Protein 2HPM (pdb70)

B-factor: mean 131.23, std 15.28, range [62.29, 208.17]

Nearest PDB structures (foldseek):
  2hpi-assembly1_A  TM=1.000E+00  e=0.000E+00  Thermus aquaticus
  4iqj-assembly1_A  TM=9.700E-01  e=0.000E+00  Thermus aquaticus
  4iqj-assembly1_B  TM=9.190E-01  e=0.000E+00  Thermus aquaticus
  3e0d-assembly2_B  TM=8.036E-01  e=0.000E+00  Thermus aquaticus
  7pu7-assembly1_A  TM=7.715E-01  e=8.590E-86  Mycobacterium tuberculosis

Organism: Thermus aquaticus (NCBI:txid271)

CATH classification: 3.20.20.140 (+1 more: 1.10.10.1600)

InterPro domains:
  IPR003141 Polymerase/histidinol phosphatase, N-terminal [SM00481] (8-77)
  IPR004013 PHP domain [PF02811] (9-184)
  IPR004365 OB-fold nucleic acid binding domain, AA-tRNA synthetase-type [PF01336] (1048-1108)
  IPR004805 Error-prone DNA polymerase/DNA polymerase III subunit alpha DnaE/PolC [PTHR32294] (7-1165)
  IPR004805 Error-prone DNA polymerase/DNA polymerase III subunit alpha DnaE/PolC [TIGR00594] (356-1082)
  IPR011708 Bacterial DNA polymerase III, alpha subunit, NTPase domain [PF07733] (357-621)
  IPR016195 Polymerase/histidinol phosphatase-like [SSF89550] (6-261)
  IPR029460 DNA polymerase, helix-hairpin-helix motif [PF14579] (865-952)
  IPR040982 DNA polymerase III alpha subunit finger domain [PF17657] (624-792)
  IPR041931 Bacterial DNA polymerase III alpha subunit, thumb domain [G3DSA:1.10.10.1600] (496-571)

Solvent-accessible surface area: 54005 Å² total; per-residue (Å²): 143,76,7,13,8,0,0,0,0,0,22,17,3,19,65,14,0,11,0,37,2,82,60,0,0,82,77,10,81,114,42,19,100,113,128,13,5,0,0,0,0,0,29,1,5,0,9,0,0,0,43,0,14,81,78,0,72,93,71,53,3,81,12,0,1,0,0,0,0,8,0,1,13,112,41,20,115,40,110,140,245,73,45,76,33,34,2,0,0,0,0,70,62,60,47,0,1,41,5,0,0,56,0,0,1,52,0,40,65,55,0,96,59,127,58,8,6,0,1,23,118,2,0,115,108,18,7,120,4,0,8,0,0,1,3,10,40,32,0,1,1,0,48,22,0,61,103,99,109,90,94,62,0,47,56,35,0,68,61,1,38,77,21,8,26,140,66,3,35,0,2,0,10,32,1,73,32,98,69,6,146,82,5,9,89,17,1,48,97,15,8,172,139,77,60,23,22,22,0,0,1,0,10,0,7,4,2,91,107,129,7,23,108,9,3,28,0,8,0,1,18,54,46,181,46,46,24,113,68,103,176,14,99,136,38,84,38,75,42,18,14,4,4,42,14,106,62,3,34,63,57,4,62,122,118,91,25,29,84,121,0,0,89,35,0,44,71,9,3,150,93,0,97,11,69,1,28,28,55,159,98,60,112,93,40,36,6,214,21,82,105,112,90,82,56,10,35,67,1,12,6,33,0,0,35,2,0,22,148,49,6,93,131,103,1,56,79,71,41,1,134,77,10,46,188,111,107,130,54,142,55,14,0,56,35,0,5,140,19,126,78,199,36,20,104,103,48,174,146,244,222,92,69,17,105,30,0,12,94,30,0,28,77,0,0,24,0,0,53,162,30,47,4,12,1,0,0,1,0,0,18,21,0,0,53,52,0,83,70,89,55,3,30,23,0,8,2,65,23,25,2,0,0,0,0,0,0,20,0,4,4,2,1,22,5,22,0,11,128,12,24,4,10,0,16,54,12,4,10,19,92,98,100,47,34,7,46,1,26,0,0,0,1,46,111,49,23,63,101,0,8,65,34,0,48,121,104,26,19,102,66,61,1,1,4,0,1,48,33,36,85,16,34,7,71,40,1,6,84,38,0,1,182,2,5,55,38,91,112,171,138,13,57,130,10,0,136,78,10,50,91,127,173,74,162,32,68,50,10,144,123,45,188,136,176,66,49,49,119,154,65,135,130,24,117,71,0,20,89,8,0,57,78,3,42,34,3,17,85,121,24,76,32,64,76,4,0,0,0,0,6,39,110,50,4,41,49,23,0,0,13,16,118,28,189,129,34,50,11,0,0,0,0,49,51,37,5,0,57,26,1,6,8,1,21,0,20,0,32,36,19,123,18,5,3,15,6,35,24,0,83,87,0,0,123,86,31,91,64,45,123,8,71,17,101,207,26,79,43,111,18,85,130,0,8,94,9,0,13,124,14,60,4,101,15,0,32,62,1,100,51,75,38,9,27,58,25,1,127,30,0,87,1,138,96,2,19,0,1,0,2,4,8,3,9,50,97,109,38,7,86,123,54,11,62,35,4,34,111,54,6,89,57,152,54,112,37,78,23,86,113,12,78,86,0,59,128,43,2,100,96,13,4,67,52,1,35,18,6,6,1,1,25,1,7,0,0,50,0,0,18,64,3,9,38,15,54,43,1,36,0,4,58,1,31,103,12,6,50,147,135,152,136,134,41,22,130,142,39,61,106,103,0,23,154,14,0,127,159,118,28,4,68,78,112,12,0,54,101,0,0,57,32,0,68,62,44,12,65,135,12,51,14,7,0,44,2,0,0,19,0,14,1,0,1,11,2,0,29,0,10,25,70,43,60,6,2,0,8,0,0,21,0,0,7,37,63,157,58,72,83,77,8,37,63,26,14,62,66,0,97,94,76,76,15,54,5,50,26,1,26,0,38,106,0,10,48,20,4,52,10,40,58,99,54,0,1,6,1,0,39,28,3,137,58,13,38,112,152,7,0,119,29,0,13,113,30,21,123,210,22,39,97,7,173,25,4,0,22,0,0,62,50,4,31,97,170,54,0,70,88,153,0,0,46,3,0,0,28,0,2,0,0,50,61,42,44,50,33,16,80,0,41,58,0,0,80,67,12,23,173,18,2,63,94,13,81,119,69,39,185,79,53,87,149,37,159,153,6,56,104,120,41,80,125,47,77,136,48,98,101,42,78,94,46,49,36,4,124,70,0,46,110,0,11,22,11,31,2,69,39,13,0,0,101,112,43,69,14,1,47,24,0,3,16,9,20,13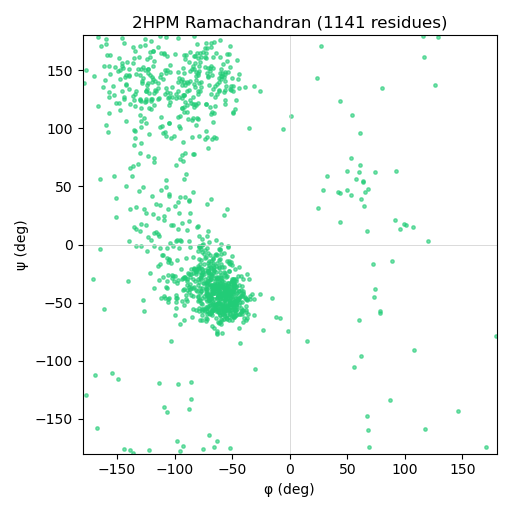,96,78,10,54,146,84,6,190,144,114,87,68,107,12,135,10,16,6,0,0,1,7,46,87,154,195,33,23,4,11,7,65,31,10,42,41,102,6,93,176,79,15,84,7,34,0,2,42,2,60,9,109,182,6,90,27,128,38,64,55,65,30,124,98,2,78,142,21,96,64,0,2,1,0,42,17,93,118,92,86,106,130,133,64,48,66,125,18,104,48,45,2,85,125,41,93,43,98,20,15,2,9,25,23,38,74,26,100,191,50,84,56,38,127,58,26,189,136,28,99,0,17,103,118,3,50,54,110,5,97,64,73,92,30,167,9,71,82,6,3,18,59,117,110,35

Radius of gyration: 37.26 Å; Cα contacts (8 Å, |Δi|>4): 2023; chains: 1; bounding box: 105×93×102 Å

Sequence (1143 aa):
LKFAHLHQHTQFSLLDGAAKLQDLLKWVKETTPEDPALAMTDHGNLFGAVEFYKKATAMGVKPIIGYEAYVAAESRFDRKRGGYFHLTLLAKDFTGYQNLVRLASRAYLEGFYEKPRIDREILREHAQGLIALSGCLGAEIPQFILQDRLDLAEARLNEDLSIFGDRFFIEIQNHGLPEQKKVNQVLKEFARKYGLGMVATNDGHYVRKEDARAHEVLLAIQSKTTLDDPERWRFPCDEFYVKTPEEMRAMLPEAEWGDEPFDNTVEIARMCDVDLPIGDKMVYRIPRFPLGRTEAQYLRELTFLGLLRRYPDRITEAFYREVLRLLDERALAEALARVEEKAWEELRKREWTAEAILHRALYELSVIERMGFPGYFLIVQDYINWARGHGVSVGPGRGSAAGSLVAYAVGITNIDPLRFGLLFERFLNPERVSMPDIDTDFSDRERDRVIQYVRERYGEDKVAQIGTFGSLASKAALKDVARVYGIPHKKAEELAKLIPVQFGKPKPLQEAELRAEMEKDERIRQVIEVAMRLEGLNRHASVHAAGVVIAAEPLTDLVPLMRDQEGRPVTQYDMGAVEALGLLKMDFLGLRTLTFLDEARRIVKESKGVELDYDRLPLDDPKTFELLSRGETKGVFQLESGGMTATVRGLKPRRLEDIIALVSLYRPGPMEHIPTYIRRHHGQEPVSYAEFPHAEKYLRPILDETYGIPVYQEQIMQIASQVAGYSLGEADLLRRAMGKKRVEEMQKHRERFVRGAKERGVPEEEANRLFDMLEAFANYGFNKSHAAAYSLLSYQTAYVKAHYPVEFMAALLSVERHDSDKVAEYIRDARALGIPVLPPDVNRSGFDFKVVGEEILFGLSAVKNVGEMAARAILEERERGGPFKSLGDFLKRLPEQVVNKRALESLVKAGALDAFGDRARLLASLEPLLRWAAETRERGRSGLVGLFAEVEEPPLVEASPLDEITMLRYEKEALGIYVSGHPVLRYPGLREVASCTIEELSEFVRELPGKPKVLLSGMVEEVRFTLSDETGALEVVKEDIPLLVLAEVERVLAQAVWTLEEVLEAPKALEVEVDHALLDEKGARLKSLLDEHPGSLPVYLRVLGPFGEALFALREVRVGEEALGLLEAEGYRAYLVPDREVF

Foldseek 3Di:
DFFAAAAAEALVLVQQFQAHLPVQLVLQCVQDVPQTEYEHAHELAQLPPLVNCVNNVVVVYQYWYWYQAWAAPAALQDAPCPDTFTKIKTFQEALSVLLVLLQSQCLFPPRDHPGRHHYVVSCLVRVVRMAIECDDCRHDLLVCQLVVNPVVSVVVVVVVCVRNPLRYAYEQEFDPDPSSVRSVVVSVVVCVVVVHFYAYHANASYADLVCQVLSQVSQCLSQVHALPDPVRDGDPDSPRHDDHPVVRCVRVPDVRHNDRNGVVNVVSSVSRDYDFQFDVGFDAQQAADDDVADLLLVLQLLLLLQVCVVPVPARHPVNLVVVVVVVVSSVSSNPVSPQDPVRPVPPVVVVCHSVNLVVLSVVLSVLCVVQPHSSVLCLQLVLQVVCVVVVKDKFQFFDLLLQRSSCCSSPLHQDRNVVDLRHSCLQPQSPDHDDGATAIEIAQVCLVVSLVVLCVVQHVQQKFFEKDWDFAALLNLLQSLCNRLPHDNPVSVVVSVQFDPPDPGTDQLPPPPVCVVLVPDVSVVVSSVSSNSNGGRTDDIDGDQFKMFGGNDGCSSRWHWHQDPVGGTYTSYHDVSVVRSNTRIYTHHHDNLRNLLSLLQVQVCFAPNDRCPLSDDDQQDALLLQCLLCLVCCPFPQCNDPPSSVLSVQQSDRGLLSLLLSSQQPDPPSVVCSVVQRCLNVPNDQLDDVLFVFLCVQLCVLCVSRSNAQAALSSQLSSQVQQLVDDSSVSSVLLVVLLVPPPPVNVVVLCSRCVSNVVRTGPSVSRNVVVVVSSVRSNRHHHSSRSSSVSSSSSSLSVCCRPPVASSLQSQCQSVVVDLFVNLVSQVVQVVVPEHEEFAALAPADQAFHADPHHTYGHLVLWDPQDSQLSVVSVVLCVVVPGQDEVLSSCLSQPCVRQPLVNVLLCLLRCNRVVHDARVLSNVQSVVSNVVNVVLVVLVVVPDDPPSSDPDDDDGGDDDGDDDLRSQVSNCVTRVYGHPDFPCVPDVLQVVLFQDAPQCCVPVPVPDDAFDKGKYKAFWDDVCTWGDDSHGIASECHHSFIKMFTWTDNSIYTDDIDGPVRQVPAAWAKEKEDEPPDDPVCVVVVVVLQVVAADAHWYWYWYDDPPDIHIDTDDPGHGRPVSVVVPVVDPIDMDRHGDNPVD

Secondary structure (DSSP, 8-state):
-----S-B--TTSTTT----HHHHHHHHHHH--SS-EEEEEEET--SSHHHHHHHHHTTTPEEEEEEE-EEESS-TT------EEB-EEEE-SHHHHHHHHHHHHHHHHT-BSSSBEE-HHHHHHT-TTEEEE--STTBHHHHHHHTT-HHHHHHHHHHHHHHHSTTEEEEEE-SS-HHHHHHHHHHHHHIIIII--EEEE--BSBSSGGGHHHHHHHHHHHTT--SS-SSS---S-S--B---HHHHHHHS-HHHH-STTTTTHHHHHHT-------TTS---BPPP------HHHHHHHHHHHHHHHH-TTTS-HHHHHHHHTT---HHHHHHHTT--HHHHTTSTT----HHHHHHHHHHHHHHHHHHT-HHHHHHHHHHHHHHHHTT--B-S--GGGGG-HHHHHTTSS-S-TTTTT--STTTS-TTS-------EEEETTTHHHHHHHHHHHH-TTTEEEEEEEEEPPHHHHHHHHHHHTT--HHHHHHHHTTS--SBSBPPPTTT---GGGTTT-HHHHHHHHHHHHSTT-EEEEEEPSSEEEE-SS-GGGTS-EEE-TT--EEEEEEHHHHHHH-BEEEEEEEEHHHHHHHHHHHHHHHHT-----GGG--S--HHHHHHHHHT--TTSSSTT-HHHHHHHHHH---SHHHHHHHHHH-STTGGGHHHHHHHHHTT-S----TTSTTTHHHHHHHHHTTTT---BHHHHHHHHHHHT---HHHHHHHHHHHHTT-TTTHHHHHHHHHHHHHHHS--SHHHHHHHHHHHHHTTT-B-HHHHHHHHHHHHHHHHHHHHSHHHHHHHHHHHTTT-HHHHHHHHHHHHTTT--EE---TTT-BSS-EEETTEEE-BSTTSSSS-HHHHHHHHHHHHHS-S--SHHHHHTTS-TTTS-HHHHHHHHHHTGGGGGS-HHHHHHHHHHHHHHHHHHHHHHBTB--SSTT--------------HHHHHHHHHHHHSS--S--GGGTSTHHHHH-S--HHHHHHHHSSSSSS-EEEEEEEE-----EEEETTEEEEB--TT-EEEEEEEE--EEEEEEEEHHHHTTSPEEEEEEE-S---TTT--HHHHHHHTSEEEE-EEEEEEETTEEEEEE--S--E-STHHHHHSSSS-EEEEEE-SS--

Structure (mmCIF, N/CA/C/O backbone):
data_2HPM
#
_entry.id   2HPM
#
_cell.length_a   174.442
_cell.length_b   185.724
_cell.length_c   125.836
_cell.angle_alpha   90.00
_cell.angle_beta   90.00
_cell.angle_gamma   90.00
#
_symmetry.space_group_name_H-M   'C 2 2 21'
#
loop_
_entity.id
_entity.type
_entity.pdbx_description
1 polymer 'DNA Polymerase III alpha subunit'
2 non-polymer 'ZINC ION'
3 non-polymer 'MAGNESIUM ION'
4 non-polymer 'CHLORIDE ION'
5 non-polymer TRIPHOSPHATE
#
loop_
_atom_site.group_PDB
_atom_site.id
_atom_site.type_symbol
_atom_site.label_atom_id
_atom_site.label_alt_id
_atom_site.label_comp_id
_atom_site.label_asym_id
_atom_site.label_entity_id
_atom_site.label_seq_id
_atom_site.pdbx_PDB_ins_code
_atom_site.Cartn_x
_atom_site.Cartn_y
_atom_site.Cartn_z
_atom_site.occupancy
_atom_site.B_iso_or_equiv
_atom_site.auth_seq_id
_atom_site.auth_comp_id
_atom_site.auth_asym_id
_atom_site.auth_atom_id
_atom_site.pdbx_PDB_model_num
ATOM 1 N N . LEU A 1 5 ? -52.076 26.507 42.231 1.00 164.92 5 LEU A N 1
ATOM 2 C CA . LEU A 1 5 ? -51.360 26.267 40.934 1.00 165.53 5 LEU A CA 1
ATOM 3 C C . LEU A 1 5 ? -50.910 24.810 40.768 1.00 163.85 5 LEU A C 1
ATOM 4 O O . LEU A 1 5 ? -50.528 24.158 41.742 1.00 165.30 5 LEU A O 1
ATOM 9 N N . LYS A 1 6 ? -50.964 24.314 39.531 1.00 160.22 6 LYS A N 1
ATOM 10 C CA . LYS A 1 6 ? -50.443 22.982 39.183 1.00 157.56 6 LYS A CA 1
ATOM 11 C C . LYS A 1 6 ? -50.148 22.826 37.685 1.00 152.12 6 LYS A C 1
ATOM 12 O O . LYS A 1 6 ? -50.396 23.741 36.895 1.00 151.14 6 LYS A O 1
ATOM 18 N N . PHE A 1 7 ? -49.615 21.663 37.311 1.00 146.09 7 PHE A N 1
ATOM 19 C CA . PHE A 1 7 ? -49.156 21.400 35.952 1.00 141.56 7 PHE A CA 1
ATOM 20 C C . PHE A 1 7 ? -49.125 19.891 35.660 1.00 141.91 7 PHE A C 1
ATOM 21 O O . PHE A 1 7 ? -48.981 19.073 36.579 1.00 142.98 7 PHE A O 1
ATOM 29 N N . ALA A 1 8 ? -49.259 19.528 34.383 1.00 139.23 8 ALA A N 1
ATOM 30 C CA . ALA A 1 8 ? -49.159 18.130 33.957 1.00 137.27 8 ALA A CA 1
ATOM 31 C C . ALA A 1 8 ? -48.646 17.971 32.518 1.00 135.72 8 ALA A C 1
ATOM 32 O O . ALA A 1 8 ? -49.264 18.474 31.576 1.00 135.76 8 ALA A O 1
ATOM 34 N N . HIS A 1 9 ? -47.532 17.245 32.367 1.00 133.39 9 HIS A N 1
ATOM 35 C CA . HIS A 1 9 ? -46.815 17.085 31.083 1.00 131.82 9 HIS A CA 1
ATOM 36 C C . HIS A 1 9 ? -47.580 16.382 29.980 1.00 129.84 9 HIS A C 1
ATOM 37 O O . HIS A 1 9 ? -48.083 15.271 30.190 1.00 131.40 9 HIS A O 1
ATOM 44 N N . LEU A 1 10 ? -47.626 16.996 28.798 1.00 124.02 10 LEU A N 1
ATOM 45 C CA . LEU A 1 10 ? -48.234 16.329 27.647 1.00 121.08 10 LEU A CA 1
ATOM 46 C C . LEU A 1 10 ? -47.238 15.960 26.548 1.00 118.60 10 LEU A C 1
ATOM 47 O O . LEU A 1 10 ? -47.596 15.360 25.542 1.00 115.80 10 LEU A O 1
ATOM 52 N N . HIS A 1 11 ? -45.986 16.343 26.743 1.00 121.01 11 HIS A N 1
ATOM 53 C CA . HIS A 1 11 ? -44.908 15.900 25.873 1.00 122.89 11 HIS A CA 1
ATOM 54 C C . HIS A 1 11 ? -43.759 15.330 26.725 1.00 123.49 11 HIS A C 1
ATOM 55 O O . HIS A 1 11 ? -42.962 16.067 27.334 1.00 123.99 11 HIS A O 1
ATOM 62 N N . GLN A 1 12 ? -43.717 14.002 26.768 1.00 123.44 12 GLN A N 1
ATOM 63 C CA . GLN A 1 12 ? -42.755 13.246 27.554 1.00 123.14 12 GLN A CA 1
ATOM 64 C C . GLN A 1 12 ? -42.455 11.949 26.830 1.00 123.99 12 GLN A C 1
ATOM 65 O O . GLN A 1 12 ? -43.371 11.149 26.560 1.00 123.46 12 GLN A O 1
ATOM 71 N N . HIS A 1 13 ? -41.174 11.757 26.518 1.00 121.27 13 HIS A N 1
ATOM 72 C CA . HIS A 1 13 ? -40.693 10.568 25.822 1.00 117.97 13 HIS A CA 1
ATOM 73 C C . HIS A 1 13 ? -40.330 9.532 26.861 1.00 116.06 13 HIS A C 1
ATOM 74 O O . HIS A 1 13 ? -40.197 9.863 28.035 1.00 115.98 13 HIS A O 1
ATOM 81 N N . THR A 1 14 ? -40.202 8.278 26.449 1.00 114.86 14 THR A N 1
ATOM 82 C CA . THR A 1 14 ? -39.959 7.211 27.407 1.00 117.02 14 THR A CA 1
ATOM 83 C C . THR A 1 14 ? -38.901 6.265 26.903 1.00 120.69 14 THR A C 1
ATOM 84 O O . THR A 1 14 ? -38.371 6.450 25.804 1.00 121.04 14 THR A O 1
ATOM 88 N N . GLN A 1 15 ? -38.618 5.234 27.704 1.00 123.92 15 GLN A N 1
ATOM 89 C CA . GLN A 1 15 ? -37.665 4.191 27.331 1.00 127.20 15 GLN A CA 1
ATOM 90 C C . GLN A 1 15 ? -37.945 3.712 25.931 1.00 126.78 15 GLN A C 1
ATOM 91 O O . GLN A 1 15 ? -37.060 3.165 25.275 1.00 127.71 15 GLN A O 1
ATOM 97 N N . PHE A 1 16 ? -39.176 3.962 25.479 1.00 128.19 16 PHE A N 1
ATOM 98 C CA . PHE A 1 16 ? -39.670 3.456 24.203 1.00 128.17 16 PHE A CA 1
ATOM 99 C C . PHE A 1 16 ? -39.372 4.312 23.001 1.00 128.06 16 PHE A C 1
ATOM 100 O O . PHE A 1 16 ? -39.685 3.933 21.879 1.00 131.39 16 PHE A O 1
ATOM 108 N N . SER A 1 17 ? -38.739 5.452 23.229 1.00 127.53 17 SER A N 1
ATOM 109 C CA . SER A 1 17 ? -38.249 6.254 22.127 1.00 127.81 17 SER A CA 1
ATOM 110 C C . SER A 1 17 ? -36.809 5.791 21.886 1.00 128.62 17 SER A C 1
ATOM 111 O O . SER A 1 17 ? -35.865 6.581 21.893 1.00 132.23 17 SER A O 1
ATOM 114 N N . LEU A 1 18 ? -36.691 4.483 21.647 1.00 126.94 18 LEU A N 1
ATOM 115 C CA . LEU A 1 18 ? -35.448 3.676 21.727 1.00 125.40 18 LEU A CA 1
ATOM 116 C C . LEU A 1 18 ? -34.079 4.337 21.521 1.00 126.44 18 LEU A C 1
ATOM 117 O O . LEU A 1 18 ? -33.121 4.018 22.233 1.00 125.34 18 LEU A O 1
ATOM 122 N N . LEU A 1 19 ? -33.973 5.225 20.538 1.00 127.86 19 LEU A N 1
ATOM 123 C CA . LEU A 1 19 ? -32.693 5.855 20.258 1.00 126.81 19 LEU A CA 1
ATOM 124 C C . LEU A 1 19 ? -32.297 6.867 21.322 1.00 125.01 19 LEU A C 1
ATOM 125 O O . LEU A 1 19 ? -31.213 6.748 21.889 1.00 127.51 19 LEU A O 1
ATOM 130 N N . ASP A 1 20 ? -33.166 7.839 21.608 1.00 121.22 20 ASP A N 1
ATOM 131 C CA . ASP A 1 20 ? -32.802 8.928 22.530 1.00 120.50 20 ASP A CA 1
ATOM 132 C C . ASP A 1 20 ? -33.499 8.953 23.908 1.00 120.71 20 ASP A C 1
ATOM 133 O O . ASP A 1 20 ? -33.102 9.719 24.791 1.00 121.37 20 ASP A O 1
ATOM 138 N N . GLY A 1 21 ? -34.507 8.102 24.096 1.00 120.60 21 GLY A N 1
ATOM 139 C CA . GLY A 1 21 ? -35.293 8.088 25.338 1.00 122.62 21 GLY A CA 1
ATOM 140 C C . GLY A 1 21 ? -34.649 7.301 26.464 1.00 123.79 21 GLY A C 1
ATOM 141 O O . GLY A 1 21 ? -34.155 6.195 26.250 1.00 124.50 21 GLY A O 1
ATOM 142 N N . ALA A 1 22 ? -34.664 7.868 27.668 1.00 123.91 22 ALA A N 1
ATOM 143 C CA . ALA A 1 22 ? -33.983 7.267 28.816 1.00 126.62 22 ALA A CA 1
ATOM 144 C C . ALA A 1 22 ? -34.852 7.282 30.064 1.00 129.31 22 ALA A C 1
ATOM 145 O O . ALA A 1 22 ? -34.359 7.076 31.188 1.00 134.76 22 ALA A O 1
ATOM 147 N N . ALA A 1 23 ? -36.144 7.525 29.869 1.00 127.17 23 ALA A N 1
ATOM 148 C CA . ALA A 1 23 ? -37.073 7.566 30.986 1.00 126.61 23 ALA A CA 1
ATOM 149 C C . ALA A 1 23 ? -37.766 6.222 31.178 1.00 125.52 23 ALA A C 1
ATOM 150 O O . ALA A 1 23 ? -38.711 5.882 30.452 1.00 123.85 23 ALA A O 1
ATOM 152 N N . LYS A 1 24 ? -37.273 5.457 32.152 1.00 123.98 24 LYS A N 1
ATOM 153 C CA . LYS A 1 24 ? -37.861 4.166 32.496 1.00 123.42 24 LYS A CA 1
ATOM 154 C C . LYS A 1 24 ? -39.314 4.346 32.968 1.00 124.14 24 LYS A C 1
ATOM 155 O O . LYS A 1 24 ? -39.601 5.213 33.796 1.00 126.52 24 LYS A O 1
ATOM 161 N N . LEU A 1 25 ? -40.216 3.522 32.435 1.00 122.34 25 LEU A N 1
ATOM 162 C CA . LEU A 1 25 ? -41.657 3.669 32.643 1.00 119.33 25 LEU A CA 1
ATOM 163 C C . LEU A 1 25 ? -42.062 3.776 34.104 1.00 119.63 25 LEU A C 1
ATOM 164 O O . LEU A 1 25 ? -42.870 4.627 34.456 1.00 119.06 25 LEU A O 1
ATOM 169 N N . GLN A 1 26 ? -41.476 2.931 34.948 1.00 122.54 26 GLN A N 1
ATOM 170 C CA . GLN A 1 26 ? -41.811 2.887 36.373 1.00 125.77 26 GLN A CA 1
ATOM 171 C C . GLN A 1 26 ? -41.432 4.152 37.161 1.00 128.17 26 GLN A C 1
ATOM 172 O O . GLN A 1 26 ? -42.314 4.929 37.536 1.00 128.10 26 GLN A O 1
ATOM 178 N N . ASP A 1 27 ? -40.140 4.380 37.402 1.00 132.66 27 ASP A N 1
ATOM 179 C CA . ASP A 1 27 ? -39.733 5.542 38.216 1.00 135.12 27 ASP A CA 1
ATOM 180 C C . ASP A 1 27 ? -40.139 6.889 37.611 1.00 131.42 27 ASP A C 1
ATOM 181 O O . ASP A 1 27 ? -40.093 7.908 38.300 1.00 133.32 27 ASP A O 1
ATOM 186 N N . LEU A 1 28 ? -40.553 6.883 36.341 1.00 126.20 28 LEU A N 1
ATOM 187 C CA . LEU A 1 28 ? -41.151 8.063 35.718 1.00 121.61 28 LEU A CA 1
ATOM 188 C C . LEU A 1 28 ? -42.579 8.227 36.216 1.00 122.93 28 LEU A C 1
ATOM 189 O O . LEU A 1 28 ? -42.955 9.303 36.683 1.00 124.67 28 LEU A O 1
ATOM 194 N N . LEU A 1 29 ? -43.365 7.156 36.140 1.00 122.68 29 LEU A N 1
ATOM 195 C CA . LEU A 1 29 ? -44.755 7.206 36.582 1.00 124.47 29 LEU A CA 1
ATOM 196 C C . LEU A 1 29 ? -44.958 7.512 38.069 1.00 128.68 29 LEU A C 1
ATOM 197 O O . LEU A 1 29 ? -45.983 8.084 38.443 1.00 129.21 29 LEU A O 1
ATOM 202 N N . LYS A 1 30 ? -44.004 7.144 38.920 1.00 133.08 30 LYS A N 1
ATOM 203 C CA . LYS A 1 30 ? -44.103 7.567 40.317 1.00 137.94 30 LYS A CA 1
ATOM 204 C C . LYS A 1 30 ? -43.650 9.012 40.496 1.00 138.85 30 LYS A C 1
ATOM 205 O O . LYS A 1 30 ? -44.224 9.738 41.308 1.00 139.47 30 LYS A O 1
ATOM 211 N N . TRP A 1 31 ? -42.646 9.435 39.724 1.00 139.27 31 TRP A N 1
ATOM 212 C CA . TRP A 1 31 ? -42.142 10.802 39.832 1.00 139.07 31 TRP A CA 1
ATOM 213 C C . TRP A 1 31 ? -43.225 11.791 39.487 1.00 138.84 31 TRP A C 1
ATOM 214 O O . TRP A 1 31 ? -43.292 12.866 40.072 1.00 140.05 31 TRP A O 1
ATOM 225 N N . VAL A 1 32 ? -44.071 11.418 38.537 1.00 139.37 32 VAL A N 1
ATOM 226 C CA . VAL A 1 32 ? -45.195 12.258 38.158 1.00 143.36 32 VAL A CA 1
ATOM 227 C C . VAL A 1 32 ? -46.270 12.247 39.240 1.00 143.63 32 VAL A C 1
ATOM 228 O O . VAL A 1 32 ? -46.908 13.278 39.487 1.00 144.75 32 VAL A O 1
ATOM 232 N N . LYS A 1 33 ? -46.457 11.087 39.876 1.00 143.00 33 LYS A N 1
ATOM 233 C CA . LYS A 1 33 ? -47.439 10.920 40.953 1.00 143.46 33 LYS A CA 1
ATOM 234 C C . LYS A 1 33 ? -47.011 11.642 42.236 1.00 144.95 33 LYS A C 1
ATOM 235 O O . LYS A 1 33 ? -47.823 12.314 42.883 1.00 144.75 33 LYS A O 1
ATOM 241 N N . GLU A 1 34 ? -45.734 11.513 42.585 1.00 146.55 34 GLU A N 1
ATOM 242 C CA . GLU A 1 34 ? -45.195 12.128 43.797 1.00 148.90 34 GLU A CA 1
ATOM 243 C C . GLU A 1 34 ? -45.117 13.644 43.682 1.00 146.33 34 GLU A C 1
ATOM 244 O O . GLU A 1 34 ? -45.107 14.350 44.690 1.00 147.07 34 GLU A O 1
ATOM 250 N N . THR A 1 35 ? -45.075 14.139 42.451 1.00 144.87 35 THR A N 1
ATOM 251 C CA . THR A 1 35 ? -45.087 15.567 42.213 1.00 145.90 35 THR A CA 1
ATOM 252 C C . THR A 1 35 ? -46.480 16.111 42.494 1.00 148.91 35 THR A C 1
ATOM 253 O O . THR A 1 35 ? -46.659 16.865 43.445 1.00 152.19 35 THR A O 1
ATOM 257 N N . THR A 1 36 ? -47.461 15.713 41.687 1.00 152.23 36 THR A N 1
ATOM 258 C CA . THR A 1 36 ? -48.830 16.214 41.839 1.00 155.76 36 THR A CA 1
ATOM 259 C C . THR A 1 36 ? -49.785 15.112 42.308 1.00 158.34 36 THR A C 1
ATOM 260 O O . THR A 1 36 ? -50.082 14.191 41.548 1.00 159.69 36 THR A O 1
ATOM 264 N N . PRO A 1 37 ? -50.268 15.195 43.564 1.00 160.97 37 PRO A N 1
ATOM 265 C CA . PRO A 1 37 ? -51.250 14.204 44.024 1.00 162.29 37 PRO A CA 1
ATOM 266 C C . PRO A 1 37 ? -52.604 14.325 43.309 1.00 162.19 37 PRO A C 1
ATOM 267 O O . PRO A 1 37 ? -53.214 13.306 42.968 1.00 162.38 37 PRO A O 1
ATOM 271 N N . GLU A 1 38 ? -53.048 15.561 43.074 1.00 161.47 38 GLU A N 1
ATOM 272 C CA . GLU A 1 38 ? -54.376 15.834 42.517 1.00 160.41 38 GLU A CA 1
ATOM 273 C C . GLU A 1 38 ? -54.466 15.475 41.040 1.00 159.59 38 GLU A C 1
ATOM 274 O O . GLU A 1 38 ? -53.711 16.006 40.222 1.00 161.17 38 GLU A O 1
ATOM 280 N N . ASP A 1 39 ? -55.393 14.569 40.720 1.00 157.88 39 ASP A N 1
ATOM 281 C CA . ASP A 1 39 ? -55.701 14.154 39.339 1.00 156.58 39 ASP A CA 1
ATOM 282 C C . ASP A 1 39 ? -54.480 14.177 38.388 1.00 152.21 39 ASP A C 1
ATOM 283 O O . ASP A 1 39 ? -54.504 14.867 37.357 1.00 152.45 39 ASP A O 1
ATOM 288 N N . PRO A 1 40 ? -53.420 13.409 38.722 1.00 146.55 40 PRO A N 1
ATOM 289 C CA . PRO A 1 40 ? -52.165 13.499 37.978 1.00 142.05 40 PRO A CA 1
ATOM 290 C C . PRO A 1 40 ? -52.330 12.935 36.584 1.00 138.37 40 PRO A C 1
ATOM 291 O O . PRO A 1 40 ? -53.172 12.058 36.379 1.00 139.41 40 PRO A O 1
ATOM 295 N N . ALA A 1 41 ? -51.546 13.432 35.634 1.00 132.84 41 ALA A N 1
ATOM 296 C CA . ALA A 1 41 ? -51.618 12.904 34.277 1.00 131.17 41 ALA A CA 1
ATOM 297 C C . ALA A 1 41 ? -50.280 12.883 33.563 1.00 130.61 41 ALA A C 1
ATOM 298 O O . ALA A 1 41 ? -49.396 13.690 33.865 1.00 129.37 41 ALA A O 1
ATOM 300 N N . LEU A 1 42 ? -50.142 11.945 32.623 1.00 130.08 42 LEU A N 1
ATOM 301 C CA . LEU A 1 42 ? -48.976 11.875 31.744 1.00 128.74 42 LEU A CA 1
ATOM 302 C C . LEU A 1 42 ? -49.334 11.391 30.352 1.00 130.61 42 LEU A C 1
ATOM 303 O O . LEU A 1 42 ? -50.036 10.382 30.177 1.00 129.52 42 LEU A O 1
ATOM 308 N N . ALA A 1 43 ? -48.834 12.123 29.366 1.00 130.74 43 ALA A N 1
ATOM 309 C CA . ALA A 1 43 ? -48.987 11.725 27.987 1.00 131.65 43 ALA A CA 1
ATOM 310 C C . ALA A 1 43 ? -47.731 10.996 27.556 1.00 132.28 43 ALA A C 1
ATOM 311 O O . ALA A 1 43 ? -46.610 11.440 27.813 1.00 132.62 43 ALA A O 1
ATOM 313 N N . MET A 1 44 ? -47.931 9.853 26.921 1.00 132.46 44 MET A N 1
ATOM 314 C CA . MET A 1 44 ? -46.834 9.061 26.416 1.00 131.88 44 MET A CA 1
ATOM 315 C C . MET A 1 44 ? -46.651 9.424 24.936 1.00 136.39 44 MET A C 1
ATOM 316 O O . MET A 1 44 ? -47.424 8.967 24.083 1.00 140.57 44 MET A O 1
ATOM 321 N N . THR A 1 45 ? -45.651 10.255 24.633 1.00 133.53 45 THR A N 1
ATOM 322 C CA . THR A 1 45 ? -45.423 10.696 23.252 1.00 131.48 45 THR A CA 1
ATOM 323 C C . THR A 1 45 ? -44.069 10.269 22.712 1.00 131.34 45 THR A C 1
ATOM 324 O O . THR A 1 45 ? -43.191 11.109 22.523 1.00 130.16 45 THR A O 1
ATOM 328 N N . ASP A 1 46 ? -43.909 8.970 22.462 1.00 132.96 46 ASP A N 1
ATOM 329 C CA . ASP A 1 46 ? -42.650 8.415 21.947 1.00 137.22 46 ASP A CA 1
ATOM 330 C C . ASP A 1 46 ? -42.345 8.855 20.514 1.00 141.32 46 ASP A C 1
ATOM 331 O O . ASP A 1 46 ? -43.269 9.147 19.742 1.00 147.20 46 ASP A O 1
ATOM 336 N N . HIS A 1 47 ? -41.057 8.886 20.157 1.00 141.90 47 HIS A N 1
ATOM 337 C CA . HIS A 1 47 ? -40.620 9.245 18.793 1.00 142.10 47 HIS A CA 1
ATOM 338 C C . HIS A 1 47 ? -41.069 8.210 17.760 1.00 140.18 47 HIS A C 1
ATOM 339 O O . HIS A 1 47 ? -40.369 7.211 17.527 1.00 145.06 47 HIS A O 1
ATOM 346 N N . GLY A 1 48 ? -42.225 8.431 17.145 1.00 133.80 48 GLY A N 1
ATOM 347 C CA . GLY A 1 48 ? -42.615 7.626 15.982 1.00 130.95 48 GLY A CA 1
ATOM 348 C C . GLY A 1 48 ? -42.790 6.131 16.181 1.00 126.78 48 GLY A C 1
ATOM 349 O O . GLY A 1 48 ? -42.411 5.319 15.321 1.00 121.02 48 GLY A O 1
ATOM 350 N N . ASN A 1 49 ? -43.359 5.788 17.334 1.00 125.16 49 ASN A N 1
ATOM 351 C CA . ASN A 1 49 ? -43.865 4.448 17.613 1.00 124.08 49 ASN A CA 1
ATOM 352 C C . ASN A 1 49 ? -44.892 4.418 18.745 1.00 120.98 49 ASN A C 1
ATOM 353 O O . ASN A 1 49 ? -45.119 5.407 19.438 1.00 117.79 49 ASN A O 1
ATOM 358 N N . LEU A 1 50 ? -45.491 3.253 18.928 1.00 120.06 50 LEU A N 1
ATOM 359 C CA . LEU A 1 50 ? -46.553 3.081 19.886 1.00 119.17 50 LEU A CA 1
ATOM 360 C C . LEU A 1 50 ? -46.163 1.993 20.860 1.00 121.15 50 LEU A C 1
ATOM 361 O O . LEU A 1 50 ? -46.958 1.577 21.713 1.00 123.13 50 LEU A O 1
ATOM 366 N N . PHE A 1 51 ? -44.919 1.546 20.724 1.00 119.54 51 PHE A N 1
ATOM 367 C CA . PHE A 1 51 ? -44.382 0.455 21.510 1.00 117.16 51 PHE A CA 1
ATOM 368 C C . PHE A 1 51 ? -44.848 0.504 22.953 1.00 115.37 51 PHE A C 1
ATOM 369 O O . PHE A 1 51 ? -45.268 -0.515 23.508 1.00 114.67 51 PHE A O 1
ATOM 377 N N . GLY A 1 52 ? -44.781 1.695 23.544 1.00 111.54 52 GLY A N 1
ATOM 378 C CA . GLY A 1 52 ? -45.184 1.887 24.921 1.00 109.62 52 GLY A CA 1
ATOM 379 C C . GLY A 1 52 ? -46.653 1.616 25.150 1.00 108.60 52 GLY A C 1
ATOM 380 O O . GLY A 1 52 ? -47.028 0.585 25.716 1.00 105.35 52 GLY A O 1
ATOM 381 N N . ALA A 1 53 ? -47.472 2.560 24.703 1.00 110.77 53 ALA A N 1
ATOM 382 C CA . ALA A 1 53 ? -48.932 2.515 24.844 1.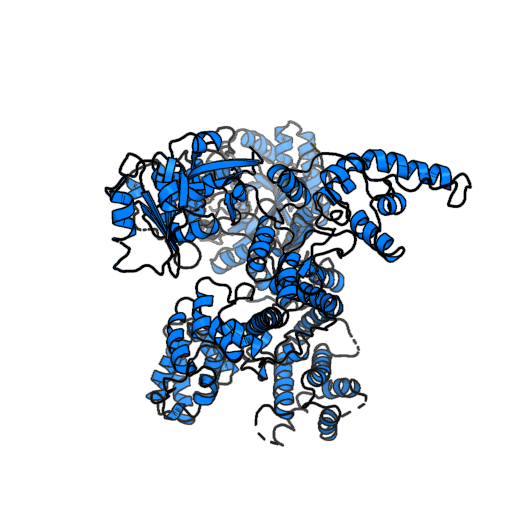00 117.45 53 ALA A CA 1
ATOM 383 C C . ALA A 1 53 ? -49.513 1.489 25.852 1.00 120.04 53 ALA A C 1
ATOM 384 O O . ALA A 1 53 ? -49.806 1.835 26.998 1.00 119.94 53 ALA A O 1
ATOM 386 N N . VAL A 1 54 ? -49.671 0.240 25.423 1.00 121.91 54 VAL A N 1
ATOM 387 C CA . VAL A 1 54 ? -50.354 -0.765 26.224 1.00 123.84 54 VAL A CA 1
ATOM 388 C C . VAL A 1 54 ? -49.680 -0.972 27.560 1.00 128.75 54 VAL A C 1
ATOM 389 O O . VAL A 1 54 ? -50.268 -0.674 28.595 1.00 132.44 54 VAL A O 1
ATOM 393 N N . GLU A 1 55 ? -48.445 -1.466 27.531 1.00 132.35 55 GLU A N 1
ATOM 394 C CA . GLU A 1 55 ? -47.699 -1.764 28.751 1.00 134.38 55 GLU A CA 1
ATOM 395 C C . GLU A 1 55 ? -47.527 -0.510 29.633 1.00 131.98 55 GLU A C 1
ATOM 396 O O . GLU A 1 55 ? -47.285 -0.623 30.833 1.00 131.96 55 GLU A O 1
ATOM 402 N N . PHE A 1 56 ? -47.686 0.672 29.033 1.00 128.96 56 PHE A N 1
ATOM 403 C CA . PHE A 1 56 ? -47.749 1.950 29.768 1.00 126.39 56 PHE A CA 1
ATOM 404 C C . PHE A 1 56 ? -49.127 2.170 30.410 1.00 122.50 56 PHE A C 1
ATOM 405 O O . PHE A 1 56 ? -49.256 2.197 31.634 1.00 120.84 56 PHE A O 1
ATOM 413 N N . TYR A 1 57 ? -50.150 2.307 29.576 1.00 118.32 57 TYR A N 1
ATOM 414 C CA . TYR A 1 57 ? -51.517 2.457 30.031 1.00 118.85 57 TYR A CA 1
ATOM 415 C C . TYR A 1 57 ? -51.840 1.595 31.230 1.00 122.10 57 TYR A C 1
ATOM 416 O O . TYR A 1 57 ? -52.464 2.065 32.169 1.00 121.95 57 TYR A O 1
ATOM 425 N N . LYS A 1 58 ? -51.435 0.330 31.194 1.00 128.30 58 LYS A N 1
ATOM 426 C CA . LYS A 1 58 ? -51.786 -0.589 32.278 1.00 138.01 58 LYS A CA 1
ATOM 427 C C . LYS A 1 58 ? -50.966 -0.373 33.556 1.00 136.67 58 LYS A C 1
ATOM 428 O O . LYS A 1 58 ? -51.417 -0.737 34.652 1.00 137.94 58 LYS A O 1
ATOM 434 N N . LYS A 1 59 ? -49.779 0.222 33.415 1.00 133.42 59 LYS A N 1
ATOM 435 C CA . LYS A 1 59 ? -48.935 0.505 34.576 1.00 130.86 59 LYS A CA 1
ATOM 436 C C . LYS A 1 59 ? -49.430 1.728 35.325 1.00 127.92 59 LYS A C 1
ATOM 437 O O . LYS A 1 59 ? -49.474 1.733 36.558 1.00 126.52 59 LYS A O 1
ATOM 443 N N . ALA A 1 60 ? -49.813 2.753 34.568 1.00 123.51 60 ALA A N 1
ATOM 444 C CA . ALA A 1 60 ? -50.298 3.991 35.144 1.00 122.13 60 ALA A CA 1
ATOM 445 C C . ALA A 1 60 ? -51.709 3.813 35.676 1.00 123.47 60 ALA A C 1
ATOM 446 O O . ALA A 1 60 ? -52.083 4.416 36.680 1.00 122.65 60 ALA A O 1
ATOM 448 N N . THR A 1 61 ? -52.484 2.965 35.014 1.00 127.55 61 THR A N 1
ATOM 449 C CA . THR A 1 61 ? -53.879 2.787 35.385 1.00 134.78 61 THR A CA 1
ATOM 450 C C . THR A 1 61 ? -54.011 2.143 36.771 1.00 138.75 61 THR A C 1
ATOM 451 O O . THR A 1 61 ? -54.917 2.493 37.530 1.00 141.60 61 THR A O 1
ATOM 455 N N . ALA A 1 62 ? -53.099 1.223 37.097 1.00 141.88 62 ALA A N 1
ATOM 456 C CA . ALA A 1 62 ? -53.103 0.541 38.399 1.00 142.24 62 ALA A CA 1
ATOM 457 C C . ALA A 1 62 ? -52.103 1.151 39.388 1.00 142.00 62 ALA A C 1
ATOM 458 O O . ALA A 1 62 ? -51.942 0.653 40.510 1.00 142.29 62 ALA A O 1
ATOM 460 N N . MET A 1 63 ? -51.437 2.226 38.963 1.00 140.43 63 MET A N 1
ATOM 461 C CA . MET A 1 63 ? -50.583 3.011 39.850 1.00 141.15 63 MET A CA 1
ATOM 462 C C . MET A 1 63 ? -51.340 4.186 40.460 1.00 139.19 63 MET A C 1
ATOM 463 O O . MET A 1 63 ? -51.024 4.628 41.569 1.00 139.37 63 MET A O 1
ATOM 468 N N . GLY A 1 64 ? -52.327 4.691 39.720 1.00 137.51 64 GLY A N 1
ATOM 469 C CA . GLY A 1 64 ? -53.151 5.817 40.165 1.00 134.81 64 GLY A CA 1
ATOM 470 C C . GLY A 1 64 ? -53.083 7.024 39.246 1.00 132.31 64 GLY A C 1
ATOM 471 O O . GLY A 1 64 ? -53.682 8.063 39.531 1.00 132.96 64 GLY A O 1
ATOM 472 N N . VAL A 1 65 ? -52.355 6.882 38.141 1.00 129.00 65 VAL A N 1
ATOM 473 C CA . VAL A 1 65 ? -52.170 7.961 37.172 1.00 124.69 65 VAL A CA 1
ATOM 474 C C . VAL A 1 65 ? -53.067 7.753 35.957 1.00 125.85 65 VAL A C 1
ATOM 475 O O . VAL A 1 65 ? -53.185 6.640 35.439 1.00 125.67 65 VAL A O 1
ATOM 479 N N . LYS A 1 66 ? -53.709 8.828 35.517 1.00 125.72 66 LYS A N 1
ATOM 480 C CA . LYS A 1 66 ? -54.380 8.818 34.231 1.00 127.08 66 LYS A CA 1
ATOM 481 C C . LYS A 1 66 ? -53.335 9.019 33.121 1.00 122.83 66 LYS A C 1
ATOM 482 O O . LYS A 1 66 ? -52.612 10.022 33.113 1.00 121.05 66 LYS A O 1
ATOM 488 N N . PRO A 1 67 ? -53.245 8.050 32.191 1.00 119.63 67 PRO A N 1
ATOM 489 C CA . PRO A 1 67 ? -52.352 8.116 31.038 1.00 118.45 67 PRO A CA 1
ATOM 490 C C . PRO A 1 67 ? -52.992 8.816 29.837 1.00 119.83 67 PRO A C 1
ATOM 491 O O . PRO A 1 67 ? -54.219 8.872 29.739 1.00 122.67 67 PRO A O 1
ATOM 495 N N . ILE A 1 68 ? -52.181 9.348 28.929 1.00 120.30 68 ILE A N 1
ATOM 496 C CA . ILE A 1 68 ? -52.711 9.808 27.638 1.00 125.66 68 ILE A CA 1
ATOM 497 C C . ILE A 1 68 ? -51.819 9.297 26.522 1.00 130.40 68 ILE A C 1
ATOM 498 O O . ILE A 1 68 ? -50.589 9.437 26.599 1.00 134.84 68 ILE A O 1
ATOM 503 N N . ILE A 1 69 ? -52.420 8.717 25.482 1.00 128.88 69 ILE A N 1
ATOM 504 C CA . ILE A 1 69 ? -51.613 8.052 24.460 1.00 126.29 69 ILE A CA 1
ATOM 505 C C . ILE A 1 69 ? -51.267 8.965 23.291 1.00 125.49 69 ILE A C 1
ATOM 506 O O . ILE A 1 69 ? -52.144 9.604 22.714 1.00 125.44 69 ILE A O 1
ATOM 511 N N . GLY A 1 70 ? -49.980 9.018 22.959 1.00 125.11 70 GLY A N 1
ATOM 512 C CA . GLY A 1 70 ? -49.479 10.003 22.005 1.00 128.81 70 GLY A CA 1
ATOM 513 C C . GLY A 1 70 ? -48.333 9.557 21.119 1.00 130.84 70 GLY A C 1
ATOM 514 O O . GLY A 1 70 ? -47.799 8.446 21.267 1.00 130.03 70 GLY A O 1
ATOM 515 N N . TYR A 1 71 ? -47.937 10.461 20.224 1.00 130.11 71 TYR A N 1
ATOM 516 C CA . TYR A 1 71 ? -47.082 10.125 19.097 1.00 131.97 71 TYR A CA 1
ATOM 517 C C . TYR A 1 71 ? -46.343 11.353 18.568 1.00 134.89 71 TYR A C 1
ATOM 518 O O . TYR A 1 71 ? -46.914 12.120 17.778 1.00 139.42 71 TYR A O 1
ATOM 527 N N . GLU A 1 72 ? -45.092 11.567 18.983 1.00 132.89 72 GLU A N 1
ATOM 528 C CA . GLU A 1 72 ? -44.280 12.600 18.313 1.00 129.88 72 GLU A CA 1
ATOM 529 C C . GLU A 1 72 ? -43.889 12.043 16.952 1.00 128.27 72 GLU A C 1
ATOM 530 O O . GLU A 1 72 ? -42.860 11.359 16.797 1.00 127.07 72 GLU A O 1
ATOM 536 N N . ALA A 1 73 ? -44.755 12.342 15.984 1.00 125.17 73 ALA A N 1
ATOM 537 C CA . ALA A 1 73 ? -44.707 11.770 14.643 1.00 123.42 73 ALA A CA 1
ATOM 538 C C . ALA A 1 73 ? -43.704 12.443 13.725 1.00 120.73 73 ALA A C 1
ATOM 539 O O . ALA A 1 73 ? -43.493 13.661 13.775 1.00 118.28 73 ALA A O 1
ATOM 541 N N . TYR A 1 74 ? -43.092 11.648 12.869 1.00 117.19 74 TYR A N 1
ATOM 542 C CA . TYR A 1 74 ? -42.265 12.239 11.865 1.00 120.21 74 TYR A CA 1
ATOM 543 C C . TYR A 1 74 ? -43.134 12.524 10.651 1.00 121.02 74 TYR A C 1
ATOM 544 O O . TYR A 1 74 ? -43.652 11.595 10.032 1.00 125.92 74 TYR A O 1
ATOM 553 N N . VAL A 1 75 ? -43.326 13.802 10.328 1.00 116.30 75 VAL A N 1
ATOM 554 C CA . VAL A 1 75 ? -44.093 14.165 9.138 1.00 110.41 75 VAL A CA 1
ATOM 555 C C . VAL A 1 75 ? -43.133 14.609 8.059 1.00 109.89 75 VAL A C 1
ATOM 556 O O . VAL A 1 75 ? -42.254 15.427 8.312 1.00 109.70 75 VAL A O 1
ATOM 560 N N . ALA A 1 76 ? -43.287 14.048 6.863 1.00 110.02 76 ALA A N 1
ATOM 561 C CA . ALA A 1 76 ? -42.400 14.371 5.748 1.00 109.29 76 ALA A CA 1
ATOM 562 C C . ALA A 1 76 ? -42.776 15.687 5.137 1.00 107.95 76 ALA A C 1
ATOM 563 O O . ALA A 1 76 ? -43.942 16.072 5.129 1.00 108.01 76 ALA A O 1
ATOM 565 N N . ALA A 1 77 ? -41.772 16.369 4.617 1.00 109.93 77 ALA A N 1
ATOM 566 C CA . ALA A 1 77 ? -41.991 17.596 3.904 1.00 115.11 77 ALA A CA 1
ATOM 567 C C . ALA A 1 77 ? -43.186 17.387 3.014 1.00 118.21 77 ALA A C 1
ATOM 568 O O . ALA A 1 77 ? -44.192 18.070 3.156 1.00 118.95 77 ALA A O 1
ATOM 570 N N . GLU A 1 78 ? -43.084 16.418 2.112 1.00 121.92 78 GLU A N 1
ATOM 571 C CA . GLU A 1 78 ? -44.178 16.159 1.188 1.00 128.30 78 GLU A CA 1
ATOM 572 C C . GLU A 1 78 ? -44.839 14.785 1.410 1.00 129.35 78 GLU A C 1
ATOM 573 O O . GLU A 1 78 ? -45.384 14.525 2.502 1.00 132.69 78 GLU A O 1
ATOM 579 N N . SER A 1 79 ? -44.797 13.924 0.389 1.00 124.65 79 SER A N 1
ATOM 580 C CA . SER A 1 79 ? -45.437 12.614 0.455 1.00 119.80 79 SER A CA 1
ATOM 581 C C . SER A 1 79 ? -44.567 11.577 1.152 1.00 117.40 79 SER A C 1
ATOM 582 O O . SER A 1 79 ? -43.361 11.510 0.927 1.00 116.85 79 SER A O 1
ATOM 585 N N . ARG A 1 80 ? -45.212 10.769 1.992 1.00 113.53 80 ARG A N 1
ATOM 586 C CA . ARG A 1 80 ? -44.581 9.688 2.730 1.00 112.80 80 ARG A CA 1
ATOM 587 C C . ARG A 1 80 ? -43.832 8.789 1.777 1.00 115.92 80 ARG A C 1
ATOM 588 O O . ARG A 1 80 ? -42.908 8.080 2.175 1.00 118.50 80 ARG A O 1
ATOM 596 N N . PHE A 1 81 ? -44.244 8.834 0.512 1.00 117.05 81 PHE A N 1
ATOM 597 C CA . PHE A 1 81 ? -43.633 8.045 -0.541 1.00 117.80 81 PHE A CA 1
ATOM 598 C C . PHE A 1 81 ? -42.305 8.610 -1.031 1.00 118.38 81 PHE A C 1
ATOM 599 O O . PHE A 1 81 ? -41.514 7.883 -1.630 1.00 120.09 81 PHE A O 1
ATOM 607 N N . ASP A 1 82 ? -42.063 9.896 -0.773 1.00 117.67 82 ASP A N 1
ATOM 608 C CA . ASP A 1 82 ? -40.833 10.555 -1.198 1.00 119.46 82 ASP A CA 1
ATOM 609 C C . ASP A 1 82 ? -39.612 9.802 -0.688 1.00 121.15 82 ASP A C 1
ATOM 610 O O . ASP A 1 82 ? -39.719 8.960 0.194 1.00 120.65 82 ASP A O 1
ATOM 615 N N . ARG A 1 83 ? -38.457 10.092 -1.272 1.00 126.74 83 ARG A N 1
ATOM 616 C CA . ARG A 1 83 ? -37.194 9.481 -0.877 1.00 134.02 83 ARG A CA 1
ATOM 617 C C . ARG A 1 83 ? -36.123 10.491 -1.229 1.00 137.29 83 ARG A C 1
ATOM 618 O O . ARG A 1 83 ? -35.225 10.206 -2.024 1.00 137.64 83 ARG A O 1
ATOM 626 N N . LYS A 1 84 ? -36.216 11.684 -0.663 1.00 143.42 84 LYS A N 1
ATOM 627 C CA . LYS A 1 84 ? -35.341 12.739 -1.139 1.00 151.81 84 LYS A CA 1
ATOM 628 C C . LYS A 1 84 ? -33.985 12.835 -0.417 1.00 156.14 84 LYS A C 1
ATOM 629 O O . LYS A 1 84 ? -33.894 13.049 0.808 1.00 154.09 84 LYS A O 1
ATOM 635 N N . ARG A 1 85 ? -32.947 12.665 -1.242 1.00 161.37 85 ARG A N 1
ATOM 636 C CA . ARG A 1 85 ? -31.538 12.616 -0.846 1.00 164.56 85 ARG A CA 1
ATOM 637 C C . ARG A 1 85 ? -30.839 13.959 -1.100 1.00 165.02 85 ARG A C 1
ATOM 638 O O . ARG A 1 85 ? -30.284 14.199 -2.180 1.00 164.76 85 ARG A O 1
ATOM 646 N N . GLY A 1 91 ? -37.366 17.562 0.477 1.00 173.37 91 GLY A N 1
ATOM 647 C CA . GLY A 1 91 ? -36.910 17.940 1.821 1.00 176.14 91 GLY A CA 1
ATOM 648 C C . GLY A 1 91 ? -36.784 16.808 2.845 1.00 175.14 91 GLY A C 1
ATOM 649 O O . GLY A 1 91 ? -36.766 15.611 2.488 1.00 177.42 91 GLY A O 1
ATOM 650 N N . GLY A 1 92 ? -36.704 17.190 4.124 1.00 169.10 92 GLY A N 1
ATOM 651 C CA . GLY A 1 92 ? -36.498 16.230 5.208 1.00 162.85 92 GLY A CA 1
ATOM 652 C C . GLY A 1 92 ? -37.743 15.562 5.777 1.00 157.97 92 GLY A C 1
ATOM 653 O O . GLY A 1 92 ? -38.586 15.026 5.042 1.00 156.65 92 GLY A O 1
ATOM 654 N N . TYR A 1 93 ? -37.804 15.558 7.107 1.00 153.31 93 TYR A N 1
ATOM 655 C CA . TYR A 1 93 ? -38.953 15.106 7.886 1.00 149.16 93 TYR A CA 1
ATOM 656 C C . TYR A 1 93 ? -38.980 15.964 9.148 1.00 146.07 93 TYR A C 1
ATOM 657 O O . TYR A 1 93 ? -37.928 16.299 9.698 1.00 151.29 93 TYR A O 1
ATOM 666 N N . PHE A 1 94 ? -40.172 16.330 9.599 1.00 137.56 94 PHE A N 1
ATOM 667 C CA . PHE A 1 94 ? -40.320 17.249 10.718 1.00 129.50 94 PHE A CA 1
ATOM 668 C C . PHE A 1 94 ? -40.968 16.503 11.882 1.00 132.16 94 PHE A C 1
ATOM 669 O O . PHE A 1 94 ? -41.446 15.378 11.716 1.00 134.72 94 PHE A O 1
ATOM 677 N N . HIS A 1 95 ? -40.996 17.134 13.054 1.00 130.35 95 HIS A N 1
ATOM 678 C CA . HIS A 1 95 ? -41.707 16.594 14.207 1.00 127.25 95 HIS A CA 1
ATOM 679 C C . HIS A 1 95 ? -43.136 17.109 14.288 1.00 124.56 95 HIS A C 1
ATOM 680 O O . HIS A 1 95 ? -43.499 18.119 13.671 1.00 123.73 95 HIS A O 1
ATOM 687 N N . LEU A 1 96 ? -43.938 16.412 15.085 1.00 124.97 96 LEU A N 1
ATOM 688 C CA . LEU A 1 96 ? -45.312 16.823 15.375 1.00 123.49 96 LEU A CA 1
ATOM 689 C C . LEU A 1 96 ? -45.955 16.083 16.562 1.00 126.11 96 LEU A C 1
ATOM 690 O O . LEU A 1 96 ? -46.139 14.855 16.542 1.00 126.60 96 LEU A O 1
ATOM 695 N N . THR A 1 97 ? -46.324 16.844 17.581 1.00 124.91 97 THR A N 1
ATOM 696 C CA . THR A 1 97 ? -46.873 16.256 18.787 1.00 124.85 97 THR A CA 1
ATOM 697 C C . THR A 1 97 ? -48.357 15.944 18.618 1.00 124.20 97 THR A C 1
ATOM 698 O O . THR A 1 97 ? -49.163 16.839 18.346 1.00 124.77 97 THR A O 1
ATOM 702 N N . LEU A 1 98 ? -48.700 14.664 18.770 1.00 122.99 98 LEU A N 1
ATOM 703 C CA . LEU A 1 98 ? -50.078 14.194 18.621 1.00 121.75 98 LEU A CA 1
ATOM 704 C C . LEU A 1 98 ? -50.583 13.429 19.840 1.00 121.31 98 LEU A C 1
ATOM 705 O O . LEU A 1 98 ? -49.899 12.526 20.357 1.00 116.90 98 LEU A O 1
ATOM 710 N N . LEU A 1 99 ? -51.791 13.803 20.273 1.00 119.61 99 LEU A N 1
ATOM 711 C CA . LEU A 1 99 ? -52.497 13.146 21.377 1.00 118.80 99 LEU A CA 1
ATOM 712 C C . LEU A 1 99 ? -53.874 12.643 20.942 1.00 121.79 99 LEU A C 1
ATOM 713 O O . LEU A 1 99 ? -54.591 13.339 20.220 1.00 123.72 99 LEU A O 1
ATOM 718 N N . ALA A 1 100 ? -54.245 11.444 21.393 1.00 123.36 100 ALA A N 1
ATOM 719 C CA . ALA A 1 100 ? -55.557 10.858 21.083 1.00 126.21 100 ALA A CA 1
ATOM 720 C C . ALA A 1 100 ? -56.576 11.178 22.176 1.00 127.94 100 ALA A C 1
ATOM 721 O O . ALA A 1 100 ? -56.400 10.752 23.317 1.00 130.68 100 ALA A O 1
ATOM 723 N N . LYS A 1 101 ? -57.640 11.910 21.839 1.00 128.61 101 LYS A N 1
ATOM 724 C CA . LYS A 1 101 ? -58.574 12.366 22.875 1.00 130.50 101 LYS A CA 1
ATOM 725 C C . LYS A 1 101 ? -59.665 11.358 23.227 1.00 130.06 101 LYS A C 1
ATOM 726 O O . LYS A 1 101 ? -59.957 11.165 24.403 1.00 131.10 101 LYS A O 1
ATOM 732 N N . ASP A 1 102 ? -60.271 10.723 22.229 1.00 129.25 102 ASP A N 1
ATOM 733 C CA . ASP A 1 102 ? -61.216 9.644 22.503 1.00 131.95 102 ASP A CA 1
ATOM 734 C C . ASP A 1 102 ? -60.696 8.378 21.836 1.00 133.59 102 ASP A C 1
ATOM 735 O O . ASP A 1 102 ? -59.690 8.437 21.124 1.00 135.51 102 ASP A O 1
ATOM 740 N N . PHE A 1 103 ? -61.369 7.247 22.054 1.00 133.37 103 PHE A N 1
ATOM 741 C CA . PHE A 1 103 ? -60.873 5.955 21.551 1.00 131.51 103 PHE A CA 1
ATOM 742 C C . PHE A 1 103 ? -60.653 5.884 20.028 1.00 129.20 103 PHE A C 1
ATOM 743 O O . PHE A 1 103 ? -59.658 5.301 19.580 1.00 125.99 103 PHE A O 1
ATOM 751 N N . THR A 1 104 ? -61.564 6.470 19.241 1.00 126.60 104 THR A N 1
ATOM 752 C CA . THR A 1 104 ? -61.389 6.507 17.785 1.00 124.08 104 THR A CA 1
ATOM 753 C C . THR A 1 104 ? -60.025 7.117 17.516 1.00 123.88 104 THR A C 1
ATOM 754 O O . THR A 1 104 ? -59.274 6.626 16.675 1.00 125.91 104 THR A O 1
ATOM 758 N N . GLY A 1 105 ? -59.699 8.169 18.262 1.00 121.83 105 GLY A N 1
ATOM 759 C CA . GLY A 1 105 ? -58.379 8.778 18.187 1.00 118.50 105 GLY A CA 1
ATOM 760 C C . GLY A 1 105 ? -57.275 7.762 18.394 1.00 114.36 105 GLY A C 1
ATOM 761 O O . GLY A 1 105 ? -56.305 7.733 17.637 1.00 111.19 105 GLY A O 1
ATOM 762 N N . TYR A 1 106 ? -57.423 6.923 19.413 1.00 111.97 106 TYR A N 1
ATOM 763 C CA . TYR A 1 106 ? -56.446 5.879 19.650 1.00 114.37 106 TYR A CA 1
ATOM 764 C C . TYR A 1 106 ? -56.281 4.992 18.417 1.00 115.93 106 TYR A C 1
ATOM 765 O O . TYR A 1 106 ? -55.150 4.699 18.016 1.00 119.95 106 TYR A O 1
ATOM 774 N N . GLN A 1 107 ? -57.393 4.559 17.824 1.00 113.51 107 GLN A N 1
ATOM 775 C CA . GLN A 1 107 ? -57.324 3.774 16.590 1.00 113.08 107 GLN A CA 1
ATOM 776 C C . GLN A 1 107 ? -56.492 4.522 15.523 1.00 113.98 107 GLN A C 1
ATOM 777 O O . GLN A 1 107 ? -55.494 4.003 15.005 1.00 106.92 107 GLN A O 1
ATOM 783 N N . ASN A 1 108 ? -56.889 5.760 15.231 1.00 116.37 108 ASN A N 1
ATOM 784 C CA . ASN A 1 108 ? -56.201 6.566 14.230 1.00 119.42 108 ASN A CA 1
ATOM 785 C C . ASN A 1 108 ? -54.722 6.802 14.559 1.00 120.19 108 ASN A C 1
ATOM 786 O O . ASN A 1 108 ? -53.906 6.993 13.659 1.00 122.40 108 ASN A O 1
ATOM 791 N N . LEU A 1 109 ? -54.367 6.763 15.841 1.00 119.08 109 LEU A N 1
ATOM 792 C CA . LEU A 1 109 ? -52.956 6.761 16.195 1.00 116.51 109 LEU A CA 1
ATOM 793 C C . LEU A 1 109 ? -52.332 5.441 15.810 1.00 114.45 109 LEU A C 1
ATOM 794 O O . LEU A 1 109 ? -51.292 5.435 15.167 1.00 115.87 109 LEU A O 1
ATOM 799 N N . VAL A 1 110 ? -52.973 4.332 16.175 1.00 111.51 110 VAL A N 1
ATOM 800 C CA . VAL A 1 110 ? -52.467 3.012 15.808 1.00 111.10 110 VAL A CA 1
ATOM 801 C C . VAL A 1 110 ? -52.276 2.945 14.309 1.00 115.51 110 VAL A C 1
ATOM 802 O O . VAL A 1 110 ? -51.254 2.441 13.831 1.00 118.38 110 VAL A O 1
ATOM 806 N N . ARG A 1 111 ? -53.251 3.479 13.574 1.00 115.24 111 ARG A N 1
ATOM 807 C CA . ARG A 1 111 ? -53.212 3.442 12.120 1.00 115.57 111 ARG A CA 1
ATOM 808 C C . ARG A 1 111 ? -52.020 4.207 11.580 1.00 116.18 111 ARG A C 1
ATOM 809 O O . ARG A 1 111 ? -51.246 3.666 10.803 1.00 116.47 111 ARG A O 1
ATOM 817 N N . LEU A 1 112 ? -51.854 5.449 12.030 1.00 116.91 112 LEU A N 1
ATOM 818 C CA . LEU A 1 112 ? -50.759 6.298 11.570 1.00 116.81 112 LEU A CA 1
ATOM 819 C C . LEU A 1 112 ? -49.377 5.676 11.771 1.00 118.26 112 LEU A C 1
ATOM 820 O O . LEU A 1 112 ? -48.629 5.538 10.800 1.00 119.56 112 LEU A O 1
ATOM 825 N N . ALA A 1 113 ? -49.054 5.286 13.010 1.00 117.27 113 ALA A N 1
ATOM 826 C CA . ALA A 1 113 ? -47.761 4.664 13.326 1.00 113.97 113 ALA A CA 1
ATOM 827 C C . ALA A 1 113 ? -47.608 3.382 12.553 1.00 115.85 113 ALA A C 1
ATOM 828 O O . ALA A 1 113 ? -46.490 3.013 12.197 1.00 120.76 113 ALA A O 1
ATOM 830 N N . SER A 1 114 ? -48.727 2.703 12.296 1.00 113.25 114 SER A N 1
ATOM 831 C CA . SER A 1 114 ? -48.705 1.539 11.426 1.00 113.29 114 SER A CA 1
ATOM 832 C C . SER A 1 114 ? -48.254 1.982 10.042 1.00 113.33 114 SER A C 1
ATOM 833 O O . SER A 1 114 ? -47.254 1.491 9.530 1.00 111.99 114 SER A O 1
ATOM 836 N N . ARG A 1 115 ? -48.965 2.956 9.477 1.00 116.61 115 ARG A N 1
ATOM 837 C CA . ARG A 1 115 ? -48.709 3.446 8.117 1.00 117.49 115 ARG A CA 1
ATOM 838 C C . ARG A 1 115 ? -47.346 4.081 7.954 1.00 117.89 115 ARG A C 1
ATOM 839 O O . ARG A 1 115 ? -46.717 3.944 6.899 1.00 118.51 115 ARG A O 1
ATOM 847 N N . ALA A 1 116 ? -46.897 4.765 9.004 1.00 117.79 116 ALA A N 1
ATOM 848 C CA . ALA A 1 116 ? -45.608 5.452 9.000 1.00 119.56 116 ALA A CA 1
ATOM 849 C C . ALA A 1 116 ? -44.481 4.471 8.748 1.00 117.91 116 ALA A C 1
ATOM 850 O O . ALA A 1 116 ? -43.437 4.823 8.198 1.00 114.79 116 ALA A O 1
ATOM 852 N N . TYR A 1 117 ? -44.727 3.231 9.148 1.00 119.00 117 TYR A N 1
ATOM 853 C CA . TYR A 1 117 ? -43.773 2.153 8.996 1.00 121.42 117 TYR A CA 1
ATOM 854 C C . TYR A 1 117 ? -43.922 1.411 7.654 1.00 118.29 117 TYR A C 1
ATOM 855 O O . TYR A 1 117 ? -42.937 1.118 6.980 1.00 117.31 117 TYR A O 1
ATOM 864 N N . LEU A 1 118 ? -45.151 1.126 7.258 1.00 116.60 118 LEU A N 1
ATOM 865 C CA . LEU A 1 118 ? -45.370 0.343 6.063 1.00 117.07 118 LEU A CA 1
ATOM 866 C C . LEU A 1 118 ? -45.200 1.216 4.844 1.00 119.91 118 LEU A C 1
ATOM 867 O O . LEU A 1 118 ? -44.389 0.915 3.975 1.00 121.55 118 LEU A O 1
ATOM 872 N N . GLU A 1 119 ? -45.946 2.316 4.802 1.00 124.04 119 GLU A N 1
ATOM 873 C CA . GLU A 1 119 ? -46.026 3.156 3.601 1.00 126.81 119 GLU A CA 1
ATOM 874 C C . GLU A 1 119 ? -44.927 4.208 3.495 1.00 125.35 119 GLU A C 1
ATOM 875 O O . GLU A 1 119 ? -44.473 4.514 2.395 1.00 124.92 119 GLU A O 1
ATOM 881 N N . GLY A 1 120 ? -44.494 4.752 4.629 1.00 123.75 120 GLY A N 1
ATOM 882 C CA . GLY A 1 120 ? -43.555 5.869 4.611 1.00 121.91 120 GLY A CA 1
ATOM 883 C C . GLY A 1 120 ? -42.290 5.736 5.435 1.00 120.24 120 GLY A C 1
ATOM 884 O O . GLY A 1 120 ? -41.937 6.643 6.202 1.00 119.01 120 GLY A O 1
ATOM 885 N N . PHE A 1 121 ? -41.589 4.621 5.278 1.00 116.52 121 PHE A N 1
ATOM 886 C CA . PHE A 1 121 ? -40.322 4.493 5.957 1.00 115.53 121 PHE A CA 1
ATOM 887 C C . PHE A 1 121 ? -39.149 4.873 5.079 1.00 120.13 121 PHE A C 1
ATOM 888 O O . PHE A 1 121 ? -38.825 4.154 4.125 1.00 120.69 121 PHE A O 1
ATOM 896 N N . TYR A 1 122 ? -38.518 6.005 5.407 1.00 124.08 122 TYR A N 1
ATOM 897 C CA . TYR A 1 122 ? -37.244 6.381 4.790 1.00 126.04 122 TYR A CA 1
ATOM 898 C C . TYR A 1 122 ? -36.052 6.125 5.725 1.00 129.75 122 TYR A C 1
ATOM 899 O O . TYR A 1 122 ? -35.385 5.090 5.603 1.00 133.96 122 TYR A O 1
ATOM 908 N N . GLU A 1 123 ? -35.778 7.055 6.637 1.00 129.55 123 GLU A N 1
ATOM 909 C CA . GLU A 1 123 ? -34.723 6.867 7.633 1.00 133.71 123 GLU A CA 1
ATOM 910 C C . GLU A 1 123 ? -35.391 6.581 8.946 1.00 125.54 123 GLU A C 1
ATOM 911 O O . GLU A 1 123 ? -34.991 5.682 9.678 1.00 122.24 123 GLU A O 1
ATOM 917 N N . LYS A 1 124 ? -36.388 7.417 9.227 1.00 123.65 124 LYS A N 1
ATOM 918 C CA . LYS A 1 124 ? -37.326 7.286 10.331 1.00 123.65 124 LYS A CA 1
ATOM 919 C C . LYS A 1 124 ? -38.659 6.910 9.689 1.00 117.91 124 LYS A C 1
ATOM 920 O O . LYS A 1 124 ? -38.810 7.047 8.481 1.00 119.77 124 LYS A O 1
ATOM 926 N N . PRO A 1 125 ? -39.630 6.433 10.475 1.00 114.55 125 PRO A N 1
ATOM 927 C CA . PRO A 1 125 ? -40.927 6.152 9.873 1.00 115.52 125 PRO A CA 1
ATOM 928 C C . PRO A 1 125 ? -41.819 7.398 9.840 1.00 115.68 125 PRO A C 1
ATOM 929 O O . PRO A 1 125 ? -42.120 7.992 10.892 1.00 117.33 125 PRO A O 1
ATOM 933 N N . ARG A 1 126 ? -42.241 7.783 8.635 1.00 113.42 126 ARG A N 1
ATOM 934 C CA . ARG A 1 126 ? -42.847 9.101 8.424 1.00 112.49 126 ARG A CA 1
ATOM 935 C C . ARG A 1 126 ? -44.269 9.052 7.918 1.00 110.00 126 ARG A C 1
ATOM 936 O O . ARG A 1 126 ? -44.604 8.211 7.108 1.00 111.29 126 ARG A O 1
ATOM 944 N N . ILE A 1 127 ? -45.098 9.972 8.390 1.00 110.78 127 ILE A N 1
ATOM 945 C CA . ILE A 1 127 ? -46.461 10.112 7.892 1.00 113.55 127 ILE A CA 1
ATOM 946 C C . ILE A 1 127 ? -46.608 11.348 7.009 1.00 118.52 127 ILE A C 1
ATOM 947 O O . ILE A 1 127 ? -45.901 12.342 7.178 1.00 120.65 127 ILE A O 1
ATOM 952 N N . ASP A 1 128 ? -47.529 11.267 6.058 1.00 121.74 128 ASP A N 1
ATOM 953 C CA . ASP A 1 128 ? -47.875 12.385 5.211 1.00 125.14 128 ASP A CA 1
ATOM 954 C C . ASP A 1 128 ? -48.650 13.364 6.008 1.00 127.96 128 ASP A C 1
ATOM 955 O O . ASP A 1 128 ? -49.168 13.022 7.068 1.00 132.97 128 ASP A O 1
ATOM 960 N N . ARG A 1 129 ? -48.777 14.579 5.496 1.00 127.69 129 ARG A N 1
ATOM 961 C CA . ARG A 1 129 ? -49.863 15.397 5.985 1.00 124.78 129 ARG A CA 1
ATOM 962 C C . ARG A 1 129 ? -51.145 14.948 5.305 1.00 124.70 129 ARG A C 1
ATOM 963 O O . ARG A 1 129 ? -52.217 15.185 5.832 1.00 123.77 129 ARG A O 1
ATOM 971 N N . GLU A 1 130 ? -51.018 14.255 4.167 1.00 126.57 130 GLU A N 1
ATOM 972 C CA . GLU A 1 130 ? -52.167 13.672 3.462 1.00 129.77 130 GLU A CA 1
ATOM 973 C C . GLU A 1 130 ? -52.861 12.642 4.330 1.00 126.10 130 GLU A C 1
ATOM 974 O O . GLU A 1 130 ? -54.077 12.678 4.500 1.00 127.95 130 GLU A O 1
ATOM 980 N N . ILE A 1 131 ? -52.093 11.719 4.882 1.00 122.59 131 ILE A N 1
ATOM 981 C CA . ILE A 1 131 ? -52.700 10.694 5.703 1.00 124.03 131 ILE A CA 1
ATOM 982 C C . ILE A 1 131 ? -53.080 11.207 7.086 1.00 124.24 131 ILE A C 1
ATOM 983 O O . ILE A 1 131 ? -53.999 10.680 7.705 1.00 128.62 131 ILE A O 1
ATOM 988 N N . LEU A 1 132 ? -52.391 12.241 7.566 1.00 123.32 132 LEU A N 1
ATOM 989 C CA . LEU A 1 132 ? -52.713 12.832 8.868 1.00 121.95 132 LEU A CA 1
ATOM 990 C C . LEU A 1 132 ? -54.115 13.388 8.791 1.00 122.32 132 LEU A C 1
ATOM 991 O O . LEU A 1 132 ? -54.923 13.217 9.700 1.00 120.52 132 LEU A O 1
ATOM 996 N N . ARG A 1 133 ? -54.373 14.052 7.669 1.00 125.06 133 ARG A N 1
ATOM 997 C CA . ARG A 1 133 ? -55.658 14.645 7.334 1.00 125.25 133 ARG A CA 1
ATOM 998 C C . ARG A 1 133 ? -56.713 13.560 7.182 1.00 123.86 133 ARG A C 1
ATOM 999 O O . ARG A 1 133 ? -57.868 13.751 7.558 1.00 124.36 133 ARG A O 1
ATOM 1007 N N . GLU A 1 134 ? -56.310 12.414 6.653 1.00 123.24 134 GLU A N 1
ATOM 1008 C CA . GLU A 1 134 ? -57.231 11.310 6.526 1.00 129.52 134 GLU A CA 1
ATOM 1009 C C . GLU A 1 134 ? -57.654 10.807 7.902 1.00 129.11 134 GLU A C 1
ATOM 1010 O O . GLU A 1 134 ? -58.807 10.436 8.092 1.00 133.02 134 GLU A O 1
ATOM 1016 N N . HIS A 1 135 ? -56.733 10.829 8.862 1.00 128.79 135 HIS A N 1
ATOM 1017 C CA . HIS A 1 135 ? -56.959 10.172 10.148 1.00 129.86 135 HIS A CA 1
ATOM 1018 C C . HIS A 1 135 ? -56.988 11.108 11.333 1.00 130.68 135 HIS A C 1
ATOM 1019 O O . HIS A 1 135 ? -56.554 10.737 12.418 1.00 134.17 135 HIS A O 1
ATOM 1026 N N . ALA A 1 136 ? -57.502 12.313 11.145 1.00 131.31 136 ALA A N 1
ATOM 1027 C CA . ALA A 1 136 ? -57.430 13.314 12.203 1.00 134.89 136 ALA A CA 1
ATOM 1028 C C . ALA A 1 136 ? -58.509 13.142 13.258 1.00 137.09 136 ALA A C 1
ATOM 1029 O O . ALA A 1 136 ? -58.335 13.562 14.405 1.00 137.02 136 ALA A O 1
ATOM 1031 N N . GLN A 1 137 ? -59.618 12.527 12.856 1.00 139.61 137 GLN A N 1
ATOM 1032 C CA . GLN A 1 137 ? -60.765 12.303 13.731 1.00 142.56 137 GLN A CA 1
ATOM 1033 C C . GLN A 1 137 ? -60.327 11.694 15.066 1.00 140.56 137 GLN A C 1
ATOM 1034 O O . GLN A 1 137 ? -59.815 10.575 15.116 1.00 139.33 137 GLN A O 1
ATOM 1040 N N . GLY A 1 138 ? -60.509 12.456 16.140 1.00 140.48 138 GLY A N 1
ATOM 1041 C CA . GLY A 1 138 ? -60.137 12.004 17.481 1.00 139.55 138 GLY A CA 1
ATOM 1042 C C . GLY A 1 138 ? -58.727 12.368 17.919 1.00 136.36 138 GLY A C 1
ATOM 1043 O O . GLY A 1 138 ? -58.181 11.761 18.843 1.00 135.25 138 GLY A O 1
ATOM 1044 N N . LEU A 1 139 ? -58.144 13.376 17.277 1.00 133.11 139 LEU A N 1
ATOM 1045 C CA . LEU A 1 139 ? -56.799 13.806 17.623 1.00 129.12 139 LEU A CA 1
ATOM 1046 C C . LEU A 1 139 ? -56.680 15.290 18.012 1.00 126.32 139 LEU A C 1
ATOM 1047 O O . LEU A 1 139 ? -57.423 16.148 17.526 1.00 123.84 139 LEU A O 1
ATOM 1052 N N . ILE A 1 140 ? -55.742 15.557 18.916 1.00 123.64 140 ILE A N 1
ATOM 1053 C CA . ILE A 1 140 ? -55.271 16.902 19.238 1.00 119.02 140 ILE A CA 1
ATOM 1054 C C . ILE A 1 140 ? -53.802 16.991 18.813 1.00 118.50 140 ILE A C 1
ATOM 1055 O O . ILE A 1 140 ? -53.001 16.076 19.089 1.00 117.32 140 ILE A O 1
ATOM 1060 N N . ALA A 1 141 ? -53.442 18.079 18.142 1.00 113.10 141 ALA A N 1
ATOM 1061 C CA . ALA A 1 141 ? -52.056 18.261 17.749 1.00 110.42 141 ALA A CA 1
ATOM 1062 C C . ALA A 1 141 ? -51.448 19.411 18.526 1.00 110.84 141 ALA A C 1
ATOM 1063 O O . ALA A 1 141 ? -52.168 20.191 19.152 1.00 109.60 141 ALA A O 1
ATOM 1065 N N . LEU A 1 142 ? -50.120 19.497 18.501 1.00 110.69 142 LEU A N 1
ATOM 1066 C CA . LEU A 1 142 ? -49.398 20.590 19.139 1.00 111.52 142 LEU A CA 1
ATOM 1067 C C . LEU A 1 142 ? -48.319 21.113 18.203 1.00 113.73 142 LEU A C 1
ATOM 1068 O O . LEU A 1 142 ? -47.531 20.328 17.694 1.00 118.00 142 LEU A O 1
ATOM 1073 N N . SER A 1 143 ? -48.281 22.430 17.987 1.00 116.63 143 SER A N 1
ATOM 1074 C CA . SER A 1 143 ? -47.374 23.078 17.015 1.00 118.15 143 SER A CA 1
ATOM 1075 C C . SER A 1 143 ? -46.034 22.369 16.878 1.00 118.95 143 SER A C 1
ATOM 1076 O O . SER A 1 143 ? -45.525 22.216 15.764 1.00 124.86 143 SER A O 1
ATOM 1079 N N . GLY A 1 144 ? -45.461 21.959 18.006 1.00 115.49 144 GLY A N 1
ATOM 1080 C CA . GLY A 1 144 ? -44.335 21.041 17.985 1.00 116.22 144 GLY A CA 1
ATOM 1081 C C . GLY A 1 144 ? -43.033 21.569 18.531 1.00 117.98 144 GLY A C 1
ATOM 1082 O O . GLY A 1 144 ? -42.832 22.786 18.635 1.00 115.98 144 GLY A O 1
ATOM 1083 N N . CYS A 1 145 ? -42.150 20.628 18.869 1.00 120.45 145 CYS A N 1
ATOM 1084 C CA . CYS A 1 145 ? -40.818 20.930 19.385 1.00 122.01 145 CYS A CA 1
ATOM 1085 C C . CYS A 1 145 ? -40.022 21.736 18.371 1.00 125.05 145 CYS A C 1
ATOM 1086 O O . CYS A 1 145 ? -40.372 21.777 17.193 1.00 124.82 145 CYS A O 1
ATOM 1089 N N . LEU A 1 146 ? -38.966 22.395 18.838 1.00 127.94 146 LEU A N 1
ATOM 1090 C CA . LEU A 1 146 ? -38.099 23.209 17.976 1.00 130.38 146 LEU A CA 1
ATOM 1091 C C . LEU A 1 146 ? -37.833 22.684 16.561 1.00 129.87 146 LEU A C 1
ATOM 1092 O O . LEU A 1 146 ? -37.518 23.458 15.659 1.00 129.02 146 LEU A O 1
ATOM 1097 N N . GLY A 1 147 ? -37.940 21.374 16.376 1.00 130.53 147 GLY A N 1
ATOM 1098 C CA . GLY A 1 147 ? -37.687 20.767 15.079 1.00 131.53 147 GLY A CA 1
ATOM 1099 C C . GLY A 1 147 ? -38.937 20.481 14.272 1.00 131.34 147 GLY A C 1
ATOM 1100 O O . GLY A 1 147 ? -38.847 19.893 13.191 1.00 133.17 147 GLY A O 1
ATOM 1101 N N . ALA A 1 148 ? -40.100 20.879 14.797 1.00 130.16 148 ALA A N 1
ATOM 1102 C CA . ALA A 1 148 ? -41.377 20.705 14.092 1.00 130.01 148 ALA A CA 1
ATOM 1103 C C . ALA A 1 148 ? -41.493 21.733 12.982 1.00 131.00 148 ALA A C 1
ATOM 1104 O O . ALA A 1 148 ? -40.556 22.503 12.745 1.00 132.31 148 ALA A O 1
ATOM 1106 N N . GLU A 1 149 ? -42.638 21.761 12.309 1.00 128.08 149 GLU A N 1
ATOM 1107 C CA . GLU A 1 149 ? -42.735 22.537 11.078 1.00 123.73 149 GLU A CA 1
ATOM 1108 C C . GLU A 1 149 ? -42.850 24.048 11.308 1.00 119.96 149 GLU A C 1
ATOM 1109 O O . GLU A 1 149 ? -41.992 24.822 10.868 1.00 112.23 149 GLU A O 1
ATOM 1115 N N . ILE A 1 150 ? -43.911 24.444 12.013 1.00 118.20 150 ILE A N 1
ATOM 1116 C CA . ILE A 1 150 ? -44.277 25.853 12.184 1.00 114.27 150 ILE A CA 1
ATOM 1117 C C . ILE A 1 150 ? -43.168 26.655 12.856 1.00 112.80 150 ILE A C 1
ATOM 1118 O O . ILE A 1 150 ? -42.843 27.747 12.384 1.00 104.96 150 ILE A O 1
ATOM 1123 N N . PRO A 1 151 ? -42.577 26.104 13.947 1.00 114.65 151 PRO A N 1
ATOM 1124 C CA . PRO A 1 151 ? -41.408 26.740 14.552 1.00 115.44 151 PRO A CA 1
ATOM 1125 C C . PRO A 1 151 ? -40.247 26.821 13.568 1.00 115.40 151 PRO A C 1
ATOM 1126 O O . PRO A 1 151 ? -39.689 27.899 13.359 1.00 114.81 151 PRO A O 1
ATOM 1130 N N . GLN A 1 152 ? -39.917 25.687 12.955 1.00 116.06 152 GLN A N 1
ATOM 1131 C CA . GLN A 1 152 ? -38.811 25.604 12.022 1.00 117.05 152 GLN A CA 1
ATOM 1132 C C . GLN A 1 152 ? -38.882 26.735 11.011 1.00 118.55 152 GLN A C 1
ATOM 1133 O O . GLN A 1 152 ? -37.939 27.512 10.879 1.00 121.22 152 GLN A O 1
ATOM 1139 N N . PHE A 1 153 ? -40.010 26.840 10.315 1.00 117.39 153 PHE A N 1
ATOM 1140 C CA . PHE A 1 153 ? -40.173 27.867 9.304 1.00 115.08 153 PHE A CA 1
ATOM 1141 C C . PHE A 1 153 ? -39.884 29.246 9.890 1.00 113.57 153 PHE A C 1
ATOM 1142 O O . PHE A 1 153 ? -39.212 30.071 9.265 1.00 110.90 153 PHE A O 1
ATOM 1150 N N . ILE A 1 154 ? -40.357 29.472 11.114 1.00 113.69 154 ILE A N 1
ATOM 1151 C CA . ILE A 1 154 ? -40.150 30.751 11.784 1.00 113.53 154 ILE A CA 1
ATOM 1152 C C . ILE A 1 154 ? -38.670 30.999 11.916 1.00 111.70 154 ILE A C 1
ATOM 1153 O O . ILE A 1 154 ? -38.206 32.090 11.625 1.00 114.91 154 ILE A O 1
ATOM 1158 N N . LEU A 1 155 ? -37.929 29.972 12.311 1.00 111.60 155 LEU A N 1
ATOM 1159 C CA . LEU A 1 155 ? -36.479 30.073 12.403 1.00 113.05 155 LEU A CA 1
ATOM 1160 C C . LEU A 1 155 ? -35.822 30.504 11.109 1.00 115.27 155 LEU A C 1
ATOM 1161 O O . LEU A 1 155 ? -34.744 31.105 11.133 1.00 119.75 155 LEU A O 1
ATOM 1166 N N . GLN A 1 156 ? -36.479 30.210 9.990 1.00 113.44 156 GLN A N 1
ATOM 1167 C CA . GLN A 1 156 ? -35.866 30.382 8.681 1.00 115.28 156 GLN A CA 1
ATOM 1168 C C . GLN A 1 156 ? -36.204 31.715 8.050 1.00 109.08 156 GLN A C 1
ATOM 1169 O O . GLN A 1 156 ? -35.797 31.999 6.930 1.00 109.91 156 GLN A O 1
ATOM 1175 N N . ASP A 1 157 ? -36.939 32.536 8.782 1.00 108.13 157 ASP A N 1
ATOM 1176 C CA . ASP A 1 157 ? -37.375 33.837 8.291 1.00 112.28 157 ASP A CA 1
ATOM 1177 C C . ASP A 1 157 ? -38.365 33.701 7.150 1.00 110.92 157 ASP A C 1
ATOM 1178 O O . ASP A 1 157 ? -38.675 34.674 6.459 1.00 109.16 157 ASP A O 1
ATOM 1183 N N . ARG A 1 158 ? -38.843 32.476 6.958 1.00 112.33 158 ARG A N 1
ATOM 1184 C CA . ARG A 1 158 ? -39.998 32.228 6.114 1.00 116.26 158 ARG A CA 1
ATOM 1185 C C . ARG A 1 158 ? -41.186 32.186 7.059 1.00 115.24 158 ARG A C 1
ATOM 1186 O O . ARG A 1 158 ? -41.719 31.120 7.376 1.00 112.55 158 ARG A O 1
ATOM 1194 N N . LEU A 1 159 ? -41.570 33.361 7.538 1.00 116.35 159 LEU A N 1
ATOM 1195 C CA . LEU A 1 159 ? -42.798 33.503 8.284 1.00 119.89 159 LEU A CA 1
ATOM 1196 C C . LEU A 1 159 ? -43.943 33.108 7.351 1.00 122.53 159 LEU A C 1
ATOM 1197 O O . LEU A 1 159 ? -44.808 32.310 7.720 1.00 122.30 159 LEU A O 1
ATOM 1202 N N . ASP A 1 160 ? -43.881 33.616 6.116 1.00 126.57 160 ASP A N 1
ATOM 1203 C CA . ASP A 1 160 ? -44.929 33.445 5.091 1.00 128.32 160 ASP A CA 1
ATOM 1204 C C . ASP A 1 160 ? -45.325 32.000 4.779 1.00 127.08 160 ASP A C 1
ATOM 1205 O O . ASP A 1 160 ? -46.456 31.747 4.351 1.00 125.13 160 ASP A O 1
ATOM 1210 N N . LEU A 1 161 ? -44.388 31.075 4.983 1.00 127.61 161 LEU A N 1
ATOM 1211 C CA . LEU A 1 161 ? -44.643 29.650 4.793 1.00 130.43 161 LEU A CA 1
ATOM 1212 C C . LEU A 1 161 ? -45.197 29.037 6.063 1.00 128.93 161 LEU A C 1
ATOM 1213 O O . LEU A 1 161 ? -46.049 28.151 5.997 1.00 128.37 161 LEU A O 1
ATOM 1218 N N . ALA A 1 162 ? -44.700 29.505 7.210 1.00 127.41 162 ALA A N 1
ATOM 1219 C CA . ALA A 1 162 ? -45.082 28.955 8.507 1.00 126.90 162 ALA A CA 1
ATOM 1220 C C . ALA A 1 162 ? -46.544 29.220 8.777 1.00 128.77 162 ALA A C 1
ATOM 1221 O O . ALA A 1 162 ? -47.269 28.311 9.188 1.00 133.79 162 ALA A O 1
ATOM 1223 N N . GLU A 1 163 ? -46.970 30.462 8.536 1.00 126.69 163 GLU A N 1
ATOM 1224 C CA . GLU A 1 163 ? -48.369 30.851 8.689 1.00 125.51 163 GLU A CA 1
ATOM 1225 C C . GLU A 1 163 ? -49.229 30.079 7.689 1.00 126.79 163 GLU A C 1
ATOM 1226 O O . GLU A 1 163 ? -50.322 29.616 8.017 1.00 126.73 163 GLU A O 1
ATOM 1232 N N . ALA A 1 164 ? -48.710 29.925 6.476 1.00 127.86 164 ALA A N 1
ATOM 1233 C CA . ALA A 1 164 ? -49.347 29.103 5.458 1.00 128.13 164 ALA A CA 1
ATOM 1234 C C . ALA A 1 164 ? -49.481 27.654 5.911 1.00 127.55 164 ALA A C 1
ATOM 1235 O O . ALA A 1 164 ? -50.477 26.998 5.618 1.00 129.67 164 ALA A O 1
ATOM 1237 N N . ARG A 1 165 ? -48.476 27.152 6.618 1.00 127.48 165 ARG A N 1
ATOM 1238 C CA . ARG A 1 165 ? -48.518 25.781 7.113 1.00 128.57 165 ARG A CA 1
ATOM 1239 C C . ARG A 1 165 ? -49.336 25.697 8.399 1.00 129.42 165 ARG A C 1
ATOM 1240 O O . ARG A 1 165 ? -49.842 24.629 8.753 1.00 132.74 165 ARG A O 1
ATOM 1248 N N . LEU A 1 166 ? -49.469 26.819 9.098 1.00 126.36 166 LEU A N 1
ATOM 1249 C CA . LEU A 1 166 ? -50.346 26.862 10.248 1.00 125.34 166 LEU A CA 1
ATOM 1250 C C . LEU A 1 166 ? -51.786 26.787 9.769 1.00 124.13 166 LEU A C 1
ATOM 1251 O O . LEU A 1 166 ? -52.570 26.000 10.293 1.00 123.90 166 LEU A O 1
ATOM 1256 N N . ASN A 1 167 ? -52.116 27.595 8.763 1.00 125.44 167 ASN A N 1
ATOM 1257 C CA . ASN A 1 167 ? -53.417 27.517 8.081 1.00 128.07 167 ASN A CA 1
ATOM 1258 C C . ASN A 1 167 ? -53.741 26.103 7.603 1.00 126.27 167 ASN A C 1
ATOM 1259 O O . ASN A 1 167 ? -54.838 25.597 7.842 1.00 125.67 167 ASN A O 1
ATOM 1264 N N . GLU A 1 168 ? -52.781 25.480 6.922 1.00 123.54 168 GLU A N 1
ATOM 1265 C CA . GLU A 1 168 ? -52.953 24.134 6.431 1.00 125.15 168 GLU A CA 1
ATOM 1266 C C . GLU A 1 168 ? -53.334 23.262 7.626 1.00 120.43 168 GLU A C 1
ATOM 1267 O O . GLU A 1 168 ? -54.433 22.707 7.660 1.00 119.79 168 GLU A O 1
ATOM 1273 N N . ASP A 1 169 ? -52.458 23.190 8.630 1.00 117.56 169 ASP A N 1
ATOM 1274 C CA . ASP A 1 169 ? -52.696 22.323 9.789 1.00 113.48 169 ASP A CA 1
ATOM 1275 C C . ASP A 1 169 ? -54.046 22.606 10.433 1.00 111.82 169 ASP A C 1
ATOM 1276 O O . ASP A 1 169 ? -54.711 21.688 10.888 1.00 110.26 169 ASP A O 1
ATOM 1281 N N . LEU A 1 170 ? -54.458 23.873 10.418 1.00 112.73 170 LEU A N 1
ATOM 1282 C CA . LEU A 1 170 ? -55.768 24.295 10.936 1.00 114.31 170 LEU A CA 1
ATOM 1283 C C . LEU A 1 170 ? -56.933 23.729 10.145 1.00 116.79 170 LEU A C 1
ATOM 1284 O O . LEU A 1 170 ? -57.998 23.479 10.692 1.00 116.45 170 LEU A O 1
ATOM 1289 N N . SER A 1 171 ? -56.721 23.535 8.853 1.00 121.11 171 SER A N 1
ATOM 1290 C CA . SER A 1 171 ? -57.721 22.946 7.984 1.00 126.29 171 SER A CA 1
ATOM 1291 C C . SER A 1 171 ? -57.908 21.446 8.280 1.00 129.93 171 SER A C 1
ATOM 1292 O O . SER A 1 171 ? -58.830 20.810 7.759 1.00 133.25 171 SER A O 1
ATOM 1295 N N . ILE A 1 172 ? -57.054 20.889 9.135 1.00 130.18 172 ILE A N 1
ATOM 1296 C CA . ILE A 1 172 ? -57.034 19.441 9.352 1.00 131.40 172 ILE A CA 1
ATOM 1297 C C . ILE A 1 172 ? -57.665 19.010 10.668 1.00 129.72 172 ILE A C 1
ATOM 1298 O O . ILE A 1 172 ? -58.449 18.062 10.705 1.00 126.08 172 ILE A O 1
ATOM 1303 N N . PHE A 1 173 ? -57.295 19.706 11.739 1.00 131.92 173 PHE A N 1
ATOM 1304 C CA . PHE A 1 173 ? -57.738 19.390 13.098 1.00 134.45 173 PHE A CA 1
ATOM 1305 C C . PHE A 1 173 ? -58.783 20.380 13.615 1.00 137.85 173 PHE A C 1
ATOM 1306 O O . PHE A 1 173 ? -59.580 20.045 14.498 1.00 140.25 173 PHE A O 1
ATOM 1314 N N . GLY A 1 174 ? -58.762 21.600 13.083 1.00 138.64 174 GLY A N 1
ATOM 1315 C CA . GLY A 1 174 ? -59.613 22.671 13.587 1.00 140.79 174 GLY A CA 1
ATOM 1316 C C . GLY A 1 174 ? -59.213 23.085 14.996 1.00 140.73 174 GLY A C 1
ATOM 1317 O O . GLY A 1 174 ? -58.037 23.025 15.373 1.00 137.34 174 GLY A O 1
ATOM 1318 N N . ASP A 1 175 ? -60.216 23.499 15.766 1.00 141.47 175 ASP A N 1
ATOM 1319 C CA . ASP A 1 175 ? -60.088 23.875 17.176 1.00 138.43 175 ASP A CA 1
ATOM 1320 C C . ASP A 1 175 ? -59.509 22.757 18.065 1.00 134.18 175 ASP A C 1
ATOM 1321 O O . ASP A 1 175 ? -59.764 22.715 19.268 1.00 133.15 175 ASP A O 1
ATOM 1326 N N . ARG A 1 176 ? -58.742 21.855 17.461 1.00 130.32 176 ARG A N 1
ATOM 1327 C CA . ARG A 1 176 ? -58.090 20.761 18.171 1.00 130.18 176 ARG A CA 1
ATOM 1328 C C . ARG A 1 176 ? -56.584 20.789 17.899 1.00 127.70 176 ARG A C 1
ATOM 1329 O O . ARG A 1 176 ? -55.873 19.795 18.095 1.00 125.92 176 ARG A O 1
ATOM 1337 N N . PHE A 1 177 ? -56.114 21.930 17.413 1.00 124.78 177 PHE A N 1
ATOM 1338 C CA . PHE A 1 177 ? -54.696 22.168 17.203 1.00 123.29 177 PHE A CA 1
ATOM 1339 C C . PHE A 1 177 ? -54.299 23.300 18.136 1.00 123.53 177 PHE A C 1
ATOM 1340 O O . PHE A 1 177 ? -54.978 24.322 18.196 1.00 127.36 177 PHE A O 1
ATOM 1348 N N . PHE A 1 178 ? -53.206 23.128 18.864 1.00 122.54 178 PHE A N 1
ATOM 1349 C CA . PHE A 1 178 ? -52.752 24.166 19.781 1.00 123.78 178 PHE A CA 1
ATOM 1350 C C . PHE A 1 178 ? -51.337 24.632 19.442 1.00 123.49 178 PHE A C 1
ATOM 1351 O O . PHE A 1 178 ? -50.619 23.944 18.719 1.00 124.01 178 PHE A O 1
ATOM 1359 N N . ILE A 1 179 ? -50.947 25.807 19.934 1.00 122.28 179 ILE A N 1
ATOM 1360 C CA . ILE A 1 179 ? -49.562 26.254 19.791 1.00 119.71 179 ILE A CA 1
ATOM 1361 C C . ILE A 1 179 ? -48.754 25.698 20.961 1.00 121.61 179 ILE A C 1
ATOM 1362 O O . ILE A 1 179 ? -49.103 25.894 22.132 1.00 118.30 179 ILE A O 1
ATOM 1367 N N . GLU A 1 180 ? -47.688 24.979 20.623 1.00 125.17 180 GLU A N 1
ATOM 1368 C CA . GLU A 1 180 ? -46.814 24.369 21.617 1.00 127.54 180 GLU A CA 1
ATOM 1369 C C . GLU A 1 180 ? -45.678 25.334 21.977 1.00 129.54 180 GLU A C 1
ATOM 1370 O O . GLU A 1 180 ? -44.915 25.818 21.119 1.00 128.50 180 GLU A O 1
ATOM 1376 N N . ILE A 1 181 ? -45.610 25.632 23.266 1.00 129.44 181 ILE A N 1
ATOM 1377 C CA . ILE A 1 181 ? -44.597 26.500 23.801 1.00 128.61 181 ILE A CA 1
ATOM 1378 C C . ILE A 1 181 ? -43.828 25.714 24.827 1.00 128.54 181 ILE A C 1
ATOM 1379 O O . ILE A 1 181 ? -44.396 25.282 25.837 1.00 128.35 181 ILE A O 1
ATOM 1384 N N . GLN A 1 182 ? -42.544 25.513 24.542 1.00 127.33 182 GLN A N 1
ATOM 1385 C CA . GLN A 1 182 ? -41.622 24.890 25.491 1.00 126.25 182 GLN A CA 1
ATOM 1386 C C . GLN A 1 182 ? -40.405 25.782 25.672 1.00 119.22 182 GLN A C 1
ATOM 1387 O O . GLN A 1 182 ? -40.079 26.569 24.794 1.00 115.86 182 GLN A O 1
ATOM 1393 N N . ASN A 1 183 ? -39.760 25.701 26.823 1.00 116.94 183 ASN A N 1
ATOM 1394 C CA . ASN A 1 183 ? -38.605 26.541 27.022 1.00 122.35 183 ASN A CA 1
ATOM 1395 C C . ASN A 1 183 ? -37.475 25.934 27.819 1.00 125.60 183 ASN A C 1
ATOM 1396 O O . ASN A 1 183 ? -37.646 25.456 28.946 1.00 127.92 183 ASN A O 1
ATOM 1401 N N . HIS A 1 184 ? -36.313 25.974 27.180 1.00 127.23 184 HIS A N 1
ATOM 1402 C CA . HIS A 1 184 ? -35.033 25.653 27.769 1.00 125.38 184 HIS A CA 1
ATOM 1403 C C . HIS A 1 184 ? -34.221 26.900 27.464 1.00 128.11 184 HIS A C 1
ATOM 1404 O O . HIS A 1 184 ? -34.699 27.778 26.742 1.00 128.96 184 HIS A O 1
ATOM 1411 N N . GLY A 1 185 ? -33.022 27.009 28.024 1.00 131.70 185 GLY A N 1
ATOM 1412 C CA . GLY A 1 185 ? -32.215 28.224 27.857 1.00 132.90 185 GLY A CA 1
ATOM 1413 C C . GLY A 1 185 ? -31.702 28.447 26.438 1.00 132.34 185 GLY A C 1
ATOM 1414 O O . GLY A 1 185 ? -30.565 28.901 26.254 1.00 135.65 185 GLY A O 1
ATOM 1415 N N . LEU A 1 186 ? -32.543 28.146 25.443 1.00 125.91 186 LEU A N 1
ATOM 1416 C CA . LEU A 1 186 ? -32.160 28.211 24.036 1.00 118.73 186 LEU A CA 1
ATOM 1417 C C . LEU A 1 186 ? -32.662 29.451 23.288 1.00 118.13 186 LEU A C 1
ATOM 1418 O O . LEU A 1 186 ? -33.860 29.734 23.287 1.00 117.93 186 LEU A O 1
ATOM 1423 N N . PRO A 1 187 ? -31.737 30.183 22.627 1.00 117.74 187 PRO A N 1
ATOM 1424 C CA . PRO A 1 187 ? -32.057 31.461 21.988 1.00 114.94 187 PRO A CA 1
ATOM 1425 C C . PRO A 1 187 ? -32.993 31.260 20.828 1.00 110.36 187 PRO A C 1
ATOM 1426 O O . PRO A 1 187 ? -33.728 32.175 20.444 1.00 107.42 187 PRO A O 1
ATOM 1430 N N . GLU A 1 188 ? -32.953 30.052 20.283 1.00 107.91 188 GLU A N 1
ATOM 1431 C CA . GLU A 1 188 ? -33.833 29.684 19.204 1.00 111.03 188 GLU A CA 1
ATOM 1432 C C . GLU A 1 188 ? -35.270 29.642 19.721 1.00 112.81 188 GLU A C 1
ATOM 1433 O O . GLU A 1 188 ? -36.201 30.074 19.035 1.00 112.88 188 GLU A O 1
ATOM 1439 N N . GLN A 1 189 ? -35.436 29.155 20.948 1.00 113.58 189 GLN A N 1
ATOM 1440 C CA . GLN A 1 189 ? -36.747 29.088 21.573 1.00 115.36 189 GLN A CA 1
ATOM 1441 C C . GLN A 1 189 ? -37.324 30.463 21.840 1.00 121.11 189 GLN A C 1
ATOM 1442 O O . GLN A 1 189 ? -38.544 30.638 21.846 1.00 125.91 189 GLN A O 1
ATOM 1448 N N . LYS A 1 190 ? -36.449 31.440 22.053 1.00 124.24 190 LYS A N 1
ATOM 1449 C CA . LYS A 1 190 ? -36.896 32.798 22.299 1.00 125.76 190 LYS A CA 1
ATOM 1450 C C . LYS A 1 190 ? -37.588 33.321 21.048 1.00 124.42 190 LYS A C 1
ATOM 1451 O O . LYS A 1 190 ? -38.730 33.777 21.119 1.00 124.52 190 LYS A O 1
ATOM 1457 N N . LYS A 1 191 ? -36.916 33.214 19.905 1.00 123.23 191 LYS A N 1
ATOM 1458 C CA . LYS A 1 191 ? -37.458 33.744 18.651 1.00 125.29 191 LYS A CA 1
ATOM 1459 C C . LYS A 1 191 ? -38.682 32.975 18.124 1.00 124.17 191 LYS A C 1
ATOM 1460 O O . LYS A 1 191 ? -39.599 33.559 17.530 1.00 123.84 191 LYS A O 1
ATOM 1466 N N . VAL A 1 192 ? -38.687 31.665 18.328 1.00 121.34 192 VAL A N 1
ATOM 1467 C CA . VAL A 1 192 ? -39.774 30.840 17.832 1.00 116.59 192 VAL A CA 1
ATOM 1468 C C . VAL A 1 192 ? -41.058 31.178 18.567 1.00 114.32 192 VAL A C 1
ATOM 1469 O O . VAL A 1 192 ? -42.081 31.441 17.942 1.00 114.06 192 VAL A O 1
ATOM 1473 N N . ASN A 1 193 ? -40.991 31.194 19.891 1.00 110.85 193 ASN A N 1
ATOM 1474 C CA . ASN A 1 193 ? -42.174 31.426 20.679 1.00 113.75 193 ASN A CA 1
ATOM 1475 C C . ASN A 1 193 ? -42.693 32.840 20.504 1.00 114.94 193 ASN A C 1
ATOM 1476 O O . ASN A 1 193 ? -43.887 33.038 20.283 1.00 115.35 193 ASN A O 1
ATOM 1481 N N . GLN A 1 194 ? -41.792 33.817 20.568 1.00 115.73 194 GLN A N 1
ATOM 1482 C CA . GLN A 1 194 ? -42.154 35.225 20.396 1.00 117.09 194 GLN A CA 1
ATOM 1483 C C . GLN A 1 194 ? -43.097 35.437 19.199 1.00 116.01 194 GLN A C 1
ATOM 1484 O O . GLN A 1 194 ? -43.885 36.379 19.189 1.00 117.38 194 GLN A O 1
ATOM 1490 N N . VAL A 1 195 ? -43.007 34.546 18.209 1.00 116.86 195 VAL A N 1
ATOM 1491 C CA . VAL A 1 195 ? -43.871 34.547 17.017 1.00 112.78 195 VAL A CA 1
ATOM 1492 C C . VAL A 1 195 ? -45.018 33.547 17.163 1.00 111.27 195 VAL A C 1
ATOM 1493 O O . VAL A 1 195 ? -46.166 33.874 16.873 1.00 109.28 195 VAL A O 1
ATOM 1497 N N . LEU A 1 196 ? -44.704 32.334 17.612 1.00 110.82 196 LEU A N 1
ATOM 1498 C CA . LEU A 1 196 ? -45.732 31.360 17.950 1.00 111.99 196 LEU A CA 1
ATOM 1499 C C . LEU A 1 196 ? -46.780 32.015 18.829 1.00 115.84 196 LEU A C 1
ATOM 1500 O O . LEU A 1 196 ? -47.970 31.707 18.716 1.00 119.33 196 LEU A O 1
ATOM 1505 N N . LYS A 1 197 ? -46.315 32.921 19.695 1.00 115.16 197 LYS A N 1
ATOM 1506 C CA . LYS A 1 197 ? -47.156 33.681 20.605 1.00 115.49 197 LYS A CA 1
ATOM 1507 C C . LYS A 1 197 ? -48.099 34.562 19.805 1.00 116.71 197 LYS A C 1
ATOM 1508 O O . LYS A 1 197 ? -49.287 34.605 20.095 1.00 116.43 197 LYS A O 1
ATOM 1514 N N . GLU A 1 198 ? -47.572 35.246 18.790 1.00 120.45 198 GLU A N 1
ATOM 1515 C CA . GLU A 1 198 ? -48.393 36.095 17.916 1.00 123.65 198 GLU A CA 1
ATOM 1516 C C . GLU A 1 198 ? -49.424 35.242 17.203 1.00 119.22 198 GLU A C 1
ATOM 1517 O O . GLU A 1 198 ? -50.564 35.654 17.015 1.00 119.26 198 GLU A O 1
ATOM 1523 N N . PHE A 1 199 ? -49.026 34.048 16.799 1.00 115.73 199 PHE A N 1
ATOM 1524 C CA . PHE A 1 199 ? -49.945 33.237 16.058 1.00 118.86 199 PHE A CA 1
ATOM 1525 C C . PHE A 1 199 ? -51.147 32.935 16.910 1.00 121.07 199 PHE A C 1
ATOM 1526 O O . PHE A 1 199 ? -52.268 33.252 16.527 1.00 122.81 199 PHE A O 1
ATOM 1534 N N . ALA A 1 200 ? -50.900 32.379 18.091 1.00 125.48 200 ALA A N 1
ATOM 1535 C CA . ALA A 1 200 ? -51.973 31.898 18.968 1.00 129.81 200 ALA A CA 1
ATOM 1536 C C . ALA A 1 200 ? -52.983 32.972 19.318 1.00 130.31 200 ALA A C 1
ATOM 1537 O O . ALA A 1 200 ? -54.120 32.665 19.666 1.00 131.06 200 ALA A O 1
ATOM 1539 N N . ARG A 1 201 ? -52.553 34.226 19.234 1.00 131.34 201 ARG A N 1
ATOM 1540 C CA . ARG A 1 201 ? -53.436 35.350 19.478 1.00 134.38 201 ARG A CA 1
ATOM 1541 C C . ARG A 1 201 ? -54.164 35.720 18.192 1.00 135.38 201 ARG A C 1
ATOM 1542 O O . ARG A 1 201 ? -55.347 36.065 18.234 1.00 136.50 201 ARG A O 1
ATOM 1550 N N . LYS A 1 202 ? -53.460 35.645 17.058 1.00 135.57 202 LYS A N 1
ATOM 1551 C CA . LYS A 1 202 ? -54.020 36.077 15.772 1.00 134.73 202 LYS A CA 1
ATOM 1552 C C . LYS A 1 202 ? -55.156 35.173 15.328 1.00 135.06 202 LYS A C 1
ATOM 1553 O O . LYS A 1 202 ? -56.285 35.626 15.160 1.00 137.82 202 LYS A O 1
ATOM 1559 N N . TYR A 1 203 ? -54.858 33.895 15.145 1.00 135.34 203 TYR A N 1
ATOM 1560 C CA . TYR A 1 203 ? -55.871 32.956 14.682 1.00 137.67 203 TYR A CA 1
ATOM 1561 C C . TYR A 1 203 ? -56.863 32.611 15.802 1.00 139.41 203 TYR A C 1
ATOM 1562 O O . TYR A 1 203 ? -58.027 32.289 15.536 1.00 139.52 203 TYR A O 1
ATOM 1571 N N . GLY A 1 204 ? -56.400 32.746 17.046 1.00 142.27 204 GLY A N 1
ATOM 1572 C CA . GLY A 1 204 ? -57.211 32.494 18.242 1.00 146.67 204 GLY A CA 1
ATOM 1573 C C . GLY A 1 204 ? -57.074 31.060 18.719 1.00 148.05 204 GLY A C 1
ATOM 1574 O O . GLY A 1 204 ? -58.055 30.314 18.762 1.00 149.71 204 GLY A O 1
ATOM 1575 N N . LEU A 1 205 ? -55.861 30.682 19.109 1.00 147.41 205 LEU A N 1
ATOM 1576 C CA . LEU A 1 205 ? -55.526 29.271 19.227 1.00 149.53 205 LEU A CA 1
ATOM 1577 C C . LEU A 1 205 ? -55.365 28.659 20.619 1.00 149.77 205 LEU A C 1
ATOM 1578 O O . LEU A 1 205 ? -55.731 27.499 20.816 1.00 152.84 205 LEU A O 1
ATOM 1583 N N . GLY A 1 206 ? -54.810 29.403 21.572 1.00 147.44 206 GLY A N 1
ATOM 1584 C CA . GLY A 1 206 ? -54.506 28.823 22.884 1.00 141.20 206 GLY A CA 1
ATOM 1585 C C . GLY A 1 206 ? -53.217 28.006 22.890 1.00 135.75 206 GLY A C 1
ATOM 1586 O O . GLY A 1 206 ? -52.965 27.186 21.996 1.00 127.86 206 GLY A O 1
ATOM 1587 N N . MET A 1 207 ? -52.410 28.234 23.922 1.00 134.43 207 MET A N 1
ATOM 1588 C CA . MET A 1 207 ? -51.075 27.661 24.038 1.00 133.99 207 MET A CA 1
ATOM 1589 C C . MET A 1 207 ? -50.999 26.612 25.138 1.00 134.10 207 MET A C 1
ATOM 1590 O O . MET A 1 207 ? -51.621 26.762 26.196 1.00 134.28 207 MET A O 1
ATOM 1595 N N . VAL A 1 208 ? -50.231 25.554 24.878 1.00 132.57 208 VAL A N 1
ATOM 1596 C CA . VAL A 1 208 ? -49.983 24.506 25.865 1.00 128.67 208 VAL A CA 1
ATOM 1597 C C . VAL A 1 208 ? -48.500 24.481 26.151 1.00 128.11 208 VAL A C 1
ATOM 1598 O O . VAL A 1 208 ? -47.674 24.454 25.232 1.00 128.60 208 VAL A O 1
ATOM 1602 N N . ALA A 1 209 ? -48.172 24.504 27.435 1.00 126.63 209 ALA A N 1
ATOM 1603 C CA . ALA A 1 209 ? -46.795 24.418 27.872 1.00 125.78 209 ALA A CA 1
ATOM 1604 C C . ALA A 1 209 ? -46.389 22.964 28.076 1.00 124.49 209 ALA A C 1
ATOM 1605 O O . ALA A 1 209 ? -47.115 22.180 28.694 1.00 124.33 209 ALA A O 1
ATOM 1607 N N . THR A 1 210 ? -45.232 22.612 27.530 1.00 122.30 210 THR A N 1
ATOM 1608 C CA . THR A 1 210 ? -44.646 21.293 27.715 1.00 124.59 210 THR A CA 1
ATOM 1609 C C . THR A 1 210 ? -43.156 21.473 27.928 1.00 125.87 210 THR A C 1
ATOM 1610 O O . THR A 1 210 ? -42.676 22.605 27.998 1.00 127.90 210 THR A O 1
ATOM 1614 N N . ASN A 1 211 ? -42.420 20.370 28.049 1.00 123.32 211 ASN A N 1
ATOM 1615 C CA . ASN A 1 211 ? -40.995 20.447 27.778 1.00 121.37 211 ASN A CA 1
ATOM 1616 C C . ASN A 1 211 ? -40.298 19.104 27.591 1.00 121.72 211 ASN A C 1
ATOM 1617 O O . ASN A 1 211 ? -39.353 18.763 28.291 1.00 124.07 211 ASN A O 1
ATOM 1622 N N . ASP A 1 212 ? -40.823 18.347 26.636 1.00 123.11 212 ASP A N 1
ATOM 1623 C CA . ASP A 1 212 ? -40.088 17.297 25.914 1.00 124.83 212 ASP A CA 1
ATOM 1624 C C . ASP A 1 212 ? -39.161 16.405 26.746 1.00 123.18 212 ASP A C 1
ATOM 1625 O O . ASP A 1 212 ? -38.029 16.137 26.338 1.00 120.73 212 ASP A O 1
ATOM 1630 N N . GLY A 1 213 ? -39.639 15.935 27.895 1.00 123.16 213 GLY A N 1
ATOM 1631 C CA . GLY A 1 213 ? -38.825 15.081 28.750 1.00 124.10 213 GLY A CA 1
ATOM 1632 C C . GLY A 1 213 ? -38.320 13.843 28.022 1.00 126.53 213 GLY A C 1
ATOM 1633 O O . GLY A 1 213 ? -39.110 13.091 27.443 1.00 126.38 213 GLY A O 1
ATOM 1634 N N . HIS A 1 214 ? -36.996 13.662 28.025 1.00 126.57 214 HIS A N 1
ATOM 1635 C CA . HIS A 1 214 ? -36.341 12.451 27.515 1.00 123.12 214 HIS A CA 1
ATOM 1636 C C . HIS A 1 214 ? -35.692 11.686 28.647 1.00 123.13 214 HIS A C 1
ATOM 1637 O O . HIS A 1 214 ? -35.349 10.520 28.470 1.00 125.10 214 HIS A O 1
ATOM 1644 N N . TYR A 1 215 ? -35.501 12.357 29.787 1.00 122.77 215 TYR A N 1
ATOM 1645 C CA . TYR A 1 215 ? -35.109 11.702 31.043 1.00 124.30 215 TYR A CA 1
ATOM 1646 C C . TYR A 1 215 ? -36.070 12.036 32.176 1.00 123.65 215 TYR A C 1
ATOM 1647 O O . TYR A 1 215 ? -36.996 12.814 31.975 1.00 124.77 215 TYR A O 1
ATOM 1656 N N . VAL A 1 216 ? -35.869 11.451 33.354 1.00 123.38 216 VAL A N 1
ATOM 1657 C CA . VAL A 1 216 ? -36.865 11.595 34.418 1.00 124.24 216 VAL A CA 1
ATOM 1658 C C . VAL A 1 216 ? -36.624 12.772 35.355 1.00 125.57 216 VAL A C 1
ATOM 1659 O O . VAL A 1 216 ? -37.438 13.686 35.399 1.00 124.57 216 VAL A O 1
ATOM 1663 N N . ARG A 1 217 ? -35.524 12.743 36.105 1.00 129.62 217 ARG A N 1
ATOM 1664 C CA . ARG A 1 217 ? -35.188 13.819 37.050 1.00 135.35 217 ARG A CA 1
ATOM 1665 C C . ARG A 1 217 ? -33.868 14.478 36.637 1.00 134.66 217 ARG A C 1
ATOM 1666 O O . ARG A 1 217 ? -33.063 13.860 35.942 1.00 135.45 217 ARG A O 1
ATOM 1674 N N . LYS A 1 218 ? -33.633 15.714 37.074 1.00 135.34 218 LYS A N 1
ATOM 1675 C CA . LYS A 1 218 ? -32.464 16.485 36.606 1.00 137.20 218 LYS A CA 1
ATOM 1676 C C . LYS A 1 218 ? -31.106 15.756 36.642 1.00 135.63 218 LYS A C 1
ATOM 1677 O O . LYS A 1 218 ? -30.259 15.979 35.776 1.00 134.59 218 LYS A O 1
ATOM 1683 N N . GLU A 1 219 ? -30.903 14.891 37.632 1.00 135.28 219 GLU A N 1
ATOM 1684 C CA . GLU A 1 219 ? -29.623 14.195 37.796 1.00 135.60 219 GLU A CA 1
ATOM 1685 C C . GLU A 1 219 ? -29.351 13.162 36.695 1.00 135.55 219 GLU A C 1
ATOM 1686 O O . GLU A 1 219 ? -28.240 12.628 36.603 1.00 138.55 219 GLU A O 1
ATOM 1692 N N . ASP A 1 220 ? -30.355 12.887 35.864 1.00 131.76 220 ASP A N 1
ATOM 1693 C CA . ASP A 1 220 ? -30.206 11.931 34.770 1.00 128.54 220 ASP A CA 1
ATOM 1694 C C . ASP A 1 220 ? -29.463 12.535 33.577 1.00 127.31 220 ASP A C 1
ATOM 1695 O O . ASP A 1 220 ? -29.378 11.911 32.527 1.00 127.93 220 ASP A O 1
ATOM 1700 N N . ALA A 1 221 ? -28.937 13.747 33.743 1.00 127.37 221 ALA A N 1
ATOM 1701 C CA . ALA A 1 221 ? -28.173 14.450 32.701 1.00 127.35 221 ALA A CA 1
ATOM 1702 C C . ALA A 1 221 ? -27.177 13.555 31.959 1.00 127.13 221 ALA A C 1
ATOM 1703 O O . ALA A 1 221 ? -27.500 13.031 30.886 1.00 128.00 221 ALA A O 1
ATOM 1705 N N . ARG A 1 222 ? -25.980 13.386 32.531 1.00 125.53 222 ARG A N 1
ATOM 1706 C CA . ARG A 1 222 ? -24.929 12.547 31.935 1.00 122.30 222 ARG A CA 1
ATOM 1707 C C . ARG A 1 222 ? -25.398 11.117 31.691 1.00 116.66 222 ARG A C 1
ATOM 1708 O O . ARG A 1 222 ? -25.172 10.561 30.621 1.00 113.91 222 ARG A O 1
ATOM 1716 N N . ALA A 1 223 ? -26.079 10.540 32.674 1.00 113.83 223 ALA A N 1
ATOM 1717 C CA . ALA A 1 223 ? -26.671 9.215 32.527 1.00 113.03 223 ALA A CA 1
ATOM 1718 C C . ALA A 1 223 ? -27.329 9.068 31.154 1.00 111.67 223 ALA A C 1
ATOM 1719 O O . ALA A 1 223 ? -27.177 8.055 30.471 1.00 109.10 223 ALA A O 1
ATOM 1721 N N . HIS A 1 224 ? -28.050 10.107 30.755 1.00 112.65 224 HIS A N 1
ATOM 1722 C CA . HIS A 1 224 ? -28.701 10.138 29.465 1.00 113.07 224 HIS A CA 1
ATOM 1723 C C . HIS A 1 224 ? -27.662 10.440 28.398 1.00 114.17 224 HIS A C 1
ATOM 1724 O O . HIS A 1 224 ? -27.562 9.721 27.402 1.00 114.84 224 HIS A O 1
ATOM 1731 N N . GLU A 1 225 ? -26.877 11.491 28.629 1.00 114.69 225 GLU A N 1
ATOM 1732 C CA . GLU A 1 225 ? -25.877 11.964 27.668 1.00 116.07 225 GLU A CA 1
ATOM 1733 C C . GLU A 1 225 ? -24.789 10.916 27.360 1.00 114.34 225 GLU A C 1
ATOM 1734 O O . GLU A 1 225 ? -23.914 11.150 26.515 1.00 112.09 225 GLU A O 1
ATOM 1740 N N . VAL A 1 226 ? -24.840 9.771 28.047 1.00 114.10 226 VAL A N 1
ATOM 1741 C CA . VAL A 1 226 ? -24.029 8.613 27.646 1.00 114.72 226 VAL A CA 1
ATOM 1742 C C . VAL A 1 226 ? -24.882 7.603 26.879 1.00 116.48 226 VAL A C 1
ATOM 1743 O O . VAL A 1 226 ? -24.374 6.917 25.983 1.00 118.55 226 VAL A O 1
ATOM 1747 N N . LEU A 1 227 ? -26.172 7.517 27.216 1.00 114.58 227 LEU A N 1
ATOM 1748 C CA . LEU A 1 227 ? -27.073 6.645 26.473 1.00 112.20 227 LEU A CA 1
ATOM 1749 C C . LEU A 1 227 ? -26.950 6.997 25.007 1.00 111.63 227 LEU A C 1
ATOM 1750 O O . LEU A 1 227 ? -26.964 6.126 24.144 1.00 112.08 227 LEU A O 1
ATOM 1755 N N . LEU A 1 228 ? -26.810 8.288 24.741 1.00 112.07 228 LEU A N 1
ATOM 1756 C CA . LEU A 1 228 ? -26.496 8.765 23.410 1.00 116.13 228 LEU A CA 1
ATOM 1757 C C . LEU A 1 228 ? -25.161 8.228 22.914 1.00 118.21 228 LEU A C 1
ATOM 1758 O O . LEU A 1 228 ? -25.086 7.675 21.820 1.00 122.90 228 LEU A O 1
ATOM 1763 N N . ALA A 1 229 ? -24.117 8.386 23.721 1.00 116.86 229 ALA A N 1
ATOM 1764 C CA . ALA A 1 229 ? -22.784 7.909 23.369 1.00 116.55 229 ALA A CA 1
ATOM 1765 C C . ALA A 1 229 ? -22.746 6.405 23.066 1.00 116.65 229 ALA A C 1
ATOM 1766 O O . ALA A 1 229 ? -21.810 5.910 22.430 1.00 117.12 229 ALA A O 1
ATOM 1768 N N . ILE A 1 230 ? -23.765 5.689 23.523 1.00 114.94 230 ILE A N 1
ATOM 1769 C CA . ILE A 1 230 ? -23.900 4.269 23.232 1.00 116.45 230 ILE A CA 1
ATOM 1770 C C . ILE A 1 230 ? -24.678 4.046 21.932 1.00 117.36 230 ILE A C 1
ATOM 1771 O O . ILE A 1 230 ? -24.388 3.124 21.173 1.00 117.59 230 ILE A O 1
ATOM 1776 N N . GLN A 1 231 ? -25.653 4.907 21.674 1.00 119.66 231 GLN A N 1
ATOM 1777 C CA . GLN A 1 231 ? -26.379 4.884 20.412 1.00 124.59 231 GLN A CA 1
ATOM 1778 C C . GLN A 1 231 ? -25.563 5.491 19.267 1.00 127.28 231 GLN A C 1
ATOM 1779 O O . GLN A 1 231 ? -25.828 5.224 18.093 1.00 129.57 231 GLN A O 1
ATOM 1785 N N . SER A 1 232 ? -24.570 6.303 19.624 1.00 131.02 232 SER A N 1
ATOM 1786 C CA . SER A 1 232 ? -23.636 6.903 18.667 1.00 132.67 232 SER A CA 1
ATOM 1787 C C . SER A 1 232 ? -22.338 6.106 18.609 1.00 131.71 232 SER A C 1
ATOM 1788 O O . SER A 1 232 ? -21.525 6.290 17.706 1.00 128.63 232 SER A O 1
ATOM 1791 N N . LYS A 1 233 ? -22.158 5.227 19.591 1.00 134.86 233 LYS A N 1
ATOM 1792 C CA . LYS A 1 233 ? -20.997 4.342 19.677 1.00 141.10 233 LYS A CA 1
ATOM 1793 C C . LYS A 1 233 ? -19.669 5.111 19.709 1.00 138.79 233 LYS A C 1
ATOM 1794 O O . LYS A 1 233 ? -18.786 4.883 18.874 1.00 140.62 233 LYS A O 1
ATOM 1800 N N . THR A 1 234 ? -19.533 6.017 20.676 1.00 134.83 234 THR A N 1
ATOM 1801 C CA . THR A 1 234 ? -18.307 6.810 20.821 1.00 130.95 234 THR A CA 1
ATOM 1802 C C . THR A 1 234 ? -17.931 7.102 22.280 1.00 129.72 234 THR A C 1
ATOM 1803 O O . THR A 1 234 ? -18.678 6.781 23.204 1.00 127.91 234 THR A O 1
ATOM 1807 N N . THR A 1 235 ? -16.755 7.693 22.466 1.00 129.32 235 THR A N 1
ATOM 1808 C CA . THR A 1 235 ? -16.223 8.024 23.782 1.00 129.55 235 THR A CA 1
ATOM 1809 C C . THR A 1 235 ? -16.971 9.222 24.347 1.00 130.85 235 THR A C 1
ATOM 1810 O O . THR A 1 235 ? -17.611 9.960 23.602 1.00 129.87 235 THR A O 1
ATOM 1814 N N . LEU A 1 236 ? -16.885 9.407 25.663 1.00 134.97 236 LEU A N 1
ATOM 1815 C CA . LEU A 1 236 ? -17.384 10.614 26.321 1.00 138.90 236 LEU A CA 1
ATOM 1816 C C . LEU A 1 236 ? -16.739 11.872 25.723 1.00 142.29 236 LEU A C 1
ATOM 1817 O O . LEU A 1 236 ? -17.405 12.897 25.560 1.00 143.94 236 LEU A O 1
ATOM 1822 N N . ASP A 1 237 ? -15.443 11.794 25.413 1.00 143.71 237 ASP A N 1
ATOM 1823 C CA . ASP A 1 237 ? -14.746 12.895 24.750 1.00 143.75 237 ASP A CA 1
ATOM 1824 C C . ASP A 1 237 ? -14.389 12.504 23.318 1.00 142.97 237 ASP A C 1
ATOM 1825 O O . ASP A 1 237 ? -13.379 11.843 23.065 1.00 142.09 237 ASP A O 1
ATOM 1830 N N . ASP A 1 238 ? -15.243 12.899 22.383 1.00 143.79 238 ASP A N 1
ATOM 1831 C CA . ASP A 1 238 ? -15.016 12.583 20.982 1.00 145.06 238 ASP A CA 1
ATOM 1832 C C . ASP A 1 238 ? -14.296 13.749 20.264 1.00 146.93 238 ASP A C 1
ATOM 1833 O O . ASP A 1 238 ? -13.133 13.586 19.886 1.00 147.78 238 ASP A O 1
ATOM 1838 N N . PRO A 1 239 ? -14.955 14.924 20.073 1.00 147.92 239 PRO A N 1
ATOM 1839 C CA . PRO A 1 239 ? -16.352 15.288 20.292 1.00 147.56 239 PRO A CA 1
ATOM 1840 C C . PRO A 1 239 ? -17.116 14.950 19.027 1.00 147.47 239 PRO A C 1
ATOM 1841 O O . PRO A 1 239 ? -16.817 13.944 18.388 1.00 144.69 239 PRO A O 1
ATOM 1845 N N . GLU A 1 240 ? -18.071 15.788 18.645 1.00 149.94 240 GLU A N 1
ATOM 1846 C CA . GLU A 1 240 ? -18.928 15.477 17.505 1.00 153.49 240 GLU A CA 1
ATOM 1847 C C . GLU A 1 240 ? -19.882 14.364 17.936 1.00 150.96 240 GLU A C 1
ATOM 1848 O O . GLU A 1 240 ? -20.910 14.131 17.295 1.00 152.41 240 GLU A O 1
ATOM 1854 N N . ARG A 1 241 ? -19.536 13.695 19.038 1.00 147.79 241 ARG A N 1
ATOM 1855 C CA . ARG A 1 241 ? -20.417 12.725 19.677 1.00 144.08 241 ARG A CA 1
ATOM 1856 C C . ARG A 1 241 ? -21.777 13.353 19.870 1.00 141.87 241 ARG A C 1
ATOM 1857 O O . ARG A 1 241 ? -21.884 14.543 20.139 1.00 142.24 241 ARG A O 1
ATOM 1865 N N . TRP A 1 242 ? -22.820 12.558 19.711 1.00 141.62 242 TRP A N 1
ATOM 1866 C CA . TRP A 1 242 ? -24.159 13.066 19.893 1.00 142.48 242 TRP A CA 1
ATOM 1867 C C . TRP A 1 242 ? -24.266 13.652 21.293 1.00 137.70 242 TRP A C 1
ATOM 1868 O O . TRP A 1 242 ? -23.810 13.036 22.256 1.00 137.85 242 TRP A O 1
ATOM 1879 N N . ARG A 1 243 ? -24.798 14.872 21.377 1.00 133.49 243 ARG A N 1
ATOM 1880 C CA . ARG A 1 243 ? -25.103 15.553 22.649 1.00 129.71 243 ARG A CA 1
ATOM 1881 C C . ARG A 1 243 ? -26.412 16.322 22.509 1.00 128.38 243 ARG A C 1
ATOM 1882 O O . ARG A 1 243 ? -26.826 16.680 21.401 1.00 128.59 243 ARG A O 1
ATOM 1890 N N . PHE A 1 244 ? -27.062 16.588 23.632 1.00 126.20 244 PHE A N 1
ATOM 1891 C CA . PHE A 1 244 ? -28.169 17.524 23.630 1.00 126.85 244 PHE A CA 1
ATOM 1892 C C . PHE A 1 244 ? -27.619 18.938 23.828 1.00 131.53 244 PHE A C 1
ATOM 1893 O O . PHE A 1 244 ? -26.443 19.097 24.183 1.00 135.64 244 PHE A O 1
ATOM 1901 N N . PRO A 1 245 ? -28.443 19.970 23.557 1.00 132.17 245 PRO A N 1
ATOM 1902 C CA . PRO A 1 245 ? -28.014 21.365 23.747 1.00 129.27 245 PRO A CA 1
ATOM 1903 C C . PRO A 1 245 ? -27.867 21.836 25.205 1.00 126.22 245 PRO A C 1
ATOM 1904 O O . PRO A 1 245 ? -27.176 22.826 25.451 1.00 124.94 245 PRO A O 1
ATOM 1908 N N . CYS A 1 246 ? -28.510 21.148 26.148 1.00 124.20 246 CYS A N 1
ATOM 1909 C CA . CYS A 1 246 ? -28.355 21.443 27.577 1.00 125.66 246 CYS A CA 1
ATOM 1910 C C . CYS A 1 246 ? -28.918 20.329 28.458 1.00 125.76 246 CYS A C 1
ATOM 1911 O O . CYS A 1 246 ? -29.462 19.351 27.947 1.00 127.11 246 CYS A O 1
ATOM 1914 N N . ASP A 1 247 ? -28.791 20.492 29.776 1.00 126.45 247 ASP A N 1
ATOM 1915 C CA . ASP A 1 247 ? -29.227 19.487 30.758 1.00 128.68 247 ASP A CA 1
ATOM 1916 C C . ASP A 1 247 ? -30.638 19.761 31.309 1.00 127.37 247 ASP A C 1
ATOM 1917 O O . ASP A 1 247 ? -30.889 19.576 32.500 1.00 128.05 247 ASP A O 1
ATOM 1922 N N . GLU A 1 248 ? -31.563 20.171 30.445 1.00 127.30 248 GLU A N 1
ATOM 1923 C CA . GLU A 1 248 ? -32.874 20.668 30.892 1.00 128.06 248 GLU A CA 1
ATOM 1924 C C . GLU A 1 248 ? -34.113 19.823 30.506 1.00 129.26 248 GLU A C 1
ATOM 1925 O O . GLU A 1 248 ? -35.260 20.252 30.711 1.00 129.97 248 GLU A O 1
ATOM 1931 N N . PHE A 1 249 ? -33.887 18.628 29.967 1.00 128.23 249 PHE A N 1
ATOM 1932 C CA . PHE A 1 249 ? -34.976 17.796 29.466 1.00 125.20 249 PHE A CA 1
ATOM 1933 C C . PHE A 1 249 ? -35.394 16.717 30.457 1.00 125.30 249 PHE A C 1
ATOM 1934 O O . PHE A 1 249 ? -35.185 15.526 30.228 1.00 120.88 249 PHE A O 1
ATOM 1942 N N . TYR A 1 250 ? -35.993 17.159 31.559 1.00 128.12 250 TYR A N 1
ATOM 1943 C CA . TYR A 1 250 ? -36.475 16.269 32.615 1.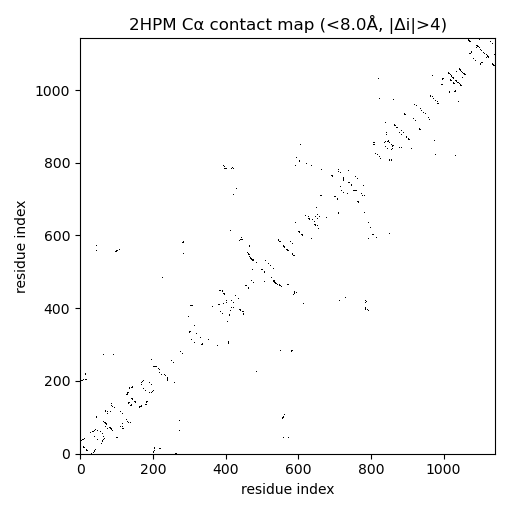00 131.67 250 TYR A CA 1
ATOM 1944 C C . TYR A 1 250 ? -37.879 16.666 33.075 1.00 131.07 250 TYR A C 1
ATOM 1945 O O . TYR A 1 250 ? -38.310 17.799 32.853 1.00 132.15 250 TYR A O 1
ATOM 1954 N N . VAL A 1 251 ? -38.582 15.731 33.715 1.00 129.19 251 VAL A N 1
ATOM 1955 C CA . VAL A 1 251 ? -39.952 15.960 34.194 1.00 127.85 251 VAL A CA 1
ATOM 1956 C C . VAL A 1 251 ? -40.003 16.983 35.338 1.00 126.96 251 VAL A C 1
ATOM 1957 O O . VAL A 1 251 ? -39.900 16.649 36.526 1.00 126.44 251 VAL A O 1
ATOM 1961 N N . LYS A 1 252 ? -40.172 18.238 34.955 1.00 125.40 252 LYS A N 1
ATOM 1962 C CA . LYS A 1 252 ? -40.064 19.326 35.896 1.00 128.75 252 LYS A CA 1
ATOM 1963 C C . LYS A 1 252 ? -41.298 19.467 36.792 1.00 128.76 252 LYS A C 1
ATOM 1964 O O . LYS A 1 252 ? -42.369 18.921 36.500 1.00 127.22 252 LYS A O 1
ATOM 1970 N N . THR A 1 253 ? -41.101 20.182 37.900 1.00 128.02 253 THR A N 1
ATOM 1971 C CA . THR A 1 253 ? -42.149 20.574 38.830 1.00 127.91 253 THR A CA 1
ATOM 1972 C C . THR A 1 253 ? -42.966 21.678 38.192 1.00 127.82 253 THR A C 1
ATOM 1973 O O . THR A 1 253 ? -42.438 22.424 37.371 1.00 128.16 253 THR A O 1
ATOM 1977 N N . PRO A 1 254 ? -44.250 21.808 38.569 1.00 129.05 254 PRO A N 1
ATOM 1978 C CA . PRO A 1 254 ? -44.974 23.037 38.265 1.00 131.13 254 PRO A CA 1
ATOM 1979 C C . PRO A 1 254 ? -44.116 24.285 38.501 1.00 133.21 254 PRO A C 1
ATOM 1980 O O . PRO A 1 254 ? -44.220 25.254 37.747 1.00 130.83 254 PRO A O 1
ATOM 1984 N N . GLU A 1 255 ? -43.266 24.230 39.530 1.00 137.74 255 GLU A N 1
ATOM 1985 C CA . GLU A 1 255 ? -42.387 25.339 39.938 1.00 143.31 255 GLU A CA 1
ATOM 1986 C C . GLU A 1 255 ? -41.201 25.591 39.005 1.00 144.47 255 GLU A C 1
ATOM 1987 O O . GLU A 1 255 ? -40.877 26.746 38.716 1.00 146.18 255 GLU A O 1
ATOM 1993 N N . GLU A 1 256 ? -40.548 24.519 38.554 1.00 144.85 256 GLU A N 1
ATOM 1994 C CA . GLU A 1 256 ? -39.422 24.632 37.619 1.00 143.34 256 GLU A CA 1
ATOM 1995 C C . GLU A 1 256 ? -39.892 25.113 36.245 1.00 142.31 256 GLU A C 1
ATOM 1996 O O . GLU A 1 256 ? -39.097 25.625 35.455 1.00 143.39 256 GLU A O 1
ATOM 2002 N N . MET A 1 257 ? -41.189 24.953 35.984 1.00 140.24 257 MET A N 1
ATOM 2003 C CA . MET A 1 257 ? -41.809 25.377 34.736 1.00 137.44 257 MET A CA 1
ATOM 2004 C C . MET A 1 257 ? -41.939 26.875 34.674 1.00 138.17 257 MET A C 1
ATOM 2005 O O . MET A 1 257 ? -41.455 27.506 33.737 1.00 138.34 257 MET A O 1
ATOM 2010 N N . ARG A 1 258 ? -42.591 27.439 35.683 1.00 139.91 258 ARG A N 1
ATOM 2011 C CA . ARG A 1 258 ? -42.727 28.882 35.796 1.00 144.96 258 ARG A CA 1
ATOM 2012 C C . ARG A 1 258 ? -41.374 29.577 35.979 1.00 145.70 258 ARG A C 1
ATOM 2013 O O . ARG A 1 258 ? -41.316 30.798 36.167 1.00 149.19 258 ARG A O 1
ATOM 2021 N N . ALA A 1 259 ? -40.291 28.806 35.937 1.00 144.02 259 ALA A N 1
ATOM 2022 C CA . ALA A 1 259 ? -38.961 29.397 35.960 1.00 144.62 259 ALA A CA 1
ATOM 2023 C C . ALA A 1 259 ? -38.490 29.619 34.529 1.00 144.00 259 ALA A C 1
ATOM 2024 O O . ALA A 1 259 ? -37.701 30.531 34.261 1.00 144.88 259 ALA A O 1
ATOM 2026 N N . MET A 1 260 ? -38.990 28.783 33.618 1.00 142.38 260 MET A N 1
ATOM 2027 C CA . MET A 1 260 ? -38.704 28.913 32.187 1.00 142.13 260 MET A CA 1
ATOM 2028 C C . MET A 1 260 ? -39.807 29.717 31.490 1.00 140.81 260 MET A C 1
ATOM 2029 O O . MET A 1 260 ? -39.605 30.279 30.409 1.00 140.86 260 MET A O 1
ATOM 2034 N N . LEU A 1 261 ? -40.974 29.761 32.124 1.00 138.74 261 LEU A N 1
ATOM 2035 C CA . LEU A 1 261 ? -42.094 30.561 31.652 1.00 135.99 261 LEU A CA 1
ATOM 2036 C C . LEU A 1 261 ? -42.641 31.438 32.778 1.00 138.60 261 LEU A C 1
ATOM 2037 O O . LEU A 1 261 ? -43.568 31.024 33.482 1.00 139.76 261 LEU A O 1
ATOM 2042 N N . PRO A 1 262 ? -42.069 32.648 32.958 1.00 139.90 262 PRO A N 1
ATOM 2043 C CA . PRO A 1 262 ? -42.489 33.620 34.001 1.00 140.29 262 PRO A CA 1
ATOM 2044 C C . PRO A 1 262 ? -44.003 33.959 34.030 1.00 138.64 262 PRO A C 1
ATOM 2045 O O . PRO A 1 262 ? -44.787 33.359 33.293 1.00 137.73 262 PRO A O 1
ATOM 2049 N N . GLU A 1 263 ? -44.412 34.905 34.876 1.00 136.59 263 GLU A N 1
ATOM 2050 C CA . GLU A 1 263 ? -45.842 35.203 35.036 1.00 135.58 263 GLU A CA 1
ATOM 2051 C C . GLU A 1 263 ? -46.345 36.419 34.244 1.00 134.18 263 GLU A C 1
ATOM 2052 O O . GLU A 1 263 ? -47.396 36.355 33.600 1.00 133.24 263 GLU A O 1
ATOM 2058 N N . ALA A 1 264 ? -45.600 37.520 34.297 1.00 133.78 264 ALA A N 1
ATOM 2059 C CA . ALA A 1 264 ? -45.975 38.734 33.575 1.00 133.64 264 ALA A CA 1
ATOM 2060 C C . ALA A 1 264 ? -45.627 38.609 32.092 1.00 132.94 264 ALA A C 1
ATOM 2061 O O . ALA A 1 264 ? -45.908 39.497 31.291 1.00 133.51 264 ALA A O 1
ATOM 2063 N N . GLU A 1 265 ? -45.020 37.492 31.726 1.00 132.57 265 GLU A N 1
ATOM 2064 C CA . GLU A 1 265 ? -44.696 37.263 30.338 1.00 135.44 265 GLU A CA 1
ATOM 2065 C C . GLU A 1 265 ? -45.555 36.151 29.729 1.00 135.74 265 GLU A C 1
ATOM 2066 O O . GLU A 1 265 ? -45.804 36.177 28.528 1.00 139.67 265 GLU A O 1
ATOM 2072 N N . TRP A 1 266 ? -46.025 35.194 30.536 1.00 134.84 266 TRP A N 1
ATOM 2073 C CA . TRP A 1 266 ? -46.764 34.026 29.994 1.00 133.01 266 TRP A CA 1
ATOM 2074 C C . TRP A 1 266 ? -48.187 33.791 30.495 1.00 133.27 266 TRP A C 1
ATOM 2075 O O . TRP A 1 266 ? -48.978 33.134 29.814 1.00 131.12 266 TRP A O 1
ATOM 2086 N N . GLY A 1 267 ? -48.504 34.293 31.684 1.00 135.16 267 GLY A N 1
ATOM 2087 C CA . GLY A 1 267 ? -49.848 34.150 32.245 1.00 137.54 267 GLY A CA 1
ATOM 2088 C C . GLY A 1 267 ? -50.223 32.728 32.635 1.00 138.20 267 GLY A C 1
ATOM 2089 O O . GLY A 1 267 ? -49.394 31.816 32.571 1.00 135.04 267 GLY A O 1
ATOM 2090 N N . ASP A 1 268 ? -51.481 32.553 33.039 1.00 140.33 268 ASP A N 1
ATOM 2091 C CA . ASP A 1 268 ? -51.998 31.266 33.518 1.00 141.75 268 ASP A CA 1
ATOM 2092 C C . ASP A 1 268 ? -52.490 30.348 32.399 1.00 142.72 268 ASP A C 1
ATOM 2093 O O . ASP A 1 268 ? -52.581 29.131 32.587 1.00 142.11 268 ASP A O 1
ATOM 2098 N N . GLU A 1 269 ? -52.800 30.932 31.242 1.00 144.17 269 GLU A N 1
ATOM 2099 C CA . GLU A 1 269 ? -53.374 30.182 30.119 1.00 146.75 269 GLU A CA 1
ATOM 2100 C C . GLU A 1 269 ? -52.604 28.913 29.703 1.00 142.71 269 GLU A C 1
ATOM 2101 O O . GLU A 1 269 ? -53.228 27.876 29.498 1.00 143.91 269 GLU A O 1
ATOM 2107 N N . PRO A 1 270 ? -51.259 28.987 29.580 1.00 138.83 270 PRO A N 1
ATOM 2108 C CA . PRO A 1 270 ? -50.519 27.807 29.119 1.00 134.37 270 PRO A CA 1
ATOM 2109 C C . PRO A 1 270 ? -50.319 26.737 30.177 1.00 131.01 270 PRO A C 1
ATOM 2110 O O . PRO A 1 270 ? -49.756 25.690 29.872 1.00 135.45 270 PRO A O 1
ATOM 2114 N N . PHE A 1 271 ? -50.754 26.988 31.405 1.00 125.24 271 PHE A N 1
ATOM 2115 C CA . PHE A 1 271 ? -50.703 25.957 32.426 1.00 122.03 271 PHE A CA 1
ATOM 2116 C C . PHE A 1 271 ? -52.073 25.341 32.560 1.00 122.96 271 PHE A C 1
ATOM 2117 O O . PHE A 1 271 ? -52.248 24.150 32.303 1.00 121.15 271 PHE A O 1
ATOM 2125 N N . ASP A 1 272 ? -53.048 26.171 32.924 1.00 125.09 272 ASP A N 1
ATOM 2126 C CA . ASP A 1 272 ? -54.452 25.764 33.003 1.00 127.60 272 ASP A CA 1
ATOM 2127 C C . ASP A 1 272 ? -55.008 25.130 31.724 1.00 129.89 272 ASP A C 1
ATOM 2128 O O . ASP A 1 272 ? -56.184 24.750 31.686 1.00 132.55 272 ASP A O 1
ATOM 2133 N N . ASN A 1 273 ? -54.170 25.037 30.686 1.00 128.22 273 ASN A N 1
ATOM 2134 C CA . ASN A 1 273 ? -54.515 24.328 29.458 1.00 124.70 273 ASN A CA 1
ATOM 2135 C C . ASN A 1 273 ? -53.907 22.952 29.436 1.00 123.02 273 ASN A C 1
ATOM 2136 O O . ASN A 1 273 ? -54.431 22.044 28.793 1.00 124.95 273 ASN A O 1
ATOM 2141 N N . THR A 1 274 ? -52.798 22.791 30.143 1.00 120.31 274 THR A N 1
ATOM 2142 C CA . THR A 1 274 ? -52.182 21.490 30.222 1.00 120.33 274 THR A CA 1
ATOM 2143 C C . THR A 1 274 ? -53.168 20.577 30.956 1.00 122.35 274 THR A C 1
ATOM 2144 O O . THR A 1 274 ? -53.609 19.560 30.411 1.00 118.99 274 THR A O 1
ATOM 2148 N N . VAL A 1 275 ? -53.562 21.003 32.155 1.00 126.11 275 VAL A N 1
ATOM 2149 C CA . VAL A 1 275 ? -54.489 20.269 33.019 1.00 132.40 275 VAL A CA 1
ATOM 2150 C C . VAL A 1 275 ? -55.747 19.886 32.263 1.00 133.37 275 VAL A C 1
ATOM 2151 O O . VAL A 1 275 ? -56.162 18.722 32.247 1.00 133.25 275 VAL A O 1
ATOM 2155 N N . GLU A 1 276 ? -56.329 20.901 31.634 1.00 136.27 276 GLU A N 1
ATOM 2156 C CA . GLU A 1 276 ? -57.645 20.831 31.025 1.00 136.93 276 GLU A CA 1
ATOM 2157 C C . GLU A 1 276 ? -57.663 19.936 29.789 1.00 136.81 276 GLU A C 1
ATOM 2158 O O . GLU A 1 276 ? -58.685 19.319 29.497 1.00 141.45 276 GLU A O 1
ATOM 2164 N N . ILE A 1 277 ? -56.550 19.847 29.065 1.00 132.69 277 ILE A N 1
ATOM 2165 C CA . ILE A 1 277 ? -56.521 18.960 27.916 1.00 130.34 277 ILE A CA 1
ATOM 2166 C C . ILE A 1 277 ? -56.538 17.535 28.409 1.00 129.73 277 ILE A C 1
ATOM 2167 O O . ILE A 1 277 ? -57.464 16.785 28.111 1.00 129.17 277 ILE A O 1
ATOM 2172 N N . ALA A 1 278 ? -55.532 17.191 29.206 1.00 131.21 278 ALA A N 1
ATOM 2173 C CA . ALA A 1 278 ? -55.363 15.838 29.743 1.00 131.89 278 ALA A CA 1
ATOM 2174 C C . ALA A 1 278 ? -56.652 15.260 30.320 1.00 130.17 278 ALA A C 1
ATOM 2175 O O . ALA A 1 278 ? -56.854 14.046 30.308 1.00 130.81 278 ALA A O 1
ATOM 2177 N N . ARG A 1 279 ? -57.508 16.142 30.829 1.00 127.05 279 ARG A N 1
ATOM 2178 C CA . ARG A 1 279 ? -58.809 15.762 31.336 1.00 124.66 279 ARG A CA 1
ATOM 2179 C C . ARG A 1 279 ? -59.715 15.321 30.183 1.00 123.24 279 ARG A C 1
ATOM 2180 O O . ARG A 1 279 ? -60.277 14.227 30.218 1.00 124.48 279 ARG A O 1
ATOM 2188 N N . MET A 1 280 ? -59.837 16.153 29.153 1.00 121.00 280 MET A N 1
ATOM 2189 C CA . MET A 1 280 ? -60.749 15.860 28.050 1.00 123.76 280 MET A CA 1
ATOM 2190 C C . MET A 1 280 ? -60.258 14.708 27.186 1.00 125.70 280 MET A C 1
ATOM 2191 O O . MET A 1 280 ? -60.801 14.477 26.108 1.00 128.74 280 MET A O 1
ATOM 2196 N N . CYS A 1 281 ? -59.245 13.986 27.667 1.00 128.11 281 CYS A N 1
ATOM 2197 C CA . CYS A 1 281 ? -58.597 12.902 26.910 1.00 129.82 281 CYS A CA 1
ATOM 2198 C C . CYS A 1 281 ? -58.935 11.507 27.427 1.00 131.97 281 CYS A C 1
ATOM 2199 O O . CYS A 1 281 ? -58.044 10.707 27.739 1.00 132.87 281 CYS A O 1
ATOM 2202 N N . ASP A 1 282 ? -60.229 11.223 27.490 1.00 133.89 282 ASP A N 1
ATOM 2203 C CA . ASP A 1 282 ? -60.741 9.961 27.999 1.00 136.03 282 ASP A CA 1
ATOM 2204 C C . ASP A 1 282 ? -60.512 8.777 27.025 1.00 135.02 282 ASP A C 1
ATOM 2205 O O . ASP A 1 282 ? -61.290 8.585 26.079 1.00 137.82 282 ASP A O 1
ATOM 2210 N N . VAL A 1 283 ? -59.446 7.999 27.271 1.00 131.76 283 VAL A N 1
ATOM 2211 C CA . VAL A 1 283 ? -59.036 6.850 26.420 1.00 124.42 283 VAL A CA 1
ATOM 2212 C C . VAL A 1 283 ? -58.909 5.532 27.195 1.00 122.46 283 VAL A C 1
ATOM 2213 O O . VAL A 1 283 ? -58.148 5.433 28.163 1.00 119.78 283 VAL A O 1
ATOM 2217 N N . ASP A 1 284 ? -59.644 4.519 26.745 1.00 122.23 284 ASP A N 1
ATOM 2218 C CA . ASP A 1 284 ? -59.669 3.222 27.419 1.00 123.77 284 ASP A CA 1
ATOM 2219 C C . ASP A 1 284 ? -59.315 2.037 26.520 1.00 123.65 284 ASP A C 1
ATOM 2220 O O . ASP A 1 284 ? -59.937 1.826 25.478 1.00 125.21 284 ASP A O 1
ATOM 2225 N N . LEU A 1 285 ? -58.322 1.259 26.938 1.00 120.07 285 LEU A N 1
ATOM 2226 C CA . LEU A 1 285 ? -57.925 0.078 26.193 1.00 119.16 285 LEU A CA 1
ATOM 2227 C C . LEU A 1 285 ? -58.633 -1.168 26.720 1.00 124.15 285 LEU A C 1
ATOM 2228 O O . LEU A 1 285 ? -58.462 -1.502 27.893 1.00 129.51 285 LEU A O 1
ATOM 2233 N N . PRO A 1 286 ? -59.462 -1.838 25.883 1.00 126.02 286 PRO A N 1
ATOM 2234 C CA . PRO A 1 286 ? -59.886 -3.213 26.187 1.00 126.25 286 PRO A CA 1
ATOM 2235 C C . PRO A 1 286 ? -58.789 -4.051 26.870 1.00 126.63 286 PRO A C 1
ATOM 2236 O O . PRO A 1 286 ? -57.876 -4.528 26.199 1.00 126.49 286 PRO A O 1
ATOM 2240 N N . ILE A 1 287 ? -58.895 -4.192 28.197 1.00 127.61 287 ILE A N 1
ATOM 2241 C CA . ILE A 1 287 ? -57.934 -4.908 29.059 1.00 127.08 287 ILE A CA 1
ATOM 2242 C C . ILE A 1 287 ? -58.556 -5.307 30.400 1.00 128.16 287 ILE A C 1
ATOM 2243 O O . ILE A 1 287 ? -59.337 -4.549 30.985 1.00 128.73 287 ILE A O 1
ATOM 2248 N N . GLY A 1 288 ? -58.198 -6.494 30.885 1.00 127.89 288 GLY A N 1
ATOM 2249 C CA . GLY A 1 288 ? -58.637 -6.950 32.199 1.00 129.25 288 GLY A CA 1
ATOM 2250 C C . GLY A 1 288 ? -60.146 -6.940 32.333 1.00 129.99 288 GLY A C 1
ATOM 2251 O O . GLY A 1 288 ? -60.822 -7.795 31.767 1.00 130.68 288 GLY A O 1
ATOM 2252 N N . ASP A 1 289 ? -60.673 -5.962 33.070 1.00 130.63 289 ASP A N 1
ATOM 2253 C CA . ASP A 1 289 ? -62.120 -5.806 33.252 1.00 132.36 289 ASP A CA 1
ATOM 2254 C C . ASP A 1 289 ? -62.875 -6.070 31.952 1.00 131.05 289 ASP A C 1
ATOM 2255 O O . ASP A 1 289 ? -63.937 -6.695 31.956 1.00 131.79 289 ASP A O 1
ATOM 2260 N N . LYS A 1 290 ? -62.309 -5.587 30.848 1.00 129.05 290 LYS A N 1
ATOM 2261 C CA . LYS A 1 290 ? -62.868 -5.793 29.518 1.00 127.34 290 LYS A CA 1
ATOM 2262 C C . LYS A 1 290 ? -62.169 -6.964 28.843 1.00 124.80 290 LYS A C 1
ATOM 2263 O O . LYS A 1 290 ? -62.212 -8.071 29.369 1.00 123.96 290 LYS A O 1
ATOM 2269 N N . MET A 1 291 ? -61.522 -6.724 27.703 1.00 123.56 291 MET A N 1
ATOM 2270 C CA . MET A 1 291 ? -60.890 -7.788 26.909 1.00 123.26 291 MET A CA 1
ATOM 2271 C C . MET A 1 291 ? -61.909 -8.822 26.435 1.00 125.51 291 MET A C 1
ATOM 2272 O O . MET A 1 291 ? -62.273 -9.738 27.167 1.00 124.93 291 MET A O 1
ATOM 2277 N N . VAL A 1 292 ? -62.384 -8.660 25.212 1.00 129.02 292 VAL A N 1
ATOM 2278 C CA . VAL A 1 292 ? -63.227 -9.677 24.608 1.00 135.53 292 VAL A CA 1
ATOM 2279 C C . VAL A 1 292 ? -62.307 -10.540 23.746 1.00 137.81 292 VAL A C 1
ATOM 2280 O O . VAL A 1 292 ? -61.351 -10.029 23.155 1.00 137.06 292 VAL A O 1
ATOM 2284 N N . TYR A 1 293 ? -62.573 -11.847 23.719 1.00 141.65 293 TYR A N 1
ATOM 2285 C CA . TYR A 1 293 ? -61.828 -12.780 22.872 1.00 143.65 293 TYR A CA 1
ATOM 2286 C C . TYR A 1 293 ? -62.116 -12.523 21.393 1.00 140.95 293 TYR A C 1
ATOM 2287 O O . TYR A 1 293 ? -63.249 -12.688 20.921 1.00 141.55 293 TYR A O 1
ATOM 2296 N N . ARG A 1 294 ? -61.086 -12.095 20.675 1.00 136.79 294 ARG A N 1
ATOM 2297 C CA . ARG A 1 294 ? -61.173 -11.950 19.234 1.00 133.49 294 ARG A CA 1
ATOM 2298 C C . ARG A 1 294 ? -60.689 -13.243 18.603 1.00 130.40 294 ARG A C 1
ATOM 2299 O O . ARG A 1 294 ? -59.584 -13.310 18.052 1.00 131.35 294 ARG A O 1
ATOM 2307 N N . ILE A 1 295 ? -61.513 -14.278 18.732 1.00 125.20 295 ILE A N 1
ATOM 2308 C CA . ILE A 1 295 ? -61.289 -15.540 18.051 1.00 123.80 295 ILE A CA 1
ATOM 2309 C C . ILE A 1 295 ? -61.872 -15.374 16.651 1.00 120.65 295 ILE A C 1
ATOM 2310 O O . ILE A 1 295 ? -63.057 -15.069 16.521 1.00 122.35 295 ILE A O 1
ATOM 2315 N N . PRO A 1 296 ? -61.037 -15.544 15.602 1.00 116.92 296 PRO A N 1
ATOM 2316 C CA . PRO A 1 296 ? -61.475 -15.302 14.230 1.00 117.05 296 PRO A CA 1
ATOM 2317 C C . PRO A 1 296 ? -62.453 -16.367 13.748 1.00 119.49 296 PRO A C 1
ATOM 2318 O O . PRO A 1 296 ? -62.417 -17.502 14.226 1.00 118.95 296 PRO A O 1
ATOM 2322 N N . ARG A 1 297 ? -63.330 -15.992 12.819 1.00 121.89 297 ARG A N 1
ATOM 2323 C CA . ARG A 1 297 ? -64.345 -16.910 12.319 1.00 122.00 297 ARG A CA 1
ATOM 2324 C C . ARG A 1 297 ? -63.774 -17.898 11.311 1.00 119.96 297 ARG A C 1
ATOM 2325 O O . ARG A 1 297 ? -62.744 -17.650 10.681 1.00 117.25 297 ARG A O 1
ATOM 2333 N N . PHE A 1 298 ? -64.457 -19.025 11.177 1.00 120.58 298 PHE A N 1
ATOM 2334 C CA . PHE A 1 298 ? -64.072 -20.045 10.229 1.00 122.37 298 PHE A CA 1
ATOM 2335 C C . PHE A 1 298 ? -65.135 -20.191 9.137 1.00 126.93 298 PHE A C 1
ATOM 2336 O O . PHE A 1 298 ? -66.336 -20.115 9.424 1.00 129.38 298 PHE A O 1
ATOM 2344 N N . PRO A 1 299 ? -64.702 -20.361 7.874 1.00 129.55 299 PRO A N 1
ATOM 2345 C CA . PRO A 1 299 ? -65.644 -20.628 6.775 1.00 131.12 299 PRO A CA 1
ATOM 2346 C C . PRO A 1 299 ? -66.085 -22.102 6.660 1.00 130.47 299 PRO A C 1
ATOM 2347 O O . PRO A 1 299 ? -65.275 -23.010 6.866 1.00 129.77 299 PRO A O 1
ATOM 2351 N N . LEU A 1 300 ? -67.361 -22.326 6.331 1.00 128.42 300 LEU A N 1
ATOM 2352 C CA . LEU A 1 300 ? -67.904 -23.679 6.168 1.00 126.53 300 LEU A CA 1
ATOM 2353 C C . LEU A 1 300 ? -69.030 -23.687 5.120 1.00 126.40 300 LEU A C 1
ATOM 2354 O O . LEU A 1 300 ? -69.883 -24.585 5.079 1.00 125.38 300 LEU A O 1
ATOM 2359 N N . GLY A 1 303 ? -73.866 -24.866 6.366 1.00 132.66 303 GLY A N 1
ATOM 2360 C CA . GLY A 1 303 ? -74.889 -25.725 7.011 1.00 132.86 303 GLY A CA 1
ATOM 2361 C C . GLY A 1 303 ? -74.340 -26.563 8.158 1.00 132.62 303 GLY A C 1
ATOM 2362 O O . GLY A 1 303 ? -74.809 -27.684 8.417 1.00 129.98 303 GLY A O 1
ATOM 2363 N N . ARG A 1 304 ? -73.336 -26.006 8.840 1.00 134.14 304 ARG A N 1
ATOM 2364 C CA . ARG A 1 304 ? -72.616 -26.695 9.918 1.00 134.11 304 ARG A CA 1
ATOM 2365 C C . ARG A 1 304 ? -72.272 -25.712 11.043 1.00 131.72 304 ARG A C 1
ATOM 2366 O O . ARG A 1 304 ? -71.845 -24.579 10.776 1.00 128.66 304 ARG A O 1
ATOM 2374 N N . THR A 1 305 ? -72.455 -26.150 12.291 1.00 129.74 305 THR A N 1
ATOM 2375 C CA . THR A 1 305 ? -72.061 -25.353 13.450 1.00 130.02 305 THR A CA 1
ATOM 2376 C C . THR A 1 305 ? -70.553 -25.347 13.502 1.00 131.22 305 THR A C 1
ATOM 2377 O O . THR A 1 305 ? -69.913 -26.344 13.160 1.00 132.28 305 THR A O 1
ATOM 2381 N N . GLU A 1 306 ? -69.988 -24.223 13.929 1.00 131.77 306 GLU A N 1
ATOM 2382 C CA . GLU A 1 306 ? -68.560 -24.131 14.161 1.00 130.41 306 GLU A CA 1
ATOM 2383 C C . GLU A 1 306 ? -68.106 -25.358 14.966 1.00 130.08 306 GLU A C 1
ATOM 2384 O O . GLU A 1 306 ? -67.158 -26.041 14.593 1.00 125.93 306 GLU A O 1
ATOM 2390 N N . ALA A 1 307 ? -68.831 -25.656 16.040 1.00 133.49 307 ALA A N 1
ATOM 2391 C CA . ALA A 1 307 ? -68.516 -26.779 16.924 1.00 138.11 307 ALA A CA 1
ATOM 2392 C C . ALA A 1 307 ? -68.816 -28.147 16.312 1.00 140.61 307 ALA A C 1
ATOM 2393 O O . ALA A 1 307 ? -68.128 -29.137 16.598 1.00 139.78 307 ALA A O 1
ATOM 2395 N N . GLN A 1 308 ? -69.860 -28.194 15.488 1.00 143.52 308 GLN A N 1
ATOM 2396 C CA . GLN A 1 308 ? -70.303 -29.427 14.843 1.00 145.71 308 GLN A CA 1
ATOM 2397 C C . GLN A 1 308 ? -69.178 -30.033 14.006 1.00 140.91 308 GLN A C 1
ATOM 2398 O O . GLN A 1 308 ? -68.859 -31.213 14.136 1.00 139.06 308 GLN A O 1
ATOM 2404 N N . TYR A 1 309 ? -68.574 -29.210 13.157 1.00 136.68 309 TYR A N 1
ATOM 2405 C CA . TYR A 1 309 ? -67.512 -29.674 12.292 1.00 132.15 309 TYR A CA 1
ATOM 2406 C C . TYR A 1 309 ? -66.399 -30.289 13.112 1.00 129.64 309 TYR A C 1
ATOM 2407 O O . TYR A 1 309 ? -66.050 -31.441 12.893 1.00 129.07 309 TYR A O 1
ATOM 2416 N N . LEU A 1 310 ? -65.861 -29.530 14.068 1.00 127.62 310 LEU A N 1
ATOM 2417 C CA . LEU A 1 310 ? -64.761 -30.021 14.910 1.00 124.27 310 LEU A CA 1
ATOM 2418 C C . LEU A 1 310 ? -65.111 -31.380 15.485 1.00 125.84 310 LEU A C 1
ATOM 2419 O O . LEU A 1 310 ? -64.263 -32.274 15.541 1.00 125.89 310 LEU A O 1
ATOM 2424 N N . ARG A 1 311 ? -66.368 -31.519 15.904 1.00 125.77 311 ARG A N 1
ATOM 2425 C CA . ARG A 1 311 ? -66.901 -32.800 16.334 1.00 123.88 311 ARG A CA 1
ATOM 2426 C C . ARG A 1 311 ? -66.759 -33.819 15.196 1.00 121.20 311 ARG A C 1
ATOM 2427 O O . ARG A 1 311 ? -66.198 -34.901 15.384 1.00 116.89 311 ARG A O 1
ATOM 2435 N N . GLU A 1 312 ? -67.246 -33.439 14.016 1.00 119.30 312 GLU A N 1
ATOM 2436 C CA . GLU A 1 312 ? -67.236 -34.294 12.834 1.00 121.18 312 GLU A CA 1
ATOM 2437 C C . GLU A 1 312 ? -65.816 -34.758 12.542 1.00 119.06 312 GLU A C 1
ATOM 2438 O O . GLU A 1 312 ? -65.539 -35.960 12.470 1.00 119.50 312 GLU A O 1
ATOM 2444 N N . LEU A 1 313 ? -64.917 -33.791 12.409 1.00 118.01 313 LEU A N 1
ATOM 2445 C CA . LEU A 1 313 ? -63.524 -34.064 12.107 1.00 117.72 313 LEU A CA 1
ATOM 2446 C C . LEU A 1 313 ? -62.893 -35.002 13.110 1.00 120.25 313 LEU A C 1
ATOM 2447 O O . LEU A 1 313 ? -62.051 -35.811 12.740 1.00 123.46 313 LEU A O 1
ATOM 2452 N N . THR A 1 314 ? -63.294 -34.890 14.374 1.00 122.98 314 THR A N 1
ATOM 2453 C CA . THR A 1 314 ? -62.756 -35.761 15.416 1.00 125.02 314 THR A CA 1
ATOM 2454 C C . THR A 1 314 ? -63.135 -37.213 15.109 1.00 125.03 314 THR A C 1
ATOM 2455 O O . THR A 1 314 ? -62.260 -38.067 14.978 1.00 126.04 314 THR A O 1
ATOM 2459 N N . PHE A 1 315 ? -64.428 -37.482 14.960 1.00 122.79 315 PHE A N 1
ATOM 2460 C CA . PHE A 1 315 ? -64.881 -38.840 14.718 1.00 121.79 315 PHE A CA 1
ATOM 2461 C C . PHE A 1 315 ? -64.181 -39.406 13.505 1.00 120.94 315 PHE A C 1
ATOM 2462 O O . PHE A 1 315 ? -63.510 -40.432 13.582 1.00 122.06 315 PHE A O 1
ATOM 2470 N N . LEU A 1 316 ? -64.322 -38.704 12.392 1.00 120.57 316 LEU A N 1
ATOM 2471 C CA . LEU A 1 316 ? -63.746 -39.125 11.129 1.00 123.13 316 LEU A CA 1
ATOM 2472 C C . LEU A 1 316 ? -62.228 -39.291 11.287 1.00 121.23 316 LEU A C 1
ATOM 2473 O O . LEU A 1 316 ? -61.531 -39.771 10.380 1.00 121.01 316 LEU A O 1
ATOM 2478 N N . GLY A 1 317 ? -61.736 -38.892 12.456 1.00 117.24 317 GLY A N 1
ATOM 2479 C CA . GLY A 1 317 ? -60.323 -38.933 12.763 1.00 115.52 317 GLY A CA 1
ATOM 2480 C C . GLY A 1 317 ? -59.964 -40.150 13.576 1.00 114.73 317 GLY A C 1
ATOM 2481 O O . GLY A 1 317 ? -59.090 -40.910 13.182 1.00 118.09 317 GLY A O 1
ATOM 2482 N N . LEU A 1 318 ? -60.633 -40.350 14.709 1.00 113.56 318 LEU A N 1
ATOM 2483 C CA . LEU A 1 318 ? -60.315 -41.485 15.589 1.00 112.69 318 LEU A CA 1
ATOM 2484 C C . LEU A 1 318 ? -60.207 -42.758 14.768 1.00 112.40 318 LEU A C 1
ATOM 2485 O O . LEU A 1 318 ? -59.261 -43.525 14.911 1.00 112.60 318 LEU A O 1
ATOM 2490 N N . LEU A 1 319 ? -61.174 -42.942 13.882 1.00 113.51 319 LEU A N 1
ATOM 2491 C CA . LEU A 1 319 ? -61.238 -44.092 13.012 1.00 117.57 319 LEU A CA 1
ATOM 2492 C C . LEU A 1 319 ? -59.914 -44.351 12.286 1.00 119.73 319 LEU A C 1
ATOM 2493 O O . LEU A 1 319 ? -59.511 -45.500 12.144 1.00 123.10 319 LEU A O 1
ATOM 2498 N N . ARG A 1 320 ? -59.254 -43.290 11.820 1.00 122.06 320 ARG A N 1
ATOM 2499 C CA . ARG A 1 320 ? -57.912 -43.393 11.250 1.00 126.28 320 ARG A CA 1
ATOM 2500 C C . ARG A 1 320 ? -56.927 -43.701 12.374 1.00 122.43 320 ARG A C 1
ATOM 2501 O O . ARG A 1 320 ? -56.073 -44.571 12.243 1.00 125.01 320 ARG A O 1
ATOM 2509 N N . ARG A 1 321 ? -57.066 -42.980 13.483 1.00 119.72 321 ARG A N 1
ATOM 2510 C CA . ARG A 1 321 ? -56.071 -42.955 14.551 1.00 117.96 321 ARG A CA 1
ATOM 2511 C C . ARG A 1 321 ? -55.974 -44.286 15.292 1.00 116.48 321 ARG A C 1
ATOM 2512 O O . ARG A 1 321 ? -54.893 -44.701 15.699 1.00 114.42 321 ARG A O 1
ATOM 2520 N N . TYR A 1 322 ? -57.110 -44.955 15.444 1.00 119.80 322 TYR A N 1
ATOM 2521 C CA . TYR A 1 322 ? -57.182 -46.234 16.157 1.00 124.84 322 TYR A CA 1
ATOM 2522 C C . TYR A 1 322 ? -57.767 -47.374 15.310 1.00 127.41 322 TYR A C 1
ATOM 2523 O O . TYR A 1 322 ? -58.923 -47.776 15.507 1.00 125.09 322 TYR A O 1
ATOM 2532 N N . PRO A 1 323 ? -56.957 -47.917 14.381 1.00 130.16 323 PRO A N 1
ATOM 2533 C CA . PRO A 1 323 ? -57.526 -48.842 13.405 1.00 132.51 323 PRO A CA 1
ATOM 2534 C C . PRO A 1 323 ? -58.248 -50.032 14.039 1.00 135.29 323 PRO A C 1
ATOM 2535 O O . PRO A 1 323 ? -59.385 -50.311 13.667 1.00 137.07 323 PRO A O 1
ATOM 2539 N N . ASP A 1 324 ? -57.616 -50.690 15.011 1.00 137.49 324 ASP A N 1
ATOM 2540 C CA . ASP A 1 324 ? -58.103 -51.982 15.509 1.00 138.53 324 ASP A CA 1
ATOM 2541 C C . ASP A 1 324 ? -59.258 -51.865 16.482 1.00 138.00 324 ASP A C 1
ATOM 2542 O O . ASP A 1 324 ? -59.951 -52.853 16.718 1.00 139.92 324 ASP A O 1
ATOM 2547 N N . ARG A 1 325 ? -59.457 -50.678 17.057 1.00 136.84 325 ARG A N 1
ATOM 2548 C CA . ARG A 1 325 ? -60.427 -50.522 18.155 1.00 135.02 325 ARG A CA 1
ATOM 2549 C C . ARG A 1 325 ? -61.532 -49.477 17.959 1.00 132.83 325 ARG A C 1
ATOM 2550 O O . ARG A 1 325 ? -62.433 -49.364 18.785 1.00 129.64 325 ARG A O 1
ATOM 2558 N N . ILE A 1 326 ? -61.462 -48.714 16.873 1.00 133.81 326 ILE A N 1
ATOM 2559 C CA . ILE A 1 326 ? -62.589 -47.871 16.463 1.00 133.78 326 ILE A CA 1
ATOM 2560 C C . ILE A 1 326 ? -62.888 -48.102 14.978 1.00 135.50 326 ILE A C 1
ATOM 2561 O O . ILE A 1 326 ? -62.093 -47.739 14.105 1.00 136.81 326 ILE A O 1
ATOM 2566 N N . THR A 1 327 ? -64.040 -48.714 14.713 1.00 136.06 327 THR A N 1
ATOM 2567 C CA . THR A 1 327 ? -64.363 -49.229 13.384 1.00 139.32 327 THR A CA 1
ATOM 2568 C C . THR A 1 327 ? -65.594 -48.607 12.739 1.00 141.61 327 THR A C 1
ATOM 2569 O O . THR A 1 327 ? -66.387 -47.935 13.406 1.00 142.57 327 THR A O 1
ATOM 2573 N N . GLU A 1 328 ? -65.739 -48.846 11.432 1.00 143.12 328 GLU A N 1
ATOM 2574 C CA . GLU A 1 328 ? -66.984 -48.591 10.716 1.00 146.25 328 GLU A CA 1
ATOM 2575 C C . GLU A 1 328 ? -68.123 -49.172 11.535 1.00 145.38 328 GLU A C 1
ATOM 2576 O O . GLU A 1 328 ? -69.004 -48.445 11.999 1.00 144.19 328 GLU A O 1
ATOM 2582 N N . ALA A 1 329 ? -68.067 -50.486 11.739 1.00 145.80 329 ALA A N 1
ATOM 2583 C CA . ALA A 1 329 ? -69.086 -51.210 12.489 1.00 145.88 329 ALA A CA 1
ATOM 2584 C C . ALA A 1 329 ? -69.382 -50.594 13.857 1.00 144.15 329 ALA A C 1
ATOM 2585 O O . ALA A 1 329 ? -70.527 -50.646 14.319 1.00 146.68 329 ALA A O 1
ATOM 2587 N N . PHE A 1 330 ? -68.369 -49.999 14.492 1.00 140.07 330 PHE A N 1
ATOM 2588 C CA . PHE A 1 330 ? -68.531 -49.489 15.858 1.00 136.27 330 PHE A CA 1
ATOM 2589 C C . PHE A 1 330 ? -69.471 -48.303 15.955 1.00 135.10 330 PHE A C 1
ATOM 2590 O O . PHE A 1 330 ? -70.447 -48.325 16.711 1.00 133.32 330 PHE A O 1
ATOM 2598 N N . TYR A 1 331 ? -69.152 -47.256 15.209 1.00 134.62 331 TYR A N 1
ATOM 2599 C CA . TYR A 1 331 ? -70.014 -46.103 15.151 1.00 135.79 331 TYR A CA 1
ATOM 2600 C C . TYR A 1 331 ? -71.463 -46.538 14.879 1.00 136.17 331 TYR A C 1
ATOM 2601 O O . TYR A 1 331 ? -72.388 -46.106 15.575 1.00 137.04 331 TYR A O 1
ATOM 2610 N N . ARG A 1 332 ? -71.650 -47.421 13.896 1.00 134.35 332 ARG A N 1
ATOM 2611 C CA . ARG A 1 332 ? -72.982 -47.927 13.565 1.00 134.35 332 ARG A CA 1
ATOM 2612 C C . ARG A 1 332 ? -73.718 -48.461 14.789 1.00 133.77 332 ARG A C 1
ATOM 2613 O O . ARG A 1 332 ? -74.915 -48.219 14.947 1.00 135.81 332 ARG A O 1
ATOM 2621 N N . GLU A 1 333 ? -73.008 -49.179 15.656 1.00 130.11 333 GLU A N 1
ATOM 2622 C CA . GLU A 1 333 ? -73.633 -49.708 16.858 1.00 125.37 333 GLU A CA 1
ATOM 2623 C C . GLU A 1 333 ? -74.148 -48.604 17.767 1.00 123.62 333 GLU A C 1
ATOM 2624 O O . GLU A 1 333 ? -75.244 -48.723 18.338 1.00 125.14 333 GLU A O 1
ATOM 2630 N N . VAL A 1 334 ? -73.375 -47.518 17.854 1.00 118.30 334 VAL A N 1
ATOM 2631 C CA . VAL A 1 334 ? -73.703 -46.381 18.714 1.00 115.28 334 VAL A CA 1
ATOM 2632 C C . VAL A 1 334 ? -75.023 -45.713 18.294 1.00 115.15 334 VAL A C 1
ATOM 2633 O O . VAL A 1 334 ? -75.929 -45.498 19.110 1.00 113.31 334 VAL A O 1
ATOM 2637 N N . LEU A 1 335 ? -75.122 -45.420 17.006 1.00 115.13 335 LEU A N 1
ATOM 2638 C CA . LEU A 1 335 ? -76.269 -44.722 16.434 1.00 117.80 335 LEU A CA 1
ATOM 2639 C C . LEU A 1 335 ? -77.551 -45.571 16.381 1.00 120.46 335 LEU A C 1
ATOM 2640 O O . LEU A 1 335 ? -78.681 -45.043 16.304 1.00 119.34 335 LEU A O 1
ATOM 2645 N N . ARG A 1 336 ? -77.353 -46.887 16.373 1.00 122.81 336 ARG A N 1
ATOM 2646 C CA . ARG A 1 336 ? -78.449 -47.845 16.419 1.00 124.98 336 ARG A CA 1
ATOM 2647 C C . ARG A 1 336 ? -78.781 -48.095 17.903 1.00 124.18 336 ARG A C 1
ATOM 2648 O O . ARG A 1 336 ? -79.653 -48.910 18.243 1.00 125.13 336 ARG A O 1
ATOM 2656 N N . LEU A 1 337 ? -78.078 -47.364 18.775 1.00 120.08 337 LEU A N 1
ATOM 2657 C CA . LEU A 1 337 ? -78.495 -47.182 20.171 1.00 116.92 337 LEU A CA 1
ATOM 2658 C C . LEU A 1 337 ? -79.107 -45.789 20.359 1.00 116.17 337 LEU A C 1
ATOM 2659 O O . LEU A 1 337 ? -79.250 -45.315 21.497 1.00 116.32 337 LEU A O 1
ATOM 2664 N N . LEU A 1 338 ? -79.473 -45.156 19.231 1.00 114.33 338 LEU A N 1
ATOM 2665 C CA . LEU A 1 338 ? -80.096 -43.824 19.184 1.00 110.25 338 LEU A CA 1
ATOM 2666 C C . LEU A 1 338 ? -80.793 -43.584 17.832 1.00 105.85 338 LEU A C 1
ATOM 2667 O O . LEU A 1 338 ? -81.947 -43.962 17.624 1.00 100.41 338 LEU A O 1
ATOM 2672 N N . ASP A 1 346 ? -71.256 -45.545 3.731 1.00 126.62 346 ASP A N 1
ATOM 2673 C CA . ASP A 1 346 ? -69.968 -44.849 3.711 1.00 129.88 346 ASP A CA 1
ATOM 2674 C C . ASP A 1 346 ? -69.397 -44.630 5.131 1.00 132.69 346 ASP A C 1
ATOM 2675 O O . ASP A 1 346 ? -70.084 -44.890 6.121 1.00 134.21 346 ASP A O 1
ATOM 2680 N N . GLU A 1 347 ? -68.142 -44.166 5.212 1.00 134.45 347 GLU A N 1
ATOM 2681 C CA . GLU A 1 347 ? -67.416 -43.917 6.478 1.00 135.12 347 GLU A CA 1
ATOM 2682 C C . GLU A 1 347 ? -67.624 -42.485 7.022 1.00 130.99 347 GLU A C 1
ATOM 2683 O O . GLU A 1 347 ? -67.912 -42.298 8.209 1.00 128.68 347 GLU A O 1
ATOM 2689 N N . ARG A 1 348 ? -67.462 -41.493 6.143 1.00 127.04 348 ARG A N 1
ATOM 2690 C CA . ARG A 1 348 ? -67.681 -40.074 6.453 1.00 123.29 348 ARG A CA 1
ATOM 2691 C C . ARG A 1 348 ? -69.114 -39.801 6.907 1.00 119.24 348 ARG A C 1
ATOM 2692 O O . ARG A 1 348 ? -69.358 -38.973 7.785 1.00 115.69 348 ARG A O 1
ATOM 2700 N N . ALA A 1 349 ? -70.048 -40.525 6.298 1.00 117.70 349 ALA A N 1
ATOM 2701 C CA . ALA A 1 349 ? -71.478 -40.364 6.532 1.00 115.93 349 ALA A CA 1
ATOM 2702 C C . ALA A 1 349 ? -71.912 -40.631 7.974 1.00 115.48 349 ALA A C 1
ATOM 2703 O O . ALA A 1 349 ? -72.986 -40.192 8.389 1.00 114.94 349 ALA A O 1
ATOM 2705 N N . LEU A 1 350 ? -71.080 -41.346 8.728 1.00 115.64 350 LEU A N 1
ATOM 2706 C CA . LEU A 1 350 ? -71.362 -41.644 10.135 1.00 114.85 350 LEU A CA 1
ATOM 2707 C C . LEU A 1 350 ? -70.927 -40.503 11.040 1.00 116.55 350 LEU A C 1
ATOM 2708 O O . LEU A 1 350 ? -71.664 -40.111 11.951 1.00 115.89 350 LEU A O 1
ATOM 2713 N N . ALA A 1 351 ? -69.732 -39.976 10.774 1.00 117.23 351 ALA A N 1
ATOM 2714 C CA . ALA A 1 351 ? -69.217 -38.798 11.465 1.00 118.00 351 ALA A CA 1
ATOM 2715 C C . ALA A 1 351 ? -70.207 -37.650 11.338 1.00 117.49 351 ALA A C 1
ATOM 2716 O O . ALA A 1 351 ? -70.636 -37.063 12.334 1.00 115.08 351 ALA A O 1
ATOM 2718 N N . GLU A 1 352 ? -70.576 -37.361 10.096 1.00 119.60 352 GLU A N 1
ATOM 2719 C CA . GLU A 1 352 ? -71.543 -36.323 9.772 1.00 124.58 352 GLU A CA 1
ATOM 2720 C C . GLU A 1 352 ? -72.774 -36.418 10.677 1.00 124.48 352 GLU A C 1
ATOM 2721 O O . GLU A 1 352 ? -73.391 -35.401 11.003 1.00 124.34 352 GLU A O 1
ATOM 2727 N N . ALA A 1 353 ? -73.100 -37.643 11.095 1.00 125.82 353 ALA A N 1
ATOM 2728 C CA . ALA A 1 353 ? -74.292 -37.918 11.899 1.00 127.27 353 ALA A CA 1
ATOM 2729 C C . ALA A 1 353 ? -74.012 -37.920 13.408 1.00 125.89 353 ALA A C 1
ATOM 2730 O O . ALA A 1 353 ? -74.731 -37.278 14.187 1.00 126.93 353 ALA A O 1
ATOM 2732 N N . LEU A 1 354 ? -72.969 -38.633 13.821 1.00 121.52 354 LEU A N 1
ATOM 2733 C CA . LEU A 1 354 ? -72.585 -38.640 15.223 1.00 119.37 354 LEU A CA 1
ATOM 2734 C C . LEU A 1 354 ? -72.351 -37.215 15.708 1.00 122.56 354 LEU A C 1
ATOM 2735 O O . LEU A 1 354 ? -72.537 -36.920 16.890 1.00 125.93 354 LEU A O 1
ATOM 2740 N N . ALA A 1 355 ? -71.956 -36.338 14.783 1.00 121.98 355 ALA A N 1
ATOM 2741 C CA . ALA A 1 355 ? -71.746 -34.926 15.070 1.00 121.32 355 ALA A CA 1
ATOM 2742 C C . ALA A 1 355 ? -72.983 -34.286 15.690 1.00 125.09 355 ALA A C 1
ATOM 2743 O O . ALA A 1 355 ? -72.866 -33.470 16.610 1.00 126.13 355 ALA A O 1
ATOM 2745 N N . ARG A 1 356 ? -74.160 -34.688 15.202 1.00 129.19 356 ARG A N 1
ATOM 2746 C CA . ARG A 1 356 ? -75.432 -34.047 15.563 1.00 134.10 356 ARG A CA 1
ATOM 2747 C C . ARG A 1 356 ? -76.142 -34.608 16.793 1.00 137.51 356 ARG A C 1
ATOM 2748 O O . ARG A 1 356 ? -77.312 -34.292 17.030 1.00 139.65 356 ARG A O 1
ATOM 2756 N N . VAL A 1 357 ? -75.454 -35.434 17.575 1.00 141.06 357 VAL A N 1
ATOM 2757 C CA . VAL A 1 357 ? -76.003 -35.849 18.863 1.00 144.11 357 VAL A CA 1
ATOM 2758 C C . VAL A 1 357 ? -75.762 -34.708 19.854 1.00 144.86 357 VAL A C 1
ATOM 2759 O O . VAL A 1 357 ? -74.641 -34.191 19.962 1.00 143.94 357 VAL A O 1
ATOM 2763 N N . GLU A 1 358 ? -76.818 -34.309 20.559 1.00 145.67 358 GLU A N 1
ATOM 2764 C CA . GLU A 1 358 ? -76.749 -33.155 21.461 1.00 147.15 358 GLU A CA 1
ATOM 2765 C C . GLU A 1 358 ? -76.168 -33.541 22.819 1.00 147.67 358 GLU A C 1
ATOM 2766 O O . GLU A 1 358 ? -75.833 -34.706 23.036 1.00 149.02 358 GLU A O 1
ATOM 2772 N N . GLU A 1 359 ? -76.041 -32.576 23.730 1.00 147.49 359 GLU A N 1
ATOM 2773 C CA . GLU A 1 359 ? -75.535 -32.887 25.074 1.00 148.95 359 GLU A CA 1
ATOM 2774 C C . GLU A 1 359 ? -76.582 -33.429 26.063 1.00 148.13 359 GLU A C 1
ATOM 2775 O O . GLU A 1 359 ? -76.220 -34.092 27.040 1.00 149.38 359 GLU A O 1
ATOM 2781 N N . LYS A 1 360 ? -77.864 -33.169 25.792 1.00 145.67 360 LYS A N 1
ATOM 2782 C CA . LYS A 1 360 ? -78.979 -33.757 26.556 1.00 140.79 360 LYS A CA 1
ATOM 2783 C C . LYS A 1 360 ? -79.206 -35.206 26.130 1.00 137.98 360 LYS A C 1
ATOM 2784 O O . LYS A 1 360 ? -79.651 -36.040 26.922 1.00 134.89 360 LYS A O 1
ATOM 2790 N N . ALA A 1 361 ? -78.886 -35.478 24.867 1.00 136.75 361 ALA A N 1
ATOM 2791 C CA . ALA A 1 361 ? -79.050 -36.788 24.248 1.00 136.90 361 ALA A CA 1
ATOM 2792 C C . ALA A 1 361 ? -77.882 -37.740 24.509 1.00 136.67 361 ALA A C 1
ATOM 2793 O O . ALA A 1 361 ? -78.076 -38.956 24.549 1.00 137.93 361 ALA A O 1
ATOM 2795 N N . TRP A 1 362 ? -76.678 -37.194 24.675 1.00 135.77 362 TRP A N 1
ATOM 2796 C CA . TRP A 1 362 ? -75.487 -38.023 24.865 1.00 137.09 362 TRP A CA 1
ATOM 2797 C C . TRP A 1 362 ? -75.460 -38.756 26.204 1.00 138.67 362 TRP A C 1
ATOM 2798 O O . TRP A 1 362 ? -75.162 -39.948 26.247 1.00 139.55 362 TRP A O 1
ATOM 2809 N N . GLU A 1 363 ? -75.781 -38.054 27.288 1.00 140.90 363 GLU A N 1
ATOM 2810 C CA . GLU A 1 363 ? -75.635 -38.610 28.643 1.00 146.13 363 GLU A CA 1
ATOM 2811 C C . GLU A 1 363 ? -76.653 -39.699 29.036 1.00 146.85 363 GLU A C 1
ATOM 2812 O O . GLU A 1 363 ? -77.061 -39.793 30.201 1.00 147.74 363 GLU A O 1
ATOM 2818 N N . GLU A 1 364 ? -77.042 -40.522 28.064 1.00 147.41 364 GLU A N 1
ATOM 2819 C CA . GLU A 1 364 ? -77.956 -41.641 28.285 1.00 146.07 364 GLU A CA 1
ATOM 2820 C C . GLU A 1 364 ? -77.334 -42.943 27.807 1.00 147.62 364 GLU A C 1
ATOM 2821 O O . GLU A 1 364 ? -78.041 -43.880 27.426 1.00 146.76 364 GLU A O 1
ATOM 2827 N N . LEU A 1 365 ? -76.004 -42.989 27.830 1.00 150.45 365 LEU A N 1
ATOM 2828 C CA . LEU A 1 365 ? -75.255 -44.167 27.404 1.00 155.48 365 LEU A CA 1
ATOM 2829 C C . LEU A 1 365 ? -74.247 -44.649 28.448 1.00 161.65 365 LEU A C 1
ATOM 2830 O O . LEU A 1 365 ? -74.177 -45.848 28.737 1.00 162.20 365 LEU A O 1
ATOM 2835 N N . ARG A 1 366 ? -73.461 -43.719 28.997 1.00 168.89 366 ARG A N 1
ATOM 2836 C CA . ARG A 1 366 ? -72.432 -44.043 29.996 1.00 174.42 366 ARG A CA 1
ATOM 2837 C C . ARG A 1 366 ? -72.993 -44.887 31.156 1.00 175.61 366 ARG A C 1
ATOM 2838 O O . ARG A 1 366 ? -72.358 -45.846 31.596 1.00 176.56 366 ARG A O 1
ATOM 2846 N N . LYS A 1 367 ? -74.197 -44.539 31.612 1.00 177.69 367 LYS A N 1
ATOM 2847 C CA . LYS A 1 367 ? -74.879 -45.239 32.709 1.00 179.40 367 LYS A CA 1
ATOM 2848 C C . LYS A 1 367 ? -75.475 -46.604 32.308 1.00 180.38 367 LYS A C 1
ATOM 2849 O O . LYS A 1 367 ? -76.095 -47.287 33.137 1.00 180.90 367 LYS A O 1
ATOM 2855 N N . ARG A 1 368 ? -75.289 -46.987 31.042 1.00 179.81 368 ARG A N 1
ATOM 2856 C CA . ARG A 1 368 ? -75.689 -48.307 30.534 1.00 178.94 368 ARG A CA 1
ATOM 2857 C C . ARG A 1 368 ? -74.663 -48.848 29.535 1.00 176.86 368 ARG A C 1
ATOM 2858 O O . ARG A 1 368 ? -73.466 -48.555 29.627 1.00 173.25 368 ARG A O 1
ATOM 2866 N N . GLU A 1 377 ? -56.976 -50.355 30.903 1.00 124.20 377 GLU A N 1
ATOM 2867 C CA . GLU A 1 377 ? -56.929 -50.857 29.533 1.00 129.75 377 GLU A CA 1
ATOM 2868 C C . GLU A 1 377 ? -57.854 -50.003 28.656 1.00 129.50 377 GLU A C 1
ATOM 2869 O O . GLU A 1 377 ? -59.041 -49.893 28.972 1.00 131.96 377 GLU A O 1
ATOM 2875 N N . TRP A 1 378 ? -57.320 -49.408 27.573 1.00 127.45 378 TRP A N 1
ATOM 2876 C CA . TRP A 1 378 ? -58.043 -48.375 26.766 1.00 124.05 378 TRP A CA 1
ATOM 2877 C C . TRP A 1 378 ? -59.033 -48.835 25.670 1.00 121.40 378 TRP A C 1
ATOM 2878 O O . TRP A 1 378 ? -58.751 -48.753 24.468 1.00 116.36 378 TRP A O 1
ATOM 2889 N N . THR A 1 379 ? -60.219 -49.246 26.109 1.00 120.55 379 THR A N 1
ATOM 2890 C CA . THR A 1 379 ? -61.220 -49.862 25.243 1.00 119.41 379 THR A CA 1
ATOM 2891 C C . THR A 1 379 ? -61.815 -48.899 24.243 1.00 114.32 379 THR A C 1
ATOM 2892 O O . THR A 1 379 ? -61.551 -47.709 24.291 1.00 112.82 379 THR A O 1
ATOM 2896 N N . ALA A 1 380 ? -62.631 -49.440 23.347 1.00 113.64 380 ALA A N 1
ATOM 2897 C CA . ALA A 1 380 ? -63.300 -48.672 22.309 1.00 115.24 380 ALA A CA 1
ATOM 2898 C C . ALA A 1 380 ? -64.229 -47.597 22.855 1.00 116.40 380 ALA A C 1
ATOM 2899 O O . ALA A 1 380 ? -64.335 -46.529 22.260 1.00 116.56 380 ALA A O 1
ATOM 2901 N N . GLU A 1 381 ? -64.907 -47.898 23.967 1.00 119.84 381 GLU A N 1
ATOM 2902 C CA . GLU A 1 381 ? -65.792 -46.945 24.652 1.00 124.26 381 GLU A CA 1
ATOM 2903 C C . GLU A 1 381 ? -64.939 -45.878 25.298 1.00 124.49 381 GLU A C 1
ATOM 2904 O O . GLU A 1 381 ? -65.146 -44.677 25.089 1.00 124.74 381 GLU A O 1
ATOM 2910 N N . ALA A 1 382 ? -63.971 -46.342 26.087 1.00 123.22 382 ALA A N 1
ATOM 2911 C CA . ALA A 1 382 ? -63.090 -45.476 26.847 1.00 117.93 382 ALA A CA 1
ATOM 2912 C C . ALA A 1 382 ? -62.649 -44.337 25.971 1.00 115.47 382 ALA A C 1
ATOM 2913 O O . ALA A 1 382 ? -62.593 -43.196 26.424 1.00 117.20 382 ALA A O 1
ATOM 2915 N N . ILE A 1 383 ? -62.370 -44.657 24.707 1.00 111.09 383 ILE A N 1
ATOM 2916 C CA . ILE A 1 383 ? -61.908 -43.668 23.750 1.00 109.82 383 ILE A CA 1
ATOM 2917 C C . ILE A 1 383 ? -63.031 -42.686 23.405 1.00 111.59 383 ILE A C 1
ATOM 2918 O O . ILE A 1 383 ? -62.844 -41.465 23.523 1.00 110.86 383 ILE A O 1
ATOM 2923 N N . LEU A 1 384 ? -64.192 -43.213 23.010 1.00 110.74 384 LEU A N 1
ATOM 2924 C CA . LEU A 1 384 ? -65.358 -42.372 22.789 1.00 112.31 384 LEU A CA 1
ATOM 2925 C C . LEU A 1 384 ? -65.549 -41.399 23.926 1.00 117.53 384 LEU A C 1
ATOM 2926 O O . LEU A 1 384 ? -65.497 -40.197 23.705 1.00 118.52 384 LEU A O 1
ATOM 2931 N N . HIS A 1 385 ? -65.743 -41.915 25.142 1.00 122.91 385 HIS A N 1
ATOM 2932 C CA . HIS A 1 385 ? -65.940 -41.056 26.325 1.00 126.76 385 HIS A CA 1
ATOM 2933 C C . HIS A 1 385 ? -64.934 -39.899 26.338 1.00 126.19 385 HIS A C 1
ATOM 2934 O O . HIS A 1 385 ? -65.299 -38.748 26.066 1.00 126.26 385 HIS A O 1
ATOM 2941 N N . ARG A 1 386 ? -63.669 -40.208 26.610 1.00 124.48 386 ARG A N 1
ATOM 2942 C CA . ARG A 1 386 ? -62.635 -39.189 26.623 1.00 122.91 386 ARG A CA 1
ATOM 2943 C C . ARG A 1 386 ? -62.810 -38.224 25.443 1.00 123.82 386 ARG A C 1
ATOM 2944 O O . ARG A 1 386 ? -62.753 -37.006 25.626 1.00 124.01 386 ARG A O 1
ATOM 2952 N N . ALA A 1 387 ? -63.071 -38.763 24.252 1.00 123.16 387 ALA A N 1
ATOM 2953 C CA . ALA A 1 387 ? -63.265 -37.922 23.067 1.00 126.07 387 ALA A CA 1
ATOM 2954 C C . ALA A 1 387 ? -64.426 -36.943 23.238 1.00 127.00 387 ALA A C 1
ATOM 2955 O O . ALA A 1 387 ? -64.258 -35.729 23.057 1.00 126.87 387 ALA A O 1
ATOM 2957 N N . LEU A 1 388 ? -65.586 -37.491 23.608 1.00 127.90 388 LEU A N 1
ATOM 2958 C CA . LEU A 1 388 ? -66.845 -36.744 23.754 1.00 126.34 388 LEU A CA 1
ATOM 2959 C C . LEU A 1 388 ? -66.737 -35.727 24.869 1.00 124.64 388 LEU A C 1
ATOM 2960 O O . LEU A 1 388 ? -67.234 -34.608 24.749 1.00 123.44 388 LEU A O 1
ATOM 2965 N N . TYR A 1 389 ? -66.080 -36.138 25.950 1.00 123.75 389 TYR A N 1
ATOM 2966 C CA . TYR A 1 389 ? -65.824 -35.271 27.082 1.00 126.51 389 TYR A CA 1
ATOM 2967 C C . TYR A 1 389 ? -65.008 -34.082 26.628 1.00 127.55 389 TYR A C 1
ATOM 2968 O O . TYR A 1 389 ? -65.442 -32.940 26.772 1.00 128.81 389 TYR A O 1
ATOM 2977 N N . GLU A 1 390 ? -63.833 -34.355 26.064 1.00 126.46 390 GLU A N 1
ATOM 2978 C CA . GLU A 1 390 ? -62.968 -33.293 25.580 1.00 125.08 390 GLU A CA 1
ATOM 2979 C C . GLU A 1 390 ? -63.796 -32.274 24.793 1.00 124.13 390 GLU A C 1
ATOM 2980 O O . GLU A 1 390 ? -63.711 -31.068 25.039 1.00 122.79 390 GLU A O 1
ATOM 2986 N N . LEU A 1 391 ? -64.635 -32.780 23.889 1.00 122.68 391 LEU A N 1
ATOM 2987 C CA . LEU A 1 391 ? -65.472 -31.947 23.031 1.00 121.09 391 LEU A CA 1
ATOM 2988 C C . LEU A 1 391 ? -66.496 -31.146 23.816 1.00 121.07 391 LEU A C 1
ATOM 2989 O O . LEU A 1 391 ? -66.771 -29.993 23.483 1.00 119.85 391 LEU A O 1
ATOM 2994 N N . SER A 1 392 ? -67.041 -31.767 24.861 1.00 122.43 392 SER A N 1
ATOM 2995 C CA . SER A 1 392 ? -67.998 -31.128 25.770 1.00 124.84 392 SER A CA 1
ATOM 2996 C C . SER A 1 392 ? -67.388 -29.913 26.451 1.00 123.68 392 SER A C 1
ATOM 2997 O O . SER A 1 392 ? -68.023 -28.858 26.566 1.00 124.41 392 SER A O 1
ATOM 3000 N N . VAL A 1 393 ? -66.150 -30.088 26.902 1.00 121.09 393 VAL A N 1
ATOM 3001 C CA . VAL A 1 393 ? -65.401 -29.041 27.575 1.00 118.62 393 VAL A CA 1
ATOM 3002 C C . VAL A 1 393 ? -64.958 -27.992 26.567 1.00 119.31 393 VAL A C 1
ATOM 3003 O O . VAL A 1 393 ? -64.863 -26.803 26.888 1.00 117.31 393 VAL A O 1
ATOM 3007 N N . ILE A 1 394 ? -64.683 -28.438 25.344 1.00 120.53 394 ILE A N 1
ATOM 3008 C CA . ILE A 1 394 ? -64.309 -27.508 24.295 1.00 121.77 394 ILE A CA 1
ATOM 3009 C C . ILE A 1 394 ? -65.510 -26.638 23.962 1.00 120.06 394 ILE A C 1
ATOM 3010 O O . ILE A 1 394 ? -65.432 -25.421 24.076 1.00 120.28 394 ILE A O 1
ATOM 3015 N N . GLU A 1 395 ? -66.625 -27.267 23.606 1.00 119.50 395 GLU A N 1
ATOM 3016 C CA . GLU A 1 395 ? -67.826 -26.524 23.244 1.00 121.54 395 GLU A CA 1
ATOM 3017 C C . GLU A 1 395 ? -68.243 -25.539 24.320 1.00 119.23 395 GLU A C 1
ATOM 3018 O O . GLU A 1 395 ? -68.405 -24.354 24.041 1.00 119.31 395 GLU A O 1
ATOM 3024 N N . ARG A 1 396 ? -68.388 -26.021 25.548 1.00 117.22 396 ARG A N 1
ATOM 3025 C CA . ARG A 1 396 ? -68.837 -25.169 26.635 1.00 118.87 396 ARG A CA 1
ATOM 3026 C C . ARG A 1 396 ? -67.979 -23.915 26.793 1.00 118.69 396 ARG A C 1
ATOM 3027 O O . ARG A 1 396 ? -68.502 -22.848 27.099 1.00 120.06 396 ARG A O 1
ATOM 3035 N N . MET A 1 397 ? -66.672 -24.040 26.570 1.00 120.09 397 MET A N 1
ATOM 3036 C CA . MET A 1 397 ? -65.733 -22.939 26.834 1.00 121.23 397 MET A CA 1
ATOM 3037 C C . MET A 1 397 ? -65.740 -21.824 25.787 1.00 122.20 397 MET A C 1
ATOM 3038 O O . MET A 1 397 ? -65.365 -20.685 26.089 1.00 122.08 397 MET A O 1
ATOM 3043 N N . GLY A 1 398 ? -66.166 -22.159 24.568 1.00 123.93 398 GLY A N 1
ATOM 3044 C CA . GLY A 1 398 ? -66.178 -21.219 23.438 1.00 125.40 398 GLY A CA 1
ATOM 3045 C C . GLY A 1 398 ? -64.991 -21.365 22.494 1.00 124.74 398 GLY A C 1
ATOM 3046 O O . GLY A 1 398 ? -64.704 -20.473 21.691 1.00 125.99 398 GLY A O 1
ATOM 3047 N N . PHE A 1 399 ? -64.315 -22.507 22.572 1.00 123.75 399 PHE A N 1
ATOM 3048 C CA . PHE A 1 399 ? -63.108 -22.746 21.795 1.00 124.04 399 PHE A CA 1
ATOM 3049 C C . PHE A 1 399 ? -63.216 -23.831 20.702 1.00 122.88 399 PHE A C 1
ATOM 3050 O O . PHE A 1 399 ? -62.241 -24.539 20.459 1.00 122.27 399 PHE A O 1
ATOM 3058 N N . PRO A 1 400 ? -64.381 -23.991 20.041 1.00 121.12 400 PRO A N 1
ATOM 3059 C CA . PRO A 1 400 ? -64.263 -24.960 18.950 1.00 118.35 400 PRO A CA 1
ATOM 3060 C C . PRO A 1 400 ? -63.610 -24.337 17.718 1.00 116.82 400 PRO A C 1
ATOM 3061 O O . PRO A 1 400 ? -62.712 -24.947 17.126 1.00 115.79 400 PRO A O 1
ATOM 3065 N N . GLY A 1 401 ? -64.038 -23.120 17.371 1.00 116.06 401 GLY A N 1
ATOM 3066 C CA . GLY A 1 401 ? -63.444 -22.345 16.287 1.00 114.92 401 GLY A CA 1
ATOM 3067 C C . GLY A 1 401 ? -61.934 -22.399 16.351 1.00 114.63 401 GLY A C 1
ATOM 3068 O O . GLY A 1 401 ? -61.286 -22.875 15.417 1.00 112.64 401 GLY A O 1
ATOM 3069 N N . TYR A 1 402 ? -61.383 -21.934 17.471 1.00 114.16 402 TYR A N 1
ATOM 3070 C CA . TYR A 1 402 ? -59.944 -21.983 17.718 1.00 113.36 402 TYR A CA 1
ATOM 3071 C C . TYR A 1 402 ? -59.323 -23.272 17.194 1.00 111.96 402 TYR A C 1
ATOM 3072 O O . TYR A 1 402 ? -58.437 -23.231 16.343 1.00 111.35 402 TYR A O 1
ATOM 3081 N N . PHE A 1 403 ? -59.810 -24.410 17.675 1.00 111.02 403 PHE A N 1
ATOM 3082 C CA . PHE A 1 403 ? -59.224 -25.692 17.306 1.00 112.40 403 PHE A CA 1
ATOM 3083 C C . PHE A 1 403 ? -59.224 -25.898 15.811 1.00 111.86 403 PHE A C 1
ATOM 3084 O O . PHE A 1 403 ? -58.261 -26.425 15.259 1.00 113.54 403 PHE A O 1
ATOM 3092 N N . LEU A 1 404 ? -60.292 -25.459 15.157 1.00 111.14 404 LEU A N 1
ATOM 3093 C CA . LEU A 1 404 ? -60.388 -25.569 13.707 1.00 110.07 404 LEU A CA 1
ATOM 3094 C C . LEU A 1 404 ? -59.272 -24.787 13.049 1.00 110.01 404 LEU A C 1
ATOM 3095 O O . LEU A 1 404 ? -58.359 -25.383 12.477 1.00 106.99 404 LEU A O 1
ATOM 3100 N N . ILE A 1 405 ? -59.333 -23.462 13.174 1.00 111.88 405 ILE A N 1
ATOM 3101 C CA . ILE A 1 405 ? -58.296 -22.563 12.657 1.00 116.16 405 ILE A CA 1
ATOM 3102 C C . ILE A 1 405 ? -56.910 -23.198 12.763 1.00 119.49 405 ILE A C 1
ATOM 3103 O O . ILE A 1 405 ? -56.118 -23.148 11.810 1.00 122.56 405 ILE A O 1
ATOM 3108 N N . VAL A 1 406 ? -56.643 -23.804 13.920 1.00 117.53 406 VAL A N 1
ATOM 3109 C CA . VAL A 1 406 ? -55.350 -24.396 14.209 1.00 115.95 406 VAL A CA 1
ATOM 3110 C C . VAL A 1 406 ? -55.149 -25.672 13.409 1.00 112.88 406 VAL A C 1
ATOM 3111 O O . VAL A 1 406 ? -54.193 -25.788 12.650 1.00 108.69 406 VAL A O 1
ATOM 3115 N N . GLN A 1 407 ? -56.062 -26.618 13.567 1.00 113.99 407 GLN A N 1
ATOM 3116 C CA . GLN A 1 407 ? -55.970 -27.881 12.853 1.00 119.24 407 GLN A CA 1
ATOM 3117 C C . GLN A 1 407 ? -55.762 -27.652 11.359 1.00 121.99 407 GLN A C 1
ATOM 3118 O O . GLN A 1 407 ? -54.830 -28.203 10.770 1.00 122.94 407 GLN A O 1
ATOM 3124 N N . ASP A 1 408 ? -56.617 -26.811 10.778 1.00 125.18 408 ASP A N 1
ATOM 3125 C CA . ASP A 1 408 ? -56.638 -26.524 9.338 1.00 126.84 408 ASP A CA 1
ATOM 3126 C C . ASP A 1 408 ? -55.267 -26.179 8.757 1.00 124.20 408 ASP A C 1
ATOM 3127 O O . ASP A 1 408 ? -54.774 -26.894 7.891 1.00 123.01 408 ASP A O 1
ATOM 3132 N N . TYR A 1 409 ? -54.654 -25.099 9.236 1.00 121.86 409 TYR A N 1
ATOM 3133 C CA . TYR A 1 409 ? -53.340 -24.717 8.743 1.00 121.62 409 TYR A CA 1
ATOM 3134 C C . TYR A 1 409 ? -52.265 -25.815 8.918 1.00 124.23 409 TYR A C 1
ATOM 3135 O O . TYR A 1 409 ? -51.423 -26.000 8.040 1.00 125.13 409 TYR A O 1
ATOM 3144 N N . ILE A 1 410 ? -52.317 -26.558 10.025 1.00 125.45 410 ILE A N 1
ATOM 3145 C CA . ILE A 1 410 ? -51.391 -27.676 10.252 1.00 124.69 410 ILE A CA 1
ATOM 3146 C C . ILE A 1 410 ? -51.585 -28.812 9.240 1.00 127.32 410 ILE A C 1
ATOM 3147 O O . ILE A 1 410 ? -50.626 -29.264 8.618 1.00 129.04 410 ILE A O 1
ATOM 3152 N N . ASN A 1 411 ? -52.822 -29.277 9.085 1.00 129.52 411 ASN A N 1
ATOM 3153 C CA . ASN A 1 411 ? -53.110 -30.378 8.164 1.00 133.66 411 ASN A CA 1
ATOM 3154 C C . ASN A 1 411 ? -52.890 -30.001 6.713 1.00 131.32 411 ASN A C 1
ATOM 3155 O O . ASN A 1 411 ? -52.877 -30.861 5.829 1.00 131.42 411 ASN A O 1
ATOM 3160 N N . TRP A 1 412 ? -52.725 -28.702 6.487 1.00 130.22 412 TRP A N 1
ATOM 3161 C CA . TRP A 1 412 ? -52.366 -28.180 5.189 1.00 130.43 412 TRP A CA 1
ATOM 3162 C C . TRP A 1 412 ? -50.896 -28.451 5.009 1.00 127.47 412 TRP A C 1
ATOM 3163 O O . TRP A 1 412 ? -50.490 -29.126 4.057 1.00 127.91 412 TRP A O 1
ATOM 3174 N N . ALA A 1 413 ? -50.109 -27.938 5.951 1.00 123.21 413 ALA A N 1
ATOM 3175 C CA . ALA A 1 413 ? -48.661 -28.057 5.906 1.00 122.47 413 ALA A CA 1
ATOM 3176 C C . ALA A 1 413 ? -48.214 -29.496 5.676 1.00 123.31 413 ALA A C 1
ATOM 3177 O O . ALA A 1 413 ? -47.192 -29.728 5.040 1.00 123.71 413 ALA A O 1
ATOM 3179 N N . ARG A 1 414 ? -48.998 -30.452 6.170 1.00 125.81 414 ARG A N 1
ATOM 3180 C CA . ARG A 1 414 ? -48.727 -31.870 5.945 1.00 129.90 414 ARG A CA 1
ATOM 3181 C C . ARG A 1 414 ? -48.754 -32.194 4.463 1.00 131.92 414 ARG A C 1
ATOM 3182 O O . ARG A 1 414 ? -47.750 -32.629 3.899 1.00 133.60 414 ARG A O 1
ATOM 3190 N N . GLY A 1 415 ? -49.903 -31.960 3.838 1.00 133.62 415 GLY A N 1
ATOM 3191 C CA . GLY A 1 415 ? -50.076 -32.218 2.416 1.00 135.54 415 GLY A CA 1
ATOM 3192 C C . GLY A 1 415 ? -49.229 -31.352 1.497 1.00 134.93 415 GLY A C 1
ATOM 3193 O O . GLY A 1 415 ? -49.167 -31.606 0.292 1.00 136.36 415 GLY A O 1
ATOM 3194 N N . HIS A 1 416 ? -48.564 -30.340 2.051 1.00 132.89 416 HIS A N 1
ATOM 3195 C CA . HIS A 1 416 ? -47.794 -29.403 1.222 1.00 133.58 416 HIS A CA 1
ATOM 3196 C C . HIS A 1 416 ? -46.267 -29.417 1.425 1.00 133.89 416 HIS A C 1
ATOM 3197 O O . HIS A 1 416 ? -45.577 -28.438 1.103 1.00 129.10 416 HIS A O 1
ATOM 3204 N N . GLY A 1 417 ? -45.756 -30.542 1.933 1.00 135.18 417 GLY A N 1
ATOM 3205 C CA . GLY A 1 417 ? -44.315 -30.748 2.129 1.00 133.55 417 GLY A CA 1
ATOM 3206 C C . GLY A 1 417 ? -43.698 -29.869 3.203 1.00 128.35 417 GLY A C 1
ATOM 3207 O O . GLY A 1 417 ? -42.653 -29.243 2.996 1.00 128.79 417 GLY A O 1
ATOM 3208 N N . VAL A 1 418 ? -44.356 -29.828 4.351 1.00 122.29 418 VAL A N 1
ATOM 3209 C CA . VAL A 1 418 ? -43.910 -29.032 5.472 1.00 119.75 418 VAL A CA 1
ATOM 3210 C C . VAL A 1 418 ? -44.005 -29.884 6.723 1.00 122.87 418 VAL A C 1
ATOM 3211 O O . VAL A 1 418 ? -45.084 -29.984 7.303 1.00 130.46 418 VAL A O 1
ATOM 3215 N N . SER A 1 419 ? -42.900 -30.488 7.153 1.00 119.61 419 SER A N 1
ATOM 3216 C CA . SER A 1 419 ? -42.931 -31.338 8.338 1.00 117.62 419 SER A CA 1
ATOM 3217 C C . SER A 1 419 ? -43.584 -30.682 9.561 1.00 119.80 419 SER A C 1
ATOM 3218 O O . SER A 1 419 ? -43.354 -29.498 9.839 1.00 122.16 419 SER A O 1
ATOM 3221 N N . VAL A 1 420 ? -44.422 -31.442 10.268 1.00 119.70 420 VAL A N 1
ATOM 3222 C CA . VAL A 1 420 ? -45.029 -30.961 11.513 1.00 118.47 420 VAL A CA 1
ATOM 3223 C C . VAL A 1 420 ? -44.668 -31.862 12.680 1.00 120.01 420 VAL A C 1
ATOM 3224 O O . VAL A 1 420 ? -44.923 -33.072 12.640 1.00 122.47 420 VAL A O 1
ATOM 3228 N N . GLY A 1 421 ? -44.076 -31.260 13.711 1.00 119.48 421 GLY A N 1
ATOM 3229 C CA . GLY A 1 421 ? -43.695 -31.973 14.924 1.00 119.82 421 GLY A CA 1
ATOM 3230 C C . GLY A 1 421 ? -44.918 -32.455 15.684 1.00 120.18 421 GLY A C 1
ATOM 3231 O O . GLY A 1 421 ? -45.980 -31.832 15.586 1.00 121.19 421 GLY A O 1
ATOM 3232 N N . PRO A 1 422 ? -44.773 -33.564 16.447 1.00 117.60 422 PRO A N 1
ATOM 3233 C CA . PRO A 1 422 ? -45.805 -34.210 17.267 1.00 113.81 422 PRO A CA 1
ATOM 3234 C C . PRO A 1 422 ? -46.532 -33.248 18.182 1.00 113.14 422 PRO A C 1
ATOM 3235 O O . PRO A 1 422 ? -47.600 -33.572 18.668 1.00 108.97 422 PRO A O 1
ATOM 3239 N N . GLY A 1 423 ? -45.948 -32.076 18.408 1.00 117.71 423 GLY A N 1
ATOM 3240 C CA . GLY A 1 423 ? -46.603 -30.992 19.146 1.00 123.11 423 GLY A CA 1
ATOM 3241 C C . GLY A 1 423 ? -45.698 -30.499 20.248 1.00 122.94 423 GLY A C 1
ATOM 3242 O O . GLY A 1 423 ? -44.600 -31.025 20.409 1.00 123.82 423 GLY A O 1
ATOM 3243 N N . ARG A 1 424 ? -46.135 -29.487 20.995 1.00 122.32 424 ARG A N 1
ATOM 3244 C CA . ARG A 1 424 ? -45.384 -29.062 22.181 1.00 123.16 424 ARG A CA 1
ATOM 3245 C C . ARG A 1 424 ? -46.232 -28.534 23.326 1.00 123.47 424 ARG A C 1
ATOM 3246 O O . ARG A 1 424 ? -47.319 -27.974 23.121 1.00 123.99 424 ARG A O 1
ATOM 3254 N N . GLY A 1 425 ? -45.707 -28.730 24.533 1.00 122.28 425 GLY A N 1
ATOM 3255 C CA . GLY A 1 425 ? -46.349 -28.264 25.746 1.00 126.47 425 GLY A CA 1
ATOM 3256 C C . GLY A 1 425 ? -47.629 -29.011 26.031 1.00 129.70 425 GLY A C 1
ATOM 3257 O O . GLY A 1 425 ? -47.849 -30.106 25.506 1.00 129.66 425 GLY A O 1
ATOM 3258 N N . SER A 1 426 ? -48.481 -28.396 26.849 1.00 134.07 426 SER A N 1
ATOM 3259 C CA . SER A 1 426 ? -49.734 -29.004 27.317 1.00 137.40 426 SER A CA 1
ATOM 3260 C C . SER A 1 426 ? -50.607 -29.572 26.198 1.00 135.48 426 SER A C 1
ATOM 3261 O O . SER A 1 426 ? -51.242 -30.612 26.383 1.00 137.57 426 SER A O 1
ATOM 3264 N N . ALA A 1 427 ? -50.609 -28.891 25.050 1.00 132.29 427 ALA A N 1
ATOM 3265 C CA . ALA A 1 427 ? -51.390 -29.265 23.860 1.00 129.71 427 ALA A CA 1
ATOM 3266 C C . ALA A 1 427 ? -51.512 -30.769 23.591 1.00 126.47 427 ALA A C 1
ATOM 3267 O O . ALA A 1 427 ? -52.615 -31.284 23.342 1.00 122.71 427 ALA A O 1
ATOM 3269 N N . ALA A 1 428 ? -50.363 -31.445 23.660 1.00 123.13 428 ALA A N 1
ATOM 3270 C CA . ALA A 1 428 ? -50.194 -32.875 23.354 1.00 118.26 428 ALA A CA 1
ATOM 3271 C C . ALA A 1 428 ? -51.231 -33.800 23.967 1.00 113.28 428 ALA A C 1
ATOM 3272 O O . ALA A 1 428 ? -51.641 -34.780 23.339 1.00 106.95 428 ALA A O 1
ATOM 3274 N N . GLY A 1 429 ? -51.633 -33.452 25.189 1.00 111.36 429 GLY A N 1
ATOM 3275 C CA . GLY A 1 429 ? -52.473 -34.270 26.050 1.00 109.19 429 GLY A CA 1
ATOM 3276 C C . GLY A 1 429 ? -53.957 -34.276 25.759 1.00 108.60 429 GLY A C 1
ATOM 3277 O O . GLY A 1 429 ? -54.685 -35.111 26.310 1.00 110.13 429 GLY A O 1
ATOM 3278 N N . SER A 1 430 ? -54.424 -33.359 24.913 1.00 105.06 430 SER A N 1
ATOM 3279 C CA . SER A 1 430 ? -55.816 -33.410 24.484 1.00 104.44 430 SER A CA 1
ATOM 3280 C C . SER A 1 430 ? -55.981 -34.440 23.396 1.00 104.06 430 SER A C 1
ATOM 3281 O O . SER A 1 430 ? -55.212 -34.450 22.438 1.00 104.98 430 SER A O 1
ATOM 3284 N N . LEU A 1 431 ? -56.987 -35.295 23.544 1.00 104.26 431 LEU A N 1
ATOM 3285 C CA . LEU A 1 431 ? -57.286 -36.320 22.549 1.00 106.84 431 LEU A CA 1
ATOM 3286 C C . LEU A 1 431 ? -57.840 -35.701 21.270 1.00 108.04 431 LEU A C 1
ATOM 3287 O O . LEU A 1 431 ? -57.446 -36.094 20.174 1.00 110.60 431 LEU A O 1
ATOM 3292 N N . VAL A 1 432 ? -58.746 -34.737 21.403 1.00 105.53 432 VAL A N 1
ATOM 3293 C CA . VAL A 1 432 ? -59.284 -34.063 20.230 1.00 106.56 432 VAL A CA 1
ATOM 3294 C C . VAL A 1 432 ? -58.114 -33.490 19.436 1.00 107.72 432 VAL A C 1
ATOM 3295 O O . VAL A 1 432 ? -57.971 -33.738 18.238 1.00 104.78 432 VAL A O 1
ATOM 3299 N N . ALA A 1 433 ? -57.248 -32.770 20.136 1.00 111.64 433 ALA A N 1
ATOM 3300 C CA . ALA A 1 433 ? -56.039 -32.222 19.542 1.00 116.88 433 ALA A CA 1
ATOM 3301 C C . ALA A 1 433 ? -55.293 -33.264 18.712 1.00 118.92 433 ALA A C 1
ATOM 3302 O O . ALA A 1 433 ? -54.815 -32.966 17.617 1.00 121.39 433 ALA A O 1
ATOM 3304 N N . TYR A 1 434 ? -55.202 -34.480 19.242 1.00 119.02 434 TYR A N 1
ATOM 3305 C CA . TYR A 1 434 ? -54.496 -35.558 18.573 1.00 118.43 434 TYR A CA 1
ATOM 3306 C C . TYR A 1 434 ? -55.381 -36.247 17.547 1.00 117.52 434 TYR A C 1
ATOM 3307 O O . TYR A 1 434 ? -54.881 -36.825 16.587 1.00 118.48 434 TYR A O 1
ATOM 3316 N N . ALA A 1 435 ? -56.693 -36.175 17.735 1.00 117.84 435 ALA A N 1
ATOM 3317 C CA . ALA A 1 435 ? -57.615 -36.806 16.794 1.00 119.58 435 ALA A CA 1
ATOM 3318 C C . ALA A 1 435 ? -57.610 -36.048 15.476 1.00 118.47 435 ALA A C 1
ATOM 3319 O O . ALA A 1 435 ? -57.723 -36.641 14.400 1.00 118.74 435 ALA A O 1
ATOM 3321 N N . VAL A 1 436 ? -57.440 -34.737 15.569 1.00 117.14 436 VAL A N 1
ATOM 3322 C CA . VAL A 1 436 ? -57.549 -33.897 14.399 1.00 119.02 436 VAL A CA 1
ATOM 3323 C C . VAL A 1 436 ? -56.195 -33.472 13.828 1.00 120.95 436 VAL A C 1
ATOM 3324 O O . VAL A 1 436 ? -56.114 -32.522 13.036 1.00 122.64 436 VAL A O 1
ATOM 3328 N N . GLY A 1 437 ? -55.139 -34.174 14.232 1.00 120.04 437 GLY A N 1
ATOM 3329 C CA . GLY A 1 437 ? -53.800 -33.949 13.695 1.00 117.91 437 GLY A CA 1
ATOM 3330 C C . GLY A 1 437 ? -53.198 -32.590 13.997 1.00 119.59 437 GLY A C 1
ATOM 3331 O O . GLY A 1 437 ? -52.465 -32.046 13.176 1.00 119.68 437 GLY A O 1
ATOM 3332 N N . ILE A 1 438 ? -53.528 -32.031 15.163 1.00 121.19 438 ILE A N 1
ATOM 3333 C CA . ILE A 1 438 ? -52.829 -30.855 15.698 1.00 120.52 438 ILE A CA 1
ATOM 3334 C C . ILE A 1 438 ? -51.622 -31.414 16.422 1.00 120.70 438 ILE A C 1
ATOM 3335 O O . ILE A 1 438 ? -50.476 -31.142 16.062 1.00 121.66 438 ILE A O 1
ATOM 3340 N N . THR A 1 439 ? -51.926 -32.208 17.442 1.00 119.48 439 THR A N 1
ATOM 3341 C CA . THR A 1 439 ? -50.981 -33.022 18.171 1.00 124.43 439 THR A CA 1
ATOM 3342 C C . THR A 1 439 ? -50.704 -34.256 17.332 1.00 125.12 439 THR A C 1
ATOM 3343 O O . THR A 1 439 ? -51.547 -34.657 16.534 1.00 129.92 439 THR A O 1
ATOM 3347 N N . ASN A 1 440 ? -49.531 -34.860 17.490 1.00 125.88 440 ASN A N 1
ATOM 3348 C CA . ASN A 1 440 ? -49.292 -36.162 16.867 1.00 126.81 440 ASN A CA 1
ATOM 3349 C C . ASN A 1 440 ? -48.570 -37.220 17.730 1.00 125.10 440 ASN A C 1
ATOM 3350 O O . ASN A 1 440 ? -47.510 -37.723 17.363 1.00 130.16 440 ASN A O 1
ATOM 3355 N N . ILE A 1 441 ? -49.165 -37.561 18.868 1.00 119.54 441 ILE A N 1
ATOM 3356 C CA . ILE A 1 441 ? -48.654 -38.594 19.760 1.00 114.93 441 ILE A CA 1
ATOM 3357 C C . ILE A 1 441 ? -49.879 -39.101 20.497 1.00 119.19 441 ILE A C 1
ATOM 3358 O O . ILE A 1 441 ? -50.727 -38.297 20.899 1.00 120.89 441 ILE A O 1
ATOM 3363 N N . ASP A 1 442 ? -49.998 -40.419 20.650 1.00 121.39 442 ASP A N 1
ATOM 3364 C CA . ASP A 1 442 ? -51.192 -41.002 21.279 1.00 122.86 442 ASP A CA 1
ATOM 3365 C C . ASP A 1 442 ? -51.276 -40.620 22.767 1.00 120.47 442 ASP A C 1
ATOM 3366 O O . ASP A 1 442 ? -50.553 -41.180 23.601 1.00 120.23 442 ASP A O 1
ATOM 3371 N N . PRO A 1 443 ? -52.186 -39.686 23.105 1.00 116.81 443 PRO A N 1
ATOM 3372 C CA . PRO A 1 443 ? -52.133 -39.051 24.404 1.00 117.23 443 PRO A CA 1
ATOM 3373 C C . PRO A 1 443 ? -52.523 -40.012 25.495 1.00 120.22 443 PRO A C 1
ATOM 3374 O O . PRO A 1 443 ? -52.279 -39.744 26.671 1.00 124.96 443 PRO A O 1
ATOM 3378 N N . LEU A 1 444 ? -53.117 -41.130 25.109 1.00 121.37 444 LEU A N 1
ATOM 3379 C CA . LEU A 1 444 ? -53.610 -42.063 26.093 1.00 125.39 444 LEU A CA 1
ATOM 3380 C C . LEU A 1 444 ? -52.820 -43.359 26.115 1.00 130.94 444 LEU A C 1
ATOM 3381 O O . LEU A 1 444 ? -52.990 -44.172 27.025 1.00 131.76 444 LEU A O 1
ATOM 3386 N N . ARG A 1 445 ? -51.939 -43.545 25.132 1.00 138.31 445 ARG A N 1
ATOM 3387 C CA . ARG A 1 445 ? -50.952 -44.632 25.213 1.00 145.32 445 ARG A CA 1
ATOM 3388 C C . ARG A 1 445 ? -49.847 -44.181 26.172 1.00 142.31 445 ARG A C 1
ATOM 3389 O O . ARG A 1 445 ? -49.174 -44.994 26.814 1.00 144.99 445 ARG A O 1
ATOM 3397 N N . PHE A 1 446 ? -49.672 -42.872 26.270 1.00 136.57 446 PHE A N 1
ATOM 3398 C CA . PHE A 1 446 ? -48.834 -42.325 27.308 1.00 133.72 446 PHE A CA 1
ATOM 3399 C C . PHE A 1 446 ? -49.734 -41.665 28.337 1.00 133.97 446 PHE A C 1
ATOM 3400 O O . PHE A 1 446 ? -50.959 -41.666 28.190 1.00 134.28 446 PHE A O 1
ATOM 3408 N N . GLY A 1 447 ? -49.136 -41.125 29.389 1.00 133.35 447 GLY A N 1
ATOM 3409 C CA . GLY A 1 447 ? -49.912 -40.630 30.516 1.00 132.69 447 GLY A CA 1
ATOM 3410 C C . GLY A 1 447 ? -50.382 -39.206 30.356 1.00 130.67 447 GLY A C 1
ATOM 3411 O O . GLY A 1 447 ? -50.602 -38.515 31.351 1.00 134.27 447 GLY A O 1
ATOM 3412 N N . LEU A 1 448 ? -50.552 -38.767 29.112 1.00 125.73 448 LEU A N 1
ATOM 3413 C CA . LEU A 1 448 ? -50.884 -37.375 28.846 1.00 122.15 448 LEU A CA 1
ATOM 3414 C C . LEU A 1 448 ? -52.288 -37.038 29.295 1.00 123.45 448 LEU A C 1
ATOM 3415 O O . LEU A 1 448 ? -53.184 -37.889 29.300 1.00 121.36 448 LEU A O 1
ATOM 3420 N N . LEU A 1 449 ? -52.460 -35.780 29.681 1.00 125.67 449 LEU A N 1
ATOM 3421 C CA . LEU A 1 449 ? -53.699 -35.338 30.294 1.00 127.90 449 LEU A CA 1
ATOM 3422 C C . LEU A 1 449 ? -54.345 -34.179 29.563 1.00 128.79 449 LEU A C 1
ATOM 3423 O O . LEU A 1 449 ? -53.663 -33.207 29.206 1.00 134.07 449 LEU A O 1
ATOM 3428 N N . PHE A 1 450 ? -55.659 -34.294 29.348 1.00 124.97 450 PHE A N 1
ATOM 3429 C CA . PHE A 1 450 ? -56.459 -33.243 28.703 1.00 120.58 450 PHE A CA 1
ATOM 3430 C C . PHE A 1 450 ? -56.640 -32.081 29.660 1.00 117.79 450 PHE A C 1
ATOM 3431 O O . PHE A 1 450 ? -56.569 -30.911 29.273 1.00 116.79 450 PHE A O 1
ATOM 3439 N N . GLU A 1 451 ? -56.851 -32.425 30.918 1.00 114.05 451 GLU A N 1
ATOM 3440 C CA . GLU A 1 451 ? -57.151 -31.451 31.931 1.00 115.47 451 GLU A CA 1
ATOM 3441 C C . GLU A 1 451 ? -55.971 -30.506 32.205 1.00 115.69 451 GLU A C 1
ATOM 3442 O O . GLU A 1 451 ? -56.168 -29.440 32.778 1.00 116.98 451 GLU A O 1
ATOM 3448 N N . ARG A 1 452 ? -54.763 -30.867 31.769 1.00 116.58 452 ARG A N 1
ATOM 3449 C CA . ARG A 1 452 ? -53.615 -29.958 31.898 1.00 117.49 452 ARG A CA 1
ATOM 3450 C C . ARG A 1 452 ? -53.544 -28.947 30.768 1.00 118.89 452 ARG A C 1
ATOM 3451 O O . ARG A 1 452 ? -52.902 -27.901 30.886 1.00 119.58 452 ARG A O 1
ATOM 3459 N N . PHE A 1 453 ? -54.200 -29.274 29.667 1.00 120.55 453 PHE A N 1
ATOM 3460 C CA . PHE A 1 453 ? -54.210 -28.421 28.490 1.00 124.05 453 PHE A CA 1
ATOM 3461 C C . PHE A 1 453 ? -55.353 -27.394 28.504 1.00 126.04 453 PHE A C 1
ATOM 3462 O O . PHE A 1 453 ? -55.190 -26.235 28.073 1.00 123.16 453 PHE A O 1
ATOM 3470 N N . LEU A 1 454 ? -56.506 -27.863 28.982 1.00 127.26 454 LEU A N 1
ATOM 3471 C CA . LEU A 1 454 ? -57.718 -27.076 29.174 1.00 125.89 454 LEU A CA 1
ATOM 3472 C C . LEU A 1 454 ? -58.290 -27.432 30.525 1.00 127.05 454 LEU A C 1
ATOM 3473 O O . LEU A 1 454 ? -58.956 -28.460 30.644 1.00 130.96 454 LEU A O 1
ATOM 3478 N N . ASN A 1 455 ? -58.038 -26.630 31.554 1.00 126.75 455 ASN A N 1
ATOM 3479 C CA . ASN A 1 455 ? -58.695 -26.921 32.819 1.00 126.85 455 ASN A CA 1
ATOM 3480 C C . ASN A 1 455 ? -60.155 -26.541 32.674 1.00 127.42 455 ASN A C 1
ATOM 3481 O O . ASN A 1 455 ? -60.463 -25.392 32.343 1.00 129.98 455 ASN A O 1
ATOM 348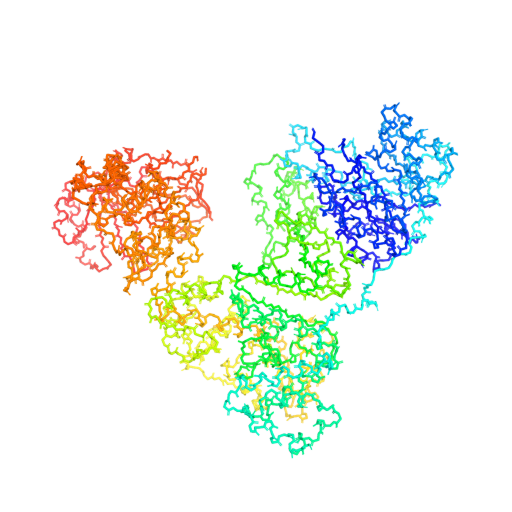6 N N . PRO A 1 456 ? -61.053 -27.521 32.866 1.00 126.86 456 PRO A N 1
ATOM 3487 C CA . PRO A 1 456 ? -62.485 -27.289 32.720 1.00 128.26 456 PRO A CA 1
ATOM 3488 C C . PRO A 1 456 ? -63.051 -26.257 33.690 1.00 129.69 456 PRO A C 1
ATOM 3489 O O . PRO A 1 456 ? -64.107 -25.685 33.421 1.00 130.70 456 PRO A O 1
ATOM 3493 N N . GLU A 1 457 ? -62.342 -26.003 34.786 1.00 131.37 457 GLU A N 1
ATOM 3494 C CA . GLU A 1 457 ? -62.895 -25.215 35.881 1.00 133.93 457 GLU A CA 1
ATOM 3495 C C . GLU A 1 457 ? -62.286 -23.820 36.040 1.00 136.24 457 GLU A C 1
ATOM 3496 O O . GLU A 1 457 ? -62.313 -23.242 37.119 1.00 137.26 457 GLU A O 1
ATOM 3502 N N . ARG A 1 458 ? -61.743 -23.291 34.951 1.00 140.95 458 ARG A N 1
ATOM 3503 C CA . ARG A 1 458 ? -61.348 -21.886 34.856 1.00 150.69 458 ARG A CA 1
ATOM 3504 C C . ARG A 1 458 ? -61.178 -21.523 33.379 1.00 153.12 458 ARG A C 1
ATOM 3505 O O . ARG A 1 458 ? -60.599 -22.296 32.606 1.00 154.84 458 ARG A O 1
ATOM 3513 N N . VAL A 1 459 ? -61.699 -20.359 32.991 1.00 157.37 459 VAL A N 1
ATOM 3514 C CA . VAL A 1 459 ? -61.632 -19.898 31.597 1.00 159.28 459 VAL A CA 1
ATOM 3515 C C . VAL A 1 459 ? -60.294 -19.220 31.313 1.00 159.11 459 VAL A C 1
ATOM 3516 O O . VAL A 1 459 ? -59.960 -18.205 31.924 1.00 156.59 459 VAL A O 1
ATOM 3520 N N . SER A 1 460 ? -59.535 -19.803 30.386 1.00 162.79 460 SER A N 1
ATOM 3521 C CA . SER A 1 460 ? -58.226 -19.284 29.983 1.00 165.44 460 SER A CA 1
ATOM 3522 C C . SER A 1 460 ? -57.822 -19.755 28.591 1.00 165.26 460 SER A C 1
ATOM 3523 O O . SER A 1 460 ? -57.803 -20.959 28.308 1.00 161.48 460 SER A O 1
ATOM 3526 N N . MET A 1 461 ? -57.483 -18.787 27.743 1.00 167.62 461 MET A N 1
ATOM 3527 C CA . MET A 1 461 ? -57.027 -19.047 26.385 1.00 170.67 461 MET A CA 1
ATOM 3528 C C . MET A 1 461 ? -55.933 -20.111 26.394 1.00 170.55 461 MET A C 1
ATOM 3529 O O . MET A 1 461 ? -54.844 -19.877 26.927 1.00 172.14 461 MET A O 1
ATOM 3534 N N . PRO A 1 462 ? -56.229 -21.291 25.816 1.00 169.93 462 PRO A N 1
ATOM 3535 C CA . PRO A 1 462 ? -55.234 -22.353 25.736 1.00 166.95 462 PRO A CA 1
ATOM 3536 C C . PRO A 1 462 ? -54.270 -22.041 24.608 1.00 162.10 462 PRO A C 1
ATOM 3537 O O . PRO A 1 462 ? -54.696 -21.683 23.505 1.00 161.24 462 PRO A O 1
ATOM 3541 N N . ASP A 1 463 ? -52.981 -22.144 24.873 1.00 155.63 463 ASP A N 1
ATOM 3542 C CA . ASP A 1 463 ? -52.050 -21.874 23.809 1.00 152.66 463 ASP A CA 1
ATOM 3543 C C . ASP A 1 463 ? -51.662 -23.160 23.102 1.00 148.27 463 ASP A C 1
ATOM 3544 O O . ASP A 1 463 ? -51.269 -24.132 23.747 1.00 151.29 463 ASP A O 1
ATOM 3549 N N . ILE A 1 464 ? -51.827 -23.174 21.780 1.00 140.70 464 ILE A N 1
ATOM 3550 C CA . ILE A 1 464 ? -51.371 -24.297 20.966 1.00 132.21 464 ILE A CA 1
ATOM 3551 C C . ILE A 1 464 ? -50.194 -23.855 20.112 1.00 130.74 464 ILE A C 1
ATOM 3552 O O . ILE A 1 464 ? -50.349 -23.166 19.091 1.00 129.59 464 ILE A O 1
ATOM 3557 N N . ASP A 1 465 ? -49.010 -24.240 20.566 1.00 128.27 465 ASP A N 1
ATOM 3558 C CA . ASP A 1 465 ? -47.794 -23.980 19.830 1.00 129.12 465 ASP A CA 1
ATOM 3559 C C . ASP A 1 465 ? -47.549 -25.201 18.976 1.00 126.91 465 ASP A C 1
ATOM 3560 O O . ASP A 1 465 ? -47.984 -26.304 19.327 1.00 130.66 465 ASP A O 1
ATOM 3565 N N . THR A 1 466 ? -46.878 -25.011 17.847 1.00 122.68 466 THR A N 1
ATOM 3566 C CA . THR A 1 466 ? -46.584 -26.129 16.959 1.00 120.99 466 THR A CA 1
ATOM 3567 C C . THR A 1 466 ? -45.210 -25.978 16.359 1.00 120.95 466 THR A C 1
ATOM 3568 O O . THR A 1 466 ? -44.760 -24.874 16.104 1.00 125.75 466 THR A O 1
ATOM 3572 N N . ASP A 1 467 ? -44.542 -27.098 16.141 1.00 120.32 467 ASP A N 1
ATOM 3573 C CA . ASP A 1 467 ? -43.238 -27.088 15.519 1.00 119.46 467 ASP A CA 1
ATOM 3574 C C . ASP A 1 467 ? -43.374 -27.215 14.014 1.00 121.53 467 ASP A C 1
ATOM 3575 O O . ASP A 1 467 ? -44.408 -27.668 13.510 1.00 127.87 467 ASP A O 1
ATOM 3580 N N . PHE A 1 468 ? -42.335 -26.806 13.295 1.00 117.06 468 PHE A N 1
ATOM 3581 C CA . PHE A 1 468 ? -42.310 -26.953 11.854 1.00 114.12 468 PHE A CA 1
ATOM 3582 C C . PHE A 1 468 ? -40.906 -27.146 11.343 1.00 114.48 468 PHE A C 1
ATOM 3583 O O . PHE A 1 468 ? -39.941 -26.629 11.914 1.00 114.03 468 PHE A O 1
ATOM 3591 N N . SER A 1 469 ? -40.810 -27.891 10.248 1.00 115.69 469 SER A N 1
ATOM 3592 C CA . SER A 1 469 ? -39.596 -27.966 9.465 1.00 117.82 469 SER A CA 1
ATOM 3593 C C . SER A 1 469 ? -39.163 -26.524 9.287 1.00 118.36 469 SER A C 1
ATOM 3594 O O . SER A 1 469 ? -39.900 -25.728 8.702 1.00 119.94 469 SER A O 1
ATOM 3597 N N . ASP A 1 470 ? -38.000 -26.171 9.826 1.00 120.27 470 ASP A N 1
ATOM 3598 C CA . ASP A 1 470 ? -37.574 -24.771 9.839 1.00 126.57 470 ASP A CA 1
ATOM 3599 C C . ASP A 1 470 ? -37.355 -24.148 8.443 1.00 130.63 470 ASP A C 1
ATOM 3600 O O . ASP A 1 470 ? -37.650 -22.960 8.232 1.00 134.72 470 ASP A O 1
ATOM 3605 N N . ARG A 1 471 ? -36.865 -24.950 7.498 1.00 130.72 471 ARG A N 1
ATOM 3606 C CA . ARG A 1 471 ? -36.742 -24.531 6.105 1.00 134.03 471 ARG A CA 1
ATOM 3607 C C . ARG A 1 471 ? -38.084 -23.960 5.619 1.00 132.54 471 ARG A C 1
ATOM 3608 O O . ARG A 1 471 ? -38.142 -22.884 5.015 1.00 134.68 471 ARG A O 1
ATOM 3616 N N . GLU A 1 472 ? -39.162 -24.660 5.962 1.00 130.95 472 GLU A N 1
ATOM 3617 C CA . GLU A 1 472 ? -40.486 -24.432 5.392 1.00 126.90 472 GLU A CA 1
ATOM 3618 C C . GLU A 1 472 ? -41.471 -23.645 6.263 1.00 123.45 472 GLU A C 1
ATOM 3619 O O . GLU A 1 472 ? -42.597 -23.387 5.843 1.00 122.46 472 GLU A O 1
ATOM 3625 N N . ARG A 1 473 ? -41.056 -23.268 7.463 1.00 120.39 473 ARG A N 1
ATOM 3626 C CA . ARG A 1 473 ? -41.945 -22.607 8.414 1.00 122.00 473 ARG A CA 1
ATOM 3627 C C . ARG A 1 473 ? -42.712 -21.407 7.854 1.00 124.61 473 ARG A C 1
ATOM 3628 O O . ARG A 1 473 ? -43.939 -21.340 7.962 1.00 123.84 473 ARG A O 1
ATOM 3636 N N . ASP A 1 474 ? -41.978 -20.461 7.273 1.00 126.63 474 ASP A N 1
ATOM 3637 C CA . ASP A 1 474 ? -42.559 -19.222 6.769 1.00 128.66 474 ASP A CA 1
ATOM 3638 C C . ASP A 1 474 ? -43.724 -19.457 5.818 1.00 130.49 474 ASP A C 1
ATOM 3639 O O . ASP A 1 474 ? -44.681 -18.685 5.831 1.00 134.03 474 ASP A O 1
ATOM 3644 N N . ARG A 1 475 ? -43.645 -20.518 5.009 1.00 129.14 475 ARG A N 1
ATOM 3645 C CA . ARG A 1 475 ? -44.699 -20.847 4.040 1.00 126.20 475 ARG A CA 1
ATOM 3646 C C . ARG A 1 475 ? -46.029 -21.088 4.696 1.00 122.76 475 ARG A C 1
ATOM 3647 O O . ARG A 1 475 ? -47.064 -20.752 4.120 1.00 123.10 475 ARG A O 1
ATOM 3655 N N . VAL A 1 476 ? -45.991 -21.679 5.891 1.00 119.28 476 VAL A N 1
ATOM 3656 C CA . VAL A 1 476 ? -47.186 -21.877 6.694 1.00 118.11 476 VAL A CA 1
ATOM 3657 C C . VAL A 1 476 ? -47.722 -20.516 7.095 1.00 120.38 476 VAL A C 1
ATOM 3658 O O . VAL A 1 476 ? -48.885 -20.232 6.830 1.00 123.19 476 VAL A O 1
ATOM 3662 N N . ILE A 1 477 ? -46.882 -19.672 7.708 1.00 120.73 477 ILE A N 1
ATOM 3663 C CA . ILE A 1 477 ? -47.261 -18.274 8.010 1.00 119.26 477 ILE A CA 1
ATOM 3664 C C . ILE A 1 477 ? -47.960 -17.651 6.802 1.00 122.42 477 ILE A C 1
ATOM 3665 O O . ILE A 1 477 ? -49.021 -17.040 6.948 1.00 124.42 477 ILE A O 1
ATOM 3670 N N . GLN A 1 478 ? -47.379 -17.858 5.616 1.00 122.99 478 GLN A N 1
ATOM 3671 C CA . GLN A 1 478 ? -47.921 -17.354 4.350 1.00 120.92 478 GLN A CA 1
ATOM 3672 C C . GLN A 1 478 ? -49.268 -17.943 4.019 1.00 117.93 478 GLN A C 1
ATOM 3673 O O . GLN A 1 478 ? -50.131 -17.256 3.469 1.00 115.69 478 GLN A O 1
ATOM 3679 N N . TYR A 1 479 ? -49.433 -19.224 4.323 1.00 116.29 479 TYR A N 1
ATOM 3680 C CA . TYR A 1 479 ? -50.727 -19.848 4.177 1.00 116.78 479 TYR A CA 1
ATOM 3681 C C . TYR A 1 479 ? -51.720 -19.070 5.033 1.00 117.03 479 TYR A C 1
ATOM 3682 O O . TYR A 1 479 ? -52.724 -18.592 4.529 1.00 119.36 479 TYR A O 1
ATOM 3691 N N . VAL A 1 480 ? -51.417 -18.910 6.315 1.00 117.24 480 VAL A N 1
ATOM 3692 C CA . VAL A 1 480 ? -52.289 -18.161 7.209 1.00 117.39 480 VAL A CA 1
ATOM 3693 C C . VAL A 1 480 ? -52.507 -16.775 6.629 1.00 117.23 480 VAL A C 1
ATOM 3694 O O . VAL A 1 480 ? -53.644 -16.385 6.393 1.00 118.30 480 VAL A O 1
ATOM 3698 N N . ARG A 1 481 ? -51.417 -16.056 6.372 1.00 119.78 481 ARG A N 1
ATOM 3699 C CA . ARG A 1 481 ? -51.476 -14.693 5.838 1.00 125.67 481 ARG A CA 1
ATOM 3700 C C . ARG A 1 481 ? -52.527 -14.538 4.742 1.00 131.06 481 ARG A C 1
ATOM 3701 O O . ARG A 1 481 ? -53.442 -13.725 4.875 1.00 132.40 481 ARG A O 1
ATOM 3709 N N . GLU A 1 482 ? -52.396 -15.331 3.676 1.00 135.62 482 GLU A N 1
ATOM 3710 C CA . GLU A 1 482 ? -53.322 -15.294 2.536 1.00 139.66 482 GLU A CA 1
ATOM 3711 C C . GLU A 1 482 ? -54.718 -15.798 2.909 1.00 141.56 482 GLU A C 1
ATOM 3712 O O . GLU A 1 482 ? -55.726 -15.273 2.435 1.00 143.33 482 GLU A O 1
ATOM 3718 N N . ARG A 1 483 ? -54.761 -16.813 3.766 1.00 144.15 483 ARG A N 1
ATOM 3719 C CA . ARG A 1 483 ? -56.001 -17.499 4.124 1.00 146.10 483 ARG A CA 1
ATOM 3720 C C . ARG A 1 483 ? -56.925 -16.686 5.030 1.00 144.33 483 ARG A C 1
ATOM 3721 O O . ARG A 1 483 ? -58.143 -16.752 4.872 1.00 147.88 483 ARG A O 1
ATOM 3729 N N . TYR A 1 484 ? -56.366 -15.937 5.977 1.00 139.74 484 TYR A N 1
ATOM 3730 C CA . TYR A 1 484 ? -57.206 -15.195 6.918 1.00 137.00 484 TYR A CA 1
ATOM 3731 C C . TYR A 1 484 ? -57.274 -13.702 6.638 1.00 136.86 484 TYR A C 1
ATOM 3732 O O . TYR A 1 484 ? -58.139 -12.997 7.173 1.00 137.03 484 TYR A O 1
ATOM 3741 N N . GLY A 1 485 ? -56.383 -13.238 5.770 1.00 136.66 485 GLY A N 1
ATOM 3742 C CA . GLY A 1 485 ? -56.324 -11.829 5.400 1.00 138.66 485 GLY A CA 1
ATOM 3743 C C . GLY A 1 485 ? -54.940 -11.253 5.605 1.00 136.61 485 GLY A C 1
ATOM 3744 O O . GLY A 1 485 ? -54.289 -11.516 6.613 1.00 139.00 485 GLY A O 1
ATOM 3745 N N . GLU A 1 486 ? -54.489 -10.465 4.642 1.00 134.39 486 GLU A N 1
ATOM 3746 C CA . GLU A 1 486 ? -53.167 -9.869 4.699 1.00 135.50 486 GLU A CA 1
ATOM 3747 C C . GLU A 1 486 ? -53.105 -8.797 5.796 1.00 130.87 486 GLU A C 1
ATOM 3748 O O . GLU A 1 486 ? -52.027 -8.415 6.248 1.00 126.89 486 GLU A O 1
ATOM 3754 N N . ASP A 1 487 ? -54.281 -8.344 6.224 1.00 129.43 487 ASP A N 1
ATOM 3755 C CA . ASP A 1 487 ? -54.426 -7.259 7.190 1.00 130.40 487 ASP A CA 1
ATOM 3756 C C . ASP A 1 487 ? -54.801 -7.763 8.578 1.00 131.44 487 ASP A C 1
ATOM 3757 O O . ASP A 1 487 ? -55.002 -6.967 9.503 1.00 139.07 487 ASP A O 1
ATOM 3762 N N . LYS A 1 488 ? -54.915 -9.076 8.726 1.00 125.33 488 LYS A N 1
ATOM 3763 C CA . LYS A 1 488 ? -55.348 -9.648 9.988 1.00 117.51 488 LYS A CA 1
ATOM 3764 C C . LYS A 1 488 ? -54.253 -10.530 10.561 1.00 113.15 488 LYS A C 1
ATOM 3765 O O . LYS A 1 488 ? -54.382 -11.079 11.653 1.00 114.96 488 LYS A O 1
ATOM 3771 N N . VAL A 1 489 ? -53.156 -10.644 9.833 1.00 106.09 489 VAL A N 1
ATOM 3772 C CA . VAL A 1 489 ? -52.148 -11.611 10.189 1.00 106.46 489 VAL A CA 1
ATOM 3773 C C . VAL A 1 489 ? -50.765 -10.989 10.257 1.00 109.85 489 VAL A C 1
ATOM 3774 O O . VAL A 1 489 ? -50.289 -10.398 9.287 1.00 109.48 489 VAL A O 1
ATOM 3778 N N . ALA A 1 490 ? -50.126 -11.129 11.416 1.00 113.93 490 ALA A N 1
ATOM 3779 C CA . ALA A 1 490 ? -48.809 -10.545 11.650 1.00 116.63 490 ALA A CA 1
ATOM 3780 C C . ALA A 1 490 ? -47.998 -11.387 12.593 1.00 118.95 490 ALA A C 1
ATOM 3781 O O . ALA A 1 490 ? -48.545 -12.207 13.344 1.00 118.81 490 ALA A O 1
ATOM 3783 N N . GLN A 1 491 ? -46.688 -11.172 12.550 1.00 120.66 491 GLN A N 1
ATOM 3784 C CA . GLN A 1 491 ? -45.798 -11.713 13.560 1.00 124.88 491 GLN A CA 1
ATOM 3785 C C . GLN A 1 491 ? -45.639 -10.679 14.676 1.00 128.02 491 GLN A C 1
ATOM 3786 O O . GLN A 1 491 ? -45.704 -9.462 14.428 1.00 129.09 491 GLN A O 1
ATOM 3792 N N . ILE A 1 492 ? -45.462 -11.181 15.900 1.00 126.57 492 ILE A N 1
ATOM 3793 C CA . ILE A 1 492 ? -45.396 -10.366 17.121 1.00 123.02 492 ILE A CA 1
ATOM 3794 C C . ILE A 1 492 ? -44.009 -9.717 17.318 1.00 122.93 492 ILE A C 1
ATOM 3795 O O . ILE A 1 492 ? -42.981 -10.278 16.913 1.00 125.83 492 ILE A O 1
ATOM 3800 N N . GLY A 1 493 ? -43.990 -8.528 17.913 1.00 117.31 493 GLY A N 1
ATOM 3801 C CA . GLY A 1 493 ? -42.743 -7.825 18.168 1.00 111.99 493 GLY A CA 1
ATOM 3802 C C . GLY A 1 493 ? -42.043 -8.359 19.393 1.00 110.72 493 GLY A C 1
ATOM 3803 O O . GLY A 1 493 ? -42.657 -9.027 20.218 1.00 108.58 493 GLY A O 1
ATOM 3804 N N . THR A 1 494 ? -40.748 -8.079 19.493 1.00 113.44 494 THR A N 1
ATOM 3805 C CA . THR A 1 494 ? -39.951 -8.424 20.664 1.00 119.82 494 THR A CA 1
ATOM 3806 C C . THR A 1 494 ? -38.973 -7.306 20.913 1.00 123.39 494 THR A C 1
ATOM 3807 O O . THR A 1 494 ? -38.369 -6.786 19.973 1.00 126.22 494 THR A O 1
ATOM 3811 N N . PHE A 1 495 ? -38.807 -6.955 22.184 1.00 128.44 495 PHE A N 1
ATOM 3812 C CA . PHE A 1 495 ? -37.880 -5.901 22.581 1.00 130.18 495 PHE A CA 1
ATOM 3813 C C . PHE A 1 495 ? -36.958 -6.376 23.693 1.00 132.02 495 PHE A C 1
ATOM 3814 O O . PHE A 1 495 ? -37.379 -6.533 24.840 1.00 132.72 495 PHE A O 1
ATOM 3822 N N . GLY A 1 496 ? -35.703 -6.625 23.328 1.00 133.92 496 GLY A N 1
ATOM 3823 C CA . GLY A 1 496 ? -34.688 -7.053 24.273 1.00 136.51 496 GLY A CA 1
ATOM 3824 C C . GLY A 1 496 ? -34.481 -6.033 25.376 1.00 138.44 496 GLY A C 1
ATOM 3825 O O . GLY A 1 496 ? -34.704 -4.834 25.188 1.00 136.83 496 GLY A O 1
ATOM 3826 N N . SER A 1 497 ? -34.075 -6.529 26.540 1.00 141.64 497 SER A N 1
ATOM 3827 C CA . SER A 1 497 ? -33.737 -5.687 27.677 1.00 142.43 497 SER A CA 1
ATOM 3828 C C . SER A 1 497 ? -32.228 -5.476 27.715 1.00 141.35 497 SER A C 1
ATOM 3829 O O . SER A 1 497 ? -31.454 -6.403 27.438 1.00 142.62 497 SER A O 1
ATOM 3832 N N . LEU A 1 498 ? -31.811 -4.256 28.036 1.00 137.30 498 LEU A N 1
ATOM 3833 C CA . LEU A 1 498 ? -30.420 -4.013 28.355 1.00 134.35 498 LEU A CA 1
ATOM 3834 C C . LEU A 1 498 ? -30.138 -4.873 29.590 1.00 135.67 498 LEU A C 1
ATOM 3835 O O . LEU A 1 498 ? -30.930 -4.875 30.544 1.00 136.24 498 LEU A O 1
ATOM 3840 N N . ALA A 1 499 ? -29.038 -5.628 29.556 1.00 135.31 499 ALA A N 1
ATOM 3841 C CA . ALA A 1 499 ? -28.651 -6.507 30.670 1.00 132.07 499 ALA A CA 1
ATOM 3842 C C . ALA A 1 499 ? -27.691 -5.816 31.634 1.00 128.20 499 ALA A C 1
ATOM 3843 O O . ALA A 1 499 ? -26.752 -5.136 31.208 1.00 124.84 499 ALA A O 1
ATOM 3845 N N . SER A 1 500 ? -27.926 -6.000 32.930 1.00 123.71 500 SER A N 1
ATOM 3846 C CA . SER A 1 500 ? -27.062 -5.413 33.940 1.00 121.30 500 SER A CA 1
ATOM 3847 C C . SER A 1 500 ? -25.597 -5.670 33.640 1.00 123.06 500 SER A C 1
ATOM 3848 O O . SER A 1 500 ? -24.811 -4.732 33.627 1.00 125.28 500 SER A O 1
ATOM 3851 N N . LYS A 1 501 ? -25.239 -6.925 33.369 1.00 124.37 501 LYS A N 1
ATOM 3852 C CA . LYS A 1 501 ? -23.900 -7.258 32.859 1.00 126.67 501 LYS A CA 1
ATOM 3853 C C . LYS A 1 501 ? -23.464 -6.371 31.677 1.00 124.35 501 LYS A C 1
ATOM 3854 O O . LYS A 1 501 ? -22.483 -5.631 31.774 1.00 124.53 501 LYS A O 1
ATOM 3860 N N . ALA A 1 502 ? -24.197 -6.442 30.569 1.00 121.57 502 ALA A N 1
ATOM 3861 C CA . ALA A 1 502 ? -23.846 -5.682 29.373 1.00 116.69 502 ALA A CA 1
ATOM 3862 C C . ALA A 1 502 ? -23.872 -4.174 29.615 1.00 112.22 502 ALA A C 1
ATOM 3863 O O . ALA A 1 502 ? -22.998 -3.455 29.142 1.00 110.69 502 ALA A O 1
ATOM 3865 N N . ALA A 1 503 ? -24.863 -3.703 30.366 1.00 107.99 503 ALA A N 1
ATOM 3866 C CA . ALA A 1 503 ? -25.008 -2.273 30.629 1.00 107.05 503 ALA A CA 1
ATOM 3867 C C . ALA A 1 503 ? -23.683 -1.669 31.065 1.00 105.45 503 ALA A C 1
ATOM 3868 O O . ALA A 1 503 ? -23.221 -0.689 30.484 1.00 104.39 503 ALA A O 1
ATOM 3870 N N . LEU A 1 504 ? -23.073 -2.302 32.066 1.00 103.07 504 LEU A N 1
ATOM 3871 C CA . LEU A 1 504 ? -21.824 -1.873 32.671 1.00 102.05 504 LEU A CA 1
ATOM 3872 C C . LEU A 1 504 ? -20.689 -1.847 31.670 1.00 102.44 504 LEU A C 1
ATOM 3873 O O . LEU A 1 504 ? -19.797 -1.009 31.755 1.00 99.72 504 LEU A O 1
ATOM 3878 N N . LYS A 1 505 ? -20.705 -2.782 30.732 1.00 106.87 505 LYS A N 1
ATOM 3879 C CA . LYS A 1 505 ? -19.701 -2.777 29.681 1.00 116.51 505 LYS A CA 1
ATOM 3880 C C . LYS A 1 505 ? -19.816 -1.470 28.899 1.00 115.81 505 LYS A C 1
ATOM 3881 O O . LYS A 1 505 ? -18.934 -0.612 28.974 1.00 115.18 505 LYS A O 1
ATOM 3887 N N . ASP A 1 506 ? -20.936 -1.316 28.192 1.00 115.61 506 ASP A N 1
ATOM 3888 C CA . ASP A 1 506 ? -21.144 -0.214 27.259 1.00 114.29 506 ASP A CA 1
ATOM 3889 C C . ASP A 1 506 ? -20.863 1.146 27.852 1.00 110.68 506 ASP A C 1
ATOM 3890 O O . ASP A 1 506 ? -20.397 2.032 27.149 1.00 113.30 506 ASP A O 1
ATOM 3895 N N . VAL A 1 507 ? -21.147 1.306 29.140 1.00 105.02 507 VAL A N 1
ATOM 3896 C CA . VAL A 1 507 ? -20.913 2.565 29.823 1.00 99.20 507 VAL A CA 1
ATOM 3897 C C . VAL A 1 507 ? -19.421 2.783 29.939 1.00 99.86 507 VAL A C 1
ATOM 3898 O O . VAL A 1 507 ? -18.928 3.879 29.667 1.00 98.21 507 VAL A O 1
ATOM 3902 N N . ALA A 1 508 ? -18.709 1.722 30.316 1.00 102.58 508 ALA A N 1
ATOM 3903 C CA . ALA A 1 508 ? -17.260 1.777 30.513 1.00 107.59 508 ALA A CA 1
ATOM 3904 C C . ALA A 1 508 ? -16.485 2.069 29.224 1.00 111.03 508 ALA A C 1
ATOM 3905 O O . ALA A 1 508 ? -15.461 2.756 29.263 1.00 111.06 508 ALA A O 1
ATOM 3907 N N . ARG A 1 509 ? -16.972 1.551 28.091 1.00 115.75 509 ARG A N 1
ATOM 3908 C CA . ARG A 1 509 ? -16.423 1.907 26.773 1.00 118.85 509 ARG A CA 1
ATOM 3909 C C . ARG A 1 509 ? -16.413 3.424 26.669 1.00 117.22 509 ARG A C 1
ATOM 3910 O O . ARG A 1 509 ? -15.388 4.024 26.351 1.00 114.60 509 ARG A O 1
ATOM 3918 N N . VAL A 1 510 ? -17.563 4.022 26.984 1.00 119.26 510 VAL A N 1
ATOM 3919 C CA . VAL A 1 510 ? -17.774 5.460 26.897 1.00 122.13 510 VAL A CA 1
ATOM 3920 C C . VAL A 1 510 ? -16.782 6.207 27.779 1.00 126.53 510 VAL A C 1
ATOM 3921 O O . VAL A 1 510 ? -16.218 7.218 27.353 1.00 131.01 510 VAL A O 1
ATOM 3925 N N . TYR A 1 511 ? -16.543 5.701 28.986 1.00 127.93 511 TYR A N 1
ATOM 3926 C CA . TYR A 1 511 ? -15.754 6.449 29.968 1.00 130.99 511 TYR A CA 1
ATOM 3927 C C . TYR A 1 511 ? -14.227 6.415 29.801 1.00 132.08 511 TYR A C 1
ATOM 3928 O O . TYR A 1 511 ? -13.491 6.791 30.719 1.00 132.95 511 TYR A O 1
ATOM 3937 N N . GLY A 1 512 ? -13.765 6.002 28.620 1.00 133.28 512 GLY A N 1
ATOM 3938 C CA . GLY A 1 512 ? -12.334 5.939 28.311 1.00 135.00 512 GLY A CA 1
ATOM 3939 C C . GLY A 1 512 ? -11.612 5.000 29.257 1.00 136.50 512 GLY A C 1
ATOM 3940 O O . GLY A 1 512 ? -10.734 5.420 30.015 1.00 137.27 512 GLY A O 1
ATOM 3941 N N . ILE A 1 513 ? -11.997 3.728 29.207 1.00 137.36 513 ILE A N 1
ATOM 3942 C CA . ILE A 1 513 ? -11.511 2.715 30.139 1.00 136.56 513 ILE A CA 1
ATOM 3943 C C . ILE A 1 513 ? -10.879 1.529 29.396 1.00 139.51 513 ILE A C 1
ATOM 3944 O O . ILE A 1 513 ? -11.403 1.090 28.367 1.00 137.35 513 ILE A O 1
ATOM 3949 N N . PRO A 1 514 ? -9.721 1.041 29.894 1.00 143.28 514 PRO A N 1
ATOM 3950 C CA . PRO A 1 514 ? -9.135 -0.212 29.405 1.00 146.93 514 PRO A CA 1
ATOM 3951 C C . PRO A 1 514 ? -10.099 -1.412 29.507 1.00 150.55 514 PRO A C 1
ATOM 3952 O O . PRO A 1 514 ? -10.565 -1.755 30.601 1.00 151.57 514 PRO A O 1
ATOM 3956 N N . HIS A 1 515 ? -10.378 -2.027 28.355 1.00 153.37 515 HIS A N 1
ATOM 3957 C CA . HIS A 1 515 ? -11.308 -3.164 28.193 1.00 155.14 515 HIS A CA 1
ATOM 3958 C C . HIS A 1 515 ? -11.206 -4.249 29.275 1.00 151.67 515 HIS A C 1
ATOM 3959 O O . HIS A 1 515 ? -12.220 -4.795 29.719 1.00 150.42 515 HIS A O 1
ATOM 3966 N N . LYS A 1 516 ? -9.980 -4.548 29.693 1.00 148.36 516 LYS A N 1
ATOM 3967 C CA . LYS A 1 516 ? -9.727 -5.619 30.648 1.00 145.59 516 LYS A CA 1
ATOM 3968 C C . LYS A 1 516 ? -10.424 -5.405 31.998 1.00 144.05 516 LYS A C 1
ATOM 3969 O O . LYS A 1 516 ? -11.278 -6.211 32.381 1.00 143.85 516 LYS A O 1
ATOM 3975 N N . LYS A 1 517 ? -10.093 -4.311 32.692 1.00 141.44 517 LYS A N 1
ATOM 3976 C CA . LYS A 1 517 ? -10.683 -4.011 34.011 1.00 137.77 517 LYS A CA 1
ATOM 3977 C C . LYS A 1 517 ? -12.190 -3.866 33.901 1.00 135.36 517 LYS A C 1
ATOM 3978 O O . LYS A 1 517 ? -12.912 -4.075 34.873 1.00 133.51 517 LYS A O 1
ATOM 3984 N N . ALA A 1 518 ? -12.647 -3.534 32.697 1.00 134.14 518 ALA A N 1
ATOM 3985 C CA . ALA A 1 518 ? -14.058 -3.552 32.369 1.00 134.39 518 ALA A CA 1
ATOM 3986 C C . ALA A 1 518 ? -14.600 -4.946 32.623 1.00 135.51 518 ALA A C 1
ATOM 3987 O O . ALA A 1 518 ? -15.514 -5.118 33.424 1.00 134.22 518 ALA A O 1
ATOM 3989 N N . GLU A 1 519 ? -14.017 -5.942 31.958 1.00 139.17 519 GLU A N 1
ATOM 3990 C CA . GLU A 1 519 ? -14.438 -7.335 32.142 1.00 143.97 519 GLU A CA 1
ATOM 3991 C C . GLU A 1 519 ? -14.158 -7.856 33.550 1.00 144.17 519 GLU A C 1
ATOM 3992 O O . GLU A 1 519 ? -14.796 -8.816 33.991 1.00 145.04 519 GLU A O 1
ATOM 3998 N N . GLU A 1 520 ? -13.215 -7.228 34.252 1.00 144.02 520 GLU A N 1
ATOM 3999 C CA . GLU A 1 520 ? -12.983 -7.554 35.660 1.00 143.80 520 GLU A CA 1
ATOM 4000 C C . GLU A 1 520 ? -14.086 -6.986 36.552 1.00 142.84 520 GLU A C 1
ATOM 4001 O O . GLU A 1 520 ? -14.240 -7.400 37.704 1.00 143.16 520 GLU A O 1
ATOM 4007 N N . LEU A 1 521 ? -14.849 -6.044 36.006 1.00 140.77 521 LEU A N 1
ATOM 4008 C CA . LEU A 1 521 ? -16.012 -5.497 36.689 1.00 140.10 521 LEU A CA 1
ATOM 4009 C C . LEU A 1 521 ? -17.261 -6.309 36.364 1.00 140.04 521 LEU A C 1
ATOM 4010 O O . LEU A 1 521 ? -18.165 -6.434 37.191 1.00 139.40 521 LEU A O 1
ATOM 4015 N N . ALA A 1 522 ? -17.305 -6.861 35.155 1.00 140.30 522 ALA A N 1
ATOM 4016 C CA . ALA A 1 522 ? -18.440 -7.668 34.719 1.00 141.27 522 ALA A CA 1
ATOM 4017 C C . ALA A 1 522 ? -18.577 -8.969 35.517 1.00 142.48 522 ALA A C 1
ATOM 4018 O O . ALA A 1 522 ? -19.693 -9.393 35.829 1.00 142.44 522 ALA A O 1
ATOM 4020 N N . LYS A 1 523 ? -17.443 -9.584 35.857 1.00 143.20 523 LYS A N 1
ATOM 4021 C CA . LYS A 1 523 ? -17.424 -10.885 36.543 1.00 143.29 523 LYS A CA 1
ATOM 4022 C C . LYS A 1 523 ? -17.708 -10.814 38.046 1.00 142.53 523 LYS A C 1
ATOM 4023 O O . LYS A 1 523 ? -17.753 -11.843 38.722 1.00 141.79 523 LYS A O 1
ATOM 4029 N N . LEU A 1 524 ? -17.894 -9.598 38.558 1.00 143.02 524 LEU A N 1
ATOM 4030 C CA . LEU A 1 524 ? -18.352 -9.386 39.927 1.00 144.09 524 LEU A CA 1
ATOM 4031 C C . LEU A 1 524 ? -19.796 -9.842 40.008 1.00 141.82 524 LEU A C 1
ATOM 4032 O O . LEU A 1 524 ? -20.149 -10.735 40.777 1.00 140.27 524 LEU A O 1
ATOM 4037 N N . ILE A 1 525 ? -20.608 -9.188 39.184 1.00 140.34 525 ILE A N 1
ATOM 4038 C CA . ILE A 1 525 ? -22.049 -9.356 39.110 1.00 140.19 525 ILE A CA 1
ATOM 4039 C C . ILE A 1 525 ? -22.437 -10.828 39.007 1.00 138.11 525 ILE A C 1
ATOM 4040 O O . ILE A 1 525 ? -21.875 -11.561 38.197 1.00 137.86 525 ILE A O 1
ATOM 4045 N N . PRO A 1 526 ? -23.406 -11.261 39.829 1.00 137.34 526 PRO A N 1
ATOM 4046 C CA . PRO A 1 526 ? -23.781 -12.671 39.921 1.00 138.41 526 PRO A CA 1
ATOM 4047 C C . PRO A 1 526 ? -24.545 -13.186 38.707 1.00 139.23 526 PRO A C 1
ATOM 4048 O O . PRO A 1 526 ? -24.887 -12.415 37.818 1.00 138.40 526 PRO A O 1
ATOM 4052 N N . VAL A 1 527 ? -24.786 -14.495 38.682 1.00 142.34 527 VAL A N 1
ATOM 4053 C CA . VAL A 1 527 ? -25.564 -15.150 37.635 1.00 145.73 527 VAL A CA 1
ATOM 4054 C C . VAL A 1 527 ? -26.516 -16.123 38.325 1.00 147.04 527 VAL A C 1
ATOM 4055 O O . VAL A 1 527 ? -26.198 -17.306 38.477 1.00 147.02 527 VAL A O 1
ATOM 4059 N N . GLN A 1 528 ? -27.674 -15.623 38.755 1.00 149.71 528 GLN A N 1
ATOM 4060 C CA . GLN A 1 528 ? -28.581 -16.423 39.587 1.00 153.81 528 GLN A CA 1
ATOM 4061 C C . GLN A 1 528 ? -29.384 -17.456 38.804 1.00 155.13 528 GLN A C 1
ATOM 4062 O O . GLN A 1 528 ? -29.579 -18.585 39.273 1.00 156.13 528 GLN A O 1
ATOM 4068 N N . PHE A 1 529 ? -29.853 -17.069 37.623 1.00 155.33 529 PHE A N 1
ATOM 4069 C CA . PHE A 1 529 ? -30.499 -18.014 36.731 1.00 156.65 529 PHE A CA 1
ATOM 4070 C C . PHE A 1 529 ? -30.428 -17.508 35.302 1.00 156.71 529 PHE A C 1
ATOM 4071 O O . PHE A 1 529 ? -31.019 -16.479 34.968 1.00 155.54 529 PHE A O 1
ATOM 4079 N N . GLY A 1 530 ? -29.672 -18.235 34.479 1.00 157.65 530 GLY A N 1
ATOM 4080 C CA . GLY A 1 530 ? -29.476 -17.913 33.067 1.00 157.90 530 GLY A CA 1
ATOM 4081 C C . GLY A 1 530 ? -28.842 -16.553 32.853 1.00 157.51 530 GLY A C 1
ATOM 4082 O O . GLY A 1 530 ? -27.715 -16.452 32.361 1.00 158.34 530 GLY A O 1
ATOM 4083 N N . LYS A 1 531 ? -29.576 -15.514 33.240 1.00 155.98 531 LYS A N 1
ATOM 4084 C CA . LYS A 1 531 ? -29.166 -14.127 33.048 1.00 155.28 531 LYS A CA 1
ATOM 4085 C C . LYS A 1 531 ? -28.662 -13.476 34.349 1.00 150.71 531 LYS A C 1
ATOM 4086 O O . LYS A 1 531 ? -29.038 -13.915 35.441 1.00 150.16 531 LYS A O 1
ATOM 4092 N N . PRO A 1 532 ? -27.789 -12.446 34.227 1.00 146.73 532 PRO A N 1
ATOM 4093 C CA . PRO A 1 532 ? -27.217 -11.658 35.331 1.00 143.29 532 PRO A CA 1
ATOM 4094 C C . PRO A 1 532 ? -28.219 -10.986 36.274 1.00 138.77 532 PRO A C 1
ATOM 4095 O O . PRO A 1 532 ? -29.295 -10.561 35.847 1.00 138.22 532 PRO A O 1
ATOM 4099 N N . LYS A 1 533 ? -27.834 -10.896 37.549 1.00 133.60 533 LYS A N 1
ATOM 4100 C CA . LYS A 1 533 ? -28.603 -10.197 38.577 1.00 126.53 533 LYS A CA 1
ATOM 4101 C C . LYS A 1 533 ? -28.592 -8.700 38.285 1.00 121.05 533 LYS A C 1
ATOM 4102 O O . LYS A 1 533 ? -27.602 -8.187 37.747 1.00 117.70 533 LYS A O 1
ATOM 4108 N N . PRO A 1 534 ? -29.701 -8.004 38.613 1.00 116.80 534 PRO A N 1
ATOM 4109 C CA . PRO A 1 534 ? -29.760 -6.539 38.574 1.00 115.20 534 PRO A CA 1
ATOM 4110 C C . PRO A 1 534 ? -28.647 -5.843 39.383 1.00 113.29 534 PRO A C 1
ATOM 4111 O O . PRO A 1 534 ? -28.183 -6.373 40.392 1.00 113.26 534 PRO A O 1
ATOM 4115 N N . LEU A 1 535 ? -28.225 -4.664 38.928 1.00 112.83 535 LEU A N 1
ATOM 4116 C CA . LEU A 1 535 ? -27.209 -3.870 39.628 1.00 112.36 535 LEU A CA 1
ATOM 4117 C C . LEU A 1 535 ? -27.764 -3.157 40.863 1.00 119.86 535 LEU A C 1
ATOM 4118 O O . LEU A 1 535 ? -27.058 -2.379 41.514 1.00 121.20 535 LEU A O 1
ATOM 4123 N N . GLN A 1 536 ? -29.030 -3.427 41.177 1.00 126.61 536 GLN A N 1
ATOM 4124 C CA . GLN A 1 536 ? -29.688 -2.854 42.350 1.00 131.49 536 GLN A CA 1
ATOM 4125 C C . GLN A 1 536 ? -29.142 -3.440 43.649 1.00 133.66 536 GLN A C 1
ATOM 4126 O O . GLN A 1 536 ? -28.820 -2.694 44.576 1.00 134.77 536 GLN A O 1
ATOM 4132 N N . GLU A 1 537 ? -29.039 -4.772 43.700 1.00 135.91 537 GLU A N 1
ATOM 4133 C CA . GLU A 1 537 ? -28.555 -5.489 44.885 1.00 137.61 537 GLU A CA 1
ATOM 4134 C C . GLU A 1 537 ? -27.025 -5.535 44.962 1.00 137.00 537 GLU A C 1
ATOM 4135 O O . GLU A 1 537 ? -26.453 -5.560 46.070 1.00 138.88 537 GLU A O 1
ATOM 4141 N N . ALA A 1 538 ? -26.374 -5.550 43.791 1.00 133.92 538 ALA A N 1
ATOM 4142 C CA . ALA A 1 538 ? -24.912 -5.614 43.691 1.00 133.73 538 ALA A CA 1
ATOM 4143 C C . ALA A 1 538 ? -24.214 -4.371 44.273 1.00 135.42 538 ALA A C 1
ATOM 4144 O O . ALA A 1 538 ? -23.899 -4.312 45.477 1.00 136.40 538 ALA A O 1
ATOM 4146 N N . GLU A 1 544 ? -21.605 -7.363 45.932 1.00 133.49 544 GLU A N 1
ATOM 4147 C CA . GLU A 1 544 ? -21.136 -7.211 47.306 1.00 136.35 544 GLU A CA 1
ATOM 4148 C C . GLU A 1 544 ? -19.607 -7.013 47.515 1.00 135.28 544 GLU A C 1
ATOM 4149 O O . GLU A 1 544 ? -19.111 -7.078 48.645 1.00 131.29 544 GLU A O 1
ATOM 4155 N N . LEU A 1 545 ? -18.873 -6.778 46.428 1.00 136.92 545 LEU A N 1
ATOM 4156 C CA . LEU A 1 545 ? -17.508 -6.238 46.496 1.00 138.19 545 LEU A CA 1
ATOM 4157 C C . LEU A 1 545 ? -17.565 -4.786 46.015 1.00 139.88 545 LEU A C 1
ATOM 4158 O O . LEU A 1 545 ? -16.786 -4.364 45.151 1.00 140.28 545 LEU A O 1
ATOM 4163 N N . ARG A 1 546 ? -18.509 -4.037 46.589 1.00 141.17 546 ARG A N 1
ATOM 4164 C CA . ARG A 1 546 ? -18.798 -2.651 46.203 1.00 141.32 546 ARG A CA 1
ATOM 4165 C C . ARG A 1 546 ? -17.652 -1.684 46.491 1.00 142.11 546 ARG A C 1
ATOM 4166 O O . ARG A 1 546 ? -17.604 -0.595 45.919 1.00 142.53 546 ARG A O 1
ATOM 4174 N N . ALA A 1 547 ? -16.739 -2.084 47.378 1.00 142.39 547 ALA A N 1
ATOM 4175 C CA . ALA A 1 547 ? -15.580 -1.266 47.738 1.00 141.45 547 ALA A CA 1
ATOM 4176 C C . ALA A 1 547 ? -14.757 -0.848 46.512 1.00 141.29 547 ALA A C 1
ATOM 4177 O O . ALA A 1 547 ? -13.926 0.059 46.600 1.00 141.85 547 ALA A O 1
ATOM 4179 N N . GLU A 1 548 ? -15.013 -1.504 45.377 1.00 140.59 548 GLU A N 1
ATOM 4180 C CA . GLU A 1 548 ? -14.392 -1.179 44.087 1.00 139.53 548 GLU A CA 1
ATOM 4181 C C . GLU A 1 548 ? -14.831 0.201 43.561 1.00 141.40 548 GLU A C 1
ATOM 4182 O O . GLU A 1 548 ? -14.149 0.801 42.721 1.00 139.43 548 GLU A O 1
ATOM 4188 N N . MET A 1 549 ? -15.968 0.686 44.066 1.00 144.73 549 MET A N 1
ATOM 4189 C CA . MET A 1 549 ? -16.458 2.048 43.809 1.00 147.99 549 MET A CA 1
ATOM 4190 C C . MET A 1 549 ? -15.553 3.109 44.441 1.00 151.23 549 MET A C 1
ATOM 4191 O O . MET A 1 549 ? -15.040 3.998 43.754 1.00 152.32 549 MET A O 1
ATOM 4196 N N . GLU A 1 550 ? -15.362 2.992 45.755 1.00 153.62 550 GLU A N 1
ATOM 4197 C CA . GLU A 1 550 ? -14.653 3.988 46.564 1.00 155.82 550 GLU A CA 1
ATOM 4198 C C . GLU A 1 550 ? -13.195 4.227 46.162 1.00 155.19 550 GLU A C 1
ATOM 4199 O O . GLU A 1 550 ? -12.577 5.191 46.616 1.00 155.81 550 GLU A O 1
ATOM 4205 N N . LYS A 1 551 ? -12.654 3.354 45.314 1.00 155.28 551 LYS A N 1
ATOM 4206 C CA . LYS A 1 551 ? -11.290 3.504 44.816 1.00 155.57 551 LYS A CA 1
ATOM 4207 C C . LYS A 1 551 ? -11.188 4.637 43.797 1.00 154.53 551 LYS A C 1
ATOM 4208 O O . LYS A 1 551 ? -10.410 5.573 43.976 1.00 154.61 551 LYS A O 1
ATOM 4214 N N . ASP A 1 552 ? -11.976 4.546 42.730 1.00 153.34 552 ASP A N 1
ATOM 4215 C CA . ASP A 1 552 ? -11.892 5.500 41.633 1.00 153.15 552 ASP A CA 1
ATOM 4216 C C . ASP A 1 552 ? -13.201 6.268 41.501 1.00 153.06 552 ASP A C 1
ATOM 4217 O O . ASP A 1 552 ? -14.281 5.675 41.533 1.00 153.21 552 ASP A O 1
ATOM 4222 N N . GLU A 1 553 ? -13.099 7.588 41.367 1.00 152.65 553 GLU A N 1
ATOM 4223 C CA . GLU A 1 553 ? -14.266 8.434 41.113 1.00 152.68 553 GLU A CA 1
ATOM 4224 C C . GLU A 1 553 ? -14.824 8.248 39.693 1.00 152.12 553 GLU A C 1
ATOM 4225 O O . GLU A 1 553 ? -16.001 8.538 39.443 1.00 152.74 553 GLU A O 1
ATOM 4231 N N . ARG A 1 554 ? -13.974 7.782 38.774 1.00 149.92 554 ARG A N 1
ATOM 4232 C CA . ARG A 1 554 ? -14.397 7.409 37.420 1.00 146.25 554 ARG A CA 1
ATOM 4233 C C . ARG A 1 554 ? -15.450 6.315 37.521 1.00 143.11 554 ARG A C 1
ATOM 4234 O O . ARG A 1 554 ? -16.572 6.464 37.036 1.00 141.94 554 ARG A O 1
ATOM 4242 N N . ILE A 1 555 ? -15.072 5.232 38.190 1.00 139.34 555 ILE A N 1
ATOM 4243 C CA . ILE A 1 555 ? -15.909 4.056 38.334 1.00 138.04 555 ILE A CA 1
ATOM 4244 C C . ILE A 1 555 ? -17.210 4.374 39.072 1.00 134.21 555 ILE A C 1
ATOM 4245 O O . ILE A 1 555 ? -18.261 3.844 38.723 1.00 131.44 555 ILE A O 1
ATOM 4250 N N . ARG A 1 556 ? -17.141 5.250 40.071 1.00 133.93 556 ARG A N 1
ATOM 4251 C CA . ARG A 1 556 ? -18.340 5.681 40.791 1.00 136.45 556 ARG A CA 1
ATOM 4252 C C . ARG A 1 556 ? -19.521 5.872 39.850 1.00 135.52 556 ARG A C 1
ATOM 4253 O O . ARG A 1 556 ? -20.519 5.162 39.955 1.00 136.75 556 ARG A O 1
ATOM 4261 N N . GLN A 1 557 ? -19.397 6.826 38.928 1.00 133.80 557 GLN A N 1
ATOM 4262 C CA . GLN A 1 557 ? -20.462 7.111 37.972 1.00 131.34 557 GLN A CA 1
ATOM 4263 C C . GLN A 1 557 ? -20.804 5.851 37.179 1.00 127.30 557 GLN A C 1
ATOM 4264 O O . GLN A 1 557 ? -21.946 5.395 37.214 1.00 127.17 557 GLN A O 1
ATOM 4270 N N . VAL A 1 558 ? -19.799 5.278 36.509 1.00 122.85 558 VAL A N 1
ATOM 4271 C CA . VAL A 1 558 ? -19.966 4.107 35.625 1.00 116.00 558 VAL A CA 1
ATOM 4272 C C . VAL A 1 558 ? -20.971 3.114 36.187 1.00 113.44 558 VAL A C 1
ATOM 4273 O O . VAL A 1 558 ? -21.866 2.665 35.479 1.00 109.59 558 VAL A O 1
ATOM 4277 N N . ILE A 1 559 ? -20.827 2.815 37.473 1.00 113.64 559 ILE A N 1
ATOM 4278 C CA . ILE A 1 559 ? -21.692 1.872 38.172 1.00 116.75 559 ILE A CA 1
ATOM 4279 C C . ILE A 1 559 ? -23.114 2.392 38.347 1.00 117.46 559 ILE A C 1
ATOM 4280 O O . ILE A 1 559 ? -24.079 1.661 38.114 1.00 120.05 559 ILE A O 1
ATOM 4285 N N . GLU A 1 560 ? -23.244 3.647 38.763 1.00 117.47 560 GLU A N 1
ATOM 4286 C CA . GLU A 1 560 ? -24.558 4.261 38.887 1.00 116.55 560 GLU A CA 1
ATOM 4287 C C . GLU A 1 560 ? -25.209 4.305 37.510 1.00 113.15 560 GLU A C 1
ATOM 4288 O O . GLU A 1 560 ? -26.269 3.718 37.296 1.00 113.27 560 GLU A O 1
ATOM 4294 N N . VAL A 1 561 ? -24.535 4.957 36.569 1.00 108.51 561 VAL A N 1
ATOM 4295 C CA . VAL A 1 561 ? -25.046 5.122 35.217 1.00 102.64 561 VAL A CA 1
ATOM 4296 C C . VAL A 1 561 ? -25.585 3.793 34.665 1.00 102.76 561 VAL A C 1
ATOM 4297 O O . VAL A 1 561 ? -26.700 3.735 34.143 1.00 99.86 561 VAL A O 1
ATOM 4301 N N . ALA A 1 562 ? -24.826 2.719 34.843 1.00 105.74 562 ALA A N 1
ATOM 4302 C CA . ALA A 1 562 ? -25.256 1.396 34.379 1.00 111.95 562 ALA A CA 1
ATOM 4303 C C . ALA A 1 562 ? -26.579 0.916 34.983 1.00 114.74 562 ALA A C 1
ATOM 4304 O O . ALA A 1 562 ? -27.353 0.245 34.298 1.00 116.22 562 ALA A O 1
ATOM 4306 N N . MET A 1 563 ? -26.832 1.243 36.252 1.00 117.42 563 MET A N 1
ATOM 4307 C CA . MET A 1 563 ? -28.111 0.895 36.900 1.00 121.82 563 MET A CA 1
ATOM 4308 C C . MET A 1 563 ? -29.213 1.920 36.582 1.00 119.06 563 MET A C 1
ATOM 4309 O O . MET A 1 563 ? -30.414 1.631 36.697 1.00 117.97 563 MET A O 1
ATOM 4314 N N . ARG A 1 564 ? -28.783 3.112 36.175 1.00 115.81 564 ARG A N 1
ATOM 4315 C CA . ARG A 1 564 ? -29.687 4.173 35.777 1.00 112.78 564 ARG A CA 1
ATOM 4316 C C . ARG A 1 564 ? -30.180 3.862 34.371 1.00 110.06 564 ARG A C 1
ATOM 4317 O O . ARG A 1 564 ? -31.190 4.405 33.919 1.00 110.38 564 ARG A O 1
ATOM 4325 N N . LEU A 1 565 ? -29.463 2.967 33.695 1.00 108.63 565 LEU A N 1
ATOM 4326 C CA . LEU A 1 565 ? -29.829 2.522 32.347 1.00 109.36 565 LEU A CA 1
ATOM 4327 C C . LEU A 1 565 ? -30.401 1.097 32.291 1.00 110.90 565 LEU A C 1
ATOM 4328 O O . LEU A 1 565 ? -30.955 0.682 31.271 1.00 108.91 565 LEU A O 1
ATOM 4333 N N . GLU A 1 566 ? -30.276 0.365 33.389 1.00 112.46 566 GLU A N 1
ATOM 4334 C CA . GLU A 1 566 ? -30.572 -1.058 33.403 1.00 120.47 566 GLU A CA 1
ATOM 4335 C C . GLU A 1 566 ? -31.744 -1.488 32.533 1.00 123.53 566 GLU A C 1
ATOM 4336 O O . GLU A 1 566 ? -31.574 -2.301 31.632 1.00 125.10 566 GLU A O 1
ATOM 4342 N N . GLY A 1 567 ? -32.927 -0.948 32.807 1.00 128.31 567 GLY A N 1
ATOM 4343 C CA . GLY A 1 567 ? -34.170 -1.456 32.211 1.00 135.14 567 GLY A CA 1
ATOM 4344 C C . GLY A 1 567 ? -34.488 -1.104 30.761 1.00 137.01 567 GLY A C 1
ATOM 4345 O O . GLY A 1 567 ? -35.524 -1.533 30.223 1.00 138.73 567 GLY A O 1
ATOM 4346 N N . LEU A 1 568 ? -33.597 -0.342 30.126 1.00 135.68 568 LEU A N 1
ATOM 4347 C CA . LEU A 1 568 ? -33.822 0.186 28.779 1.00 132.92 568 LEU A CA 1
ATOM 4348 C C . LEU A 1 568 ? -33.905 -0.861 27.668 1.00 134.74 568 LEU A C 1
ATOM 4349 O O . LEU A 1 568 ? -33.896 -2.071 27.924 1.00 131.70 568 LEU A O 1
ATOM 4354 N N . ASN A 1 569 ? -33.995 -0.384 26.431 1.00 139.09 569 ASN A N 1
ATOM 4355 C CA . ASN A 1 569 ? -34.239 -1.270 25.307 1.00 144.18 569 ASN A CA 1
ATOM 4356 C C . ASN A 1 569 ? -33.230 -1.184 24.163 1.00 145.66 569 ASN A C 1
ATOM 4357 O O . ASN A 1 569 ? -32.626 -0.136 23.924 1.00 143.74 569 ASN A O 1
ATOM 4362 N N . ARG A 1 570 ? -33.052 -2.316 23.484 1.00 150.39 570 ARG A N 1
ATOM 4363 C CA . ARG A 1 570 ? -32.231 -2.412 22.278 1.00 153.95 570 ARG A CA 1
ATOM 4364 C C . ARG A 1 570 ? -33.069 -2.037 21.052 1.00 154.50 570 ARG A C 1
ATOM 4365 O O . ARG A 1 570 ? -33.546 -0.901 20.966 1.00 153.89 570 ARG A O 1
ATOM 4373 N N . HIS A 1 571 ? -33.245 -2.975 20.118 1.00 155.85 571 HIS A N 1
ATOM 4374 C CA . HIS A 1 571 ? -34.102 -2.757 18.937 1.00 156.98 571 HIS A CA 1
ATOM 4375 C C . HIS A 1 571 ? -35.232 -3.802 18.833 1.00 153.50 571 HIS A C 1
ATOM 4376 O O . HIS A 1 571 ? -35.373 -4.659 19.709 1.00 152.69 571 HIS A O 1
ATOM 4383 N N . ALA A 1 572 ? -36.022 -3.719 17.761 1.00 150.21 572 ALA A N 1
ATOM 4384 C CA . ALA A 1 572 ? -37.232 -4.534 17.589 1.00 147.41 572 ALA A CA 1
ATOM 4385 C C . ALA A 1 572 ? -37.094 -5.721 16.625 1.00 145.00 572 ALA A C 1
ATOM 4386 O O . ALA A 1 572 ? -37.329 -5.601 15.414 1.00 143.99 572 ALA A O 1
ATOM 4388 N N . SER A 1 573 ? -36.728 -6.870 17.182 1.00 142.11 573 SER A N 1
ATOM 4389 C CA . SER A 1 573 ? -36.650 -8.105 16.420 1.00 140.05 573 SER A CA 1
ATOM 4390 C C . SER A 1 573 ? -38.025 -8.734 16.333 1.00 136.27 573 SER A C 1
ATOM 4391 O O . SER A 1 573 ? -38.854 -8.553 17.223 1.00 134.59 573 SER A O 1
ATOM 4394 N N . VAL A 1 574 ? -38.266 -9.464 15.250 1.00 133.93 574 VAL A N 1
ATOM 4395 C CA . VAL A 1 574 ? -39.454 -10.289 15.148 1.00 132.39 574 VAL A CA 1
ATOM 4396 C C . VAL A 1 574 ? -39.207 -11.428 16.094 1.00 133.91 574 VAL A C 1
ATOM 4397 O O . VAL A 1 574 ? -38.061 -11.838 16.283 1.00 132.59 574 VAL A O 1
ATOM 4401 N N . HIS A 1 575 ? -40.267 -11.941 16.703 1.00 138.56 575 HIS A N 1
ATOM 4402 C CA . HIS A 1 575 ? -40.114 -13.163 17.472 1.00 144.53 575 HIS A CA 1
ATOM 4403 C C . HIS A 1 575 ? -40.049 -14.288 16.462 1.00 147.57 575 HIS A C 1
ATOM 4404 O O . HIS A 1 575 ? -40.761 -14.256 15.444 1.00 150.80 575 HIS A O 1
ATOM 4411 N N . ALA A 1 576 ? -39.171 -15.255 16.723 1.00 148.48 576 ALA A N 1
ATOM 4412 C CA . ALA A 1 576 ? -39.082 -16.445 15.890 1.00 148.15 576 ALA A CA 1
ATOM 4413 C C . ALA A 1 576 ? -40.482 -17.065 15.732 1.00 146.74 576 ALA A C 1
ATOM 4414 O O . ALA A 1 576 ? -40.960 -17.263 14.611 1.00 146.62 576 ALA A O 1
ATOM 4416 N N . ALA A 1 577 ? -41.157 -17.285 16.861 1.00 142.35 577 ALA A N 1
ATOM 4417 C CA . ALA A 1 577 ? -42.415 -18.025 16.896 1.00 136.77 577 ALA A CA 1
ATOM 4418 C C . ALA A 1 577 ? -43.688 -17.179 16.771 1.00 131.54 577 ALA A C 1
ATOM 4419 O O . ALA A 1 577 ? -44.654 -17.590 16.132 1.00 129.56 577 ALA A O 1
ATOM 4421 N N . GLY A 1 578 ? -43.686 -16.007 17.388 1.00 127.45 578 GLY A N 1
ATOM 4422 C CA . GLY A 1 578 ? -44.871 -15.168 17.442 1.00 124.06 578 GLY A CA 1
ATOM 4423 C C . GLY A 1 578 ? -45.606 -14.978 16.129 1.00 120.98 578 GLY A C 1
ATOM 4424 O O . GLY A 1 578 ? -45.017 -14.561 15.129 1.00 118.58 578 GLY A O 1
ATOM 4425 N N . VAL A 1 579 ? -46.895 -15.314 16.154 1.00 118.27 579 VAL A N 1
ATOM 4426 C CA . VAL A 1 579 ? -47.849 -15.017 15.087 1.00 116.41 579 VAL A CA 1
ATOM 4427 C C . VAL A 1 579 ? -49.182 -14.595 15.691 1.00 118.77 579 VAL A C 1
ATOM 4428 O O . VAL A 1 579 ? -49.535 -15.015 16.793 1.00 120.71 579 VAL A O 1
ATOM 4432 N N . VAL A 1 580 ? -49.919 -13.757 14.972 1.00 119.59 580 VAL A N 1
ATOM 4433 C CA . VAL A 1 580 ? -51.233 -13.317 15.422 1.00 120.74 580 VAL A CA 1
ATOM 4434 C C . VAL A 1 580 ? -52.234 -13.546 14.318 1.00 119.51 580 VAL A C 1
ATOM 4435 O O . VAL A 1 580 ? -51.921 -13.340 13.147 1.00 123.34 580 VAL A O 1
ATOM 4439 N N . ILE A 1 581 ? -53.429 -13.985 14.680 1.00 113.58 581 ILE A N 1
ATOM 4440 C CA . ILE A 1 581 ? -54.518 -13.959 13.731 1.00 113.20 581 ILE A CA 1
ATOM 4441 C C . ILE A 1 581 ? -55.637 -13.179 14.372 1.00 114.74 581 ILE A C 1
ATOM 4442 O O . ILE A 1 581 ? -56.299 -13.671 15.272 1.00 118.17 581 ILE A O 1
ATOM 4447 N N . ALA A 1 582 ? -55.833 -11.948 13.927 1.00 118.09 582 ALA A N 1
ATOM 4448 C CA . ALA A 1 582 ? -56.921 -11.132 14.453 1.00 123.56 582 ALA A CA 1
ATOM 4449 C C . ALA A 1 582 ? -58.250 -11.492 13.795 1.00 125.52 582 ALA A C 1
ATOM 4450 O O . ALA A 1 582 ? -58.285 -12.170 12.772 1.00 125.00 582 ALA A O 1
ATOM 4452 N N . ALA A 1 583 ? -59.346 -11.053 14.394 1.00 130.43 583 ALA A N 1
ATOM 4453 C CA . ALA A 1 583 ? -60.653 -11.291 13.806 1.00 136.46 583 ALA A CA 1
ATOM 4454 C C . ALA A 1 583 ? -61.101 -10.056 13.032 1.00 139.87 583 ALA A C 1
ATOM 4455 O O . ALA A 1 583 ? -61.804 -10.164 12.020 1.00 142.50 583 ALA A O 1
ATOM 4457 N N . GLU A 1 584 ? -60.698 -8.887 13.524 1.00 140.69 584 GLU A N 1
ATOM 4458 C CA . GLU A 1 584 ? -60.938 -7.626 12.838 1.00 142.29 584 GLU A CA 1
ATOM 4459 C C . GLU A 1 584 ? -59.622 -7.139 12.251 1.00 139.02 584 GLU A C 1
ATOM 4460 O O . GLU A 1 584 ? -58.569 -7.625 12.656 1.00 142.75 584 GLU A O 1
ATOM 4466 N N . PRO A 1 585 ? -59.666 -6.197 11.285 1.00 134.19 585 PRO A N 1
ATOM 4467 C CA . PRO A 1 585 ? -58.409 -5.696 10.729 1.00 130.75 585 PRO A CA 1
ATOM 4468 C C . PRO A 1 585 ? -57.466 -5.245 11.837 1.00 128.38 585 PRO A C 1
ATOM 4469 O O . PRO A 1 585 ? -57.899 -4.574 12.776 1.00 127.76 585 PRO A O 1
ATOM 4473 N N . LEU A 1 586 ? -56.199 -5.643 11.742 1.00 126.29 586 LEU A N 1
ATOM 4474 C CA . LEU A 1 586 ? -55.214 -5.366 12.788 1.00 124.68 586 LEU A CA 1
ATOM 4475 C C . LEU A 1 586 ? -55.065 -3.887 13.057 1.00 127.95 586 LEU A C 1
ATOM 4476 O O . LEU A 1 586 ? -55.214 -3.441 14.201 1.00 131.23 586 LEU A O 1
ATOM 4481 N N . THR A 1 587 ? -54.759 -3.149 11.988 1.00 125.91 587 THR A N 1
ATOM 4482 C CA . THR A 1 587 ? -54.639 -1.696 11.981 1.00 124.58 587 THR A CA 1
ATOM 4483 C C . THR A 1 587 ? -55.641 -1.051 12.925 1.00 118.83 587 THR A C 1
ATOM 4484 O O . THR A 1 587 ? -55.369 -0.002 13.478 1.00 115.63 587 THR A O 1
ATOM 4488 N N . ASP A 1 588 ? -56.785 -1.713 13.108 1.00 118.79 588 ASP A N 1
ATOM 4489 C CA . ASP A 1 588 ? -57.887 -1.263 13.971 1.00 120.27 588 ASP A CA 1
ATOM 4490 C C . ASP A 1 588 ? -57.726 -1.531 15.475 1.00 120.05 588 ASP A C 1
ATOM 4491 O O . ASP A 1 588 ? -58.713 -1.435 16.219 1.00 122.67 588 ASP A O 1
ATOM 4496 N N . LEU A 1 589 ? -56.516 -1.863 15.930 1.00 116.32 589 LEU A N 1
ATOM 4497 C CA . LEU A 1 589 ? -56.292 -2.098 17.358 1.00 111.35 589 LEU A CA 1
ATOM 4498 C C . LEU A 1 589 ? -54.843 -2.248 17.756 1.00 112.14 589 LEU A C 1
ATOM 4499 O O . LEU A 1 589 ? -54.468 -1.946 18.883 1.00 112.05 589 LEU A O 1
ATOM 4504 N N . VAL A 1 590 ? -54.039 -2.747 16.830 1.00 113.68 590 VAL A N 1
ATOM 4505 C CA . VAL A 1 590 ? -52.678 -3.143 17.118 1.00 114.58 590 VAL A CA 1
ATOM 4506 C C . VAL A 1 590 ? -51.765 -2.706 15.979 1.00 116.63 590 VAL A C 1
ATOM 4507 O O . VAL A 1 590 ? -51.961 -3.137 14.845 1.00 123.56 590 VAL A O 1
ATOM 4511 N N . PRO A 1 591 ? -50.746 -1.875 16.273 1.00 115.49 591 PRO A N 1
ATOM 4512 C CA . PRO A 1 591 ? -49.962 -1.249 15.198 1.00 114.98 591 PRO A CA 1
ATOM 4513 C C . PRO A 1 591 ? -48.942 -2.192 14.558 1.00 114.26 591 PRO A C 1
ATOM 4514 O O . PRO A 1 591 ? -48.648 -3.258 15.110 1.00 116.57 591 PRO A O 1
ATOM 4518 N N . LEU A 1 592 ? -48.414 -1.812 13.399 1.00 110.56 592 LEU A N 1
ATOM 4519 C CA . LEU A 1 592 ? -47.555 -2.722 12.643 1.00 110.05 592 LEU A CA 1
ATOM 4520 C C . LEU A 1 592 ? -46.205 -2.155 12.163 1.00 113.27 592 LEU A C 1
ATOM 4521 O O . LEU A 1 592 ? -45.925 -0.961 12.266 1.00 116.72 592 LEU A O 1
ATOM 4526 N N . MET A 1 593 ? -45.367 -3.047 11.654 1.00 114.64 593 MET A N 1
ATOM 4527 C CA . MET A 1 593 ? -44.004 -2.739 11.234 1.00 115.76 593 MET A CA 1
ATOM 4528 C C . MET A 1 593 ? -43.656 -3.727 10.140 1.00 117.74 593 MET A C 1
ATOM 4529 O O . MET A 1 593 ? -44.164 -4.847 10.123 1.00 122.55 593 MET A O 1
ATOM 4534 N N . ARG A 1 594 ? -42.762 -3.362 9.242 1.00 116.43 594 ARG A N 1
ATOM 4535 C CA . ARG A 1 594 ? -42.212 -4.398 8.407 1.00 116.02 594 ARG A CA 1
ATOM 4536 C C . ARG A 1 594 ? -40.706 -4.449 8.634 1.00 119.94 594 ARG A C 1
ATOM 4537 O O . ARG A 1 594 ? -40.021 -3.415 8.534 1.00 128.12 594 ARG A O 1
ATOM 4545 N N . ASP A 1 595 ? -40.211 -5.641 8.987 1.00 115.96 595 ASP A N 1
ATOM 4546 C CA . ASP A 1 595 ? -38.800 -5.847 9.298 1.00 113.13 595 ASP A CA 1
ATOM 4547 C C . ASP A 1 595 ? -37.983 -5.989 8.031 1.00 114.11 595 ASP A C 1
ATOM 4548 O O . ASP A 1 595 ? -38.531 -6.105 6.946 1.00 112.86 595 ASP A O 1
ATOM 4553 N N . GLN A 1 596 ? -36.666 -6.024 8.179 1.00 121.87 596 GLN A N 1
ATOM 4554 C CA . GLN A 1 596 ? -35.758 -5.928 7.036 1.00 131.36 596 GLN A CA 1
ATOM 4555 C C . GLN A 1 596 ? -36.079 -6.864 5.869 1.00 130.65 596 GLN A C 1
ATOM 4556 O O . GLN A 1 596 ? -35.793 -6.557 4.713 1.00 134.06 596 GLN A O 1
ATOM 4562 N N . GLU A 1 597 ? -36.674 -8.002 6.175 1.00 127.22 597 GLU A N 1
ATOM 4563 C CA . GLU A 1 597 ? -37.034 -8.929 5.144 1.00 127.68 597 GLU A CA 1
ATOM 4564 C C . GLU A 1 597 ? -38.560 -8.988 5.053 1.00 127.75 597 GLU A C 1
ATOM 4565 O O . GLU A 1 597 ? -39.157 -10.065 5.028 1.00 132.57 597 GLU A O 1
ATOM 4571 N N . GLY A 1 598 ? -39.195 -7.823 5.033 1.00 126.55 598 GLY A N 1
ATOM 4572 C CA . GLY A 1 598 ? -40.643 -7.718 4.785 1.00 125.13 598 GLY A CA 1
ATOM 4573 C C . GLY A 1 598 ? -41.639 -8.582 5.555 1.00 122.24 598 GLY A C 1
ATOM 4574 O O . GLY A 1 598 ? -42.548 -9.160 4.965 1.00 121.45 598 GLY A O 1
ATOM 4575 N N . ARG A 1 599 ? -41.486 -8.654 6.872 1.00 121.47 599 ARG A N 1
ATOM 4576 C CA . ARG A 1 599 ? -42.445 -9.354 7.716 1.00 121.64 599 ARG A CA 1
ATOM 4577 C C . ARG A 1 599 ? -43.424 -8.366 8.352 1.00 119.99 599 ARG A C 1
ATOM 4578 O O . ARG A 1 599 ? -43.012 -7.393 8.985 1.00 116.56 599 ARG A O 1
ATOM 4586 N N . PRO A 1 600 ? -44.732 -8.608 8.183 1.00 120.35 600 PRO A N 1
ATOM 4587 C CA . PRO A 1 600 ? -45.689 -7.824 8.946 1.00 119.88 600 PRO A CA 1
ATOM 4588 C C . PRO A 1 600 ? -45.552 -8.146 10.443 1.00 119.95 600 PRO A C 1
ATOM 4589 O O . PRO A 1 600 ? -45.822 -9.266 10.900 1.00 120.22 600 PRO A O 1
ATOM 4593 N N . VAL A 1 601 ? -45.106 -7.141 11.183 1.00 119.50 601 VAL A N 1
ATOM 4594 C CA . VAL A 1 601 ? -44.743 -7.275 12.585 1.00 117.27 601 VAL A CA 1
ATOM 4595 C C . VAL A 1 601 ? -45.580 -6.381 13.487 1.00 117.80 601 VAL A C 1
ATOM 4596 O O . VAL A 1 601 ? -45.927 -5.258 13.137 1.00 122.16 601 VAL A O 1
ATOM 4600 N N . THR A 1 602 ? -45.883 -6.883 14.664 1.00 114.33 602 THR A N 1
ATOM 4601 C CA . THR A 1 602 ? -46.684 -6.143 15.603 1.00 116.34 602 THR A CA 1
ATOM 4602 C C . THR A 1 602 ? -45.799 -5.233 16.444 1.00 114.32 602 THR A C 1
ATOM 4603 O O . THR A 1 602 ? -44.703 -5.623 16.809 1.00 120.25 602 THR A O 1
ATOM 4607 N N . GLN A 1 603 ? -46.263 -4.021 16.736 1.00 108.44 603 GLN A N 1
ATOM 4608 C CA . GLN A 1 603 ? -45.513 -3.101 17.585 1.00 103.33 603 GLN A CA 1
ATOM 4609 C C . GLN A 1 603 ? -45.680 -3.377 19.078 1.00 106.01 603 GLN A C 1
ATOM 4610 O O . GLN A 1 603 ? -44.856 -2.957 19.873 1.00 108.93 603 GLN A O 1
ATOM 4616 N N . TYR A 1 604 ? -46.756 -4.059 19.457 1.00 109.35 604 TYR A N 1
ATOM 4617 C CA . TYR A 1 604 ? -46.987 -4.478 20.844 1.00 111.89 604 TYR A CA 1
ATOM 4618 C C . TYR A 1 604 ? -46.345 -5.837 21.119 1.00 115.41 604 TYR A C 1
ATOM 4619 O O . TYR A 1 604 ? -46.444 -6.734 20.282 1.00 118.06 604 TYR A O 1
ATOM 4628 N N . ASP A 1 605 ? -45.724 -6.007 22.289 1.00 119.21 605 ASP A N 1
ATOM 4629 C CA . ASP A 1 605 ? -45.028 -7.277 22.614 1.00 126.41 605 ASP A CA 1
ATOM 4630 C C . ASP A 1 605 ? -45.931 -8.472 22.980 1.00 125.40 605 ASP A C 1
ATOM 4631 O O . ASP A 1 605 ? -47.120 -8.302 23.218 1.00 124.71 605 ASP A O 1
ATOM 4636 N N . MET A 1 606 ? -45.353 -9.673 22.985 1.00 128.50 606 MET A N 1
ATOM 4637 C CA . MET A 1 606 ? -46.042 -10.910 23.388 1.00 136.41 606 MET A CA 1
ATOM 4638 C C . MET A 1 606 ? -47.252 -10.713 24.301 1.00 138.05 606 MET A C 1
ATOM 4639 O O . MET A 1 606 ? -48.402 -10.869 23.877 1.00 138.20 606 MET A O 1
ATOM 4644 N N . GLY A 1 607 ? -46.958 -10.383 25.560 1.00 140.11 607 GLY A N 1
ATOM 4645 C CA . GLY A 1 607 ? -47.954 -10.166 26.601 1.00 140.46 607 GLY A CA 1
ATOM 4646 C C . GLY A 1 607 ? -48.950 -9.094 26.228 1.00 140.50 607 GLY A C 1
ATOM 4647 O O . GLY A 1 607 ? -50.150 -9.351 26.204 1.00 142.01 607 GLY A O 1
ATOM 4648 N N . ALA A 1 608 ? -48.447 -7.899 25.919 1.00 139.66 608 ALA A N 1
ATOM 4649 C CA . ALA A 1 608 ? -49.286 -6.781 25.469 1.00 138.52 608 ALA A CA 1
ATOM 4650 C C . ALA A 1 608 ? -50.328 -7.194 24.421 1.00 136.97 608 ALA A C 1
ATOM 4651 O O . ALA A 1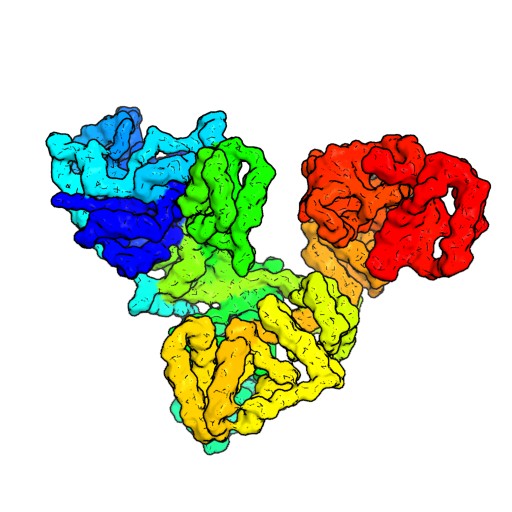 608 ? -51.501 -6.823 24.537 1.00 136.18 608 ALA A O 1
ATOM 4653 N N . VAL A 1 609 ? -49.907 -7.963 23.413 1.00 135.76 609 VAL A N 1
ATOM 4654 C CA . VAL A 1 609 ? -50.857 -8.516 22.449 1.00 132.99 609 VAL A CA 1
ATOM 4655 C C . VAL A 1 609 ? -51.839 -9.375 23.218 1.00 134.59 609 VAL A C 1
ATOM 4656 O O . VAL A 1 609 ? -53.013 -9.036 23.302 1.00 135.29 609 VAL A O 1
ATOM 4660 N N . GLU A 1 610 ? -51.349 -10.448 23.828 1.00 136.87 610 GLU A N 1
ATOM 4661 C CA . GLU A 1 610 ? -52.231 -11.360 24.553 1.00 141.81 610 GLU A CA 1
ATOM 4662 C C . GLU A 1 610 ? -53.129 -10.680 25.582 1.00 138.22 610 GLU A C 1
ATOM 4663 O O . GLU A 1 610 ? -54.184 -11.205 25.928 1.00 138.82 610 GLU A O 1
ATOM 4669 N N . ALA A 1 611 ? -52.718 -9.506 26.048 1.00 136.52 611 ALA A N 1
ATOM 4670 C CA . ALA A 1 611 ? -53.500 -8.759 27.028 1.00 136.48 611 ALA A CA 1
ATOM 4671 C C . ALA A 1 611 ? -54.676 -8.055 26.363 1.00 133.89 611 ALA A C 1
ATOM 4672 O O . ALA A 1 611 ? -55.715 -7.842 26.992 1.00 135.00 611 ALA A O 1
ATOM 4674 N N . LEU A 1 612 ? -54.509 -7.701 25.093 1.00 128.81 612 LEU A N 1
ATOM 4675 C CA . LEU A 1 612 ? -55.604 -7.150 24.312 1.00 127.36 612 LEU A CA 1
ATOM 4676 C C . LEU A 1 612 ? -56.576 -8.244 23.884 1.00 129.95 612 LEU A C 1
ATOM 4677 O O . LEU A 1 612 ? -57.622 -7.960 23.297 1.00 130.85 612 LEU A O 1
ATOM 4682 N N . GLY A 1 613 ? -56.209 -9.494 24.174 1.00 132.36 613 GLY A N 1
ATOM 4683 C CA . GLY A 1 613 ? -57.054 -10.666 23.922 1.00 131.89 613 GLY A CA 1
ATOM 4684 C C . GLY A 1 613 ? -57.153 -11.062 22.467 1.00 129.61 613 GLY A C 1
ATOM 4685 O O . GLY A 1 613 ? -58.234 -11.044 21.883 1.00 132.48 613 GLY A O 1
ATOM 4686 N N . LEU A 1 614 ? -56.023 -11.419 21.879 1.00 126.29 614 LEU A N 1
ATOM 4687 C CA . LEU A 1 614 ? -55.998 -11.791 20.483 1.00 125.93 614 LEU A CA 1
ATOM 4688 C C . LEU A 1 614 ? -55.529 -13.205 20.357 1.00 127.59 614 LEU A C 1
ATOM 4689 O O . LEU A 1 614 ? -54.818 -13.702 21.230 1.00 129.86 614 LEU A O 1
ATOM 4694 N N . LEU A 1 615 ? -55.940 -13.868 19.286 1.00 127.05 615 LEU A N 1
ATOM 4695 C CA . LEU A 1 615 ? -55.487 -15.226 19.073 1.00 128.93 615 LEU A CA 1
ATOM 4696 C C . LEU A 1 615 ? -53.995 -15.191 18.730 1.00 130.04 615 LEU A C 1
ATOM 4697 O O . LEU A 1 615 ? -53.580 -14.575 17.740 1.00 133.15 615 LEU A O 1
ATOM 4702 N N . LYS A 1 616 ? -53.196 -15.822 19.581 1.00 128.70 616 LYS A N 1
ATOM 4703 C CA . LYS A 1 616 ? -51.749 -15.846 19.412 1.00 131.52 616 LYS A CA 1
ATOM 4704 C C . LYS A 1 616 ? -51.280 -17.288 19.353 1.00 134.31 616 LYS A C 1
ATOM 4705 O O . LYS A 1 616 ? -51.905 -18.164 19.946 1.00 139.65 616 LYS A O 1
ATOM 4711 N N . MET A 1 617 ? -50.178 -17.526 18.640 1.00 135.99 617 MET A N 1
ATOM 4712 C CA . MET A 1 617 ? -49.633 -18.875 18.444 1.00 135.43 617 MET A CA 1
ATOM 4713 C C . MET A 1 617 ? -48.139 -18.845 18.133 1.00 134.72 617 MET A C 1
ATOM 4714 O O . MET A 1 617 ? -47.639 -17.924 17.472 1.00 136.33 617 MET A O 1
ATOM 4719 N N . ASP A 1 618 ? -47.430 -19.866 18.595 1.00 132.66 618 ASP A N 1
ATOM 4720 C CA . ASP A 1 618 ? -46.032 -20.047 18.225 1.00 133.15 618 ASP A CA 1
ATOM 4721 C C . ASP A 1 618 ? -45.906 -20.946 16.991 1.00 129.53 618 ASP A C 1
ATOM 4722 O O . ASP A 1 618 ? -46.497 -22.026 16.935 1.00 134.99 618 ASP A O 1
ATOM 4727 N N . PHE A 1 619 ? -45.165 -20.491 15.993 1.00 120.72 619 PHE A N 1
ATOM 4728 C CA . PHE A 1 619 ? -44.833 -21.328 14.868 1.00 116.14 619 PHE A CA 1
ATOM 4729 C C . PHE A 1 619 ? -43.328 -21.419 14.926 1.00 117.85 619 PHE A C 1
ATOM 4730 O O . PHE A 1 619 ? -42.653 -20.768 14.144 1.00 122.71 619 PHE A O 1
ATOM 4738 N N . LEU A 1 620 ? -42.797 -22.187 15.873 1.00 117.91 620 LEU A N 1
ATOM 4739 C CA . LEU A 1 620 ? -41.349 -22.408 16.000 1.00 119.07 620 LEU A CA 1
ATOM 4740 C C . LEU A 1 620 ? -40.729 -23.053 14.763 1.00 120.19 620 LEU A C 1
ATOM 4741 O O . LEU A 1 620 ? -41.370 -23.879 14.099 1.00 119.65 620 LEU A O 1
ATOM 4746 N N . GLY A 1 621 ? -39.474 -22.700 14.475 1.00 120.46 621 GLY A N 1
ATOM 4747 C CA . GLY A 1 621 ? -38.671 -23.432 13.482 1.00 118.84 621 GLY A CA 1
ATOM 4748 C C . GLY A 1 621 ? -37.861 -24.493 14.208 1.00 117.22 621 GLY A C 1
ATOM 4749 O O . GLY A 1 621 ? -37.387 -24.248 15.315 1.00 121.16 621 GLY A O 1
ATOM 4750 N N . LEU A 1 622 ? -37.693 -25.670 13.617 1.00 112.89 622 LEU A N 1
ATOM 4751 C CA . LEU A 1 622 ? -37.017 -26.735 14.351 1.00 115.47 622 LEU A CA 1
ATOM 4752 C C . LEU A 1 622 ? -36.087 -27.609 13.497 1.00 118.39 622 LEU A C 1
ATOM 4753 O O . LEU A 1 622 ? -36.554 -28.454 12.734 1.00 121.40 622 LEU A O 1
ATOM 4758 N N . ARG A 1 623 ? -34.774 -27.431 13.662 1.00 119.61 623 ARG A N 1
ATOM 4759 C CA . ARG A 1 623 ? -33.776 -28.140 12.843 1.00 119.35 623 ARG A CA 1
ATOM 4760 C C . ARG A 1 623 ? -34.071 -29.602 12.719 1.00 115.68 623 ARG A C 1
ATOM 4761 O O . ARG A 1 623 ? -34.142 -30.129 11.622 1.00 115.56 623 ARG A O 1
ATOM 4769 N N . THR A 1 624 ? -34.240 -30.257 13.853 1.00 115.33 624 THR A N 1
ATOM 4770 C CA . THR A 1 624 ? -34.502 -31.690 13.867 1.00 121.53 624 THR A CA 1
ATOM 4771 C C . THR A 1 624 ? -35.531 -32.148 12.822 1.00 118.54 624 THR A C 1
ATOM 4772 O O . THR A 1 624 ? -35.357 -33.187 12.180 1.00 117.21 624 THR A O 1
ATOM 4776 N N . LEU A 1 625 ? -36.586 -31.366 12.637 1.00 115.42 625 LEU A N 1
ATOM 4777 C CA . LEU A 1 625 ? -37.580 -31.702 11.635 1.00 112.49 625 LEU A CA 1
ATOM 4778 C C . LEU A 1 625 ? -36.974 -31.704 10.222 1.00 115.49 625 LEU A C 1
ATOM 4779 O O . LEU A 1 625 ? -37.049 -32.710 9.518 1.00 118.27 625 LEU A O 1
ATOM 4784 N N . THR A 1 626 ? -36.340 -30.599 9.831 1.00 114.16 626 THR A N 1
ATOM 4785 C CA . THR A 1 626 ? -35.704 -30.479 8.515 1.00 111.64 626 THR A CA 1
ATOM 4786 C C . THR A 1 626 ? -34.712 -31.586 8.266 1.00 112.56 626 THR A C 1
ATOM 4787 O O . THR A 1 626 ? -34.592 -32.071 7.148 1.00 114.33 626 THR A O 1
ATOM 4791 N N . PHE A 1 627 ? -33.994 -31.969 9.314 1.00 116.39 627 PHE A N 1
ATOM 4792 C CA . PHE A 1 627 ? -33.068 -33.090 9.247 1.00 120.39 627 PHE A CA 1
ATOM 4793 C C . PHE A 1 627 ? -33.775 -34.437 9.009 1.00 120.44 627 PHE A C 1
ATOM 4794 O O . PHE A 1 627 ? -33.242 -35.322 8.330 1.00 118.04 627 PHE A O 1
ATOM 4802 N N . LEU A 1 628 ? -34.968 -34.596 9.566 1.00 121.61 628 LEU A N 1
ATOM 4803 C CA . LEU A 1 628 ? -35.733 -35.810 9.321 1.00 124.96 628 LEU A CA 1
ATOM 4804 C C . LEU A 1 628 ? -36.201 -35.854 7.873 1.00 126.17 628 LEU A C 1
ATOM 4805 O O . LEU A 1 628 ? -36.374 -36.936 7.295 1.00 128.76 628 LEU A O 1
ATOM 4810 N N . ASP A 1 629 ? -36.413 -34.671 7.302 1.00 124.17 629 ASP A N 1
ATOM 4811 C CA . ASP A 1 629 ? -36.883 -34.559 5.935 1.00 124.63 629 ASP A CA 1
ATOM 4812 C C . ASP A 1 629 ? -35.807 -34.978 4.959 1.00 121.27 629 ASP A C 1
ATOM 4813 O O . ASP A 1 629 ? -36.039 -35.878 4.158 1.00 121.43 629 ASP A O 1
ATOM 4818 N N . GLU A 1 630 ? -34.634 -34.347 5.039 1.00 116.57 630 GLU A N 1
ATOM 4819 C CA . GLU A 1 630 ? -33.534 -34.683 4.139 1.00 115.55 630 GLU A CA 1
ATOM 4820 C C . GLU A 1 630 ? -33.044 -36.130 4.311 1.00 115.43 630 GLU A C 1
ATOM 4821 O O . GLU A 1 630 ? -32.671 -36.784 3.332 1.00 116.61 630 GLU A O 1
ATOM 4827 N N . ALA A 1 631 ? -33.087 -36.649 5.535 1.00 112.80 631 ALA A N 1
ATOM 4828 C CA . ALA A 1 631 ? -32.774 -38.060 5.745 1.00 111.91 631 ALA A CA 1
ATOM 4829 C C . ALA A 1 631 ? -33.678 -38.922 4.869 1.00 113.25 631 ALA A C 1
ATOM 4830 O O . ALA A 1 631 ? -33.192 -39.595 3.959 1.00 109.34 631 ALA A O 1
ATOM 4832 N N . ARG A 1 632 ? -34.990 -38.853 5.136 1.00 116.23 632 ARG A N 1
ATOM 4833 C CA . ARG A 1 632 ? -36.031 -39.594 4.400 1.00 117.48 632 ARG A CA 1
ATOM 4834 C C . ARG A 1 632 ? -35.906 -39.473 2.883 1.00 116.52 632 ARG A C 1
ATOM 4835 O O . ARG A 1 632 ? -36.239 -40.409 2.159 1.00 117.80 632 ARG A O 1
ATOM 4843 N N . ARG A 1 633 ? -35.465 -38.312 2.407 1.00 114.27 633 ARG A N 1
ATOM 4844 C CA . ARG A 1 633 ? -35.243 -38.122 0.987 1.00 112.59 633 ARG A CA 1
ATOM 4845 C C . ARG A 1 633 ? -34.023 -38.907 0.604 1.00 110.63 633 ARG A C 1
ATOM 4846 O O . ARG A 1 633 ? -34.035 -39.590 -0.413 1.00 112.41 633 ARG A O 1
ATOM 4854 N N . ILE A 1 634 ? -32.976 -38.817 1.418 1.00 107.97 634 ILE A N 1
ATOM 4855 C CA . ILE A 1 634 ? -31.728 -39.508 1.101 1.00 112.49 634 ILE A CA 1
ATOM 4856 C C . ILE A 1 634 ? -31.885 -41.031 1.194 1.00 113.11 634 ILE A C 1
ATOM 4857 O O . ILE A 1 634 ? -31.343 -41.782 0.367 1.00 114.06 634 ILE A O 1
ATOM 4862 N N . VAL A 1 635 ? -32.652 -41.459 2.194 1.00 111.32 635 VAL A N 1
ATOM 4863 C CA . VAL A 1 635 ? -33.028 -42.852 2.395 1.00 104.72 635 VAL A CA 1
ATOM 4864 C C . VAL A 1 635 ? -33.870 -43.422 1.240 1.00 104.66 635 VAL A C 1
ATOM 4865 O O . VAL A 1 635 ? -33.607 -44.526 0.767 1.00 101.81 635 VAL A O 1
ATOM 4869 N N . LYS A 1 636 ? -34.857 -42.648 0.781 1.00 108.10 636 LYS A N 1
ATOM 4870 C CA . LYS A 1 636 ? -35.738 -43.046 -0.317 1.00 111.48 636 LYS A CA 1
ATOM 4871 C C . LYS A 1 636 ? -34.915 -43.231 -1.564 1.00 114.28 636 LYS A C 1
ATOM 4872 O O . LYS A 1 636 ? -35.275 -44.006 -2.439 1.00 119.31 636 LYS A O 1
ATOM 4878 N N . GLU A 1 637 ? -33.807 -42.509 -1.648 1.00 117.52 637 GLU A N 1
ATOM 4879 C CA . GLU A 1 637 ? -32.971 -42.551 -2.836 1.00 121.26 637 GLU A CA 1
ATOM 4880 C C . GLU A 1 637 ? -31.965 -43.679 -2.731 1.00 120.85 637 GLU A C 1
ATOM 4881 O O . GLU A 1 637 ? -31.701 -44.380 -3.706 1.00 120.19 637 GLU A O 1
ATOM 4887 N N . SER A 1 638 ? -31.412 -43.846 -1.537 1.00 121.09 638 SER A N 1
ATOM 4888 C CA . SER A 1 638 ? -30.419 -44.866 -1.302 1.00 124.02 638 SER A CA 1
ATOM 4889 C C . SER A 1 638 ? -31.016 -46.248 -1.553 1.00 126.67 638 SER A C 1
ATOM 4890 O O . SER A 1 638 ? -30.634 -46.917 -2.520 1.00 126.61 638 SER A O 1
ATOM 4893 N N . LYS A 1 639 ? -31.974 -46.648 -0.710 1.00 130.69 639 LYS A N 1
ATOM 4894 C CA . LYS A 1 639 ? -32.517 -48.028 -0.729 1.00 133.50 639 LYS A CA 1
ATOM 4895 C C . LYS A 1 639 ? -34.019 -48.207 -1.047 1.00 134.43 639 LYS A C 1
ATOM 4896 O O . LYS A 1 639 ? -34.564 -49.311 -0.927 1.00 135.46 639 LYS A O 1
ATOM 4902 N N . GLY A 1 640 ? -34.666 -47.130 -1.484 1.00 134.84 640 GLY A N 1
ATOM 4903 C CA . GLY A 1 640 ? -36.061 -47.182 -1.919 1.00 132.29 640 GLY A CA 1
ATOM 4904 C C . GLY A 1 640 ? -36.970 -47.565 -0.781 1.00 129.08 640 GLY A C 1
ATOM 4905 O O . GLY A 1 640 ? -37.737 -48.515 -0.894 1.00 130.25 640 GLY A O 1
ATOM 4906 N N . VAL A 1 641 ? -36.862 -46.828 0.320 1.00 127.15 641 VAL A N 1
ATOM 4907 C CA . VAL A 1 641 ? -37.612 -47.128 1.531 1.00 128.26 641 VAL A CA 1
ATOM 4908 C C . VAL A 1 641 ? -38.407 -45.917 2.000 1.00 129.86 641 VAL A C 1
ATOM 4909 O O . VAL A 1 641 ? -37.847 -44.851 2.262 1.00 129.94 641 VAL A O 1
ATOM 4913 N N . GLU A 1 642 ? -39.716 -46.084 2.117 1.00 132.06 642 GLU A N 1
ATOM 4914 C CA . GLU A 1 642 ? -40.547 -45.006 2.621 1.00 136.59 642 GLU A CA 1
ATOM 4915 C C . GLU A 1 642 ? -40.469 -44.920 4.144 1.00 137.90 642 GLU A C 1
ATOM 4916 O O . GLU A 1 642 ? -41.002 -45.793 4.842 1.00 143.60 642 GLU A O 1
ATOM 4922 N N . LEU A 1 643 ? -39.799 -43.889 4.664 1.00 133.33 643 LEU A N 1
ATOM 4923 C CA . LEU A 1 643 ? -39.718 -43.713 6.122 1.00 129.94 643 LEU A CA 1
ATOM 4924 C C . LEU A 1 643 ? -40.925 -42.976 6.702 1.00 131.76 643 LEU A C 1
ATOM 4925 O O . LEU A 1 643 ? -40.946 -41.745 6.773 1.00 134.72 643 LEU A O 1
ATOM 4930 N N . ASP A 1 644 ? -41.926 -43.735 7.130 1.00 131.94 644 ASP A N 1
ATOM 4931 C CA . ASP A 1 644 ? -43.196 -43.150 7.546 1.00 132.37 644 ASP A CA 1
ATOM 4932 C C . ASP A 1 644 ? -43.193 -42.846 9.042 1.00 131.65 644 ASP A C 1
ATOM 4933 O O . ASP A 1 644 ? -43.767 -43.597 9.832 1.00 131.23 644 ASP A O 1
ATOM 4938 N N . TYR A 1 645 ? -42.559 -41.739 9.428 1.00 132.12 645 TYR A N 1
ATOM 4939 C CA . TYR A 1 645 ? -42.256 -41.482 10.845 1.00 137.46 645 TYR A CA 1
ATOM 4940 C C . TYR A 1 645 ? -43.417 -41.669 11.817 1.00 142.81 645 TYR A C 1
ATOM 4941 O O . TYR A 1 645 ? -43.206 -42.008 12.980 1.00 147.20 645 TYR A O 1
ATOM 4950 N N . ASP A 1 646 ? -44.637 -41.447 11.343 1.00 147.50 646 ASP A N 1
ATOM 4951 C CA . ASP A 1 646 ? -45.822 -41.524 12.196 1.00 151.15 646 ASP A CA 1
ATOM 4952 C C . ASP A 1 646 ? -46.377 -42.953 12.259 1.00 150.25 646 ASP A C 1
ATOM 4953 O O . ASP A 1 646 ? -47.546 -43.157 12.603 1.00 153.16 646 ASP A O 1
ATOM 4958 N N . ARG A 1 647 ? -45.536 -43.932 11.926 1.00 146.21 647 ARG A N 1
ATOM 4959 C CA . ARG A 1 647 ? -45.952 -45.332 11.839 1.00 142.89 647 ARG A CA 1
ATOM 4960 C C . ARG A 1 647 ? -44.814 -46.295 12.146 1.00 137.67 647 ARG A C 1
ATOM 4961 O O . ARG A 1 647 ? -44.840 -47.446 11.712 1.00 138.68 647 ARG A O 1
ATOM 4969 N N . LEU A 1 648 ? -43.816 -45.829 12.887 1.00 131.63 648 LEU A N 1
ATOM 4970 C CA . LEU A 1 648 ? -42.696 -46.683 13.272 1.00 127.78 648 LEU A CA 1
ATOM 4971 C C . LEU A 1 648 ? -42.939 -47.288 14.635 1.00 128.25 648 LEU A C 1
ATOM 4972 O O . LEU A 1 648 ? -43.461 -46.594 15.507 1.00 127.03 648 LEU A O 1
ATOM 4977 N N . PRO A 1 649 ? -42.571 -48.579 14.823 1.00 130.41 649 PRO A N 1
ATOM 4978 C CA . PRO A 1 649 ? -42.595 -49.149 16.177 1.00 132.64 649 PRO A CA 1
ATOM 4979 C C . PRO A 1 649 ? -41.642 -48.414 17.156 1.00 133.65 649 PRO A C 1
ATOM 4980 O O . PRO A 1 649 ? -40.558 -47.957 16.765 1.00 128.87 649 PRO A O 1
ATOM 4984 N N . LEU A 1 650 ? -42.089 -48.295 18.409 1.00 134.33 650 LEU A N 1
ATOM 4985 C CA . LEU A 1 650 ? -41.417 -47.515 19.449 1.00 131.86 650 LEU A CA 1
ATOM 4986 C C . LEU A 1 650 ? -40.814 -48.485 20.466 1.00 132.22 650 LEU A C 1
ATOM 4987 O O . LEU A 1 650 ? -40.545 -48.139 21.622 1.00 133.47 650 LEU A O 1
ATOM 4992 N N . ASP A 1 651 ? -40.616 -49.715 20.008 1.00 132.94 651 ASP A N 1
ATOM 4993 C CA . ASP A 1 651 ? -40.033 -50.778 20.810 1.00 132.68 651 ASP A CA 1
ATOM 4994 C C . ASP A 1 651 ? -38.893 -51.406 20.034 1.00 131.20 651 ASP A C 1
ATOM 4995 O O . ASP A 1 651 ? -38.452 -52.510 20.362 1.00 128.21 651 ASP A O 1
ATOM 5000 N N . ASP A 1 652 ? -38.416 -50.687 19.012 1.00 131.03 652 ASP A N 1
ATOM 5001 C CA . ASP A 1 652 ? -37.348 -51.182 18.146 1.00 130.51 652 ASP A CA 1
ATOM 5002 C C . ASP A 1 652 ? -36.003 -51.277 18.854 1.00 131.70 652 ASP A C 1
ATOM 5003 O O . ASP A 1 652 ? -35.397 -50.247 19.174 1.00 129.79 652 ASP A O 1
ATOM 5008 N N . PRO A 1 653 ? -35.518 -52.518 19.055 1.00 132.81 653 PRO A N 1
ATOM 5009 C CA . PRO A 1 653 ? -34.320 -52.764 19.844 1.00 132.78 653 PRO A CA 1
ATOM 5010 C C . PRO A 1 653 ? -33.138 -51.937 19.371 1.00 132.53 653 PRO A C 1
ATOM 5011 O O . PRO A 1 653 ? -32.666 -51.082 20.117 1.00 133.03 653 PRO A O 1
ATOM 5015 N N . LYS A 1 654 ? -32.696 -52.149 18.133 1.00 133.18 654 LYS A N 1
ATOM 5016 C CA . LYS A 1 654 ? -31.450 -51.542 17.652 1.00 135.25 654 LYS A CA 1
ATOM 5017 C C . LYS A 1 654 ? -31.366 -50.027 17.844 1.00 133.18 654 LYS A C 1
ATOM 5018 O O . LYS A 1 654 ? -30.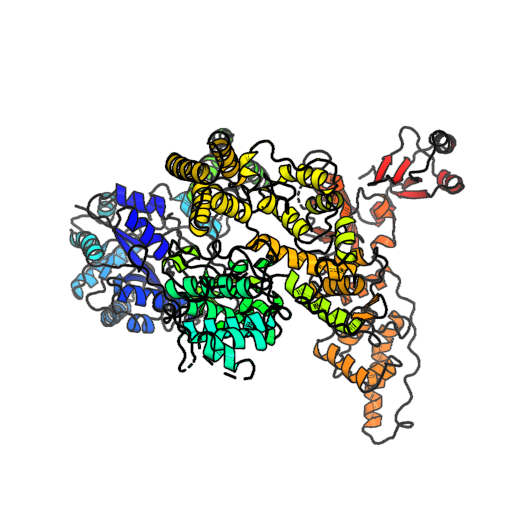269 -49.463 17.763 1.00 133.44 654 LYS A O 1
ATOM 5024 N N . THR A 1 655 ? -32.514 -49.391 18.113 1.00 131.05 655 THR A N 1
ATOM 5025 C CA . THR A 1 655 ? -32.569 -47.956 18.419 1.00 128.43 655 THR A CA 1
ATOM 5026 C C . THR A 1 655 ? -32.093 -47.695 19.825 1.00 126.90 655 THR A C 1
ATOM 5027 O O . THR A 1 655 ? -31.184 -46.899 20.034 1.00 129.49 655 THR A O 1
ATOM 5031 N N . PHE A 1 656 ? -32.712 -48.362 20.788 1.00 125.18 656 PHE A N 1
ATOM 5032 C CA . PHE A 1 656 ? -32.326 -48.171 22.172 1.00 125.76 656 PHE A CA 1
ATOM 5033 C C . PHE A 1 656 ? -30.885 -48.621 22.408 1.00 125.83 656 PHE A C 1
ATOM 5034 O O . PHE A 1 656 ? -30.115 -47.878 23.009 1.00 126.87 656 PHE A O 1
ATOM 5042 N N . GLU A 1 657 ? -30.512 -49.798 21.895 1.00 127.34 657 GLU A N 1
ATOM 5043 C CA . GLU A 1 657 ? -29.140 -50.330 22.039 1.00 129.40 657 GLU A CA 1
ATOM 5044 C C . GLU A 1 657 ? -28.053 -49.322 21.644 1.00 130.29 657 GLU A C 1
ATOM 5045 O O . GLU A 1 657 ? -26.936 -49.372 22.179 1.00 132.55 657 GLU A O 1
ATOM 5051 N N . LEU A 1 658 ? -28.380 -48.420 20.712 1.00 126.85 658 LEU A N 1
ATOM 5052 C CA . LEU A 1 658 ? -27.474 -47.341 20.343 1.00 121.39 658 LEU A CA 1
ATOM 5053 C C . LEU A 1 658 ? -27.425 -46.335 21.473 1.00 118.18 658 LEU A C 1
ATOM 5054 O O . LEU A 1 658 ? -26.387 -46.155 22.089 1.00 119.15 658 LEU A O 1
ATOM 5059 N N . LEU A 1 659 ? -28.554 -45.699 21.758 1.00 115.87 659 LEU A N 1
ATOM 5060 C CA . LEU A 1 659 ? -28.629 -44.752 22.862 1.00 118.12 659 LEU A CA 1
ATOM 5061 C C . LEU A 1 659 ? -27.975 -45.349 24.106 1.00 120.57 659 LEU A C 1
ATOM 5062 O O . LEU A 1 659 ? -27.341 -44.646 24.883 1.00 124.53 659 LEU A O 1
ATOM 5067 N N . SER A 1 660 ? -28.119 -46.653 24.288 1.00 123.01 660 SER A N 1
ATOM 5068 C CA . SER A 1 660 ? -27.504 -47.320 25.421 1.00 127.13 660 SER A CA 1
ATOM 5069 C C . SER A 1 660 ? -25.989 -47.405 25.254 1.00 128.37 660 SER A C 1
ATOM 5070 O O . SER A 1 660 ? -25.261 -47.236 26.223 1.00 130.19 660 SER A O 1
ATOM 5073 N N . ARG A 1 661 ? -25.510 -47.642 24.034 1.00 129.39 661 ARG A N 1
ATOM 5074 C CA . ARG A 1 661 ? -24.066 -47.590 23.774 1.00 135.64 661 ARG A CA 1
ATOM 5075 C C . ARG A 1 661 ? -23.543 -46.145 23.798 1.00 134.56 661 ARG A C 1
ATOM 5076 O O . ARG A 1 661 ? -22.332 -45.908 23.667 1.00 135.50 661 ARG A O 1
ATOM 5084 N N . GLY A 1 662 ? -24.470 -45.199 23.976 1.00 133.61 662 GLY A N 1
ATOM 5085 C CA . GLY A 1 662 ? -24.172 -43.766 24.071 1.00 133.60 662 GLY A CA 1
ATOM 5086 C C . GLY A 1 662 ? -23.611 -43.116 22.818 1.00 135.19 662 GLY A C 1
ATOM 5087 O O . GLY A 1 662 ? -22.652 -42.346 22.889 1.00 136.86 662 GLY A O 1
ATOM 5088 N N . GLU A 1 663 ? -24.217 -43.412 21.672 1.00 135.97 663 GLU A N 1
ATOM 5089 C CA . GLU A 1 663 ? -23.740 -42.904 20.387 1.00 135.93 663 GLU A CA 1
ATOM 5090 C C . GLU A 1 663 ? -24.644 -41.788 19.898 1.00 135.67 663 GLU A C 1
ATOM 5091 O O . GLU A 1 663 ? -24.987 -41.702 18.718 1.00 134.42 663 GLU A O 1
ATOM 5097 N N . THR A 1 664 ? -24.995 -40.921 20.841 1.00 136.76 664 THR A N 1
ATOM 5098 C CA . THR A 1 664 ? -25.984 -39.867 20.663 1.00 137.75 664 THR A CA 1
ATOM 5099 C C . THR A 1 664 ? -25.614 -38.806 19.639 1.00 139.73 664 THR A C 1
ATOM 5100 O O . THR A 1 664 ? -26.503 -38.141 19.105 1.00 140.80 664 THR A O 1
ATOM 5104 N N . LYS A 1 665 ? -24.312 -38.646 19.384 1.00 139.53 665 LYS A N 1
ATOM 5105 C CA . LYS A 1 665 ? -23.769 -37.532 18.584 1.00 137.88 665 LYS A CA 1
ATOM 5106 C C . LYS A 1 665 ? -24.827 -36.709 17.805 1.00 135.13 665 LYS A C 1
ATOM 5107 O O . LYS A 1 665 ? -25.003 -35.521 18.079 1.00 138.57 665 LYS A O 1
ATOM 5113 N N . GLY A 1 666 ? -25.542 -37.338 16.869 1.00 128.36 666 GLY A N 1
ATOM 5114 C CA . GLY A 1 666 ? -26.488 -36.618 16.022 1.00 121.10 666 GLY A CA 1
ATOM 5115 C C . GLY A 1 666 ? -27.926 -36.625 16.479 1.00 120.40 666 GLY A C 1
ATOM 5116 O O . GLY A 1 666 ? -28.794 -36.084 15.796 1.00 119.92 666 GLY A O 1
ATOM 5117 N N . VAL A 1 667 ? -28.178 -37.216 17.641 1.00 123.98 667 VAL A N 1
ATOM 5118 C CA . VAL A 1 667 ? -29.550 -37.440 18.110 1.00 131.50 667 VAL A CA 1
ATOM 5119 C C . VAL A 1 667 ? -30.110 -36.325 18.974 1.00 133.06 667 VAL A C 1
ATOM 5120 O O . VAL A 1 667 ? -29.601 -36.039 20.063 1.00 133.22 667 VAL A O 1
ATOM 5124 N N . PHE A 1 668 ? -31.187 -35.734 18.466 1.00 135.29 668 PHE A N 1
ATOM 5125 C CA . PHE A 1 668 ? -31.937 -34.658 19.100 1.00 135.66 668 PHE A CA 1
ATOM 5126 C C . PHE A 1 668 ? -31.934 -34.690 20.612 1.00 137.12 668 PHE A C 1
ATOM 5127 O O . PHE A 1 668 ? -32.100 -35.755 21.209 1.00 140.25 668 PHE A O 1
ATOM 5135 N N . GLN A 1 669 ? -31.745 -33.520 21.222 1.00 135.89 669 GLN A N 1
ATOM 5136 C CA . GLN A 1 669 ? -32.053 -33.319 22.653 1.00 135.33 669 GLN A CA 1
ATOM 5137 C C . GLN A 1 669 ? -31.004 -33.875 23.622 1.00 134.49 669 GLN A C 1
ATOM 5138 O O . GLN A 1 669 ? -30.437 -33.140 24.448 1.00 136.14 669 GLN A O 1
ATOM 5144 N N . LEU A 1 670 ? -30.761 -35.174 23.529 1.00 130.09 670 LEU A N 1
ATOM 5145 C CA . LEU A 1 670 ? -29.714 -35.788 24.309 1.00 130.14 670 LEU A CA 1
ATOM 5146 C C . LEU A 1 670 ? -28.369 -35.769 23.554 1.00 134.26 670 LEU A C 1
ATOM 5147 O O . LEU A 1 670 ? -27.783 -36.816 23.269 1.00 136.34 670 LEU A O 1
ATOM 5152 N N . GLU A 1 671 ? -27.895 -34.559 23.241 1.00 134.42 671 GLU A N 1
ATOM 5153 C CA . GLU A 1 671 ? -26.596 -34.345 22.601 1.00 131.16 671 GLU A CA 1
ATOM 5154 C C . GLU A 1 671 ? -25.563 -33.808 23.577 1.00 130.89 671 GLU A C 1
ATOM 5155 O O . GLU A 1 671 ? -24.362 -33.821 23.284 1.00 126.79 671 GLU A O 1
ATOM 5161 N N . SER A 1 672 ? -26.051 -33.327 24.724 1.00 134.35 672 SER A N 1
ATOM 5162 C CA . SER A 1 672 ? -25.240 -32.668 25.763 1.00 138.82 672 SER A CA 1
ATOM 5163 C C . SER A 1 672 ? -23.941 -33.387 26.095 1.00 139.06 672 SER A C 1
ATOM 5164 O O . SER A 1 672 ? -23.902 -34.618 26.134 1.00 137.71 672 SER A O 1
ATOM 5167 N N . GLY A 1 673 ? -22.890 -32.606 26.346 1.00 141.08 673 GLY A N 1
ATOM 5168 C CA . GLY A 1 673 ? -21.667 -33.138 26.928 1.00 141.77 673 GLY A CA 1
ATOM 5169 C C . GLY A 1 673 ? -22.054 -34.136 28.008 1.00 142.18 673 GLY A C 1
ATOM 5170 O O . GLY A 1 673 ? -21.845 -35.339 27.847 1.00 143.67 673 GLY A O 1
ATOM 5171 N N . GLY A 1 674 ? -22.666 -33.639 29.083 1.00 140.49 674 GLY A N 1
ATOM 5172 C CA . GLY A 1 674 ? -23.093 -34.477 30.208 1.00 138.04 674 GLY A CA 1
ATOM 5173 C C . GLY A 1 674 ? -24.204 -35.488 29.943 1.00 135.52 674 GLY A C 1
ATOM 5174 O O . GLY A 1 674 ? -24.048 -36.681 30.220 1.00 133.74 674 GLY A O 1
ATOM 5175 N N . MET A 1 675 ? -25.333 -35.019 29.419 1.00 133.43 675 MET A N 1
ATOM 5176 C CA . MET A 1 675 ? -26.492 -35.884 29.190 1.00 132.57 675 MET A CA 1
ATOM 5177 C C . MET A 1 675 ? -26.141 -37.206 28.507 1.00 131.92 675 MET A C 1
ATOM 5178 O O . MET A 1 675 ? -26.704 -38.244 28.847 1.00 131.89 675 MET A O 1
ATOM 5183 N N . THR A 1 676 ? -25.224 -37.158 27.543 1.00 130.82 676 THR A N 1
ATOM 5184 C CA . THR A 1 676 ? -24.732 -38.367 26.885 1.00 131.46 676 THR A CA 1
ATOM 5185 C C . THR A 1 676 ? -24.260 -39.388 27.919 1.00 129.60 676 THR A C 1
ATOM 5186 O O . THR A 1 676 ? -24.758 -40.518 27.951 1.00 129.12 676 THR A O 1
ATOM 5190 N N . ALA A 1 677 ? -23.330 -38.970 28.776 1.00 126.61 677 ALA A N 1
ATOM 5191 C CA . ALA A 1 677 ? -22.798 -39.828 29.815 1.00 126.44 677 ALA A CA 1
ATOM 5192 C C . ALA A 1 677 ? -23.925 -40.502 30.579 1.00 128.00 677 ALA A C 1
ATOM 5193 O O . ALA A 1 677 ? -23.908 -41.719 30.746 1.00 132.61 677 ALA A O 1
ATOM 5195 N N . THR A 1 678 ? -24.908 -39.721 31.027 1.00 125.53 678 THR A N 1
ATOM 5196 C CA . THR A 1 678 ? -26.062 -40.272 31.750 1.00 121.53 678 THR A CA 1
ATOM 5197 C C . THR A 1 678 ? -26.680 -41.472 31.017 1.00 119.39 678 THR A C 1
ATOM 5198 O O . THR A 1 678 ? -26.727 -42.569 31.566 1.00 118.30 678 THR A O 1
ATOM 5202 N N . VAL A 1 679 ? -27.110 -41.273 29.775 1.00 117.39 679 VAL A N 1
ATOM 5203 C CA . VAL A 1 679 ? -27.735 -42.339 28.992 1.00 115.98 679 VAL A CA 1
ATOM 5204 C C . VAL A 1 679 ? -26.927 -43.639 28.986 1.00 120.28 679 VAL A C 1
ATOM 5205 O O . VAL A 1 679 ? -27.481 -44.703 29.269 1.00 121.18 679 VAL A O 1
ATOM 5209 N N . ARG A 1 680 ? -25.629 -43.548 28.677 1.00 124.04 680 ARG A N 1
ATOM 5210 C CA . ARG A 1 680 ? -24.713 -44.714 28.707 1.00 129.48 680 ARG A CA 1
ATOM 5211 C C . ARG A 1 680 ? -24.753 -45.517 30.017 1.00 130.05 680 ARG A C 1
ATOM 5212 O O . ARG A 1 680 ? -24.231 -46.638 30.094 1.00 130.20 680 ARG A O 1
ATOM 5220 N N . GLY A 1 681 ? -25.345 -44.921 31.047 1.00 130.09 681 GLY A N 1
ATOM 5221 C CA . GLY A 1 681 ? -25.467 -45.561 32.345 1.00 129.23 681 GLY A CA 1
ATOM 5222 C C . GLY A 1 681 ? -26.891 -46.005 32.571 1.00 127.07 681 GLY A C 1
ATOM 5223 O O . GLY A 1 681 ? -27.132 -47.001 33.243 1.00 129.83 681 GLY A O 1
ATOM 5224 N N . LEU A 1 682 ? -27.835 -45.264 32.005 1.00 123.67 682 LEU A N 1
ATOM 5225 C CA . LEU A 1 682 ? -29.230 -45.611 32.138 1.00 123.32 682 LEU A CA 1
ATOM 5226 C C . LEU A 1 682 ? -29.600 -46.774 31.227 1.00 124.94 682 LEU A C 1
ATOM 5227 O O . LEU A 1 682 ? -30.385 -47.639 31.619 1.00 127.09 682 LEU A O 1
ATOM 5232 N N . LYS A 1 683 ? -29.023 -46.794 30.024 1.00 125.43 683 LYS A N 1
ATOM 5233 C CA . LYS A 1 683 ? -29.286 -47.841 29.024 1.00 125.19 683 LYS A CA 1
ATOM 5234 C C . LYS A 1 683 ? -30.794 -48.056 28.840 1.00 123.10 683 LYS A C 1
ATOM 5235 O O . LYS A 1 683 ? -31.304 -49.145 29.103 1.00 125.42 683 LYS A O 1
ATOM 5241 N N . PRO A 1 684 ? -31.507 -47.028 28.362 1.00 119.85 684 PRO A N 1
ATOM 5242 C CA . PRO A 1 684 ? -32.959 -47.026 28.366 1.00 120.67 684 PRO A CA 1
ATOM 5243 C C . PRO A 1 684 ? -33.521 -48.020 27.362 1.00 124.73 684 PRO A C 1
ATOM 5244 O O . PRO A 1 684 ? -33.020 -48.102 26.239 1.00 126.36 684 PRO A O 1
ATOM 5248 N N . ARG A 1 685 ? -34.555 -48.756 27.762 1.00 126.82 685 ARG A N 1
ATOM 5249 C CA . ARG A 1 685 ? -35.116 -49.810 26.918 1.00 130.50 685 ARG A CA 1
ATOM 5250 C C . ARG A 1 685 ? -36.406 -49.444 26.176 1.00 130.85 685 ARG A C 1
ATOM 5251 O O . ARG A 1 685 ? -36.690 -50.013 25.128 1.00 132.83 685 ARG A O 1
ATOM 5259 N N . ARG A 1 686 ? -37.190 -48.519 26.722 1.00 131.02 686 ARG A N 1
ATOM 5260 C CA . ARG A 1 686 ? -38.448 -48.087 26.090 1.00 131.68 686 ARG A CA 1
ATOM 5261 C C . ARG A 1 686 ? -38.590 -46.566 26.143 1.00 130.04 686 ARG A C 1
ATOM 5262 O O . ARG A 1 686 ? -37.995 -45.907 27.003 1.00 130.40 686 ARG A O 1
ATOM 5270 N N . LEU A 1 687 ? -39.375 -46.010 25.223 1.00 125.37 687 LEU A N 1
ATOM 5271 C CA . LEU A 1 687 ? -39.488 -44.558 25.085 1.00 118.74 687 LEU A CA 1
ATOM 5272 C C . LEU A 1 687 ? -39.612 -43.862 26.440 1.00 117.87 687 LEU A C 1
ATOM 5273 O O . LEU A 1 687 ? -38.856 -42.940 26.728 1.00 114.21 687 LEU A O 1
ATOM 5278 N N . GLU A 1 688 ? -40.534 -44.355 27.273 1.00 120.00 688 GLU A N 1
ATOM 5279 C CA . GLU A 1 688 ? -40.837 -43.803 28.614 1.00 119.75 688 GLU A CA 1
ATOM 5280 C C . GLU A 1 688 ? -39.606 -43.603 29.475 1.00 119.78 688 GLU A C 1
ATOM 5281 O O . GLU A 1 688 ? -39.699 -43.027 30.560 1.00 120.29 688 GLU A O 1
ATOM 5287 N N . ASP A 1 689 ? -38.472 -44.122 29.003 1.00 118.50 689 ASP A N 1
ATOM 5288 C CA . ASP A 1 689 ? -37.196 -43.909 29.650 1.00 117.80 689 ASP A CA 1
ATOM 5289 C C . ASP A 1 689 ? -36.568 -42.675 29.058 1.00 118.90 689 ASP A C 1
ATOM 5290 O O . ASP A 1 689 ? -36.111 -41.811 29.799 1.00 121.89 689 ASP A O 1
ATOM 5295 N N . ILE A 1 690 ? -36.560 -42.567 27.731 1.00 117.77 690 ILE A N 1
ATOM 5296 C CA . ILE A 1 690 ? -36.073 -41.341 27.103 1.00 119.30 690 ILE A CA 1
ATOM 5297 C C . ILE A 1 690 ? -36.864 -40.164 27.649 1.00 121.00 690 ILE A C 1
ATOM 5298 O O . ILE A 1 690 ? -36.298 -39.134 27.994 1.00 124.44 690 ILE A O 1
ATOM 5303 N N . ILE A 1 691 ? -38.175 -40.341 27.751 1.00 121.41 691 ILE A N 1
ATOM 5304 C CA . ILE A 1 691 ? -39.053 -39.301 28.264 1.00 119.47 691 ILE A CA 1
ATOM 5305 C C . ILE A 1 691 ? -38.636 -38.870 29.664 1.00 117.85 691 ILE A C 1
ATOM 5306 O O . ILE A 1 691 ? -38.522 -37.680 29.934 1.00 116.30 691 ILE A O 1
ATOM 5311 N N . ALA A 1 692 ? -38.390 -39.846 30.535 1.00 118.20 692 ALA A N 1
ATOM 5312 C CA . ALA A 1 692 ? -38.057 -39.574 31.935 1.00 121.05 692 ALA A CA 1
ATOM 5313 C C . ALA A 1 692 ? -36.621 -39.146 32.104 1.00 122.09 692 ALA A C 1
ATOM 5314 O O . ALA A 1 692 ? -36.273 -38.496 33.097 1.00 126.56 692 ALA A O 1
ATOM 5316 N N . LEU A 1 693 ? -35.777 -39.532 31.155 1.00 118.77 693 LEU A N 1
ATOM 5317 C CA . LEU A 1 693 ? -34.403 -39.118 31.219 1.00 116.75 693 LEU A CA 1
ATOM 5318 C C . LEU A 1 693 ? -34.453 -37.632 30.992 1.00 117.80 693 LEU A C 1
ATOM 5319 O O . LEU A 1 693 ? -34.259 -36.867 31.924 1.00 121.90 693 LEU A O 1
ATOM 5324 N N . VAL A 1 694 ? -34.781 -37.247 29.762 1.00 119.10 694 VAL A N 1
ATOM 5325 C CA . VAL A 1 694 ? -34.976 -35.853 29.340 1.00 118.78 694 VAL A CA 1
ATOM 5326 C C . VAL A 1 694 ? -35.583 -34.960 30.432 1.00 117.04 694 VAL A C 1
ATOM 5327 O O . VAL A 1 694 ? -35.085 -33.858 30.696 1.00 115.30 694 VAL A O 1
ATOM 5331 N N . SER A 1 695 ? -36.635 -35.467 31.069 1.00 114.73 695 SER A N 1
ATOM 5332 C CA . SER A 1 695 ? -37.397 -34.725 32.061 1.00 116.95 695 SER A CA 1
ATOM 5333 C C . SER A 1 695 ? -36.616 -34.449 33.350 1.00 120.51 695 SER A C 1
ATOM 5334 O O . SER A 1 695 ? -36.675 -33.342 33.902 1.00 124.36 695 SER A O 1
ATOM 5337 N N . LEU A 1 696 ? -35.889 -35.451 33.832 1.00 121.40 696 LEU A N 1
ATOM 5338 C CA . LEU A 1 696 ? -35.132 -35.298 35.069 1.00 123.87 696 LEU A CA 1
ATOM 5339 C C . LEU A 1 696 ? -33.773 -34.601 34.910 1.00 128.86 696 LEU A C 1
ATOM 5340 O O . LEU A 1 696 ? -33.256 -34.033 35.881 1.00 132.78 696 LEU A O 1
ATOM 5345 N N . TYR A 1 697 ? -33.199 -34.637 33.704 1.00 129.29 697 TYR A N 1
ATOM 5346 C CA . TYR A 1 697 ? -31.883 -34.058 33.479 1.00 127.21 697 TYR A CA 1
ATOM 5347 C C . TYR A 1 697 ? -31.972 -32.543 33.352 1.00 127.38 697 TYR A C 1
ATOM 5348 O O . TYR A 1 697 ? -32.243 -32.008 32.281 1.00 127.19 697 TYR A O 1
ATOM 5357 N N . ARG A 1 698 ? -31.783 -31.889 34.496 1.00 129.90 698 ARG A N 1
ATOM 5358 C CA . ARG A 1 698 ? -31.663 -30.435 34.660 1.00 136.87 698 ARG A CA 1
ATOM 5359 C C . ARG A 1 698 ? -31.387 -30.178 36.155 1.00 137.68 698 ARG A C 1
ATOM 5360 O O . ARG A 1 698 ? -31.812 -30.972 37.006 1.00 136.43 698 ARG A O 1
ATOM 5368 N N . PRO A 1 699 ? -30.658 -29.089 36.484 1.00 140.31 699 PRO A N 1
ATOM 5369 C CA . PRO A 1 699 ? -30.230 -28.866 37.872 1.00 139.89 699 PRO A CA 1
ATOM 5370 C C . PRO A 1 699 ? -31.392 -28.973 38.846 1.00 138.98 699 PRO A C 1
ATOM 5371 O O . PRO A 1 699 ? -32.452 -28.398 38.599 1.00 140.23 699 PRO A O 1
ATOM 5375 N N . GLY A 1 700 ? -31.197 -29.710 39.936 1.00 136.54 700 GLY A N 1
ATOM 5376 C CA . GLY A 1 700 ? -32.275 -29.944 40.894 1.00 136.22 700 GLY A CA 1
ATOM 5377 C C . GLY A 1 700 ? -32.802 -31.374 40.833 1.00 133.90 700 GLY A C 1
ATOM 5378 O O . GLY A 1 700 ? -32.303 -32.234 41.557 1.00 138.54 700 GLY A O 1
ATOM 5379 N N . PRO A 1 701 ? -33.828 -31.640 39.994 1.00 127.77 701 PRO A N 1
ATOM 5380 C CA . PRO A 1 701 ? -34.261 -33.011 39.773 1.00 124.01 701 PRO A CA 1
ATOM 5381 C C . PRO A 1 701 ? -33.086 -33.939 39.513 1.00 122.06 701 PRO A C 1
ATOM 5382 O O . PRO A 1 701 ? -33.009 -34.989 40.138 1.00 119.89 701 PRO A O 1
ATOM 5386 N N . MET A 1 702 ? -32.182 -33.544 38.616 1.00 122.70 702 MET A N 1
ATOM 5387 C CA . MET A 1 702 ? -30.932 -34.272 38.360 1.00 125.89 702 MET A CA 1
ATOM 5388 C C . MET A 1 702 ? -30.691 -35.399 39.376 1.00 128.74 702 MET A C 1
ATOM 5389 O O . MET A 1 702 ? -30.685 -36.570 39.017 1.00 128.02 702 MET A O 1
ATOM 5394 N N . GLU A 1 703 ? -30.528 -35.033 40.648 1.00 132.42 703 GLU A N 1
ATOM 5395 C CA . GLU A 1 703 ? -30.223 -35.985 41.721 1.00 136.37 703 GLU A CA 1
ATOM 5396 C C . GLU A 1 703 ? -31.117 -37.236 41.741 1.00 131.62 703 GLU A C 1
ATOM 5397 O O . GLU A 1 703 ? -30.656 -38.315 42.095 1.00 132.19 703 GLU A O 1
ATOM 5403 N N . HIS A 1 704 ? -32.381 -37.106 41.351 1.00 129.74 704 HIS A N 1
ATOM 5404 C CA . HIS A 1 704 ? -33.289 -38.261 41.359 1.00 128.73 704 HIS A CA 1
ATOM 5405 C C . HIS A 1 704 ? -32.908 -39.278 40.269 1.00 125.53 704 HIS A C 1
ATOM 5406 O O . HIS A 1 704 ? -33.570 -40.310 40.108 1.00 125.26 704 HIS A O 1
ATOM 5413 N N . ILE A 1 705 ? -31.827 -38.985 39.545 1.00 120.93 705 ILE A N 1
ATOM 5414 C CA . ILE A 1 705 ? -31.414 -39.791 38.394 1.00 119.60 705 ILE A CA 1
ATOM 5415 C C . ILE A 1 705 ? -30.707 -41.087 38.787 1.00 120.31 705 ILE A C 1
ATOM 5416 O O . ILE A 1 705 ? -31.035 -42.151 38.252 1.00 122.18 705 ILE A O 1
ATOM 5421 N N . PRO A 1 706 ? -29.734 -41.011 39.709 1.00 119.78 706 PRO A N 1
ATOM 5422 C CA . PRO A 1 706 ? -29.082 -42.235 40.139 1.00 121.28 706 PRO A CA 1
ATOM 5423 C C . PRO A 1 706 ? -30.118 -43.245 40.592 1.00 122.63 706 PRO A C 1
ATOM 5424 O O . PRO A 1 706 ? -30.059 -44.409 40.191 1.00 124.57 706 PRO A O 1
ATOM 5428 N N . THR A 1 707 ? -31.075 -42.789 41.400 1.00 121.30 707 THR A N 1
ATOM 5429 C CA . THR A 1 707 ? -32.120 -43.661 41.906 1.00 118.10 707 THR A CA 1
ATOM 5430 C C . THR A 1 707 ? -32.819 -44.300 40.713 1.00 115.42 707 THR A C 1
ATOM 5431 O O . THR A 1 707 ? -32.921 -45.521 40.639 1.00 112.75 707 THR A O 1
ATOM 5435 N N . TYR A 1 708 ? -33.240 -43.479 39.752 1.00 115.32 708 TYR A N 1
ATOM 5436 C CA . TYR A 1 708 ? -33.868 -43.995 38.542 1.00 116.99 708 TYR A CA 1
ATOM 5437 C C . TYR A 1 708 ? -33.068 -45.166 38.004 1.00 114.37 708 TYR A C 1
ATOM 5438 O O . TYR A 1 708 ? -33.618 -46.225 37.728 1.00 113.65 708 TYR A O 1
ATOM 5447 N N . ILE A 1 709 ? -31.759 -44.972 37.909 1.00 113.79 709 ILE A N 1
ATOM 5448 C CA . ILE A 1 709 ? -30.856 -45.950 37.308 1.00 116.16 709 ILE A CA 1
ATOM 5449 C C . ILE A 1 709 ? -30.731 -47.277 38.081 1.00 119.00 709 ILE A C 1
ATOM 5450 O O . ILE A 1 709 ? -30.886 -48.359 37.502 1.00 115.91 709 ILE A O 1
ATOM 5455 N N . ARG A 1 710 ? -30.442 -47.194 39.377 1.00 123.83 710 ARG A N 1
ATOM 5456 C CA . ARG A 1 710 ? -30.301 -48.394 40.206 1.00 128.46 710 ARG A CA 1
ATOM 5457 C C . ARG A 1 710 ? -31.629 -49.142 40.295 1.00 126.44 710 ARG A C 1
ATOM 5458 O O . ARG A 1 710 ? -31.660 -50.366 40.473 1.00 125.39 710 ARG A O 1
ATOM 5466 N N . ARG A 1 711 ? -32.721 -48.392 40.167 1.00 125.67 711 ARG A N 1
ATOM 5467 C CA . ARG A 1 711 ? -34.047 -48.979 40.145 1.00 125.16 711 ARG A CA 1
ATOM 5468 C C . ARG A 1 711 ? -34.279 -49.599 38.773 1.00 127.60 711 ARG A C 1
ATOM 5469 O O . ARG A 1 711 ? -34.816 -50.704 38.668 1.00 127.82 711 ARG A O 1
ATOM 5477 N N . HIS A 1 712 ? -33.817 -48.909 37.732 1.00 131.44 712 HIS A N 1
ATOM 5478 C CA . HIS A 1 712 ? -33.978 -49.379 36.351 1.00 135.70 712 HIS A CA 1
ATOM 5479 C C . HIS A 1 712 ? -33.141 -50.626 36.027 1.00 136.68 712 HIS A C 1
ATOM 5480 O O . HIS A 1 712 ? -33.644 -51.589 35.438 1.00 134.44 712 HIS A O 1
ATOM 5487 N N . HIS A 1 713 ? -31.864 -50.594 36.402 1.00 139.63 713 HIS A N 1
ATOM 5488 C CA . HIS A 1 713 ? -30.985 -51.747 36.230 1.00 143.11 713 HIS A CA 1
ATOM 5489 C C . HIS A 1 713 ? -31.509 -52.947 37.013 1.00 141.83 713 HIS A C 1
ATOM 5490 O O . HIS A 1 713 ? -30.960 -54.048 36.924 1.00 141.16 713 HIS A O 1
ATOM 5497 N N . GLY A 1 714 ? -32.576 -52.715 37.774 1.00 140.93 714 GLY A N 1
ATOM 5498 C CA . GLY A 1 714 ? -33.164 -53.732 38.622 1.00 141.23 714 GLY A CA 1
ATOM 5499 C C . GLY A 1 714 ? -32.175 -54.217 39.660 1.00 141.30 714 GLY A C 1
ATOM 5500 O O . GLY A 1 714 ? -31.706 -55.357 39.591 1.00 141.22 714 GLY A O 1
ATOM 5501 N N . GLN A 1 715 ? -31.837 -53.339 40.604 1.00 141.27 715 GLN A N 1
ATOM 5502 C CA . GLN A 1 715 ? -30.973 -53.699 41.735 1.00 142.20 715 GLN A CA 1
ATOM 5503 C C . GLN A 1 715 ? -31.427 -53.084 43.067 1.00 141.95 715 GLN A C 1
ATOM 5504 O O . GLN A 1 715 ? -30.773 -53.263 44.100 1.00 143.79 715 GLN A O 1
ATOM 5510 N N . GLU A 1 716 ? -32.557 -52.379 43.032 1.00 139.18 716 GLU A N 1
ATOM 5511 C CA . GLU A 1 716 ? -33.123 -51.729 44.211 1.00 136.50 716 GLU A CA 1
ATOM 5512 C C . GLU A 1 716 ? -34.649 -51.801 44.155 1.00 134.21 716 GLU A C 1
ATOM 5513 O O . GLU A 1 716 ? -35.248 -51.408 43.157 1.00 135.79 716 GLU A O 1
ATOM 5519 N N . PRO A 1 717 ? -35.288 -52.305 45.224 1.00 131.29 717 PRO A N 1
ATOM 5520 C CA . PRO A 1 717 ? -36.744 -52.345 45.216 1.00 129.00 717 PRO A CA 1
ATOM 5521 C C . PRO A 1 717 ? -37.358 -50.963 45.015 1.00 127.31 717 PRO A C 1
ATOM 5522 O O . PRO A 1 717 ? -36.729 -49.941 45.305 1.00 123.93 717 PRO A O 1
ATOM 5526 N N . VAL A 1 718 ? -38.579 -50.954 44.501 1.00 128.42 718 VAL A N 1
ATOM 5527 C CA . VAL A 1 718 ? -39.360 -49.741 44.340 1.00 132.04 718 VAL A CA 1
ATOM 5528 C C . VAL A 1 718 ? -40.452 -49.798 45.404 1.00 132.91 718 VAL A C 1
ATOM 5529 O O . VAL A 1 718 ? -41.507 -50.394 45.161 1.00 135.24 718 VAL A O 1
ATOM 5533 N N . SER A 1 719 ? -40.211 -49.202 46.578 1.00 132.92 719 SER A N 1
ATOM 5534 C CA . SER A 1 719 ? -41.094 -49.438 47.743 1.00 133.64 719 SER A CA 1
ATOM 5535 C C . SER A 1 719 ? -41.988 -48.277 48.133 1.00 131.97 719 SER A C 1
ATOM 5536 O O . SER A 1 719 ? -41.627 -47.118 47.963 1.00 130.99 719 SER A O 1
ATOM 5539 N N . TYR A 1 720 ? -43.141 -48.611 48.699 1.00 132.07 720 TYR A N 1
ATOM 5540 C CA . TYR A 1 720 ? -44.138 -47.619 49.040 1.00 134.28 720 TYR A CA 1
ATOM 5541 C C . TYR A 1 720 ? -44.555 -47.727 50.497 1.00 134.59 720 TYR A C 1
ATOM 5542 O O . TYR A 1 720 ? -45.686 -47.401 50.851 1.00 133.90 720 TYR A O 1
ATOM 5551 N N . ALA A 1 721 ? -43.625 -48.163 51.341 1.00 138.15 721 ALA A N 1
ATOM 5552 C CA . ALA A 1 721 ? -43.894 -48.387 52.768 1.00 141.76 721 ALA A CA 1
ATOM 5553 C C . ALA A 1 721 ? -44.197 -47.107 53.551 1.00 143.75 721 ALA A C 1
ATOM 5554 O O . ALA A 1 721 ? -44.645 -47.166 54.697 1.00 143.64 721 ALA A O 1
ATOM 5556 N N . GLU A 1 722 ? -43.951 -45.957 52.928 1.00 146.23 722 GLU A N 1
ATOM 5557 C CA . GLU A 1 722 ? -44.191 -44.668 53.567 1.00 148.73 722 GLU A CA 1
ATOM 5558 C C . GLU A 1 722 ? -45.654 -44.255 53.504 1.00 149.38 722 GLU A C 1
ATOM 5559 O O . GLU A 1 722 ? -46.097 -43.410 54.285 1.00 149.87 722 GLU A O 1
ATOM 5565 N N . PHE A 1 723 ? -46.392 -44.838 52.561 1.00 150.42 723 PHE A N 1
ATOM 5566 C CA . PHE A 1 723 ? -47.824 -44.579 52.429 1.00 152.54 723 PHE A CA 1
ATOM 5567 C C . PHE A 1 723 ? -48.573 -45.878 52.127 1.00 152.31 723 PHE A C 1
ATOM 5568 O O . PHE A 1 723 ? -49.141 -46.022 51.041 1.00 154.49 723 PHE A O 1
ATOM 5576 N N . PRO A 1 724 ? -48.589 -46.823 53.092 1.00 150.66 724 PRO A N 1
ATOM 5577 C CA . PRO A 1 724 ? -49.178 -48.145 52.867 1.00 149.19 724 PRO A CA 1
ATOM 5578 C C . PRO A 1 724 ? -50.612 -48.094 52.347 1.00 147.21 724 PRO A C 1
ATOM 5579 O O . PRO A 1 724 ? -50.966 -48.867 51.448 1.00 148.34 724 PRO A O 1
ATOM 5583 N N . HIS A 1 725 ? -51.422 -47.186 52.897 1.00 144.18 725 HIS A N 1
ATOM 5584 C CA . HIS A 1 725 ? -52.805 -47.060 52.462 1.00 143.25 725 HIS A CA 1
ATOM 5585 C C . HIS A 1 725 ? -52.920 -46.405 51.089 1.00 141.17 725 HIS A C 1
ATOM 5586 O O . HIS A 1 725 ? -53.858 -46.701 50.343 1.00 143.42 725 HIS A O 1
ATOM 5593 N N . ALA A 1 726 ? -51.964 -45.531 50.751 1.00 136.76 726 ALA A N 1
ATOM 5594 C CA . ALA A 1 726 ? -51.991 -44.824 49.467 1.00 132.34 726 ALA A CA 1
ATOM 5595 C C . ALA A 1 726 ? -51.385 -45.614 48.299 1.00 130.10 726 ALA A C 1
ATOM 5596 O O . ALA A 1 726 ? -51.525 -45.203 47.138 1.00 128.85 726 ALA A O 1
ATOM 5598 N N . GLU A 1 727 ? -50.714 -46.739 48.608 1.00 128.33 727 GLU A N 1
ATOM 5599 C CA . GLU A 1 727 ? -50.072 -47.586 47.590 1.00 126.37 727 GLU A CA 1
ATOM 5600 C C . GLU A 1 727 ? -51.059 -48.027 46.514 1.00 126.17 727 GLU A C 1
ATOM 5601 O O . GLU A 1 727 ? -50.772 -47.928 45.319 1.00 124.48 727 GLU A O 1
ATOM 5607 N N . LYS A 1 728 ? -52.226 -48.503 46.941 1.00 130.31 728 LYS A N 1
ATOM 5608 C CA . LYS A 1 728 ? -53.263 -48.950 46.009 1.00 133.11 728 LYS A CA 1
ATOM 5609 C C . LYS A 1 728 ? -53.711 -47.813 45.078 1.00 132.77 728 LYS A C 1
ATOM 5610 O O . LYS A 1 728 ? -54.583 -47.997 44.226 1.00 135.70 728 LYS A O 1
ATOM 5616 N N . TYR A 1 729 ? -53.104 -46.642 45.248 1.00 131.03 729 TYR A N 1
ATOM 5617 C CA . TYR A 1 729 ? -53.361 -45.510 44.370 1.00 129.54 729 TYR A CA 1
ATOM 5618 C C . TYR A 1 729 ? -52.104 -45.076 43.640 1.00 127.03 729 TYR A C 1
ATOM 5619 O O . TYR A 1 729 ? -52.169 -44.696 42.472 1.00 125.12 729 TYR A O 1
ATOM 5628 N N . LEU A 1 730 ? -50.968 -45.143 44.330 1.00 124.91 730 LEU A N 1
ATOM 5629 C CA . LEU A 1 730 ? -49.696 -44.708 43.764 1.00 122.60 730 LEU A CA 1
ATOM 5630 C C . LEU A 1 730 ? -49.161 -45.654 42.696 1.00 124.84 730 LEU A C 1
ATOM 5631 O O . LEU A 1 730 ? -48.982 -45.240 41.554 1.00 128.42 730 LEU A O 1
ATOM 5636 N N . ARG A 1 731 ? -48.918 -46.919 43.052 1.00 126.24 731 ARG A N 1
ATOM 5637 C CA . ARG A 1 731 ? -48.299 -47.873 42.116 1.00 127.75 731 ARG A CA 1
ATOM 5638 C C . ARG A 1 731 ? -48.649 -47.585 40.659 1.00 127.34 731 ARG A C 1
ATOM 5639 O O . ARG A 1 731 ? -47.758 -47.293 39.877 1.00 125.91 731 ARG A O 1
ATOM 5647 N N . PRO A 1 732 ? -49.944 -47.619 40.294 1.00 131.31 732 PRO A N 1
ATOM 5648 C CA . PRO A 1 732 ? -50.220 -47.403 38.872 1.00 133.45 732 PRO A CA 1
ATOM 5649 C C . PRO A 1 732 ? -49.528 -46.166 38.307 1.00 131.21 732 PRO A C 1
ATOM 5650 O O . PRO A 1 732 ? -48.875 -46.244 37.268 1.00 132.10 732 PRO A O 1
ATOM 5654 N N . ILE A 1 733 ? -49.652 -45.050 39.017 1.00 130.72 733 ILE A N 1
ATOM 5655 C CA . ILE A 1 733 ? -49.157 -43.746 38.568 1.00 128.48 733 ILE A CA 1
ATOM 5656 C C . ILE A 1 733 ? -47.637 -43.666 38.484 1.00 126.61 733 ILE A C 1
ATOM 5657 O O . ILE A 1 733 ? -47.116 -43.121 37.510 1.00 129.11 733 ILE A O 1
ATOM 5662 N N . LEU A 1 734 ? -46.947 -44.242 39.475 1.00 122.91 734 LEU A N 1
ATOM 5663 C CA . LEU A 1 734 ? -45.492 -44.110 39.629 1.00 117.60 734 LEU A CA 1
ATOM 5664 C C . LEU A 1 734 ? -44.653 -45.321 39.244 1.00 120.43 734 LEU A C 1
ATOM 5665 O O . LEU A 1 734 ? -43.442 -45.207 39.128 1.00 121.01 734 LEU A O 1
ATOM 5670 N N . ASP A 1 735 ? -45.272 -46.478 39.054 1.00 124.24 735 ASP A N 1
ATOM 5671 C CA . ASP A 1 735 ? -44.514 -47.644 38.619 1.00 129.80 735 ASP A CA 1
ATOM 5672 C C . ASP A 1 735 ? -43.871 -47.422 37.275 1.00 129.20 735 ASP A C 1
ATOM 5673 O O . ASP A 1 735 ? -42.721 -47.789 37.090 1.00 130.58 735 ASP A O 1
ATOM 5678 N N . GLU A 1 736 ? -44.595 -46.819 36.337 1.00 129.52 736 GLU A N 1
ATOM 5679 C CA . GLU A 1 736 ? -44.014 -46.565 35.017 1.00 133.06 736 GLU A CA 1
ATOM 5680 C C . GLU A 1 736 ? -42.755 -45.650 35.107 1.00 131.33 736 GLU A C 1
ATOM 5681 O O . GLU A 1 736 ? -42.050 -45.396 34.113 1.00 135.78 736 GLU A O 1
ATOM 5687 N N . THR A 1 737 ? -42.452 -45.182 36.311 1.00 124.18 737 THR A N 1
ATOM 5688 C CA . THR A 1 737 ? -41.391 -44.205 36.457 1.00 120.70 737 THR A CA 1
ATOM 5689 C C . THR A 1 737 ? -40.462 -44.591 37.616 1.00 121.64 737 THR A C 1
ATOM 5690 O O . THR A 1 737 ? -39.872 -43.737 38.294 1.00 120.90 737 THR A O 1
ATOM 5694 N N . TYR A 1 738 ? -40.333 -45.910 37.793 1.00 121.49 738 TYR A N 1
ATOM 5695 C CA . TYR A 1 738 ? -39.582 -46.579 38.887 1.00 120.24 738 TYR A CA 1
ATOM 5696 C C . TYR A 1 738 ? -39.778 -45.992 40.278 1.00 115.55 738 TYR A C 1
ATOM 5697 O O . TYR A 1 738 ? -38.969 -46.222 41.168 1.00 114.11 738 TYR A O 1
ATOM 5706 N N . GLY A 1 739 ? -40.861 -45.234 40.438 1.00 112.82 739 GLY A N 1
ATOM 5707 C CA . GLY A 1 739 ? -41.299 -44.727 41.729 1.00 108.96 739 GLY A CA 1
ATOM 5708 C C . GLY A 1 739 ? -41.074 -43.254 41.951 1.00 105.89 739 GLY A C 1
ATOM 5709 O O . GLY A 1 739 ? -41.154 -42.774 43.073 1.00 105.01 739 GLY A O 1
ATOM 5710 N N . ILE A 1 740 ? -40.798 -42.521 40.889 1.00 107.06 740 ILE A N 1
ATOM 5711 C CA . ILE A 1 740 ? -40.467 -41.125 41.068 1.00 114.67 740 ILE A CA 1
ATOM 5712 C C . ILE A 1 740 ? -41.447 -40.161 40.393 1.00 117.75 740 ILE A C 1
ATOM 5713 O O . ILE A 1 740 ? -41.628 -40.206 39.171 1.00 117.97 740 ILE A O 1
ATOM 5718 N N . PRO A 1 741 ? -42.091 -39.289 41.195 1.00 119.21 741 PRO A N 1
ATOM 5719 C CA . PRO A 1 741 ? -42.958 -38.247 40.682 1.00 118.62 741 PRO A CA 1
ATOM 5720 C C . PRO A 1 741 ? -42.122 -37.308 39.864 1.00 118.05 741 PRO A C 1
ATOM 5721 O O . PRO A 1 741 ? -41.529 -36.374 40.394 1.00 121.62 741 PRO A O 1
ATOM 5725 N N . VAL A 1 742 ? -42.050 -37.596 38.577 1.00 116.88 742 VAL A N 1
ATOM 5726 C CA . VAL A 1 742 ? -41.265 -36.809 37.658 1.00 116.85 742 VAL A CA 1
ATOM 5727 C C . VAL A 1 742 ? -42.214 -35.867 36.960 1.00 115.85 742 VAL A C 1
ATOM 5728 O O . VAL A 1 742 ? -41.955 -34.663 36.893 1.00 116.80 742 VAL A O 1
ATOM 5732 N N . TYR A 1 743 ? -43.315 -36.424 36.456 1.00 112.61 743 TYR A N 1
ATOM 5733 C CA . TYR A 1 743 ? -44.246 -35.661 35.656 1.00 112.57 743 TYR A CA 1
ATOM 5734 C C . TYR A 1 743 ? -45.331 -35.065 36.507 1.00 113.16 743 TYR A C 1
ATOM 5735 O O . TYR A 1 743 ? -45.838 -35.699 37.423 1.00 110.96 743 TYR A O 1
ATOM 5744 N N . GLN A 1 744 ? -45.676 -33.828 36.168 1.00 114.90 744 GLN A N 1
ATOM 5745 C CA . GLN A 1 744 ? -46.724 -33.070 36.820 1.00 113.68 744 GLN A CA 1
ATOM 5746 C C . GLN A 1 744 ? -48.039 -33.817 36.753 1.00 115.15 744 GLN A C 1
ATOM 5747 O O . GLN A 1 744 ? -48.785 -33.859 37.723 1.00 116.63 744 GLN A O 1
ATOM 5753 N N . GLU A 1 745 ? -48.319 -34.406 35.600 1.00 115.99 745 GLU A N 1
ATOM 5754 C CA . GLU A 1 745 ? -49.530 -35.191 35.427 1.00 120.83 745 GLU A CA 1
ATOM 5755 C C . GLU A 1 745 ? -49.587 -36.272 36.513 1.00 122.01 745 GLU A C 1
ATOM 5756 O O . GLU A 1 745 ? -50.635 -36.493 37.141 1.00 121.18 745 GLU A O 1
ATOM 5762 N N . GLN A 1 746 ? -48.439 -36.910 36.750 1.00 121.09 746 GLN A N 1
ATOM 5763 C CA . GLN A 1 746 ? -48.311 -37.904 37.803 1.00 119.14 746 GLN A CA 1
ATOM 5764 C C . GLN A 1 746 ? -48.792 -37.323 39.127 1.00 119.09 746 GLN A C 1
ATOM 5765 O O . GLN A 1 746 ? -49.450 -38.010 39.899 1.00 120.69 746 GLN A O 1
ATOM 5771 N N . ILE A 1 747 ? -48.458 -36.057 39.377 1.00 118.13 747 ILE A N 1
ATOM 5772 C CA . ILE A 1 747 ? -48.921 -35.341 40.566 1.00 116.73 747 ILE A CA 1
ATOM 5773 C C . ILE A 1 747 ? -50.434 -35.187 40.540 1.00 118.17 747 ILE A C 1
ATOM 5774 O O . ILE A 1 747 ? -51.128 -35.734 41.394 1.00 120.99 747 ILE A O 1
ATOM 5779 N N . MET A 1 748 ? -50.942 -34.474 39.545 1.00 116.38 748 MET A N 1
ATOM 5780 C CA . MET A 1 748 ? -52.363 -34.232 39.439 1.00 116.14 748 MET A CA 1
ATOM 5781 C C . MET A 1 748 ? -53.118 -35.498 39.759 1.00 115.98 748 MET A C 1
ATOM 5782 O O . MET A 1 748 ? -53.962 -35.527 40.662 1.00 114.48 748 MET A O 1
ATOM 5787 N N . GLN A 1 749 ? -52.772 -36.559 39.042 1.00 116.87 749 GLN A N 1
ATOM 5788 C CA . GLN A 1 749 ? -53.427 -37.835 39.227 1.00 121.77 749 GLN A CA 1
ATOM 5789 C C . GLN A 1 749 ? -53.457 -38.248 40.704 1.00 121.30 749 GLN A C 1
ATOM 5790 O O . GLN A 1 749 ? -54.532 -38.537 41.240 1.00 123.77 749 GLN A O 1
ATOM 5796 N N . ILE A 1 750 ? -52.294 -38.234 41.364 1.00 118.53 750 ILE A N 1
ATOM 5797 C CA . ILE A 1 750 ? -52.197 -38.609 42.778 1.00 112.97 750 ILE A CA 1
ATOM 5798 C C . ILE A 1 750 ? -53.312 -37.925 43.553 1.00 115.35 750 ILE A C 1
ATOM 5799 O O . ILE A 1 750 ? -54.126 -38.604 44.176 1.00 117.45 750 ILE A O 1
ATOM 5804 N N . ALA A 1 751 ? -53.381 -36.597 43.461 1.00 115.11 751 ALA A N 1
ATOM 5805 C CA . ALA A 1 751 ? -54.417 -35.825 44.144 1.00 116.19 751 ALA A CA 1
ATOM 5806 C C . ALA A 1 751 ? -55.791 -36.197 43.644 1.00 118.00 751 ALA A C 1
ATOM 5807 O O . ALA A 1 751 ? -56.687 -36.472 44.436 1.00 120.13 751 ALA A O 1
ATOM 5809 N N . SER A 1 752 ? -55.951 -36.216 42.327 1.00 119.03 752 SER A N 1
ATOM 5810 C CA . SER A 1 752 ? -57.217 -36.602 41.715 1.00 124.40 752 SER A CA 1
ATOM 5811 C C . SER A 1 752 ? -57.757 -37.922 42.286 1.00 123.30 752 SER A C 1
ATOM 5812 O O . SER A 1 752 ? -58.964 -38.086 42.510 1.00 122.10 752 SER A O 1
ATOM 5815 N N . GLN A 1 753 ? -56.848 -38.849 42.542 1.00 121.60 753 GLN A N 1
ATOM 5816 C CA . GLN A 1 753 ? -57.238 -40.162 42.979 1.00 123.63 753 GLN A CA 1
ATOM 5817 C C . GLN A 1 753 ? -57.301 -40.297 44.486 1.00 126.01 753 GLN A C 1
ATOM 5818 O O . GLN A 1 753 ? -58.314 -40.752 45.018 1.00 130.73 753 GLN A O 1
ATOM 5824 N N . VAL A 1 754 ? -56.227 -39.914 45.172 1.00 125.44 754 VAL A N 1
ATOM 5825 C CA . VAL A 1 754 ? -56.158 -40.040 46.629 1.00 123.19 754 VAL A CA 1
ATOM 5826 C C . VAL A 1 754 ? -57.116 -39.081 47.338 1.00 126.11 754 VAL A C 1
ATOM 5827 O O . VAL A 1 754 ? -57.846 -39.492 48.246 1.00 125.18 754 VAL A O 1
ATOM 5831 N N . ALA A 1 755 ? -57.122 -37.818 46.905 1.00 129.04 755 ALA A N 1
ATOM 5832 C CA . ALA A 1 755 ? -57.941 -36.773 47.535 1.00 131.25 755 ALA A CA 1
ATOM 5833 C C . ALA A 1 755 ? -59.410 -36.783 47.112 1.00 132.33 755 ALA A C 1
ATOM 5834 O O . ALA A 1 755 ? -60.285 -36.404 47.890 1.00 134.40 755 ALA A O 1
ATOM 5836 N N . GLY A 1 756 ? -59.680 -37.221 45.887 1.00 132.79 756 GLY A N 1
ATOM 5837 C CA . GLY A 1 756 ? -61.046 -37.226 45.376 1.00 133.90 756 GLY A CA 1
ATOM 5838 C C . GLY A 1 756 ? -61.260 -35.971 44.567 1.00 133.77 756 GLY A C 1
ATOM 5839 O O . GLY A 1 756 ? -62.390 -35.596 44.246 1.00 134.08 756 GLY A O 1
ATOM 5840 N N . TYR A 1 757 ? -60.148 -35.316 44.257 1.00 133.75 757 TYR A N 1
ATOM 5841 C CA . TYR A 1 757 ? -60.144 -34.162 43.385 1.00 134.36 757 TYR A CA 1
ATOM 5842 C C . TYR A 1 757 ? -60.651 -34.518 41.994 1.00 132.97 757 TYR A C 1
ATOM 5843 O O . TYR A 1 757 ? -60.350 -35.591 41.468 1.00 133.28 757 TYR A O 1
ATOM 5852 N N . SER A 1 758 ? -61.438 -33.619 41.413 1.00 130.52 758 SER A N 1
ATOM 5853 C CA . SER A 1 758 ? -61.707 -33.665 39.988 1.00 125.87 758 SER A CA 1
ATOM 5854 C C . SER A 1 758 ? -60.391 -33.316 39.318 1.00 121.43 758 SER A C 1
ATOM 5855 O O . SER A 1 758 ? -59.754 -32.326 39.670 1.00 120.42 758 SER A O 1
ATOM 5858 N N . LEU A 1 759 ? -59.980 -34.143 38.365 1.00 117.36 759 LEU A N 1
ATOM 5859 C CA . LEU A 1 759 ? -58.707 -33.954 37.676 1.00 113.68 759 LEU A CA 1
ATOM 5860 C C . LEU A 1 759 ? -58.437 -32.478 37.367 1.00 110.61 759 LEU A C 1
ATOM 5861 O O . LEU A 1 759 ? -57.332 -31.988 37.573 1.00 108.04 759 LEU A O 1
ATOM 5866 N N . GLY A 1 760 ? -59.459 -31.768 36.909 1.00 109.24 760 GLY A N 1
ATOM 5867 C CA . GLY A 1 760 ? -59.384 -30.317 36.820 1.00 111.04 760 GLY A CA 1
ATOM 5868 C C . GLY A 1 760 ? -58.863 -29.685 38.105 1.00 110.95 760 GLY A C 1
ATOM 5869 O O . GLY A 1 760 ? -57.810 -29.055 38.106 1.00 110.01 760 GLY A O 1
ATOM 5870 N N . GLU A 1 761 ? -59.589 -29.864 39.206 1.00 111.18 761 GLU A N 1
ATOM 5871 C CA . GLU A 1 761 ? -59.173 -29.290 40.482 1.00 114.17 761 GLU A CA 1
ATOM 5872 C C . GLU A 1 761 ? -57.741 -29.685 40.747 1.00 110.36 761 GLU A C 1
ATOM 5873 O O . GLU A 1 761 ? -56.944 -28.879 41.203 1.00 111.55 761 GLU A O 1
ATOM 5879 N N . ALA A 1 762 ? -57.409 -30.927 40.432 1.00 109.35 762 ALA A N 1
ATOM 5880 C CA . ALA A 1 762 ? -56.083 -31.426 40.711 1.00 110.33 762 ALA A CA 1
ATOM 5881 C C . ALA A 1 762 ? -55.070 -30.468 40.143 1.00 110.87 762 ALA A C 1
ATOM 5882 O O . ALA A 1 762 ? -54.163 -30.048 40.856 1.00 107.79 762 ALA A O 1
ATOM 5884 N N . ASP A 1 763 ? -55.248 -30.114 38.868 1.00 115.07 763 ASP A N 1
ATOM 5885 C CA . ASP A 1 763 ? -54.377 -29.156 38.176 1.00 122.10 763 ASP A CA 1
ATOM 5886 C C . ASP A 1 763 ? -54.177 -27.944 39.076 1.00 123.90 763 ASP A C 1
ATOM 5887 O O . ASP A 1 763 ? -53.040 -27.604 39.423 1.00 125.06 763 ASP A O 1
ATOM 5892 N N . LEU A 1 764 ? -55.292 -27.322 39.474 1.00 123.58 764 LEU A N 1
ATOM 5893 C CA . LEU A 1 764 ? -55.273 -26.127 40.312 1.00 119.69 764 LEU A CA 1
ATOM 5894 C C . LEU A 1 764 ? -54.309 -26.321 41.460 1.00 120.43 764 LEU A C 1
ATOM 5895 O O . LEU A 1 764 ? -53.548 -25.415 41.789 1.00 121.19 764 LEU A O 1
ATOM 5900 N N . LEU A 1 765 ? -54.336 -27.516 42.049 1.00 120.24 765 LEU A N 1
ATOM 5901 C CA . LEU A 1 765 ? -53.468 -27.832 43.165 1.00 121.47 765 LEU A CA 1
ATOM 5902 C C . LEU A 1 765 ? -52.033 -27.610 42.740 1.00 124.54 765 LEU A C 1
ATOM 5903 O O . LEU A 1 765 ? -51.366 -26.711 43.256 1.00 122.39 765 LEU A O 1
ATOM 5908 N N . ARG A 1 766 ? -51.580 -28.398 41.768 1.00 131.81 766 ARG A N 1
ATOM 5909 C CA . ARG A 1 766 ? -50.231 -28.244 41.222 1.00 138.35 766 ARG A CA 1
ATOM 5910 C C . ARG A 1 766 ? -49.949 -26.784 40.866 1.00 141.68 766 ARG A C 1
ATOM 5911 O O . ARG A 1 766 ? -48.848 -26.279 41.120 1.00 145.97 766 ARG A O 1
ATOM 5919 N N . ARG A 1 767 ? -50.944 -26.114 40.284 1.00 141.91 767 ARG A N 1
ATOM 5920 C CA . ARG A 1 767 ? -50.821 -24.706 39.935 1.00 141.44 767 ARG A CA 1
ATOM 5921 C C . ARG A 1 767 ? -50.511 -23.909 41.201 1.00 137.02 767 ARG A C 1
ATOM 5922 O O . ARG A 1 767 ? -49.507 -23.196 41.257 1.00 137.63 767 ARG A O 1
ATOM 5930 N N . ALA A 1 768 ? -51.345 -24.083 42.224 1.00 131.41 768 ALA A N 1
ATOM 5931 C CA . ALA A 1 768 ? -51.253 -23.304 43.453 1.00 127.20 768 ALA A CA 1
ATOM 5932 C C . ALA A 1 768 ? -50.044 -23.633 44.321 1.00 124.79 768 ALA A C 1
ATOM 5933 O O . ALA A 1 768 ? -49.629 -22.810 45.132 1.00 125.72 768 ALA A O 1
ATOM 5935 N N . MET A 1 769 ? -49.481 -24.825 44.160 1.00 123.06 769 MET A N 1
ATOM 5936 C CA . MET A 1 769 ? -48.246 -25.173 44.867 1.00 124.91 769 MET A CA 1
ATOM 5937 C C . MET A 1 769 ? -47.046 -24.555 44.152 1.00 123.54 769 MET A C 1
ATOM 5938 O O . MET A 1 769 ? -45.971 -24.417 44.739 1.00 123.31 769 MET A O 1
ATOM 5943 N N . GLY A 1 770 ? -47.235 -24.213 42.878 1.00 123.32 770 GLY A N 1
ATOM 5944 C CA . GLY A 1 770 ? -46.230 -23.495 42.104 1.00 125.82 770 GLY A CA 1
ATOM 5945 C C . GLY A 1 770 ? -46.151 -22.053 42.578 1.00 129.43 770 GLY A C 1
ATOM 5946 O O . GLY A 1 770 ? -45.056 -21.503 42.730 1.00 130.42 770 GLY A O 1
ATOM 5947 N N . LYS A 1 771 ? -47.318 -21.449 42.830 1.00 131.02 771 LYS A N 1
ATOM 5948 C CA . LYS A 1 771 ? -47.413 -20.059 43.314 1.00 131.04 771 LYS A CA 1
ATOM 5949 C C . LYS A 1 771 ? -46.998 -19.882 44.784 1.00 130.38 771 LYS A C 1
ATOM 5950 O O . LYS A 1 771 ? -46.840 -18.755 45.254 1.00 132.02 771 LYS A O 1
ATOM 5956 N N . LYS A 1 772 ? -46.819 -20.997 45.492 1.00 130.31 772 LYS A N 1
ATOM 5957 C CA . LYS A 1 772 ? -46.341 -21.018 46.883 1.00 130.10 772 LYS A CA 1
ATOM 5958 C C . LYS A 1 772 ? -46.990 -19.980 47.784 1.00 128.88 772 LYS A C 1
ATOM 5959 O O . LYS A 1 772 ? -46.316 -19.317 48.576 1.00 127.17 772 LYS A O 1
ATOM 5965 N N . ARG A 1 773 ? -48.307 -19.855 47.663 1.00 129.87 773 ARG A N 1
ATOM 5966 C CA . ARG A 1 773 ? -49.039 -18.824 48.377 1.00 133.35 773 ARG A CA 1
ATOM 5967 C C . ARG A 1 773 ? -49.079 -19.135 49.875 1.00 133.79 773 ARG A C 1
ATOM 5968 O O . ARG A 1 773 ? -50.049 -19.700 50.379 1.00 134.26 773 ARG A O 1
ATOM 5976 N N . VAL A 1 774 ? -47.996 -18.759 50.558 1.00 135.48 774 VAL A N 1
ATOM 5977 C CA . VAL A 1 774 ? -47.758 -19.012 51.995 1.00 137.63 774 VAL A CA 1
ATOM 5978 C C . VAL A 1 774 ? -48.885 -19.754 52.747 1.00 138.17 774 VAL A C 1
ATOM 5979 O O . VAL A 1 774 ? -48.753 -20.946 53.047 1.00 137.18 774 VAL A O 1
ATOM 5983 N N . GLU A 1 775 ? -49.987 -19.051 53.022 1.00 139.40 775 GLU A N 1
ATOM 5984 C CA . GLU A 1 775 ? -51.059 -19.559 53.898 1.00 139.69 775 GLU A CA 1
ATOM 5985 C C . GLU A 1 775 ? -52.354 -19.997 53.190 1.00 138.66 775 GLU A C 1
ATOM 5986 O O . GLU A 1 775 ? -53.280 -20.495 53.834 1.00 138.55 775 GLU A O 1
ATOM 5992 N N . GLU A 1 776 ? -52.411 -19.821 51.872 1.00 137.80 776 GLU A N 1
ATOM 5993 C CA . GLU A 1 776 ? -53.518 -20.338 51.063 1.00 136.76 776 GLU A CA 1
ATOM 5994 C C . GLU A 1 776 ? -53.331 -21.848 50.859 1.00 134.71 776 GLU A C 1
ATOM 5995 O O . GLU A 1 776 ? -54.251 -22.553 50.433 1.00 132.59 776 GLU A O 1
ATOM 6001 N N . MET A 1 777 ? -52.131 -22.328 51.186 1.00 133.37 777 MET A N 1
ATOM 6002 C CA . MET A 1 777 ? -51.784 -23.740 51.077 1.00 132.96 777 MET A CA 1
ATOM 6003 C C . MET A 1 777 ? -52.491 -24.580 52.124 1.00 135.07 777 MET A C 1
ATOM 6004 O O . MET A 1 777 ? -53.015 -25.652 51.808 1.00 136.69 777 MET A O 1
ATOM 6009 N N . GLN A 1 778 ? -52.506 -24.088 53.363 1.00 135.80 778 GLN A N 1
ATOM 6010 C CA . GLN A 1 778 ? -53.151 -24.790 54.476 1.00 137.74 778 GLN A CA 1
ATOM 6011 C C . GLN A 1 778 ? -54.662 -24.961 54.291 1.00 137.30 778 GLN A C 1
ATOM 6012 O O . GLN A 1 778 ? -55.309 -25.675 55.061 1.00 138.28 778 GLN A O 1
ATOM 6018 N N . LYS A 1 779 ? -55.213 -24.306 53.272 1.00 137.57 779 LYS A N 1
ATOM 6019 C CA . LYS A 1 779 ? -56.615 -24.479 52.893 1.00 137.91 779 LYS A CA 1
ATOM 6020 C C . LYS A 1 779 ? -56.788 -25.747 52.051 1.00 136.56 779 LYS A C 1
ATOM 6021 O O . LYS A 1 779 ? -57.768 -26.483 52.214 1.00 136.56 779 LYS A O 1
ATOM 6027 N N . HIS A 1 780 ? -55.828 -25.991 51.157 1.00 134.32 780 HIS A N 1
ATOM 6028 C CA . HIS A 1 780 ? -55.823 -27.180 50.305 1.00 131.10 780 HIS A CA 1
ATOM 6029 C C . HIS A 1 780 ? -55.472 -28.417 51.111 1.00 129.82 780 HIS A C 1
ATOM 6030 O O . HIS A 1 780 ? -56.150 -29.440 51.011 1.00 127.27 780 HIS A O 1
ATOM 6037 N N . ARG A 1 781 ? -54.421 -28.307 51.919 1.00 130.48 781 ARG A N 1
ATOM 6038 C CA . ARG A 1 781 ? -54.069 -29.341 52.883 1.00 132.98 781 ARG A CA 1
ATOM 6039 C C . ARG A 1 781 ? -55.317 -29.952 53.501 1.00 134.90 781 ARG A C 1
ATOM 6040 O O . ARG A 1 781 ? -55.518 -31.161 53.431 1.00 135.48 781 ARG A O 1
ATOM 6048 N N . GLU A 1 782 ? -56.157 -29.109 54.097 1.00 137.35 782 GLU A N 1
ATOM 6049 C CA . GLU A 1 782 ? -57.381 -29.577 54.731 1.00 140.34 782 GLU A CA 1
ATOM 6050 C C . GLU A 1 782 ? -58.233 -30.339 53.712 1.00 140.74 782 GLU A C 1
ATOM 6051 O O . GLU A 1 782 ? -58.484 -31.534 53.892 1.00 142.65 782 GLU A O 1
ATOM 6057 N N . ARG A 1 783 ? -58.635 -29.665 52.632 1.00 139.00 783 ARG A N 1
ATOM 6058 C CA . ARG A 1 783 ? -59.461 -30.284 51.591 1.00 138.12 783 ARG A CA 1
ATOM 6059 C C . ARG A 1 783 ? -58.871 -31.613 51.125 1.00 134.15 783 ARG A C 1
ATOM 6060 O O . ARG A 1 783 ? -59.606 -32.532 50.755 1.00 132.44 783 ARG A O 1
ATOM 6068 N N . PHE A 1 784 ? -57.543 -31.701 51.163 1.00 130.87 784 PHE A N 1
ATOM 6069 C CA . PHE A 1 784 ? -56.818 -32.919 50.818 1.00 128.93 784 PHE A CA 1
ATOM 6070 C C . PHE A 1 784 ? -57.181 -34.042 51.792 1.00 129.85 784 PHE A C 1
ATOM 6071 O O . PHE A 1 784 ? -57.961 -34.938 51.460 1.00 129.21 784 PHE A O 1
ATOM 6079 N N . VAL A 1 785 ? -56.628 -33.966 52.999 1.00 131.38 785 VAL A N 1
ATOM 6080 C CA . VAL A 1 785 ? -56.867 -34.954 54.049 1.00 131.92 785 VAL A CA 1
ATOM 6081 C C . VAL A 1 785 ? -58.339 -35.331 54.140 1.00 132.40 785 VAL A C 1
ATOM 6082 O O . VAL A 1 785 ? -58.675 -36.508 54.087 1.00 132.17 785 VAL A O 1
ATOM 6086 N N . ARG A 1 786 ? -59.203 -34.324 54.252 1.00 135.37 786 ARG A N 1
ATOM 6087 C CA . ARG A 1 786 ? -60.651 -34.520 54.398 1.00 141.30 786 ARG A CA 1
ATOM 6088 C C . ARG A 1 786 ? -61.218 -35.513 53.372 1.00 140.20 786 ARG A C 1
ATOM 6089 O O . ARG A 1 786 ? -62.104 -36.314 53.696 1.00 141.85 786 ARG A O 1
ATOM 6097 N N . GLY A 1 787 ? -60.696 -35.460 52.147 1.00 137.92 787 GLY A N 1
ATOM 6098 C CA . GLY A 1 787 ? -61.080 -36.405 51.100 1.00 133.88 787 GLY A CA 1
ATOM 6099 C C . GLY A 1 787 ? -60.285 -37.693 51.190 1.00 130.15 787 GLY A C 1
ATOM 6100 O O . GLY A 1 787 ? -60.819 -38.774 50.956 1.00 128.46 787 GLY A O 1
ATOM 6101 N N . ALA A 1 788 ? -59.007 -37.560 51.545 1.00 127.63 788 ALA A N 1
ATOM 6102 C CA . ALA A 1 788 ? -58.082 -38.687 51.685 1.00 125.40 788 ALA A CA 1
ATOM 6103 C C . ALA A 1 788 ? -58.576 -39.733 52.681 1.00 124.87 788 ALA A C 1
ATOM 6104 O O . ALA A 1 788 ? -58.444 -40.933 52.443 1.00 123.32 788 ALA A O 1
ATOM 6106 N N . LYS A 1 789 ? -59.134 -39.276 53.798 1.00 126.27 789 LYS A N 1
ATOM 6107 C CA . LYS A 1 789 ? -59.765 -40.174 54.750 1.00 128.15 789 LYS A CA 1
ATOM 6108 C C . LYS A 1 789 ? -60.834 -40.965 54.023 1.00 130.66 789 LYS A C 1
ATOM 6109 O O . LYS A 1 789 ? -60.741 -42.188 53.908 1.00 132.02 789 LYS A O 1
ATOM 6115 N N . GLU A 1 790 ? -61.815 -40.237 53.492 1.00 132.87 790 GLU A N 1
ATOM 6116 C CA . GLU A 1 790 ? -63.011 -40.802 52.862 1.00 135.90 790 GLU A CA 1
ATOM 6117 C C . GLU A 1 790 ? -62.692 -41.833 51.777 1.00 133.18 790 GLU A C 1
ATOM 6118 O O . GLU A 1 790 ? -63.564 -42.593 51.344 1.00 130.23 790 GLU A O 1
ATOM 6124 N N . ARG A 1 791 ? -61.435 -41.851 51.352 1.00 133.69 791 ARG A N 1
ATOM 6125 C CA . ARG A 1 791 ? -60.974 -42.786 50.339 1.00 135.58 791 ARG A CA 1
ATOM 6126 C C . ARG A 1 791 ? -60.103 -43.876 50.968 1.00 133.97 791 ARG A C 1
ATOM 6127 O O . ARG A 1 791 ? -60.171 -45.033 50.556 1.00 135.26 791 ARG A O 1
ATOM 6135 N N . GLY A 1 792 ? -59.293 -43.514 51.962 1.00 131.35 792 GLY A N 1
ATOM 6136 C CA . GLY A 1 792 ? -58.401 -44.485 52.591 1.00 128.22 792 GLY A CA 1
ATOM 6137 C C . GLY A 1 792 ? -57.507 -43.962 53.696 1.00 127.19 792 GLY A C 1
ATOM 6138 O O . GLY A 1 792 ? -57.803 -44.153 54.873 1.00 126.60 792 GLY A O 1
ATOM 6139 N N . VAL A 1 793 ? -56.418 -43.299 53.308 1.00 126.96 793 VAL A N 1
ATOM 6140 C CA . VAL A 1 793 ? -55.339 -42.886 54.230 1.00 126.30 793 VAL A CA 1
ATOM 6141 C C . VAL A 1 793 ? -55.786 -42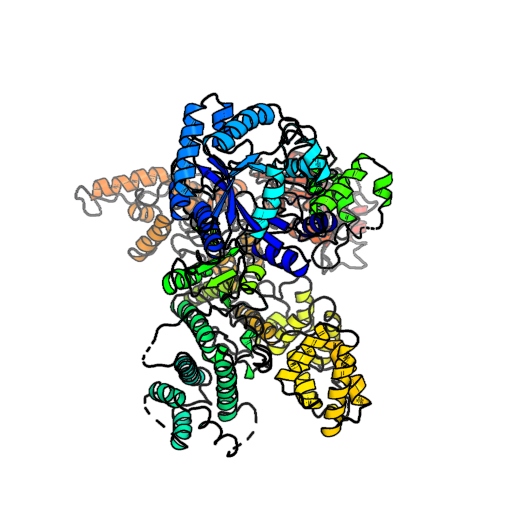.157 55.511 1.00 127.31 793 VAL A C 1
ATOM 6142 O O . VAL A 1 793 ? -56.653 -41.281 55.462 1.00 126.67 793 VAL A O 1
ATOM 6146 N N . PRO A 1 794 ? -55.187 -42.522 56.662 1.00 128.88 794 PRO A N 1
ATOM 6147 C CA . PRO A 1 794 ? -55.609 -41.986 57.955 1.00 131.43 794 PRO A CA 1
ATOM 6148 C C . PRO A 1 794 ? -54.865 -40.715 58.393 1.00 133.11 794 PRO A C 1
ATOM 6149 O O . PRO A 1 794 ? -54.507 -40.580 59.572 1.00 135.10 794 PRO A O 1
ATOM 6153 N N . GLU A 1 795 ? -54.638 -39.807 57.442 1.00 132.49 795 GLU A N 1
ATOM 6154 C CA . GLU A 1 795 ? -54.079 -38.462 57.690 1.00 132.42 795 GLU A CA 1
ATOM 6155 C C . GLU A 1 795 ? -52.587 -38.391 58.021 1.00 131.59 795 GLU A C 1
ATOM 6156 O O . GLU A 1 795 ? -51.890 -37.535 57.483 1.00 133.49 795 GLU A O 1
ATOM 6162 N N . GLU A 1 796 ? -52.101 -39.262 58.904 1.00 130.68 796 GLU A N 1
ATOM 6163 C CA . GLU A 1 796 ? -50.663 -39.336 59.181 1.00 130.01 796 GLU A CA 1
ATOM 6164 C C . GLU A 1 796 ? -49.905 -39.567 57.872 1.00 130.27 796 GLU A C 1
ATOM 6165 O O . GLU A 1 796 ? -48.867 -38.947 57.621 1.00 128.17 796 GLU A O 1
ATOM 6171 N N . GLU A 1 797 ? -50.446 -40.456 57.044 1.00 131.82 797 GLU A N 1
ATOM 6172 C CA . GLU A 1 797 ? -49.945 -40.667 55.696 1.00 133.58 797 GLU A CA 1
ATOM 6173 C C . GLU A 1 797 ? -50.317 -39.463 54.862 1.00 131.05 797 GLU A C 1
ATOM 6174 O O . GLU A 1 797 ? -49.473 -38.904 54.172 1.00 132.58 797 GLU A O 1
ATOM 6180 N N . ALA A 1 798 ? -51.581 -39.058 54.940 1.00 127.71 798 ALA A N 1
ATOM 6181 C CA . ALA A 1 798 ? -52.066 -37.963 54.118 1.00 125.74 798 ALA A CA 1
ATOM 6182 C C . ALA A 1 798 ? -51.128 -36.759 54.192 1.00 124.52 798 ALA A C 1
ATOM 6183 O O . ALA A 1 798 ? -50.544 -36.376 53.180 1.00 121.86 798 ALA A O 1
ATOM 6185 N N . ASN A 1 799 ? -50.958 -36.197 55.389 1.00 124.31 799 ASN A N 1
ATOM 6186 C CA . ASN A 1 799 ? -50.125 -35.005 55.593 1.00 125.11 799 ASN A CA 1
ATOM 6187 C C . ASN A 1 799 ? -48.758 -35.102 54.930 1.00 127.47 799 ASN A C 1
ATOM 6188 O O . ASN A 1 799 ? -48.405 -34.272 54.086 1.00 131.10 799 ASN A O 1
ATOM 6193 N N . ARG A 1 800 ? -48.009 -36.135 55.300 1.00 127.47 800 ARG A N 1
ATOM 6194 C CA . ARG A 1 800 ? -46.678 -36.377 54.752 1.00 126.14 800 ARG A CA 1
ATOM 6195 C C . ARG A 1 800 ? -46.743 -36.650 53.238 1.00 123.49 800 ARG A C 1
ATOM 6196 O O . ARG A 1 800 ? -45.790 -36.357 52.513 1.00 120.92 800 ARG A O 1
ATOM 6204 N N . LEU A 1 801 ? -47.872 -37.205 52.781 1.00 121.41 801 LEU A N 1
ATOM 6205 C CA . LEU A 1 801 ? -48.114 -37.473 51.362 1.00 118.54 801 LEU A CA 1
ATOM 6206 C C . LEU A 1 801 ? -48.296 -36.147 50.636 1.00 123.97 801 LEU A C 1
ATOM 6207 O O . LEU A 1 801 ? -47.731 -35.931 49.554 1.00 125.38 801 LEU A O 1
ATOM 6212 N N . PHE A 1 802 ? -49.088 -35.264 51.242 1.00 125.55 802 PHE A N 1
ATOM 6213 C CA . PHE A 1 802 ? -49.253 -33.916 50.736 1.00 127.02 802 PHE A CA 1
ATOM 6214 C C . PHE A 1 802 ? -47.915 -33.224 50.788 1.00 129.22 802 PHE A C 1
ATOM 6215 O O . PHE A 1 802 ? -47.535 -32.543 49.840 1.00 131.03 802 PHE A O 1
ATOM 6223 N N . ASP A 1 803 ? -47.202 -33.407 51.897 1.00 132.01 803 ASP A N 1
ATOM 6224 C CA . ASP A 1 803 ? -45.804 -33.013 51.966 1.00 138.22 803 ASP A CA 1
ATOM 6225 C C . ASP A 1 803 ? -45.025 -33.573 50.772 1.00 140.33 803 ASP A C 1
ATOM 6226 O O . ASP A 1 803 ? -44.251 -32.841 50.151 1.00 144.56 803 ASP A O 1
ATOM 6231 N N . MET A 1 804 ? -45.242 -34.847 50.429 1.00 138.65 804 MET A N 1
ATOM 6232 C CA . MET A 1 804 ? -44.530 -35.439 49.295 1.00 135.80 804 MET A CA 1
ATOM 6233 C C . MET A 1 804 ? -44.900 -34.739 48.004 1.00 131.65 804 MET A C 1
ATOM 6234 O O . MET A 1 804 ? -44.056 -34.558 47.134 1.00 130.32 804 MET A O 1
ATOM 6239 N N . LEU A 1 805 ? -46.156 -34.334 47.885 1.00 129.11 805 LEU A N 1
ATOM 6240 C CA . LEU A 1 805 ? -46.569 -33.627 46.693 1.00 131.40 805 LEU A CA 1
ATOM 6241 C C . LEU A 1 805 ? -45.912 -32.258 46.596 1.00 132.83 805 LEU A C 1
ATOM 6242 O O . LEU A 1 805 ? -45.203 -31.989 45.630 1.00 134.70 805 LEU A O 1
ATOM 6247 N N . GLU A 1 806 ? -46.096 -31.406 47.599 1.00 134.22 806 GLU A N 1
ATOM 6248 C CA . GLU A 1 806 ? -45.498 -30.070 47.546 1.00 137.77 806 GLU A CA 1
ATOM 6249 C C . GLU A 1 806 ? -43.978 -30.128 47.433 1.00 138.90 806 GLU A C 1
ATOM 6250 O O . GLU A 1 806 ? -43.348 -29.142 47.056 1.00 140.90 806 GLU A O 1
ATOM 6256 N N . ALA A 1 807 ? -43.401 -31.286 47.747 1.00 141.24 807 ALA A N 1
ATOM 6257 C CA . ALA A 1 807 ? -41.955 -31.475 47.659 1.00 144.76 807 ALA A CA 1
ATOM 6258 C C . ALA A 1 807 ? -41.512 -31.728 46.222 1.00 146.64 807 ALA A C 1
ATOM 6259 O O . ALA A 1 807 ? -40.524 -31.139 45.761 1.00 150.39 807 ALA A O 1
ATOM 6261 N N . PHE A 1 808 ? -42.252 -32.596 45.527 1.00 145.89 808 PHE A N 1
ATOM 6262 C CA . PHE A 1 808 ? -41.930 -33.005 44.152 1.00 144.91 808 PHE A CA 1
ATOM 6263 C C . PHE A 1 808 ? -42.495 -32.058 43.081 1.00 142.12 808 PHE A C 1
ATOM 6264 O O . PHE A 1 808 ? -41.951 -31.974 41.979 1.00 140.36 808 PHE A O 1
ATOM 6272 N N . ALA A 1 809 ? -43.570 -31.346 43.418 1.00 140.89 809 ALA A N 1
ATOM 6273 C CA . ALA A 1 809 ? -44.314 -30.524 42.453 1.00 141.97 809 ALA A CA 1
ATOM 6274 C C . ALA A 1 809 ? -43.566 -29.310 41.911 1.00 143.30 809 ALA A C 1
ATOM 6275 O O . ALA A 1 809 ? -43.864 -28.835 40.810 1.00 144.14 809 ALA A O 1
ATOM 6277 N N . ASN A 1 810 ? -42.613 -28.804 42.688 1.00 143.07 810 ASN A N 1
ATOM 6278 C CA . ASN A 1 810 ? -41.844 -27.632 42.293 1.00 144.05 810 ASN A CA 1
ATOM 6279 C C . ASN A 1 810 ? -40.871 -27.902 41.162 1.00 143.88 810 ASN A C 1
ATOM 6280 O O . ASN A 1 810 ? -40.468 -26.980 40.441 1.00 144.84 810 ASN A O 1
ATOM 6285 N N . TYR A 1 811 ? -40.498 -29.169 41.018 1.00 141.90 811 TYR A N 1
ATOM 6286 C CA . TYR A 1 811 ? -39.498 -29.574 40.048 1.00 141.26 811 TYR A CA 1
ATOM 6287 C C . TYR A 1 811 ? -40.091 -30.435 38.944 1.00 137.10 811 TYR A C 1
ATOM 6288 O O . TYR A 1 811 ? -39.619 -30.413 37.806 1.00 135.97 811 TYR A O 1
ATOM 6297 N N . GLY A 1 812 ? -41.133 -31.183 39.294 1.00 133.49 812 GLY A N 1
ATOM 6298 C CA . GLY A 1 812 ? -41.802 -32.089 38.373 1.00 128.33 812 GLY A CA 1
ATOM 6299 C C . GLY A 1 812 ? -42.072 -31.456 37.029 1.00 124.63 812 GLY A C 1
ATOM 6300 O O . GLY A 1 812 ? -42.133 -30.232 36.922 1.00 121.43 812 GLY A O 1
ATOM 6301 N N . PHE A 1 813 ? -42.264 -32.297 36.015 1.00 124.43 813 PHE A N 1
ATOM 6302 C CA . PHE A 1 813 ? -42.302 -31.841 34.624 1.00 124.21 813 PHE A CA 1
ATOM 6303 C C . PHE A 1 813 ? -43.586 -32.074 33.827 1.00 123.90 813 PHE A C 1
ATOM 6304 O O . PHE A 1 813 ? -44.455 -32.842 34.229 1.00 124.48 813 PHE A O 1
ATOM 6312 N N . ASN A 1 814 ? -43.693 -31.406 32.683 1.00 122.19 814 ASN A N 1
ATOM 6313 C CA . ASN A 1 814 ? -44.839 -31.610 31.829 1.00 123.54 814 ASN A CA 1
ATOM 6314 C C . ASN A 1 814 ? -44.558 -32.752 30.876 1.00 123.55 814 ASN A C 1
ATOM 6315 O O . ASN A 1 814 ? -43.753 -32.611 29.954 1.00 124.41 814 ASN A O 1
ATOM 6320 N N . LYS A 1 815 ? -45.226 -33.882 31.115 1.00 123.83 815 LYS A N 1
ATOM 6321 C CA . LYS A 1 815 ? -45.097 -35.086 30.275 1.00 119.84 815 LYS A CA 1
ATOM 6322 C C . LYS A 1 815 ? -45.670 -34.848 28.873 1.00 118.42 815 LYS A C 1
ATOM 6323 O O . LYS A 1 815 ? -45.078 -35.256 27.867 1.00 116.65 815 LYS A O 1
ATOM 6329 N N . SER A 1 816 ? -46.815 -34.170 28.818 1.00 116.11 816 SER A N 1
ATOM 6330 C CA . SER A 1 816 ? -47.378 -33.747 27.556 1.00 113.95 816 SER A CA 1
ATOM 6331 C C . SER A 1 816 ? -46.201 -33.344 26.690 1.00 111.51 816 SER A C 1
ATOM 6332 O O . SER A 1 816 ? -45.917 -34.005 25.705 1.00 110.75 816 SER A O 1
ATOM 6335 N N . HIS A 1 817 ? -45.469 -32.317 27.108 1.00 113.21 817 HIS A N 1
ATOM 6336 C CA . HIS A 1 817 ? -44.314 -31.825 26.350 1.00 116.85 817 HIS A CA 1
ATOM 6337 C C . HIS A 1 817 ? -43.211 -32.863 26.273 1.00 114.16 817 HIS A C 1
ATOM 6338 O O . HIS A 1 817 ? -42.740 -33.190 25.183 1.00 114.44 817 HIS A O 1
ATOM 6345 N N . ALA A 1 818 ? -42.817 -33.390 27.424 1.00 112.26 818 ALA A N 1
ATOM 6346 C CA . ALA A 1 818 ? -41.705 -34.330 27.483 1.00 115.87 818 ALA A CA 1
ATOM 6347 C C . ALA A 1 818 ? -41.827 -35.421 26.421 1.00 116.06 818 ALA A C 1
ATOM 6348 O O . ALA A 1 818 ? -40.960 -35.555 25.548 1.00 119.06 818 ALA A O 1
ATOM 6350 N N . ALA A 1 819 ? -42.924 -36.168 26.481 1.00 113.29 819 ALA A N 1
ATOM 6351 C CA . ALA A 1 819 ? -43.116 -37.307 25.606 1.00 111.90 819 ALA A CA 1
ATOM 6352 C C . ALA A 1 819 ? -43.109 -36.871 24.163 1.00 112.45 819 ALA A C 1
ATOM 6353 O O . ALA A 1 819 ? -42.546 -37.555 23.311 1.00 112.95 819 ALA A O 1
ATOM 6355 N N . ALA A 1 820 ? -43.727 -35.726 23.894 1.00 113.04 820 ALA A N 1
ATOM 6356 C CA . ALA A 1 820 ? -43.835 -35.235 22.532 1.00 115.54 820 ALA A CA 1
ATOM 6357 C C . ALA A 1 820 ? -42.461 -35.260 21.894 1.00 116.03 820 ALA A C 1
ATOM 6358 O O . ALA A 1 820 ? -42.207 -36.027 20.959 1.00 116.98 820 ALA A O 1
ATOM 6360 N N . TYR A 1 821 ? -41.569 -34.449 22.441 1.00 114.61 821 TYR A N 1
ATOM 6361 C CA . TYR A 1 821 ? -40.237 -34.295 21.890 1.00 117.79 821 TYR A CA 1
ATOM 6362 C C . TYR A 1 821 ? -39.469 -35.610 21.882 1.00 114.90 821 TYR A C 1
ATOM 6363 O O . TYR A 1 821 ? -38.877 -35.989 20.876 1.00 108.60 821 TYR A O 1
ATOM 6372 N N . SER A 1 822 ? -39.504 -36.307 23.007 1.00 115.51 822 SER A N 1
ATOM 6373 C CA . SER A 1 822 ? -38.853 -37.603 23.129 1.00 122.39 822 SER A CA 1
ATOM 6374 C C . SER A 1 822 ? -38.986 -38.417 21.845 1.00 121.46 822 SER A C 1
ATOM 6375 O O . SER A 1 822 ? -37.996 -38.891 21.279 1.00 116.08 822 SER A O 1
ATOM 6378 N N . LEU A 1 823 ? -40.233 -38.545 21.398 1.00 125.23 823 LEU A N 1
ATOM 6379 C CA . LEU A 1 823 ? -40.597 -39.185 20.138 1.00 126.65 823 LEU A CA 1
ATOM 6380 C C . LEU A 1 823 ? -39.628 -38.790 19.011 1.00 126.17 823 LEU A C 1
ATOM 6381 O O . LEU A 1 823 ? -39.184 -39.641 18.235 1.00 125.76 823 LEU A O 1
ATOM 6386 N N . LEU A 1 824 ? -39.294 -37.502 18.937 1.00 123.77 824 LEU A N 1
ATOM 6387 C CA . LEU A 1 824 ? -38.391 -37.020 17.911 1.00 119.37 824 LEU A CA 1
ATOM 6388 C C . LEU A 1 824 ? -37.021 -37.589 18.126 1.00 120.96 824 LEU A C 1
ATOM 6389 O O . LEU A 1 824 ? -36.443 -38.125 17.191 1.00 122.69 824 LEU A O 1
ATOM 6394 N N . SER A 1 825 ? -36.510 -37.493 19.352 1.00 121.79 825 SER A N 1
ATOM 6395 C CA . SER A 1 825 ? -35.218 -38.093 19.680 1.00 124.68 825 SER A CA 1
ATOM 6396 C C . SER A 1 825 ? -35.188 -39.549 19.185 1.00 128.62 825 SER A C 1
ATOM 6397 O O . SER A 1 825 ? -34.254 -39.942 18.461 1.00 129.60 825 SER A O 1
ATOM 6400 N N . TYR A 1 826 ? -36.219 -40.328 19.554 1.00 126.42 826 TYR A N 1
ATOM 6401 C CA . TYR A 1 826 ? -36.392 -41.708 19.068 1.00 122.70 826 TYR A CA 1
ATOM 6402 C C . TYR A 1 826 ? -36.278 -41.717 17.556 1.00 123.74 826 TYR A C 1
ATOM 6403 O O . TYR A 1 826 ? -35.370 -42.341 16.999 1.00 123.86 826 TYR A O 1
ATOM 6412 N N . GLN A 1 827 ? -37.194 -40.991 16.910 1.00 121.99 827 GLN A N 1
ATOM 6413 C CA . GLN A 1 827 ? -37.235 -40.875 15.464 1.00 120.22 827 GLN A CA 1
ATOM 6414 C C . GLN A 1 827 ? -35.839 -40.657 14.904 1.00 119.18 827 GLN A C 1
ATOM 6415 O O . GLN A 1 827 ? -35.450 -41.321 13.957 1.00 116.84 827 GLN A O 1
ATOM 6421 N N . THR A 1 828 ? -35.080 -39.756 15.524 1.00 123.22 828 THR A N 1
ATOM 6422 C CA . THR A 1 828 ? -33.704 -39.471 15.117 1.00 128.56 828 THR A CA 1
ATOM 6423 C C . THR A 1 828 ? -32.820 -40.686 15.310 1.00 126.83 828 THR A C 1
ATOM 6424 O O . THR A 1 828 ? -32.190 -41.152 14.362 1.00 126.56 828 THR A O 1
ATOM 6428 N N . ALA A 1 829 ? -32.777 -41.187 16.543 1.00 126.81 829 ALA A N 1
ATOM 6429 C CA . ALA A 1 829 ? -31.939 -42.334 16.901 1.00 129.57 829 ALA A CA 1
ATOM 6430 C C . ALA A 1 829 ? -32.168 -43.542 15.978 1.00 129.39 829 ALA A C 1
ATOM 6431 O O . ALA A 1 829 ? -31.219 -44.140 15.454 1.00 126.69 829 ALA A O 1
ATOM 6433 N N . TYR A 1 830 ? -33.439 -43.878 15.783 1.00 128.17 830 TYR A N 1
ATOM 6434 C CA . TYR A 1 830 ? -33.845 -44.930 14.873 1.00 125.54 830 TYR A CA 1
ATOM 6435 C C . TYR A 1 830 ? -33.139 -44.824 13.528 1.00 123.99 830 TYR A C 1
ATOM 6436 O O . TYR A 1 830 ? -32.574 -45.795 13.051 1.00 126.67 830 TYR A O 1
ATOM 6445 N N . VAL A 1 831 ? -33.173 -43.644 12.924 1.00 121.59 831 VAL A N 1
ATOM 6446 C CA . VAL A 1 831 ? -32.529 -43.429 11.642 1.00 121.98 831 VAL A CA 1
ATOM 6447 C C . VAL A 1 831 ? -31.033 -43.715 11.745 1.00 125.17 831 VAL A C 1
ATOM 6448 O O . VAL A 1 831 ? -30.515 -44.542 10.991 1.00 127.16 831 VAL A O 1
ATOM 6452 N N . LYS A 1 832 ? -30.360 -43.048 12.688 1.00 126.67 832 LYS A N 1
ATOM 6453 C CA . LYS A 1 832 ? -28.912 -43.211 12.927 1.00 128.05 832 LYS A CA 1
ATOM 6454 C C . LYS A 1 832 ? -28.503 -44.666 13.139 1.00 128.18 832 LYS A C 1
ATOM 6455 O O . LYS A 1 832 ? -27.391 -45.078 12.781 1.00 126.81 832 LYS A O 1
ATOM 6461 N N . ALA A 1 833 ? -29.409 -45.424 13.747 1.00 126.70 833 ALA A N 1
ATOM 6462 C CA . ALA A 1 833 ? -29.179 -46.823 14.036 1.00 125.35 833 ALA A CA 1
ATOM 6463 C C . ALA A 1 833 ? -29.380 -47.679 12.799 1.00 124.60 833 ALA A C 1
ATOM 6464 O O . ALA A 1 833 ? -28.542 -48.519 12.487 1.00 126.68 833 ALA A O 1
ATOM 6466 N N . HIS A 1 834 ? -30.483 -47.456 12.092 1.00 123.87 834 HIS A N 1
ATOM 6467 C CA . HIS A 1 834 ? -30.855 -48.307 10.969 1.00 122.34 834 HIS A CA 1
ATOM 6468 C C . HIS A 1 834 ? -30.324 -47.854 9.616 1.00 121.81 834 HIS A C 1
ATOM 6469 O O . HIS A 1 834 ? -30.100 -48.687 8.737 1.00 126.07 834 HIS A O 1
ATOM 6476 N N . TYR A 1 835 ? -30.121 -46.552 9.439 1.00 116.99 835 TYR A N 1
ATOM 6477 C CA . TYR A 1 835 ? -29.557 -46.063 8.187 1.00 117.85 835 TYR A CA 1
ATOM 6478 C C . TYR A 1 835 ? -28.407 -45.088 8.428 1.00 118.63 835 TYR A C 1
ATOM 6479 O O . TYR A 1 835 ? -28.519 -43.903 8.106 1.00 122.04 835 TYR A O 1
ATOM 6488 N N . PRO A 1 836 ? -27.271 -45.600 8.940 1.00 116.28 836 PRO A N 1
ATOM 6489 C CA . PRO A 1 836 ? -26.213 -44.779 9.538 1.00 114.83 836 PRO A CA 1
ATOM 6490 C C . PRO A 1 836 ? -25.416 -43.920 8.558 1.00 114.23 836 PRO A C 1
ATOM 6491 O O . PRO A 1 836 ? -24.844 -42.903 8.974 1.00 116.80 836 PRO A O 1
ATOM 6495 N N . VAL A 1 837 ? -25.371 -44.328 7.287 1.00 110.23 837 VAL A N 1
ATOM 6496 C CA . VAL A 1 837 ? -24.618 -43.604 6.256 1.00 103.92 837 VAL A CA 1
ATOM 6497 C C . VAL A 1 837 ? -25.438 -42.413 5.824 1.00 104.05 837 VAL A C 1
ATOM 6498 O O . VAL A 1 837 ? -24.991 -41.264 5.901 1.00 103.82 837 VAL A O 1
ATOM 6502 N N . GLU A 1 838 ? -26.650 -42.710 5.367 1.00 102.08 838 GLU A N 1
ATOM 6503 C CA . GLU A 1 838 ? -27.542 -41.695 4.863 1.00 100.91 838 GLU A CA 1
ATOM 6504 C C . GLU A 1 838 ? -27.766 -40.709 5.970 1.00 99.30 838 GLU A C 1
ATOM 6505 O O . GLU A 1 838 ? -27.704 -39.507 5.745 1.00 98.08 838 GLU A O 1
ATOM 6511 N N . PHE A 1 839 ? -27.973 -41.219 7.178 1.00 100.26 839 PHE A N 1
ATOM 6512 C CA . PHE A 1 839 ? -28.027 -40.357 8.349 1.00 105.79 839 PHE A CA 1
ATOM 6513 C C . PHE A 1 839 ? -26.966 -39.257 8.177 1.00 106.26 839 PHE A C 1
ATOM 6514 O O . PHE A 1 839 ? -27.303 -38.088 7.994 1.00 107.54 839 PHE A O 1
ATOM 6522 N N . MET A 1 840 ? -25.695 -39.644 8.166 1.00 104.09 840 MET A N 1
ATOM 6523 C CA . MET A 1 840 ? -24.610 -38.689 8.084 1.00 101.10 840 MET A CA 1
ATOM 6524 C C . MET A 1 840 ? -24.710 -37.745 6.905 1.00 101.97 840 MET A C 1
ATOM 6525 O O . MET A 1 840 ? -24.353 -36.576 7.003 1.00 99.18 840 MET A O 1
ATOM 6530 N N . ALA A 1 841 ? -25.170 -38.264 5.776 1.00 105.71 841 ALA A N 1
ATOM 6531 C CA . ALA A 1 841 ? -25.325 -37.440 4.588 1.00 108.51 841 ALA A CA 1
ATOM 6532 C C . ALA A 1 841 ? -26.354 -36.369 4.870 1.00 107.33 841 ALA A C 1
ATOM 6533 O O . ALA A 1 841 ? -26.097 -35.190 4.681 1.00 104.54 841 ALA A O 1
ATOM 6535 N N . ALA A 1 842 ? -27.509 -36.791 5.363 1.00 109.25 842 ALA A N 1
ATOM 6536 C CA . ALA A 1 842 ? -28.549 -35.863 5.747 1.00 114.82 842 ALA A CA 1
ATOM 6537 C C . ALA A 1 842 ? -27.974 -34.814 6.679 1.00 118.96 842 ALA A C 1
ATOM 6538 O O . ALA A 1 842 ? -28.316 -33.642 6.577 1.00 124.41 842 ALA A O 1
ATOM 6540 N N . LEU A 1 843 ? -27.091 -35.234 7.580 1.00 121.25 843 LEU A N 1
ATOM 6541 C CA . LEU A 1 843 ? -26.417 -34.298 8.467 1.00 121.30 843 LEU A CA 1
ATOM 6542 C C . LEU A 1 843 ? -25.663 -33.309 7.620 1.00 119.96 843 LEU A C 1
ATOM 6543 O O . LEU A 1 843 ? -25.931 -32.108 7.682 1.00 123.05 843 LEU A O 1
ATOM 6548 N N . LEU A 1 844 ? -24.737 -33.831 6.818 1.00 113.93 844 LEU A N 1
ATOM 6549 C CA . LEU A 1 844 ? -23.908 -33.002 5.973 1.00 112.29 844 LEU A CA 1
ATOM 6550 C C . LEU A 1 844 ? -24.794 -32.108 5.113 1.00 115.43 844 LEU A C 1
ATOM 6551 O O . LEU A 1 844 ? -24.671 -30.882 5.151 1.00 120.64 844 LEU A O 1
ATOM 6556 N N . SER A 1 845 ? -25.718 -32.721 4.381 1.00 113.90 845 SER A N 1
ATOM 6557 C CA . SER A 1 845 ? -26.643 -31.990 3.526 1.00 111.52 845 SER A CA 1
ATOM 6558 C C . SER A 1 845 ? -27.319 -30.820 4.233 1.00 108.00 845 SER A C 1
ATOM 6559 O O . SER A 1 845 ? -27.257 -29.699 3.747 1.00 108.72 845 SER A O 1
ATOM 6562 N N . VAL A 1 846 ? -27.945 -31.080 5.376 1.00 104.69 846 VAL A N 1
ATOM 6563 C CA . VAL A 1 846 ? -28.717 -30.062 6.071 1.00 106.71 846 VAL A CA 1
ATOM 6564 C C . VAL A 1 846 ? -27.858 -28.845 6.347 1.00 109.63 846 VAL A C 1
ATOM 6565 O O . VAL A 1 846 ? -28.284 -27.716 6.121 1.00 116.11 846 VAL A O 1
ATOM 6569 N N . GLU A 1 847 ? -26.640 -29.055 6.810 1.00 110.93 847 GLU A N 1
ATOM 6570 C CA . GLU A 1 847 ? -25.834 -27.910 7.165 1.00 117.72 847 GLU A CA 1
ATOM 6571 C C . GLU A 1 847 ? -24.755 -27.676 6.142 1.00 120.79 847 GLU A C 1
ATOM 6572 O O . GLU A 1 847 ? -23.700 -27.163 6.479 1.00 125.03 847 GLU A O 1
ATOM 6578 N N . ARG A 1 848 ? -25.016 -28.023 4.887 1.00 124.10 848 ARG A N 1
ATOM 6579 C CA . ARG A 1 848 ? -23.995 -27.883 3.854 1.00 131.05 848 ARG A CA 1
ATOM 6580 C C . ARG A 1 848 ? -23.527 -26.431 3.687 1.00 134.60 848 ARG A C 1
ATOM 6581 O O . ARG A 1 848 ? -22.551 -26.161 2.981 1.00 139.19 848 ARG A O 1
ATOM 6589 N N . HIS A 1 849 ? -24.213 -25.505 4.353 1.00 137.56 849 HIS A N 1
ATOM 6590 C CA . HIS A 1 849 ? -23.872 -24.091 4.260 1.00 141.14 849 HIS A CA 1
ATOM 6591 C C . HIS A 1 849 ? -22.967 -23.597 5.398 1.00 143.01 849 HIS A C 1
ATOM 6592 O O . HIS A 1 849 ? -22.973 -22.404 5.741 1.00 147.88 849 HIS A O 1
ATOM 6599 N N . ASP A 1 850 ? -22.179 -24.515 5.962 1.00 140.75 850 ASP A N 1
ATOM 6600 C CA . ASP A 1 850 ? -21.253 -24.204 7.055 1.00 137.57 850 ASP A CA 1
ATOM 6601 C C . ASP A 1 850 ? -19.899 -24.860 6.763 1.00 135.48 850 ASP A C 1
ATOM 6602 O O . ASP A 1 850 ? -19.656 -26.017 7.106 1.00 129.51 850 ASP A O 1
ATOM 6607 N N . SER A 1 851 ? -19.030 -24.102 6.102 1.00 138.71 851 SER A N 1
ATOM 6608 C CA . SER A 1 851 ? -17.679 -24.544 5.788 1.00 140.63 851 SER A CA 1
ATOM 6609 C C . SER A 1 851 ? -17.099 -25.304 6.985 1.00 142.06 851 SER A C 1
ATOM 6610 O O . SER A 1 851 ? -16.474 -26.350 6.813 1.00 141.57 851 SER A O 1
ATOM 6613 N N . ASP A 1 852 ? -17.350 -24.782 8.192 1.00 144.95 852 ASP A N 1
ATOM 6614 C CA . ASP A 1 852 ? -16.906 -25.383 9.465 1.00 145.53 852 ASP A CA 1
ATOM 6615 C C . ASP A 1 852 ? -17.614 -26.703 9.807 1.00 143.33 852 ASP A C 1
ATOM 6616 O O . ASP A 1 852 ? -16.958 -27.739 9.979 1.00 143.03 852 ASP A O 1
ATOM 6621 N N . LYS A 1 853 ? -18.941 -26.657 9.922 1.00 138.86 853 LYS A N 1
ATOM 6622 C CA . LYS A 1 853 ? -19.725 -27.849 10.228 1.00 136.09 853 LYS A CA 1
ATOM 6623 C C . LYS A 1 853 ? -19.472 -28.966 9.218 1.00 135.43 853 LYS A C 1
ATOM 6624 O O . LYS A 1 853 ? -19.288 -30.116 9.613 1.00 138.61 853 LYS A O 1
ATOM 6630 N N . VAL A 1 854 ? -19.454 -28.637 7.924 1.00 132.08 854 VAL A N 1
ATOM 6631 C CA . VAL A 1 854 ? -19.205 -29.651 6.887 1.00 126.43 854 VAL A CA 1
ATOM 6632 C C . VAL A 1 854 ? -17.886 -30.364 7.172 1.00 128.21 854 VAL A C 1
ATOM 6633 O O . VAL A 1 854 ? -17.842 -31.591 7.268 1.00 127.23 854 VAL A O 1
ATOM 6637 N N . ALA A 1 855 ? -16.821 -29.576 7.323 1.00 130.33 855 ALA A N 1
ATOM 6638 C CA . ALA A 1 855 ? -15.511 -30.100 7.667 1.00 129.55 855 ALA A CA 1
ATOM 6639 C C . ALA A 1 855 ? -15.715 -31.040 8.832 1.00 129.66 855 ALA A C 1
ATOM 6640 O O . ALA A 1 855 ? -15.361 -32.214 8.745 1.00 131.18 855 ALA A O 1
ATOM 6642 N N . GLU A 1 856 ? -16.341 -30.528 9.891 1.00 128.69 856 GLU A N 1
ATOM 6643 C CA . GLU A 1 856 ? -16.630 -31.316 11.084 1.00 130.83 856 GLU A CA 1
ATOM 6644 C C . GLU A 1 856 ? -17.370 -32.612 10.739 1.00 129.26 856 GLU A C 1
ATOM 6645 O O . GLU A 1 856 ? -16.821 -33.704 10.920 1.00 128.74 856 GLU A O 1
ATOM 6651 N N . TYR A 1 857 ? -18.595 -32.495 10.225 1.00 126.89 857 TYR A N 1
ATOM 6652 C CA . TYR A 1 857 ? -19.404 -33.674 9.921 1.00 125.33 857 TYR A CA 1
ATOM 6653 C C . TYR A 1 857 ? -18.617 -34.696 9.118 1.00 127.03 857 TYR A C 1
ATOM 6654 O O . TYR A 1 857 ? -18.716 -35.901 9.367 1.00 129.61 857 TYR A O 1
ATOM 6663 N N . ILE A 1 858 ? -17.827 -34.204 8.169 1.00 125.69 858 ILE A N 1
ATOM 6664 C CA . ILE A 1 858 ? -16.936 -35.055 7.411 1.00 124.74 858 ILE A CA 1
ATOM 6665 C C . ILE A 1 858 ? -16.066 -35.842 8.370 1.00 125.51 858 ILE A C 1
ATOM 6666 O O . ILE A 1 858 ? -16.119 -37.066 8.361 1.00 126.38 858 ILE A O 1
ATOM 6671 N N . ARG A 1 859 ? -15.320 -35.148 9.230 1.00 127.64 859 ARG A N 1
ATOM 6672 C CA . ARG A 1 859 ? -14.342 -35.815 10.097 1.00 131.20 859 ARG A CA 1
ATOM 6673 C C . ARG A 1 859 ? -15.000 -36.835 11.020 1.00 129.28 859 ARG A C 1
ATOM 6674 O O . ARG A 1 859 ? -14.398 -37.870 11.318 1.00 132.12 859 ARG A O 1
ATOM 6682 N N . ASP A 1 860 ? -16.235 -36.557 11.443 1.00 125.74 860 ASP A N 1
ATOM 6683 C CA . ASP A 1 860 ? -16.979 -37.503 12.277 1.00 124.25 860 ASP A CA 1
ATOM 6684 C C . ASP A 1 860 ? -17.233 -38.799 11.479 1.00 122.17 860 ASP A C 1
ATOM 6685 O O . ASP A 1 860 ? -16.890 -39.899 11.934 1.00 118.26 860 ASP A O 1
ATOM 6690 N N . ALA A 1 861 ? -17.780 -38.641 10.273 1.00 121.16 861 ALA A N 1
ATOM 6691 C CA . ALA A 1 861 ? -18.078 -39.753 9.365 1.00 121.90 861 ALA A CA 1
ATOM 6692 C C . ALA A 1 861 ? -16.847 -40.441 8.786 1.00 123.71 861 ALA A C 1
ATOM 6693 O O . ALA A 1 861 ? -16.898 -41.622 8.452 1.00 124.40 861 ALA A O 1
ATOM 6695 N N . ARG A 1 862 ? -15.757 -39.696 8.635 1.00 126.91 862 ARG A N 1
ATOM 6696 C CA . ARG A 1 862 ? -14.514 -40.269 8.134 1.00 131.54 862 ARG A CA 1
ATOM 6697 C C . ARG A 1 862 ? -14.052 -41.341 9.099 1.00 132.24 862 ARG A C 1
ATOM 6698 O O . ARG A 1 862 ? -13.904 -42.498 8.712 1.00 133.84 862 ARG A O 1
ATOM 6706 N N . ALA A 1 863 ? -13.847 -40.955 10.357 1.00 134.12 863 ALA A N 1
ATOM 6707 C CA . ALA A 1 863 ? -13.455 -41.905 11.390 1.00 135.81 863 ALA A CA 1
ATOM 6708 C C . ALA A 1 863 ? -14.693 -42.594 11.968 1.00 136.32 863 ALA A C 1
ATOM 6709 O O . ALA A 1 863 ? -14.831 -42.734 13.180 1.00 137.74 863 ALA A O 1
ATOM 6711 N N . LEU A 1 864 ? -15.591 -43.013 11.077 1.00 137.48 864 LEU A N 1
ATOM 6712 C CA . LEU A 1 864 ? -16.754 -43.831 11.432 1.00 136.27 864 LEU A CA 1
ATOM 6713 C C . LEU A 1 864 ? -16.910 -45.006 10.451 1.00 135.43 864 LEU A C 1
ATOM 6714 O O . LEU A 1 864 ? -17.946 -45.676 10.416 1.00 135.29 864 LEU A O 1
ATOM 6719 N N . GLY A 1 865 ? -15.865 -45.252 9.664 1.00 134.40 865 GLY A N 1
ATOM 6720 C CA . GLY A 1 865 ? -15.865 -46.334 8.691 1.00 133.26 865 GLY A CA 1
ATOM 6721 C C . GLY A 1 865 ? -16.416 -45.910 7.343 1.00 132.16 865 GLY A C 1
ATOM 6722 O O . GLY A 1 865 ? -16.239 -46.616 6.352 1.00 133.56 865 GLY A O 1
ATOM 6723 N N . ILE A 1 866 ? -17.084 -44.760 7.298 1.00 130.18 866 ILE A N 1
ATOM 6724 C CA . ILE A 1 866 ? -17.662 -44.262 6.049 1.00 129.90 866 ILE A CA 1
ATOM 6725 C C . ILE A 1 866 ? -16.689 -43.347 5.303 1.00 131.77 866 ILE A C 1
ATOM 6726 O O . ILE A 1 866 ? -16.148 -42.412 5.899 1.00 134.25 866 ILE A O 1
ATOM 6731 N N . PRO A 1 867 ? -16.453 -43.614 4.001 1.00 130.73 867 PRO A N 1
ATOM 6732 C CA . PRO A 1 867 ? -15.780 -42.599 3.201 1.00 128.66 867 PRO A CA 1
ATOM 6733 C C . PRO A 1 867 ? -16.743 -41.535 2.619 1.00 127.63 867 PRO A C 1
ATOM 6734 O O . PRO A 1 867 ? -17.929 -41.791 2.380 1.00 126.29 867 PRO A O 1
ATOM 6738 N N . VAL A 1 868 ? -16.196 -40.339 2.433 1.00 126.90 868 VAL A N 1
ATOM 6739 C CA . VAL A 1 868 ? -16.886 -39.183 1.897 1.00 123.67 868 VAL A CA 1
ATOM 6740 C C . VAL A 1 868 ? -16.141 -38.772 0.635 1.00 125.77 868 VAL A C 1
ATOM 6741 O O . VAL A 1 868 ? -14.921 -38.535 0.654 1.00 125.38 868 VAL A O 1
ATOM 6745 N N . LEU A 1 869 ? -16.875 -38.687 -0.466 1.00 126.14 869 LEU A N 1
ATOM 6746 C CA . LEU A 1 869 ? -16.246 -38.580 -1.766 1.00 125.41 869 LEU A CA 1
ATOM 6747 C C . LEU A 1 869 ? -16.471 -37.249 -2.436 1.00 125.05 869 LEU A C 1
ATOM 6748 O O . LEU A 1 869 ? -17.555 -36.686 -2.306 1.00 121.29 869 LEU A O 1
ATOM 6753 N N . PRO A 1 870 ? -15.445 -36.754 -3.169 1.00 128.16 870 PRO A N 1
ATOM 6754 C CA . PRO A 1 870 ? -15.562 -35.597 -4.060 1.00 130.04 870 PRO A CA 1
ATOM 6755 C C . PRO A 1 870 ? -16.720 -35.779 -5.040 1.00 127.94 870 PRO A C 1
ATOM 6756 O O . PRO A 1 870 ? -17.194 -36.897 -5.212 1.00 127.77 870 PRO A O 1
ATOM 6760 N N . PRO A 1 871 ? -17.165 -34.697 -5.697 1.00 127.39 871 PRO A N 1
ATOM 6761 C CA . PRO A 1 871 ? -18.247 -34.870 -6.653 1.00 129.94 871 PRO A CA 1
ATOM 6762 C C . PRO A 1 871 ? -17.749 -35.730 -7.807 1.00 133.35 871 PRO A C 1
ATOM 6763 O O . PRO A 1 871 ? -16.556 -36.066 -7.850 1.00 136.81 871 PRO A O 1
ATOM 6767 N N . ASP A 1 872 ? -18.646 -36.096 -8.722 1.00 132.12 872 ASP A N 1
ATOM 6768 C CA . ASP A 1 872 ? -18.279 -36.936 -9.853 1.00 128.84 872 ASP A CA 1
ATOM 6769 C C . ASP A 1 872 ? -19.318 -36.752 -10.922 1.00 127.55 872 ASP A C 1
ATOM 6770 O O . ASP A 1 872 ? -20.407 -37.312 -10.818 1.00 128.19 872 ASP A O 1
ATOM 6775 N N . VAL A 1 873 ? -18.971 -35.964 -11.942 1.00 126.12 873 VAL A N 1
ATOM 6776 C CA . VAL A 1 873 ? -19.864 -35.648 -13.078 1.00 121.53 873 VAL A CA 1
ATOM 6777 C C . VAL A 1 873 ? -20.653 -36.849 -13.618 1.00 121.28 873 VAL A C 1
ATOM 6778 O O . VAL A 1 873 ? -21.745 -36.675 -14.168 1.00 117.62 873 VAL A O 1
ATOM 6782 N N . ASN A 1 874 ? -20.093 -38.050 -13.438 1.00 121.41 874 ASN A N 1
ATOM 6783 C CA . ASN A 1 874 ? -20.757 -39.309 -13.776 1.00 121.90 874 ASN A CA 1
ATOM 6784 C C . ASN A 1 874 ? -21.705 -39.838 -12.685 1.00 124.36 874 ASN A C 1
ATOM 6785 O O . ASN A 1 874 ? -22.889 -40.083 -12.954 1.00 125.56 874 ASN A O 1
ATOM 6790 N N . ARG A 1 875 ? -21.195 -40.016 -11.466 1.00 125.59 875 ARG A N 1
ATOM 6791 C CA . ARG A 1 875 ? -21.984 -40.670 -10.407 1.00 131.27 875 ARG A CA 1
ATOM 6792 C C . ARG A 1 875 ? -22.831 -39.761 -9.508 1.00 132.23 875 ARG A C 1
ATOM 6793 O O . ARG A 1 875 ? -23.872 -40.191 -8.984 1.00 131.17 875 ARG A O 1
ATOM 6801 N N . SER A 1 876 ? -22.384 -38.514 -9.346 1.00 132.60 876 SER A N 1
ATOM 6802 C CA . SER A 1 876 ? -23.026 -37.549 -8.456 1.00 132.99 876 SER A CA 1
ATOM 6803 C C . SER A 1 876 ? -24.465 -37.264 -8.802 1.00 132.47 876 SER A C 1
ATOM 6804 O O . SER A 1 876 ? -24.849 -37.245 -9.967 1.00 127.72 876 SER A O 1
ATOM 6807 N N . GLY A 1 877 ? -25.257 -37.052 -7.761 1.00 137.72 877 GLY A N 1
ATOM 6808 C CA . GLY A 1 877 ? -26.581 -36.472 -7.915 1.00 142.32 877 GLY A CA 1
ATOM 6809 C C . GLY A 1 877 ? -26.385 -34.984 -7.724 1.00 143.10 877 GLY A C 1
ATOM 6810 O O . GLY A 1 877 ? -25.243 -34.509 -7.613 1.00 142.17 877 GLY A O 1
ATOM 6811 N N . PHE A 1 878 ? -27.485 -34.243 -7.678 1.00 142.76 878 PHE A N 1
ATOM 6812 C CA . PHE A 1 878 ? -27.406 -32.801 -7.456 1.00 141.03 878 PHE A CA 1
ATOM 6813 C C . PHE A 1 878 ? -26.763 -32.480 -6.109 1.00 140.30 878 PHE A C 1
ATOM 6814 O O . PHE A 1 878 ? -25.735 -31.786 -6.048 1.00 135.60 878 PHE A O 1
ATOM 6822 N N . ASP A 1 879 ? -27.380 -33.010 -5.049 1.00 140.20 879 ASP A N 1
ATOM 6823 C CA . ASP A 1 879 ? -26.969 -32.773 -3.666 1.00 139.51 879 ASP A CA 1
ATOM 6824 C C . ASP A 1 879 ? -26.101 -33.919 -3.116 1.00 135.77 879 ASP A C 1
ATOM 6825 O O . ASP A 1 879 ? -25.644 -34.776 -3.884 1.00 140.02 879 ASP A O 1
ATOM 6830 N N . PHE A 1 880 ? -25.849 -33.936 -1.810 1.00 126.86 880 PHE A N 1
ATOM 6831 C CA . PHE A 1 880 ? -25.187 -35.090 -1.213 1.00 122.50 880 PHE A CA 1
ATOM 6832 C C . PHE A 1 880 ? -25.974 -36.356 -1.553 1.00 120.71 880 PHE A C 1
ATOM 6833 O O . PHE A 1 880 ? -27.206 -36.370 -1.455 1.00 121.10 880 PHE A O 1
ATOM 6841 N N . LYS A 1 881 ? -25.267 -37.416 -1.933 1.00 117.56 881 LYS A N 1
ATOM 6842 C CA . LYS A 1 881 ? -25.900 -38.665 -2.351 1.00 118.26 881 LYS A CA 1
ATOM 6843 C C . LYS A 1 881 ? -25.232 -39.872 -1.683 1.00 116.54 881 LYS A C 1
ATOM 6844 O O . LYS A 1 881 ? -24.017 -39.864 -1.425 1.00 111.85 881 LYS A O 1
ATOM 6850 N N . VAL A 1 882 ? -26.025 -40.906 -1.395 1.00 116.80 882 VAL A N 1
ATOM 6851 C CA . VAL A 1 882 ? -25.467 -42.156 -0.852 1.00 116.14 882 VAL A CA 1
ATOM 6852 C C . VAL A 1 882 ? -25.408 -43.293 -1.895 1.00 123.01 882 VAL A C 1
ATOM 6853 O O . VAL A 1 882 ? -26.429 -43.909 -2.230 1.00 124.82 882 VAL A O 1
ATOM 6857 N N . VAL A 1 883 ? -24.200 -43.558 -2.397 1.00 127.79 883 VAL A N 1
ATOM 6858 C CA . VAL A 1 883 ? -23.966 -44.594 -3.413 1.00 127.76 883 VAL A CA 1
ATOM 6859 C C . VAL A 1 883 ? -23.323 -45.820 -2.797 1.00 125.42 883 VAL A C 1
ATOM 6860 O O . VAL A 1 883 ? -22.225 -45.763 -2.236 1.00 121.16 883 VAL A O 1
ATOM 6864 N N . GLY A 1 884 ? -24.028 -46.934 -2.919 1.00 126.97 884 GLY A N 1
ATOM 6865 C CA . GLY A 1 884 ? -23.594 -48.175 -2.316 1.00 132.25 884 GLY A CA 1
ATOM 6866 C C . GLY A 1 884 ? -23.559 -47.964 -0.822 1.00 134.13 884 GLY A C 1
ATOM 6867 O O . GLY A 1 884 ? -24.587 -48.058 -0.144 1.00 134.77 884 GLY A O 1
ATOM 6868 N N . GLU A 1 885 ? -22.375 -47.646 -0.315 1.00 134.41 885 GLU A N 1
ATOM 6869 C CA . GLU A 1 885 ? -22.207 -47.449 1.109 1.00 135.62 885 GLU A CA 1
ATOM 6870 C C . GLU A 1 885 ? -21.308 -46.267 1.416 1.00 132.97 885 GLU A C 1
ATOM 6871 O O . GLU A 1 885 ? -20.625 -46.233 2.441 1.00 136.44 885 GLU A O 1
ATOM 6877 N N . GLU A 1 886 ? -21.333 -45.277 0.538 1.00 126.51 886 GLU A N 1
ATOM 6878 C CA . GLU A 1 886 ? -20.467 -44.133 0.708 1.00 127.74 886 GLU A CA 1
ATOM 6879 C C . GLU A 1 886 ? -21.264 -42.851 0.547 1.00 124.73 886 GLU A C 1
ATOM 6880 O O . GLU A 1 886 ? -22.277 -42.827 -0.154 1.00 124.95 886 GLU A O 1
ATOM 6886 N N . ILE A 1 887 ? -20.821 -41.790 1.219 1.00 122.68 887 ILE A N 1
ATOM 6887 C CA . ILE A 1 887 ? -21.454 -40.488 1.066 1.00 118.00 887 ILE A CA 1
ATOM 6888 C C . ILE A 1 887 ? -20.718 -39.748 -0.034 1.00 120.20 887 ILE A C 1
ATOM 6889 O O . ILE A 1 887 ? -19.535 -39.407 0.094 1.00 120.07 887 ILE A O 1
ATOM 6894 N N . LEU A 1 888 ? -21.433 -39.515 -1.122 1.00 121.42 888 LEU A N 1
ATOM 6895 C CA . LEU A 1 888 ? -20.865 -38.877 -2.291 1.00 127.25 888 LEU A CA 1
ATOM 6896 C C . LEU A 1 888 ? -21.392 -37.446 -2.431 1.00 129.46 888 LEU A C 1
ATOM 6897 O O . LEU A 1 888 ? -22.594 -37.198 -2.281 1.00 132.60 888 LEU A O 1
ATOM 6902 N N . PHE A 1 889 ? -20.497 -36.503 -2.714 1.00 130.13 889 PHE A N 1
ATOM 6903 C CA . PHE A 1 889 ? -20.896 -35.109 -2.898 1.00 130.91 889 PHE A CA 1
ATOM 6904 C C . PHE A 1 889 ? -21.869 -34.918 -4.037 1.00 132.07 889 PHE A C 1
ATOM 6905 O O . PHE A 1 889 ? -22.209 -35.851 -4.777 1.00 127.60 889 PHE A O 1
ATOM 6913 N N . GLY A 1 890 ? -22.315 -33.679 -4.163 1.00 137.03 890 GLY A N 1
ATOM 6914 C CA . GLY A 1 890 ? -23.130 -33.274 -5.295 1.00 140.28 890 GLY A CA 1
ATOM 6915 C C . GLY A 1 890 ? -22.345 -32.306 -6.143 1.00 139.07 890 GLY A C 1
ATOM 6916 O O . GLY A 1 890 ? -21.199 -31.979 -5.826 1.00 139.91 890 GLY A O 1
ATOM 6917 N N . LEU A 1 891 ? -22.951 -31.849 -7.228 1.00 137.80 891 LEU A N 1
ATOM 6918 C CA . LEU A 1 891 ? -22.277 -30.905 -8.105 1.00 137.52 891 LEU A CA 1
ATOM 6919 C C . LEU A 1 891 ? -22.644 -29.504 -7.666 1.00 137.76 891 LEU A C 1
ATOM 6920 O O . LEU A 1 891 ? -21.872 -28.562 -7.842 1.00 137.37 891 LEU A O 1
ATOM 6925 N N . SER A 1 892 ? -23.830 -29.383 -7.082 1.00 137.45 892 SER A N 1
ATOM 6926 C CA . SER A 1 892 ? -24.288 -28.126 -6.526 1.00 140.15 892 SER A CA 1
ATOM 6927 C C . SER A 1 892 ? -23.209 -27.528 -5.642 1.00 137.77 892 SER A C 1
ATOM 6928 O O . SER A 1 892 ? -23.020 -26.320 -5.614 1.00 140.20 892 SER A O 1
ATOM 6931 N N . ALA A 1 893 ? -22.489 -28.396 -4.939 1.00 135.34 893 ALA A N 1
ATOM 6932 C CA . ALA A 1 893 ? -21.521 -27.979 -3.933 1.00 131.34 893 ALA A CA 1
ATOM 6933 C C . ALA A 1 893 ? -20.243 -27.389 -4.512 1.00 127.06 893 ALA A C 1
ATOM 6934 O O . ALA A 1 893 ? -19.394 -26.912 -3.755 1.00 123.31 893 ALA A O 1
ATOM 6936 N N . VAL A 1 894 ? -20.124 -27.411 -5.845 1.00 125.64 894 VAL A N 1
ATOM 6937 C CA . VAL A 1 894 ? -18.952 -26.860 -6.565 1.00 120.66 894 VAL A CA 1
ATOM 6938 C C . VAL A 1 894 ? -19.073 -25.339 -6.805 1.00 120.84 894 VAL A C 1
ATOM 6939 O O . VAL A 1 894 ? -20.059 -24.858 -7.363 1.00 117.45 894 VAL A O 1
ATOM 6943 N N . LYS A 1 895 ? -18.041 -24.611 -6.389 1.00 123.27 895 LYS A N 1
ATOM 6944 C CA . LYS A 1 895 ? -18.176 -23.192 -6.039 1.00 131.19 895 LYS A CA 1
ATOM 6945 C C . LYS A 1 895 ? -18.418 -22.164 -7.145 1.00 131.28 895 LYS A C 1
ATOM 6946 O O . LYS A 1 895 ? -19.038 -21.118 -6.886 1.00 133.26 895 LYS A O 1
ATOM 6952 N N . ASN A 1 896 ? -17.932 -22.437 -8.354 1.00 127.17 896 ASN A N 1
ATOM 6953 C CA . ASN A 1 896 ? -18.183 -21.528 -9.467 1.00 121.50 896 ASN A CA 1
ATOM 6954 C C . ASN A 1 896 ? -19.238 -21.974 -10.447 1.00 117.54 896 ASN A C 1
ATOM 6955 O O . ASN A 1 896 ? -19.748 -21.172 -11.217 1.00 116.94 896 ASN A O 1
ATOM 6960 N N . VAL A 1 897 ? -19.571 -23.256 -10.387 1.00 115.70 897 VAL A N 1
ATOM 6961 C CA . VAL A 1 897 ? -20.620 -23.840 -11.203 1.00 118.21 897 VAL A CA 1
ATOM 6962 C C . VAL A 1 897 ? -21.997 -23.274 -10.852 1.00 120.03 897 VAL A C 1
ATOM 6963 O O . VAL A 1 897 ? -22.464 -23.415 -9.713 1.00 122.01 897 VAL A O 1
ATOM 6967 N N . GLY A 1 898 ? -22.634 -22.640 -11.843 1.00 121.43 898 GLY A N 1
ATOM 6968 C CA . GLY A 1 898 ? -24.002 -22.137 -11.721 1.00 121.91 898 GLY A CA 1
ATOM 6969 C C . GLY A 1 898 ? -24.948 -23.220 -11.234 1.00 123.92 898 GLY A C 1
ATOM 6970 O O . GLY A 1 898 ? -24.584 -24.387 -11.131 1.00 123.60 898 GLY A O 1
ATOM 6971 N N . GLU A 1 899 ? -26.170 -22.847 -10.911 1.00 125.89 899 GLU A N 1
ATOM 6972 C CA . GLU A 1 899 ? -27.104 -23.852 -10.469 1.00 127.20 899 GLU A CA 1
ATOM 6973 C C . GLU A 1 899 ? -27.770 -24.485 -11.674 1.00 125.42 899 GLU A C 1
ATOM 6974 O O . GLU A 1 899 ? -28.000 -25.688 -11.682 1.00 121.80 899 GLU A O 1
ATOM 6980 N N . MET A 1 900 ? -28.063 -23.677 -12.695 1.00 128.51 900 MET A N 1
ATOM 6981 C CA . MET A 1 900 ? -28.626 -24.197 -13.942 1.00 134.18 900 MET A CA 1
ATOM 6982 C C . MET A 1 900 ? -27.668 -25.220 -14.485 1.00 132.18 900 MET A C 1
ATOM 6983 O O . MET A 1 900 ? -28.066 -26.296 -14.909 1.00 132.82 900 MET A O 1
ATOM 6988 N N . ALA A 1 901 ? -26.394 -24.846 -14.472 1.00 131.75 901 ALA A N 1
ATOM 6989 C CA . ALA A 1 901 ? -25.316 -25.652 -15.015 1.00 129.69 901 ALA A CA 1
ATOM 6990 C C . ALA A 1 901 ? -25.134 -26.977 -14.280 1.00 125.82 901 ALA A C 1
ATOM 6991 O O . ALA A 1 901 ? -24.722 -27.968 -14.878 1.00 124.65 901 ALA A O 1
ATOM 6993 N N . ALA A 1 902 ? -25.433 -27.003 -12.988 1.00 121.07 902 ALA A N 1
ATOM 6994 C CA . ALA A 1 902 ? -25.346 -28.253 -12.267 1.00 118.17 902 ALA A CA 1
ATOM 6995 C C . ALA A 1 902 ? -26.470 -29.136 -12.771 1.00 117.31 902 ALA A C 1
ATOM 6996 O O . ALA A 1 902 ? -26.208 -30.206 -13.323 1.00 119.11 902 ALA A O 1
ATOM 6998 N N . ARG A 1 903 ? -27.710 -28.671 -12.630 1.00 114.34 903 ARG A N 1
ATOM 6999 C CA . ARG A 1 903 ? -28.851 -29.394 -13.182 1.00 114.95 903 ARG A CA 1
ATOM 7000 C C . ARG A 1 903 ? -28.678 -29.693 -14.673 1.00 116.21 903 ARG A C 1
ATOM 7001 O O . ARG A 1 903 ? -28.960 -30.809 -15.106 1.00 120.69 903 ARG A O 1
ATOM 7009 N N . ALA A 1 904 ? -28.181 -28.715 -15.438 1.00 112.78 904 ALA A N 1
ATOM 7010 C CA . ALA A 1 904 ? -27.881 -28.903 -16.861 1.00 106.28 904 ALA A CA 1
ATOM 7011 C C . ALA A 1 904 ? -27.003 -30.121 -17.074 1.00 105.25 904 ALA A C 1
ATOM 7012 O O . ALA A 1 904 ? -27.407 -31.060 -17.758 1.00 103.43 904 ALA A O 1
ATOM 7014 N N . ILE A 1 905 ? -25.817 -30.114 -16.465 1.00 108.09 905 ILE A N 1
ATOM 7015 C CA . ILE A 1 905 ? -24.890 -31.247 -16.561 1.00 110.86 905 ILE A CA 1
ATOM 7016 C C . ILE A 1 905 ? -25.684 -32.526 -16.437 1.00 112.83 905 ILE A C 1
ATOM 7017 O O . ILE A 1 905 ? -25.675 -33.367 -17.343 1.00 113.50 905 ILE A O 1
ATOM 7022 N N . LEU A 1 906 ? -26.406 -32.628 -15.327 1.00 112.84 906 LEU A N 1
ATOM 7023 C CA . LEU A 1 906 ? -27.160 -33.818 -15.002 1.00 116.07 906 LEU A CA 1
ATOM 7024 C C . LEU A 1 906 ? -28.091 -34.264 -16.127 1.00 116.51 906 LEU A C 1
ATOM 7025 O O . LEU A 1 906 ? -27.970 -35.387 -16.608 1.00 115.93 906 LEU A O 1
ATOM 7030 N N . GLU A 1 907 ? -28.982 -33.388 -16.581 1.00 117.55 907 GLU A N 1
ATOM 7031 C CA . GLU A 1 907 ? -29.993 -33.809 -17.551 1.00 120.21 907 GLU A CA 1
ATOM 7032 C C . GLU A 1 907 ? -29.358 -34.295 -18.844 1.00 121.03 907 GLU A C 1
ATOM 7033 O O . GLU A 1 907 ? -29.776 -35.321 -19.392 1.00 121.03 907 GLU A O 1
ATOM 7039 N N . GLU A 1 908 ? -28.330 -33.572 -19.296 1.00 123.13 908 GLU A N 1
ATOM 7040 C CA . GLU A 1 908 ? -27.561 -33.939 -20.496 1.00 126.13 908 GLU A CA 1
ATOM 7041 C C . GLU A 1 908 ? -26.743 -35.212 -20.253 1.00 127.16 908 GLU A C 1
ATOM 7042 O O . GLU A 1 908 ? -26.244 -35.840 -21.198 1.00 129.11 908 GLU A O 1
ATOM 7048 N N . ARG A 1 909 ? -26.623 -35.590 -18.982 1.00 124.61 909 ARG A N 1
ATOM 7049 C CA . ARG A 1 909 ? -25.998 -36.849 -18.611 1.00 122.20 909 ARG A CA 1
ATOM 7050 C C . ARG A 1 909 ? -27.065 -37.930 -18.410 1.00 122.70 909 ARG A C 1
ATOM 7051 O O . ARG A 1 909 ? -26.742 -39.096 -18.158 1.00 125.94 909 ARG A O 1
ATOM 7059 N N . GLU A 1 910 ? -28.334 -37.550 -18.536 1.00 120.04 910 GLU A N 1
ATOM 7060 C CA . GLU A 1 910 ? -29.412 -38.510 -18.354 1.00 118.68 910 GLU A CA 1
ATOM 7061 C C . GLU A 1 910 ? -30.271 -38.642 -19.577 1.00 116.43 910 GLU A C 1
ATOM 7062 O O . GLU A 1 910 ? -31.268 -39.337 -19.525 1.00 117.99 910 GLU A O 1
ATOM 7068 N N . ARG A 1 911 ? -29.912 -37.965 -20.665 1.00 117.72 911 ARG A N 1
ATOM 7069 C CA . ARG A 1 911 ? -30.530 -38.266 -21.965 1.00 123.38 911 ARG A CA 1
ATOM 7070 C C . ARG A 1 911 ? -29.511 -38.944 -22.881 1.00 127.91 911 ARG A C 1
ATOM 7071 O O . ARG A 1 911 ? -29.832 -39.916 -23.572 1.00 129.86 911 ARG A O 1
ATOM 7079 N N . GLY A 1 912 ? -28.295 -38.401 -22.892 1.00 131.74 912 GLY A N 1
ATOM 7080 C CA . GLY A 1 912 ? -27.117 -39.125 -23.354 1.00 134.61 912 GLY A CA 1
ATOM 7081 C C . GLY A 1 912 ? -26.514 -39.649 -22.063 1.00 137.04 912 GLY A C 1
ATOM 7082 O O . GLY A 1 912 ? -26.295 -38.871 -21.130 1.00 138.48 912 GLY A O 1
ATOM 7083 N N . GLY A 1 913 ? -26.268 -40.958 -21.990 1.00 137.50 913 GLY A N 1
ATOM 7084 C CA . GLY A 1 913 ? -25.819 -41.596 -20.746 1.00 135.56 913 GLY A CA 1
ATOM 7085 C C . GLY A 1 913 ? -24.465 -41.125 -20.238 1.00 135.02 913 GLY A C 1
ATOM 7086 O O . GLY A 1 913 ? -23.934 -40.122 -20.712 1.00 134.18 913 GLY A O 1
ATOM 7087 N N . PRO A 1 914 ? -23.911 -41.834 -19.240 1.00 136.94 914 PRO A N 1
ATOM 7088 C CA . PRO A 1 914 ? -22.575 -41.620 -18.665 1.00 137.00 914 PRO A CA 1
ATOM 7089 C C . PRO A 1 914 ? -21.526 -40.958 -19.578 1.00 133.39 914 PRO A C 1
ATOM 7090 O O . PRO A 1 914 ? -21.364 -41.371 -20.724 1.00 134.34 914 PRO A O 1
ATOM 7094 N N . PHE A 1 915 ? -20.830 -39.943 -19.059 1.00 129.50 915 PHE A N 1
ATOM 7095 C CA . PHE A 1 915 ? -19.759 -39.257 -19.791 1.00 128.19 915 PHE A CA 1
ATOM 7096 C C . PHE A 1 915 ? -18.561 -40.187 -20.030 1.00 128.87 915 PHE A C 1
ATOM 7097 O O . PHE A 1 915 ? -18.104 -40.883 -19.114 1.00 125.78 915 PHE A O 1
ATOM 7105 N N . LYS A 1 916 ? -18.055 -40.184 -21.264 1.00 129.91 916 LYS A N 1
ATOM 7106 C CA . LYS A 1 916 ? -16.991 -41.109 -21.679 1.00 130.87 916 LYS A CA 1
ATOM 7107 C C . LYS A 1 916 ? -15.590 -40.498 -21.755 1.00 126.60 916 LYS A C 1
ATOM 7108 O O . LYS A 1 916 ? -14.597 -41.202 -21.578 1.00 125.96 916 LYS A O 1
ATOM 7114 N N . SER A 1 917 ? -15.518 -39.199 -22.032 1.00 122.52 917 SER A N 1
ATOM 7115 C CA . SER A 1 917 ? -14.257 -38.467 -22.033 1.00 120.24 917 SER A CA 1
ATOM 7116 C C . SER A 1 917 ? -14.554 -36.992 -21.852 1.00 119.65 917 SER A C 1
ATOM 7117 O O . SER A 1 917 ? -15.686 -36.558 -22.055 1.00 120.45 917 SER A O 1
ATOM 7120 N N . LEU A 1 918 ? -13.535 -36.220 -21.489 1.00 118.49 918 LEU A N 1
ATOM 7121 C CA . LEU A 1 918 ? -13.667 -34.766 -21.369 1.00 116.98 918 LEU A CA 1
ATOM 7122 C C . LEU A 1 918 ? -14.097 -34.132 -22.702 1.00 114.62 918 LEU A C 1
ATOM 7123 O O . LEU A 1 918 ? -14.752 -33.084 -22.733 1.00 110.39 918 LEU A O 1
ATOM 7128 N N . GLY A 1 919 ? -13.717 -34.776 -23.800 1.00 113.88 919 GLY A N 1
ATOM 7129 C CA . GLY A 1 919 ? -14.213 -34.389 -25.104 1.00 116.34 919 GLY A CA 1
ATOM 7130 C C . GLY A 1 919 ? -15.719 -34.531 -25.084 1.00 118.61 919 GLY A C 1
ATOM 7131 O O . GLY A 1 919 ? -16.434 -33.529 -25.102 1.00 118.16 919 GLY A O 1
ATOM 7132 N N . ASP A 1 920 ? -16.179 -35.786 -25.004 1.00 121.25 920 ASP A N 1
ATOM 7133 C CA . ASP A 1 920 ? -17.606 -36.176 -24.961 1.00 122.14 920 ASP A CA 1
ATOM 7134 C C . ASP A 1 920 ? -18.417 -35.297 -24.025 1.00 119.63 920 ASP A C 1
ATOM 7135 O O . ASP A 1 920 ? -19.646 -35.228 -24.100 1.00 111.83 920 ASP A O 1
ATOM 7140 N N . PHE A 1 921 ? -17.692 -34.636 -23.134 1.00 122.97 921 PHE A N 1
ATOM 7141 C CA . PHE A 1 921 ? -18.260 -33.707 -22.189 1.00 126.61 921 PHE A CA 1
ATOM 7142 C C . PHE A 1 921 ? -18.466 -32.367 -22.884 1.00 127.44 921 PHE A C 1
ATOM 7143 O O . PHE A 1 921 ? -19.582 -31.860 -22.956 1.00 127.93 921 PHE A O 1
ATOM 7151 N N . LEU A 1 922 ? -17.392 -31.829 -23.443 1.00 129.09 922 LEU A N 1
ATOM 7152 C CA . LEU A 1 922 ? -17.409 -30.479 -23.987 1.00 132.50 922 LEU A CA 1
ATOM 7153 C C . LEU A 1 922 ? -18.238 -30.263 -25.258 1.00 135.08 922 LEU A C 1
ATOM 7154 O O . LEU A 1 922 ? -18.594 -29.119 -25.579 1.00 136.51 922 LEU A O 1
ATOM 7159 N N . LYS A 1 923 ? -18.541 -31.352 -25.968 1.00 136.05 923 LYS A N 1
ATOM 7160 C CA . LYS A 1 923 ? -19.404 -31.294 -27.153 1.00 138.14 923 LYS A CA 1
ATOM 7161 C C . LYS A 1 923 ? -20.885 -31.442 -26.773 1.00 136.66 923 LYS A C 1
ATOM 7162 O O . LYS A 1 923 ? -21.768 -30.989 -27.508 1.00 136.52 923 LYS A O 1
ATOM 7168 N N . ARG A 1 924 ? -21.141 -32.075 -25.626 1.00 135.46 924 ARG A N 1
ATOM 7169 C CA . ARG A 1 924 ? -22.503 -32.274 -25.125 1.00 134.77 924 ARG A CA 1
ATOM 7170 C C . ARG A 1 924 ? -22.912 -31.094 -24.267 1.00 135.07 924 ARG A C 1
ATOM 7171 O O . ARG A 1 924 ? -24.095 -30.758 -24.173 1.00 137.48 924 ARG A O 1
ATOM 7179 N N . LEU A 1 925 ? -21.915 -30.485 -23.633 1.00 133.76 925 LEU A N 1
ATOM 7180 C CA . LEU A 1 925 ? -22.103 -29.296 -22.818 1.00 131.57 925 LEU A CA 1
ATOM 7181 C C . LEU A 1 925 ? -21.217 -28.204 -23.390 1.00 129.57 925 LEU A C 1
ATOM 7182 O O . LEU A 1 925 ? -20.025 -28.125 -23.079 1.00 131.77 925 LEU A O 1
ATOM 7187 N N . PRO A 1 926 ? -21.795 -27.361 -24.247 1.00 127.17 926 PRO A N 1
ATOM 7188 C CA . PRO A 1 926 ? -21.008 -26.318 -24.879 1.00 126.31 926 PRO A CA 1
ATOM 7189 C C . PRO A 1 926 ? -20.592 -25.299 -23.834 1.00 124.55 926 PRO A C 1
ATOM 7190 O O . PRO A 1 926 ? -21.092 -25.342 -22.704 1.00 125.14 926 PRO A O 1
ATOM 7194 N N . GLU A 1 927 ? -19.690 -24.394 -24.207 1.00 121.07 927 GLU A N 1
ATOM 7195 C CA . GLU A 1 927 ? -19.315 -23.282 -23.338 1.00 116.58 927 GLU A CA 1
ATOM 7196 C C . GLU A 1 927 ? -20.528 -22.409 -22.996 1.00 111.61 927 GLU A C 1
ATOM 7197 O O . GLU A 1 927 ? -20.598 -21.825 -21.922 1.00 112.49 927 GLU A O 1
ATOM 7203 N N . GLN A 1 928 ? -21.480 -22.340 -23.917 1.00 106.84 928 GLN A N 1
ATOM 7204 C CA . GLN A 1 928 ? -22.756 -21.667 -23.708 1.00 105.14 928 GLN A CA 1
ATOM 7205 C C . GLN A 1 928 ? -23.394 -21.962 -22.349 1.00 102.26 928 GLN A C 1
ATOM 7206 O O . GLN A 1 928 ? -24.033 -21.097 -21.756 1.00 98.79 928 GLN A O 1
ATOM 7212 N N . VAL A 1 929 ? -23.209 -23.192 -21.874 1.00 102.85 929 VAL A N 1
ATOM 7213 C CA . VAL A 1 929 ? -23.889 -23.722 -20.688 1.00 107.05 929 VAL A CA 1
ATOM 7214 C C . VAL A 1 929 ? -22.972 -23.823 -19.457 1.00 108.86 929 VAL A C 1
ATOM 7215 O O . VAL A 1 929 ? -23.327 -23.378 -18.355 1.00 109.19 929 VAL A O 1
ATOM 7219 N N . VAL A 1 930 ? -21.805 -24.427 -19.660 1.00 109.70 930 VAL A N 1
ATOM 7220 C CA . VAL A 1 930 ? -20.775 -24.527 -18.642 1.00 110.33 930 VAL A CA 1
ATOM 7221 C C . VAL A 1 930 ? -19.612 -23.669 -19.120 1.00 113.25 930 VAL A C 1
ATOM 7222 O O . VAL A 1 930 ? -18.850 -24.108 -19.981 1.00 115.23 930 VAL A O 1
ATOM 7226 N N . ASN A 1 931 ? -19.475 -22.455 -18.586 1.00 115.40 931 ASN A N 1
ATOM 7227 C CA . ASN A 1 931 ? -18.359 -21.569 -18.965 1.00 117.35 931 ASN A CA 1
ATOM 7228 C C . ASN A 1 931 ? -16.994 -22.153 -18.555 1.00 117.59 931 ASN A C 1
ATOM 7229 O O . ASN A 1 931 ? -16.929 -23.103 -17.765 1.00 116.41 931 ASN A O 1
ATOM 7234 N N . LYS A 1 932 ? -15.910 -21.612 -19.106 1.00 118.51 932 LYS A N 1
ATOM 7235 C CA . LYS A 1 932 ? -14.572 -22.106 -18.764 1.00 120.48 932 LYS A CA 1
ATOM 7236 C C . LYS A 1 932 ? -14.351 -22.114 -17.240 1.00 119.45 932 LYS A C 1
ATOM 7237 O O . LYS A 1 932 ? -13.976 -23.141 -16.684 1.00 121.66 932 LYS A O 1
ATOM 7243 N N . ARG A 1 933 ? -14.611 -20.982 -16.579 1.00 118.26 933 ARG A N 1
ATOM 7244 C CA . ARG A 1 933 ? -14.516 -20.864 -15.119 1.00 114.78 933 ARG A CA 1
ATOM 7245 C C . ARG A 1 933 ? -15.213 -22.047 -14.453 1.00 112.15 933 ARG A C 1
ATOM 7246 O O . ARG A 1 933 ? -14.628 -22.737 -13.615 1.00 111.37 933 ARG A O 1
ATOM 7254 N N . ALA A 1 934 ? -16.458 -22.289 -14.851 1.00 110.26 934 ALA A N 1
ATOM 7255 C CA . ALA A 1 934 ? -17.222 -23.424 -14.346 1.00 109.67 934 ALA A CA 1
ATOM 7256 C C . ALA A 1 934 ? -16.413 -24.700 -14.495 1.00 109.07 934 ALA A C 1
ATOM 7257 O O . ALA A 1 934 ? -16.179 -25.416 -13.526 1.00 106.84 934 ALA A O 1
ATOM 7259 N N . LEU A 1 935 ? -15.954 -24.952 -15.715 1.00 111.96 935 LEU A N 1
ATOM 7260 C CA . LEU A 1 935 ? -15.143 -26.126 -16.002 1.00 115.50 935 LEU A CA 1
ATOM 7261 C C . LEU A 1 935 ? -13.952 -26.227 -15.059 1.00 115.25 935 LEU A C 1
ATOM 7262 O O . LEU A 1 935 ? -13.715 -27.283 -14.486 1.00 117.46 935 LEU A O 1
ATOM 7267 N N . GLU A 1 936 ? -13.235 -25.122 -14.877 1.00 115.34 936 GLU A N 1
ATOM 7268 C CA . GLU A 1 936 ? -12.036 -25.108 -14.046 1.00 117.49 936 GLU A CA 1
ATOM 7269 C C . GLU A 1 936 ? -12.337 -25.663 -12.669 1.00 114.97 936 GLU A C 1
ATOM 7270 O O . GLU A 1 936 ? -11.705 -26.625 -12.223 1.00 114.57 936 GLU A O 1
ATOM 7276 N N . SER A 1 937 ? -13.317 -25.064 -12.006 1.00 114.36 937 SER A N 1
ATOM 7277 C CA . SER A 1 937 ? -13.657 -25.467 -10.652 1.00 117.76 937 SER A CA 1
ATOM 7278 C C . SER A 1 937 ? -14.094 -26.927 -10.629 1.00 118.78 937 SER A C 1
ATOM 7279 O O . SER A 1 937 ? -13.680 -27.699 -9.761 1.00 119.34 937 SER A O 1
ATOM 7282 N N . LEU A 1 938 ? -14.908 -27.298 -11.614 1.00 118.32 938 LEU A N 1
ATOM 7283 C CA . LEU A 1 938 ? -15.472 -28.633 -11.713 1.00 115.62 938 LEU A CA 1
ATOM 7284 C C . LEU A 1 938 ? -14.386 -29.714 -11.745 1.00 117.21 938 LEU A C 1
ATOM 7285 O O . LEU A 1 938 ? -14.598 -30.817 -11.237 1.00 118.21 938 LEU A O 1
ATOM 7290 N N . VAL A 1 939 ? -13.229 -29.384 -12.329 1.00 118.06 939 VAL A N 1
ATOM 7291 C CA . VAL A 1 939 ? -12.040 -30.250 -12.294 1.00 116.05 939 VAL A CA 1
ATOM 7292 C C . VAL A 1 939 ? -11.341 -30.087 -10.958 1.00 115.88 939 VAL A C 1
ATOM 7293 O O . VAL A 1 939 ? -11.008 -31.081 -10.315 1.00 116.32 939 VAL A O 1
ATOM 7297 N N . LYS A 1 940 ? -11.117 -28.832 -10.557 1.00 115.64 940 LYS A N 1
ATOM 7298 C CA . LYS A 1 940 ? -10.505 -28.513 -9.261 1.00 118.19 940 LYS A CA 1
ATOM 7299 C C . LYS A 1 940 ? -11.177 -29.282 -8.134 1.00 118.96 940 LYS A C 1
ATOM 7300 O O . LYS A 1 940 ? -10.534 -29.626 -7.148 1.00 119.78 940 LYS A O 1
ATOM 7306 N N . ALA A 1 941 ? -12.472 -29.542 -8.299 1.00 121.50 941 ALA A N 1
ATOM 7307 C CA . ALA A 1 941 ? -13.289 -30.240 -7.306 1.00 126.28 941 ALA A CA 1
ATOM 7308 C C . ALA A 1 941 ? -13.013 -31.739 -7.278 1.00 129.17 941 ALA A C 1
ATOM 7309 O O . ALA A 1 941 ? -13.091 -32.382 -6.220 1.00 128.06 941 ALA A O 1
ATOM 7311 N N . GLY A 1 942 ? -12.703 -32.280 -8.455 1.00 132.96 942 GLY A N 1
ATOM 7312 C CA . GLY A 1 942 ? -12.469 -33.707 -8.634 1.00 135.37 942 GLY A CA 1
ATOM 7313 C C . GLY A 1 942 ? -13.664 -34.425 -9.229 1.00 136.15 942 GLY A C 1
ATOM 7314 O O . GLY A 1 942 ? -13.754 -35.655 -9.152 1.00 137.45 942 GLY A O 1
ATOM 7315 N N . ALA A 1 943 ? -14.586 -33.652 -9.807 1.00 136.26 943 ALA A N 1
ATOM 7316 C CA . ALA A 1 943 ? -15.778 -34.201 -10.459 1.00 135.94 943 ALA A CA 1
ATOM 7317 C C . ALA A 1 943 ? -15.355 -34.865 -11.752 1.00 135.18 943 ALA A C 1
ATOM 7318 O O . ALA A 1 943 ? -15.901 -35.895 -12.162 1.00 135.04 943 ALA A O 1
ATOM 7320 N N . LEU A 1 944 ? -14.346 -34.273 -12.372 1.00 132.73 944 LEU A N 1
ATOM 7321 C CA . LEU A 1 944 ? -13.830 -34.777 -13.610 1.00 132.21 944 LEU A CA 1
ATOM 7322 C C . LEU A 1 944 ? -12.608 -35.646 -13.354 1.00 133.75 944 LEU A C 1
ATOM 7323 O O . LEU A 1 944 ? -11.876 -35.998 -14.284 1.00 136.46 944 LEU A O 1
ATOM 7328 N N . ASP A 1 945 ? -12.398 -36.011 -12.092 1.00 133.01 945 ASP A N 1
ATOM 7329 C CA . ASP A 1 945 ? -11.335 -36.944 -11.745 1.00 133.64 945 ASP A CA 1
ATOM 7330 C C . ASP A 1 945 ? -11.421 -38.234 -12.535 1.00 135.69 945 ASP A C 1
ATOM 7331 O O . ASP A 1 945 ? -10.396 -38.828 -12.870 1.00 137.02 945 ASP A O 1
ATOM 7336 N N . ALA A 1 946 ? -12.650 -38.644 -12.842 1.00 138.08 946 ALA A N 1
ATOM 7337 C CA . ALA A 1 946 ? -12.933 -39.872 -13.597 1.00 139.63 946 ALA A CA 1
ATOM 7338 C C . ALA A 1 946 ? -12.205 -40.000 -14.951 1.00 138.36 946 ALA A C 1
ATOM 7339 O O . ALA A 1 946 ? -12.334 -41.023 -15.630 1.00 134.17 946 ALA A O 1
ATOM 7341 N N . PHE A 1 947 ? -11.432 -38.976 -15.317 1.00 139.03 947 PHE A N 1
ATOM 7342 C CA . PHE A 1 947 ? -10.802 -38.907 -16.635 1.00 141.56 947 PHE A CA 1
ATOM 7343 C C . PHE A 1 947 ? -9.270 -38.981 -16.658 1.00 143.47 947 PHE A C 1
ATOM 7344 O O . PHE A 1 947 ? -8.686 -39.267 -17.703 1.00 143.86 947 PHE A O 1
ATOM 7352 N N . GLY A 1 948 ? -8.625 -38.727 -15.519 1.00 145.74 948 GLY A N 1
ATOM 7353 C CA . GLY A 1 948 ? -7.161 -38.839 -15.421 1.00 145.51 948 GLY A CA 1
ATOM 7354 C C . GLY A 1 948 ? -6.492 -37.850 -14.479 1.00 145.13 948 GLY A C 1
ATOM 7355 O O . GLY A 1 948 ? -7.032 -37.530 -13.414 1.00 146.56 948 GLY A O 1
ATOM 7356 N N . ASP A 1 949 ? -5.310 -37.372 -14.868 1.00 143.51 949 ASP A N 1
ATOM 7357 C CA . ASP A 1 949 ? -4.549 -36.424 -14.049 1.00 142.87 949 ASP A CA 1
ATOM 7358 C C . ASP A 1 949 ? -5.133 -35.027 -14.158 1.00 139.94 949 ASP A C 1
ATOM 7359 O O . ASP A 1 949 ? -5.436 -34.553 -15.252 1.00 138.60 949 ASP A O 1
ATOM 7364 N N . ARG A 1 950 ? -5.262 -34.372 -13.009 1.00 137.27 950 ARG A N 1
ATOM 7365 C CA . ARG A 1 950 ? -5.964 -33.097 -12.902 1.00 133.93 950 ARG A CA 1
ATOM 7366 C C . ARG A 1 950 ? -5.303 -31.926 -13.621 1.00 132.57 950 ARG A C 1
ATOM 7367 O O . ARG A 1 950 ? -5.949 -31.261 -14.431 1.00 132.88 950 ARG A O 1
ATOM 7375 N N . ALA A 1 951 ? -4.029 -31.669 -13.317 1.00 128.73 951 ALA A N 1
ATOM 7376 C CA . ALA A 1 951 ? -3.302 -30.545 -13.912 1.00 123.68 951 ALA A CA 1
ATOM 7377 C C . ALA A 1 951 ? -3.364 -30.644 -15.424 1.00 120.63 951 ALA A C 1
ATOM 7378 O O . ALA A 1 951 ? -3.477 -29.637 -16.131 1.00 118.79 951 ALA A O 1
ATOM 7380 N N . ARG A 1 952 ? -3.304 -31.885 -15.896 1.00 117.82 952 ARG A N 1
ATOM 7381 C CA . ARG A 1 952 ? -3.353 -32.211 -17.303 1.00 117.12 952 ARG A CA 1
ATOM 7382 C C . ARG A 1 952 ? -4.698 -31.760 -17.867 1.00 117.05 952 ARG A C 1
ATOM 7383 O O . ARG A 1 952 ? -4.756 -31.131 -18.924 1.00 114.92 952 ARG A O 1
ATOM 7391 N N . LEU A 1 953 ? -5.768 -32.057 -17.130 1.00 118.73 953 LEU A N 1
ATOM 7392 C CA . LEU A 1 953 ? -7.122 -31.641 -17.497 1.00 120.46 953 LEU A CA 1
ATOM 7393 C C . LEU A 1 953 ? -7.221 -30.116 -17.657 1.00 125.79 953 LEU A C 1
ATOM 7394 O O . LEU A 1 953 ? -7.571 -29.631 -18.739 1.00 128.14 953 LEU A O 1
ATOM 7399 N N . LEU A 1 954 ? -6.876 -29.379 -16.593 1.00 129.65 954 LEU A N 1
ATOM 7400 C CA . LEU A 1 954 ? -6.963 -27.902 -16.545 1.00 131.03 954 LEU A CA 1
ATOM 7401 C C . LEU A 1 954 ? -6.355 -27.188 -17.754 1.00 131.25 954 LEU A C 1
ATOM 7402 O O . LEU A 1 954 ? -6.983 -26.307 -18.349 1.00 130.44 954 LEU A O 1
ATOM 7407 N N . ALA A 1 955 ? -5.129 -27.564 -18.100 1.00 131.54 955 ALA A N 1
ATOM 7408 C CA . ALA A 1 955 ? -4.450 -26.957 -19.231 1.00 132.92 955 ALA A CA 1
ATOM 7409 C C . ALA A 1 955 ? -5.060 -27.419 -20.552 1.00 131.97 955 ALA A C 1
ATOM 7410 O O . ALA A 1 955 ? -5.099 -26.654 -21.518 1.00 132.80 955 ALA A O 1
ATOM 7412 N N . SER A 1 956 ? -5.548 -28.659 -20.579 1.00 129.53 956 SER A N 1
ATOM 7413 C CA . SER A 1 956 ? -6.152 -29.234 -21.781 1.00 129.37 956 SER A CA 1
ATOM 7414 C C . SER A 1 956 ? -7.474 -28.571 -22.143 1.00 129.23 956 SER A C 1
ATOM 7415 O O . SER A 1 956 ? -7.856 -28.554 -23.316 1.00 129.05 956 SER A O 1
ATOM 7418 N N . LEU A 1 957 ? -8.158 -28.032 -21.132 1.00 127.90 957 LEU A N 1
ATOM 7419 C CA . LEU A 1 957 ? -9.473 -27.408 -21.294 1.00 127.75 957 LEU A CA 1
ATOM 7420 C C . LEU A 1 957 ? -9.551 -26.425 -22.459 1.00 129.28 957 LEU A C 1
ATOM 7421 O O . LEU A 1 957 ? -10.393 -26.582 -23.350 1.00 129.12 957 LEU A O 1
ATOM 7426 N N . GLU A 1 958 ? -8.664 -25.427 -22.448 1.00 131.10 958 GLU A N 1
ATOM 7427 C CA . GLU A 1 958 ? -8.659 -24.360 -23.450 1.00 130.24 958 GLU A CA 1
ATOM 7428 C C . GLU A 1 958 ? -8.540 -24.934 -24.862 1.00 129.33 958 GLU A C 1
ATOM 7429 O O . GLU A 1 958 ? -9.432 -24.706 -25.678 1.00 128.50 958 GLU A O 1
ATOM 7435 N N . PRO A 1 959 ? -7.458 -25.693 -25.152 1.00 130.93 959 PRO A N 1
ATOM 7436 C CA . PRO A 1 959 ? -7.314 -26.331 -26.473 1.00 132.61 959 PRO A CA 1
ATOM 7437 C C . PRO A 1 959 ? -8.393 -27.370 -26.832 1.00 132.85 959 PRO A C 1
ATOM 7438 O O . PRO A 1 959 ? -8.516 -27.735 -28.011 1.00 131.92 959 PRO A O 1
ATOM 7442 N N . LEU A 1 960 ? -9.148 -27.847 -25.838 1.00 131.50 960 LEU A N 1
ATOM 7443 C CA . LEU A 1 960 ? -10.286 -28.742 -26.096 1.00 128.39 960 LEU A CA 1
ATOM 7444 C C . LEU A 1 960 ? -11.554 -27.955 -26.392 1.00 126.69 960 LEU A C 1
ATOM 7445 O O . LEU A 1 960 ? -12.428 -28.418 -27.118 1.00 124.51 960 LEU A O 1
ATOM 7450 N N . LEU A 1 961 ? -11.637 -26.755 -25.838 1.00 127.65 961 LEU A N 1
ATOM 7451 C CA . LEU A 1 961 ? -12.734 -25.857 -26.148 1.00 131.46 961 LEU A CA 1
ATOM 7452 C C . LEU A 1 961 ? -12.585 -25.274 -27.552 1.00 134.48 961 LEU A C 1
ATOM 7453 O O . LEU A 1 961 ? -13.574 -25.114 -28.271 1.00 133.96 961 LEU A O 1
ATOM 7458 N N . ARG A 1 962 ? -11.349 -24.959 -27.935 1.00 139.43 962 ARG A N 1
ATOM 7459 C CA . ARG A 1 962 ? -11.045 -24.583 -29.316 1.00 145.32 962 ARG A CA 1
ATOM 7460 C C . ARG A 1 962 ? -11.457 -25.713 -30.261 1.00 147.75 962 ARG A C 1
ATOM 7461 O O . ARG A 1 962 ? -11.891 -25.460 -31.386 1.00 148.24 962 ARG A O 1
ATOM 7469 N N . TRP A 1 963 ? -11.321 -26.956 -29.794 1.00 149.67 963 TRP A N 1
ATOM 7470 C CA . TRP A 1 963 ? -11.739 -28.124 -30.564 1.00 150.42 963 TRP A CA 1
ATOM 7471 C C . TRP A 1 963 ? -13.255 -28.230 -30.605 1.00 149.62 963 TRP A C 1
ATOM 7472 O O . TRP A 1 963 ? -13.851 -28.312 -31.680 1.00 148.48 963 TRP A O 1
ATOM 7483 N N . ALA A 1 964 ? -13.863 -28.223 -29.423 1.00 149.78 964 ALA A N 1
ATOM 7484 C CA . ALA A 1 964 ? -15.304 -28.378 -29.277 1.00 151.20 964 ALA A CA 1
ATOM 7485 C C . ALA A 1 964 ? -16.079 -27.403 -30.154 1.00 151.05 964 ALA A C 1
ATOM 7486 O O . ALA A 1 964 ? -16.861 -27.819 -31.011 1.00 151.39 964 ALA A O 1
ATOM 7488 N N . ALA A 1 965 ? -15.841 -26.110 -29.945 1.00 150.52 965 ALA A N 1
ATOM 7489 C CA . ALA A 1 965 ? -16.535 -25.063 -30.683 1.00 150.93 965 ALA A CA 1
ATOM 7490 C C . ALA A 1 965 ? -16.404 -25.255 -32.196 1.00 151.54 965 ALA A C 1
ATOM 7491 O O . ALA A 1 965 ? -17.351 -24.984 -32.943 1.00 151.87 965 ALA A O 1
ATOM 7493 N N . GLU A 1 966 ? -15.237 -25.742 -32.627 1.00 151.62 966 GLU A N 1
ATOM 7494 C CA . GLU A 1 966 ? -14.950 -25.993 -34.044 1.00 151.77 966 GLU A CA 1
ATOM 7495 C C . GLU A 1 966 ? -15.727 -27.186 -34.614 1.00 152.08 966 GLU A C 1
ATOM 7496 O O . GLU A 1 966 ? -16.066 -27.201 -35.802 1.00 152.48 966 GLU A O 1
ATOM 7502 N N . THR A 1 967 ? -16.008 -28.174 -33.763 1.00 151.12 967 THR A N 1
ATOM 7503 C CA . THR A 1 967 ? -16.735 -29.383 -34.167 1.00 148.94 967 THR A CA 1
ATOM 7504 C C . THR A 1 967 ? -18.128 -29.038 -34.689 1.00 147.22 967 THR A C 1
ATOM 7505 O O . THR A 1 967 ? -18.543 -29.532 -35.740 1.00 144.17 967 THR A O 1
ATOM 7509 N N . ARG A 1 968 ? -18.836 -28.184 -33.953 1.00 146.77 968 ARG A N 1
ATOM 7510 C CA . ARG A 1 968 ? -20.158 -27.737 -34.366 1.00 148.16 968 ARG A CA 1
ATOM 7511 C C . ARG A 1 968 ? -20.119 -26.858 -35.608 1.00 151.50 968 ARG A C 1
ATOM 7512 O O . ARG A 1 968 ? -21.026 -26.929 -36.436 1.00 152.66 968 ARG A O 1
ATOM 7520 N N . GLU A 1 969 ? -19.076 -26.040 -35.748 1.00 154.89 969 GLU A N 1
ATOM 7521 C CA . GLU A 1 969 ? -18.880 -25.279 -36.985 1.00 157.79 969 GLU A CA 1
ATOM 7522 C C . GLU A 1 969 ? -18.841 -26.223 -38.180 1.00 160.34 969 GLU A C 1
ATOM 7523 O O . GLU A 1 969 ? -19.400 -25.918 -39.236 1.00 162.11 969 GLU A O 1
ATOM 7529 N N . ARG A 1 970 ? -18.186 -27.370 -38.001 1.00 162.49 970 ARG A N 1
ATOM 7530 C CA . ARG A 1 970 ? -18.197 -28.426 -39.009 1.00 164.10 970 ARG A CA 1
ATOM 7531 C C . ARG A 1 970 ? -19.593 -29.060 -39.056 1.00 165.03 970 ARG A C 1
ATOM 7532 O O . ARG A 1 970 ? -20.127 -29.325 -40.137 1.00 165.14 970 ARG A O 1
ATOM 7540 N N . GLY A 1 971 ? -20.175 -29.276 -37.875 1.00 164.67 971 GLY A N 1
ATOM 7541 C CA . GLY A 1 971 ? -21.488 -29.904 -37.737 1.00 164.88 971 GLY A CA 1
ATOM 7542 C C . GLY A 1 971 ? -22.632 -29.117 -38.348 1.00 165.71 971 GLY A C 1
ATOM 7543 O O . GLY A 1 971 ? -23.559 -29.703 -38.903 1.00 165.88 971 GLY A O 1
ATOM 7544 N N . ARG A 1 972 ? -22.569 -27.791 -38.248 1.00 166.70 972 ARG A N 1
ATOM 7545 C CA . ARG A 1 972 ? -23.602 -26.917 -38.805 1.00 169.56 972 ARG A CA 1
ATOM 7546 C C . ARG A 1 972 ? -23.246 -26.460 -40.220 1.00 169.43 972 ARG A C 1
ATOM 7547 O O . ARG A 1 972 ? -23.798 -25.482 -40.730 1.00 168.58 972 ARG A O 1
ATOM 7555 N N . SER A 1 973 ? -22.321 -27.184 -40.842 1.00 171.36 973 SER A N 1
ATOM 7556 C CA . SER A 1 973 ? -21.904 -26.921 -42.214 1.00 174.67 973 SER A CA 1
ATOM 7557 C C . SER A 1 973 ? -22.216 -28.143 -43.091 1.00 176.42 973 SER A C 1
ATOM 7558 O O . SER A 1 973 ? -21.588 -28.356 -44.136 1.00 177.59 973 SER A O 1
ATOM 7561 N N . GLY A 1 974 ? -23.214 -28.920 -42.669 1.00 177.59 974 GLY A N 1
ATOM 7562 C CA . GLY A 1 974 ? -23.484 -30.238 -43.242 1.00 178.06 974 GLY A CA 1
ATOM 7563 C C . GLY A 1 974 ? -22.627 -31.240 -42.490 1.00 179.17 974 GLY A C 1
ATOM 7564 O O . GLY A 1 974 ? -22.565 -31.198 -41.257 1.00 178.53 974 GLY A O 1
ATOM 7565 N N . LEU A 1 975 ? -21.958 -32.124 -43.233 1.00 180.15 975 LEU A N 1
ATOM 7566 C CA . LEU A 1 975 ? -20.979 -33.095 -42.690 1.00 180.68 975 LEU A CA 1
ATOM 7567 C C . LEU A 1 975 ? -21.510 -33.981 -41.534 1.00 179.60 975 LEU A C 1
ATOM 7568 O O . LEU A 1 975 ? -21.742 -33.506 -40.417 1.00 178.38 975 LEU A O 1
ATOM 7573 N N . VAL A 1 976 ? -21.664 -35.274 -41.828 1.00 178.72 976 VAL A N 1
ATOM 7574 C CA . VAL A 1 976 ? -22.407 -36.232 -40.986 1.00 177.24 976 VAL A CA 1
ATOM 7575 C C . VAL A 1 976 ? -21.837 -36.488 -39.565 1.00 174.84 976 VAL A C 1
ATOM 7576 O O . VAL A 1 976 ? -22.373 -35.970 -38.579 1.00 173.26 976 VAL A O 1
ATOM 7580 N N . GLY A 1 977 ? -20.769 -37.283 -39.466 1.00 172.98 977 GLY A N 1
ATOM 7581 C CA . GLY A 1 977 ? -20.202 -37.678 -38.168 1.00 170.10 977 GLY A CA 1
ATOM 7582 C C . GLY A 1 977 ? -18.799 -38.271 -38.210 1.00 168.40 977 GLY A C 1
ATOM 7583 O O . GLY A 1 977 ? -18.222 -38.581 -37.158 1.00 167.11 977 GLY A O 1
ATOM 7584 N N . LEU A 1 978 ? -18.266 -38.452 -39.424 1.00 167.01 978 LEU A N 1
ATOM 7585 C CA . LEU A 1 978 ? -16.866 -38.844 -39.634 1.00 165.55 978 LEU A CA 1
ATOM 7586 C C . LEU A 1 978 ? -16.047 -37.680 -40.196 1.00 167.92 978 LEU A C 1
ATOM 7587 O O . LEU A 1 978 ? -14.938 -37.417 -39.727 1.00 168.82 978 LEU A O 1
ATOM 7592 N N . PHE A 1 979 ? -16.598 -36.995 -41.203 1.00 169.73 979 PHE A N 1
ATOM 7593 C CA . PHE A 1 979 ? -16.000 -35.772 -41.760 1.00 170.32 979 PHE A CA 1
ATOM 7594 C C . PHE A 1 979 ? -16.216 -34.601 -40.795 1.00 171.27 979 PHE A C 1
ATOM 7595 O O . PHE A 1 979 ? -15.666 -33.510 -40.992 1.00 171.44 979 PHE A O 1
ATOM 7603 N N . ALA A 1 980 ? -17.027 -34.845 -39.762 1.00 172.10 980 ALA A N 1
ATOM 7604 C CA . ALA A 1 980 ? -17.436 -33.830 -38.791 1.00 173.20 980 ALA A CA 1
ATOM 7605 C C . ALA A 1 980 ? -16.901 -34.067 -37.369 1.00 174.20 980 ALA A C 1
ATOM 7606 O O . ALA A 1 980 ? -17.284 -33.357 -36.431 1.00 174.53 980 ALA A O 1
ATOM 7608 N N . GLU A 1 981 ? -16.028 -35.064 -37.217 1.00 174.88 981 GLU A N 1
ATOM 7609 C CA . GLU A 1 981 ? -15.356 -35.349 -35.942 1.00 175.27 981 GLU A CA 1
ATOM 7610 C C . GLU A 1 981 ? -13.946 -35.903 -36.168 1.00 174.59 981 GLU A C 1
ATOM 7611 O O . GLU A 1 981 ? -13.780 -36.982 -36.747 1.00 174.97 981 GLU A O 1
ATOM 7617 N N . VAL A 1 982 ? -12.937 -35.153 -35.722 1.00 173.82 982 VAL A N 1
ATOM 7618 C CA . VAL A 1 982 ? -11.546 -35.623 -35.739 1.00 173.24 982 VAL A CA 1
ATOM 7619 C C . VAL A 1 982 ? -11.215 -36.186 -34.338 1.00 172.81 982 VAL A C 1
ATOM 7620 O O . VAL A 1 982 ? -10.069 -36.075 -33.835 1.00 173.28 982 VAL A O 1
ATOM 7624 N N . GLU A 1 983 ? -12.252 -36.834 -33.763 1.00 171.82 983 GLU A N 1
ATOM 7625 C CA . GLU A 1 983 ? -12.362 -37.201 -32.330 1.00 170.39 983 GLU A CA 1
ATOM 7626 C C . GLU A 1 983 ? -11.235 -36.813 -31.355 1.00 166.24 983 GLU A C 1
ATOM 7627 O O . GLU A 1 983 ? -10.123 -37.355 -31.402 1.00 166.01 983 GLU A O 1
ATOM 7633 N N . GLU A 1 984 ? -11.580 -35.865 -30.476 1.00 161.09 984 GLU A N 1
ATOM 7634 C CA . GLU A 1 984 ? -10.723 -35.320 -29.414 1.00 154.38 984 GLU A CA 1
ATOM 7635 C C . GLU A 1 984 ? -9.381 -36.010 -29.270 1.00 151.10 984 GLU A C 1
ATOM 7636 O O . GLU A 1 984 ? -9.285 -37.086 -28.670 1.00 148.59 984 GLU A O 1
ATOM 7642 N N . PRO A 1 985 ? -8.335 -35.395 -29.835 1.00 149.82 985 PRO A N 1
ATOM 7643 C CA . PRO A 1 985 ? -7.017 -35.969 -29.671 1.00 149.83 985 PRO A CA 1
ATOM 7644 C C . PRO A 1 985 ? -6.741 -36.098 -28.183 1.00 148.64 985 PRO A C 1
ATOM 7645 O O . PRO A 1 985 ? -7.267 -35.299 -27.397 1.00 146.04 985 PRO A O 1
ATOM 7649 N N . PRO A 1 986 ? -5.956 -37.119 -27.791 1.00 149.57 986 PRO A N 1
ATOM 7650 C CA . PRO A 1 986 ? -5.646 -37.353 -26.386 1.00 149.29 986 PRO A CA 1
ATOM 7651 C C . PRO A 1 986 ? -5.291 -36.082 -25.609 1.00 147.32 986 PRO A C 1
ATOM 7652 O O . PRO A 1 986 ? -4.718 -35.135 -26.163 1.00 147.66 986 PRO A O 1
ATOM 7656 N N . LEU A 1 987 ? -5.666 -36.083 -24.334 1.00 143.99 987 LEU A N 1
ATOM 7657 C CA . LEU A 1 987 ? -5.342 -35.041 -23.366 1.00 140.55 987 LEU A CA 1
ATOM 7658 C C . LEU A 1 987 ? -3.910 -34.493 -23.517 1.00 139.68 987 LEU A C 1
ATOM 7659 O O . LEU A 1 987 ? -2.957 -35.261 -23.686 1.00 140.04 987 LEU A O 1
ATOM 7664 N N . VAL A 1 988 ? -3.761 -33.170 -23.461 1.00 137.19 988 VAL A N 1
ATOM 7665 C CA . VAL A 1 988 ? -2.437 -32.533 -23.490 1.00 135.14 988 VAL A CA 1
ATOM 7666 C C . VAL A 1 988 ? -1.664 -32.895 -22.209 1.00 134.00 988 VAL A C 1
ATOM 7667 O O . VAL A 1 988 ? -2.263 -33.327 -21.228 1.00 131.75 988 VAL A O 1
ATOM 7671 N N . GLU A 1 989 ? -0.340 -32.740 -22.226 1.00 135.24 989 GLU A N 1
ATOM 7672 C CA . GLU A 1 989 ? 0.506 -33.229 -21.127 1.00 134.78 989 GLU A CA 1
ATOM 7673 C C . GLU A 1 989 ? 1.110 -32.161 -20.210 1.00 137.62 989 GLU A C 1
ATOM 7674 O O . GLU A 1 989 ? 1.419 -31.051 -20.651 1.00 136.70 989 GLU A O 1
ATOM 7680 N N . ALA A 1 990 ? 1.267 -32.522 -18.933 1.00 140.59 990 ALA A N 1
ATOM 7681 C CA . ALA A 1 990 ? 1.865 -31.662 -17.901 1.00 144.29 990 ALA A CA 1
ATOM 7682 C C . ALA A 1 990 ? 2.127 -32.430 -16.596 1.00 147.21 990 ALA A C 1
ATOM 7683 O O . ALA A 1 990 ? 1.348 -33.314 -16.214 1.00 147.42 990 ALA A O 1
ATOM 7685 N N . SER A 1 991 ? 3.222 -32.068 -15.923 1.00 150.36 991 SER A N 1
ATOM 7686 C CA . SER A 1 991 ? 3.649 -32.672 -14.650 1.00 151.72 991 SER A CA 1
ATOM 7687 C C . SER A 1 991 ? 2.558 -32.597 -13.558 1.00 151.64 991 SER A C 1
ATOM 7688 O O . SER A 1 991 ? 1.858 -31.583 -13.461 1.00 150.35 991 SER A O 1
ATOM 7691 N N . PRO A 1 992 ? 2.410 -33.672 -12.743 1.00 152.32 992 PRO A N 1
ATOM 7692 C CA . PRO A 1 992 ? 1.358 -33.797 -11.710 1.00 152.69 992 PRO A CA 1
ATOM 7693 C C . PRO A 1 992 ? 1.269 -32.653 -10.686 1.00 152.47 992 PRO A C 1
ATOM 7694 O O . PRO A 1 992 ? 2.240 -31.920 -10.481 1.00 152.78 992 PRO A O 1
ATOM 7698 N N . LEU A 1 993 ? 0.098 -32.515 -10.061 1.00 152.07 993 LEU A N 1
ATOM 7699 C CA . LEU A 1 993 ? -0.135 -31.517 -9.013 1.00 150.20 993 LEU A CA 1
ATOM 7700 C C . LEU A 1 993 ? 0.333 -32.033 -7.659 1.00 150.60 993 LEU A C 1
ATOM 7701 O O . LEU A 1 993 ? -0.294 -32.935 -7.083 1.00 150.96 993 LEU A O 1
ATOM 7706 N N . ASP A 1 994 ? 1.426 -31.456 -7.155 1.00 149.70 994 ASP A N 1
ATOM 7707 C CA . ASP A 1 994 ? 1.925 -31.776 -5.812 1.00 148.73 994 ASP A CA 1
ATOM 7708 C C . ASP A 1 994 ? 0.862 -31.456 -4.748 1.00 147.17 994 ASP A C 1
ATOM 7709 O O . ASP A 1 994 ? 0.127 -30.473 -4.873 1.00 146.92 994 ASP A O 1
ATOM 7714 N N . GLU A 1 995 ? 0.782 -32.303 -3.721 1.00 144.71 995 GLU A N 1
ATOM 7715 C CA . GLU A 1 995 ? -0.303 -32.261 -2.735 1.00 142.28 995 GLU A CA 1
ATOM 7716 C C . GLU A 1 995 ? -0.742 -30.873 -2.267 1.00 141.12 995 GLU A C 1
ATOM 7717 O O . GLU A 1 995 ? -1.902 -30.520 -2.458 1.00 141.77 995 GLU A O 1
ATOM 7723 N N . ILE A 1 996 ? 0.164 -30.086 -1.677 1.00 141.07 996 ILE A N 1
ATOM 7724 C CA . ILE A 1 996 ? -0.187 -28.735 -1.185 1.00 142.34 996 ILE A CA 1
ATOM 7725 C C . ILE A 1 996 ? -0.932 -27.939 -2.261 1.00 144.47 996 ILE A C 1
ATOM 7726 O O . ILE A 1 996 ? -2.001 -27.376 -2.006 1.00 146.16 996 ILE A O 1
ATOM 7731 N N . THR A 1 997 ? -0.364 -27.919 -3.465 1.00 145.34 997 THR A N 1
ATOM 7732 C CA . THR A 1 997 ? -0.938 -27.192 -4.595 1.00 144.05 997 THR A CA 1
ATOM 7733 C C . THR A 1 997 ? -2.289 -27.823 -4.995 1.00 139.93 997 THR A C 1
ATOM 7734 O O . THR A 1 997 ? -3.218 -27.117 -5.384 1.00 138.95 997 THR A O 1
ATOM 7738 N N . MET A 1 998 ? -2.397 -29.143 -4.847 1.00 136.29 998 MET A N 1
ATOM 7739 C CA . MET A 1 998 ? -3.604 -29.884 -5.218 1.00 134.90 998 MET A CA 1
ATOM 7740 C C . MET A 1 998 ? -4.745 -29.666 -4.228 1.00 130.31 998 MET A C 1
ATOM 7741 O O . MET A 1 998 ? -5.903 -29.477 -4.625 1.00 129.68 998 MET A O 1
ATOM 7746 N N . LEU A 1 999 ? -4.405 -29.717 -2.942 1.00 125.85 999 LEU A N 1
ATOM 7747 C CA . LEU A 1 999 ? -5.360 -29.499 -1.867 1.00 122.45 999 LEU A CA 1
ATOM 7748 C C . LEU A 1 999 ? -5.869 -28.063 -1.916 1.00 121.88 999 LEU A C 1
ATOM 7749 O O . LEU A 1 999 ? -7.062 -27.813 -1.759 1.00 120.57 999 LEU A O 1
ATOM 7754 N N . ARG A 1 1000 ? -4.953 -27.131 -2.164 1.00 122.36 1000 ARG A N 1
ATOM 7755 C CA . ARG A 1 1000 ? -5.275 -25.710 -2.281 1.00 123.85 1000 ARG A CA 1
ATOM 7756 C C . ARG A 1 1000 ? -6.459 -25.468 -3.224 1.00 124.13 1000 ARG A C 1
ATOM 7757 O O . ARG A 1 1000 ? -7.352 -24.672 -2.922 1.00 123.17 1000 ARG A O 1
ATOM 7765 N N . TYR A 1 1001 ? -6.464 -26.173 -4.354 1.00 125.64 1001 TYR A N 1
ATOM 7766 C CA . TYR A 1 1001 ? -7.530 -26.043 -5.337 1.00 127.01 1001 TYR A CA 1
ATOM 7767 C C . TYR A 1 1001 ? -8.845 -26.573 -4.808 1.00 125.05 1001 TYR A C 1
ATOM 7768 O O . TYR A 1 1001 ? -9.853 -25.873 -4.855 1.00 125.24 1001 TYR A O 1
ATOM 7777 N N . GLU A 1 1002 ? -8.826 -27.796 -4.283 1.00 122.39 1002 GLU A N 1
ATOM 7778 C CA . GLU A 1 1002 ? -10.033 -28.424 -3.742 1.00 120.99 1002 GLU A CA 1
ATOM 7779 C C . GLU A 1 1002 ? -10.883 -27.449 -2.932 1.00 122.33 1002 GLU A C 1
ATOM 7780 O O . GLU A 1 1002 ? -12.091 -27.349 -3.153 1.00 121.03 1002 GLU A O 1
ATOM 7786 N N . LYS A 1 1003 ? -10.237 -26.735 -2.005 1.00 124.34 1003 LYS A N 1
ATOM 7787 C CA . LYS A 1 1003 ? -10.913 -25.807 -1.092 1.00 124.24 1003 LYS A CA 1
ATOM 7788 C C . LYS A 1 1003 ? -11.374 -24.565 -1.830 1.00 123.77 1003 LYS A C 1
ATOM 7789 O O . LYS A 1 1003 ? -12.486 -24.091 -1.614 1.00 125.65 1003 LYS A O 1
ATOM 7795 N N . GLU A 1 1004 ? -10.519 -24.037 -2.700 1.00 122.66 1004 GLU A N 1
ATOM 7796 C CA . GLU A 1 1004 ? -10.899 -22.900 -3.517 1.00 124.68 1004 GLU A CA 1
ATOM 7797 C C . GLU A 1 1004 ? -12.151 -23.287 -4.297 1.00 121.58 1004 GLU A C 1
ATOM 7798 O O . GLU A 1 1004 ? -12.960 -22.435 -4.667 1.00 119.97 1004 GLU A O 1
ATOM 7804 N N . ALA A 1 1005 ? -12.313 -24.593 -4.498 1.00 120.16 1005 ALA A N 1
ATOM 7805 C CA . ALA A 1 1005 ? -13.373 -25.147 -5.340 1.00 118.55 1005 ALA A CA 1
ATOM 7806 C C . ALA A 1 1005 ? -14.553 -25.710 -4.572 1.00 113.96 1005 ALA A C 1
ATOM 7807 O O . ALA A 1 1005 ? -15.661 -25.766 -5.098 1.00 109.96 1005 ALA A O 1
ATOM 7809 N N . LEU A 1 1006 ? -14.309 -26.140 -3.343 1.00 111.97 1006 LEU A N 1
ATOM 7810 C CA . LEU A 1 1006 ? -15.335 -26.804 -2.564 1.00 113.26 1006 LEU A CA 1
ATOM 7811 C C . LEU A 1 1006 ? -15.538 -26.269 -1.155 1.00 116.36 1006 LEU A C 1
ATOM 7812 O O . LEU A 1 1006 ? -16.235 -26.881 -0.342 1.00 119.33 1006 LEU A O 1
ATOM 7817 N N . GLY A 1 1007 ? -14.944 -25.120 -0.869 1.00 118.15 1007 GLY A N 1
ATOM 7818 C CA . GLY A 1 1007 ? -15.076 -24.514 0.443 1.00 121.74 1007 GLY A CA 1
ATOM 7819 C C . GLY A 1 1007 ? -14.245 -25.246 1.475 1.00 124.12 1007 GLY A C 1
ATOM 7820 O O . GLY A 1 1007 ? -13.649 -24.614 2.355 1.00 130.04 1007 GLY A O 1
ATOM 7821 N N . ILE A 1 1008 ? -14.205 -26.575 1.366 1.00 120.62 1008 ILE A N 1
ATOM 7822 C CA . ILE A 1 1008 ? -13.470 -27.424 2.308 1.00 118.68 1008 ILE A CA 1
ATOM 7823 C C . ILE A 1 1008 ? -12.413 -28.261 1.599 1.00 121.16 1008 ILE A C 1
ATOM 7824 O O . ILE A 1 1008 ? -12.431 -28.374 0.378 1.00 125.68 1008 ILE A O 1
ATOM 7829 N N . TYR A 1 1009 ? -11.498 -28.850 2.366 1.00 120.77 1009 TYR A N 1
ATOM 7830 C CA . TYR A 1 1009 ? -10.574 -29.823 1.811 1.00 117.16 1009 TYR A CA 1
ATOM 7831 C C . TYR A 1 1009 ? -11.209 -31.205 1.920 1.00 117.29 1009 TYR A C 1
ATOM 7832 O O . TYR A 1 1009 ? -11.851 -31.527 2.919 1.00 116.66 1009 TYR A O 1
ATOM 7841 N N . VAL A 1 1010 ? -11.022 -32.005 0.875 1.00 118.27 1010 VAL A N 1
ATOM 7842 C CA . VAL A 1 1010 ? -11.390 -33.420 0.837 1.00 117.57 1010 VAL A CA 1
ATOM 7843 C C . VAL A 1 1010 ? -10.107 -34.183 0.552 1.00 120.06 1010 VAL A C 1
ATOM 7844 O O . VAL A 1 1010 ? -9.242 -33.689 -0.171 1.00 121.06 1010 VAL A O 1
ATOM 7848 N N . SER A 1 1011 ? -9.968 -35.380 1.107 1.00 123.54 1011 SER A N 1
ATOM 7849 C CA . SER A 1 1011 ? -8.805 -36.218 0.804 1.00 130.77 1011 SER A CA 1
ATOM 7850 C C . SER A 1 1011 ? -7.490 -35.568 1.279 1.00 132.24 1011 SER A C 1
ATOM 7851 O O . SER A 1 1011 ? -6.547 -35.372 0.495 1.00 134.61 1011 SER A O 1
ATOM 7854 N N . GLY A 1 1012 ? -7.447 -35.226 2.567 1.00 131.53 1012 GLY A N 1
ATOM 7855 C CA . GLY A 1 1012 ? -6.242 -34.680 3.184 1.00 124.38 1012 GLY A CA 1
ATOM 7856 C C . GLY A 1 1012 ? -6.365 -33.275 3.733 1.00 117.97 1012 GLY A C 1
ATOM 7857 O O . GLY A 1 1012 ? -7.454 -32.785 4.021 1.00 115.98 1012 GLY A O 1
ATOM 7858 N N . HIS A 1 1013 ? -5.216 -32.634 3.870 1.00 114.32 1013 HIS A N 1
ATOM 7859 C CA . HIS A 1 1013 ? -5.099 -31.321 4.468 1.00 112.74 1013 HIS A CA 1
ATOM 7860 C C . HIS A 1 1013 ? -3.613 -30.984 4.387 1.00 113.90 1013 HIS A C 1
ATOM 7861 O O . HIS A 1 1013 ? -2.777 -31.868 4.577 1.00 116.21 1013 HIS A O 1
ATOM 7868 N N . PRO A 1 1014 ? -3.278 -29.724 4.059 1.00 113.33 1014 PRO A N 1
ATOM 7869 C CA . PRO A 1 1014 ? -1.900 -29.219 4.013 1.00 113.67 1014 PRO A CA 1
ATOM 7870 C C . PRO A 1 1014 ? -0.984 -29.602 5.195 1.00 113.93 1014 PRO A C 1
ATOM 7871 O O . PRO A 1 1014 ? 0.154 -30.037 4.979 1.00 112.36 1014 PRO A O 1
ATOM 7875 N N . VAL A 1 1015 ? -1.484 -29.451 6.421 1.00 116.18 1015 VAL A N 1
ATOM 7876 C CA . VAL A 1 1015 ? -0.689 -29.670 7.639 1.00 117.55 1015 VAL A CA 1
ATOM 7877 C C . VAL A 1 1015 ? -0.204 -31.114 7.812 1.00 121.07 1015 VAL A C 1
ATOM 7878 O O . VAL A 1 1015 ? 0.730 -31.369 8.568 1.00 124.13 1015 VAL A O 1
ATOM 7882 N N . LEU A 1 1016 ? -0.832 -32.052 7.110 1.00 125.05 1016 LEU A N 1
ATOM 7883 C CA . LEU A 1 1016 ? -0.412 -33.448 7.171 1.00 129.76 1016 LEU A CA 1
ATOM 7884 C C . LEU A 1 1016 ? 0.885 -33.694 6.412 1.00 131.54 1016 LEU A C 1
ATOM 7885 O O . LEU A 1 1016 ? 1.576 -34.672 6.690 1.00 131.48 1016 LEU A O 1
ATOM 7890 N N . ARG A 1 1017 ? 1.216 -32.819 5.462 1.00 134.87 1017 ARG A N 1
ATOM 7891 C CA . ARG A 1 1017 ? 2.366 -33.067 4.593 1.00 139.42 1017 ARG A CA 1
ATOM 7892 C C . ARG A 1 1017 ? 3.719 -32.804 5.261 1.00 142.75 1017 ARG A C 1
ATOM 7893 O O . ARG A 1 1017 ? 4.631 -33.628 5.136 1.00 144.00 1017 ARG A O 1
ATOM 7901 N N . TYR A 1 1018 ? 3.856 -31.668 5.953 1.00 145.80 1018 TYR A N 1
ATOM 7902 C CA . TYR A 1 1018 ? 5.069 -31.401 6.754 1.00 148.45 1018 TYR A CA 1
ATOM 7903 C C . TYR A 1 1018 ? 4.825 -31.486 8.259 1.00 146.53 1018 TYR A C 1
ATOM 7904 O O . TYR A 1 1018 ? 4.405 -30.505 8.890 1.00 142.56 1018 TYR A O 1
ATOM 7913 N N . PRO A 1 1019 ? 5.142 -32.660 8.838 1.00 146.60 1019 PRO A N 1
ATOM 7914 C CA . PRO A 1 1019 ? 4.640 -33.053 10.148 1.00 146.44 1019 PRO A CA 1
ATOM 7915 C C . PRO A 1 1019 ? 5.248 -32.238 11.269 1.00 145.61 1019 PRO A C 1
ATOM 7916 O O . PRO A 1 1019 ? 4.612 -32.074 12.306 1.00 146.95 1019 PRO A O 1
ATOM 7920 N N . GLY A 1 1020 ? 6.455 -31.717 11.052 1.00 143.67 1020 GLY A N 1
ATOM 7921 C CA . GLY A 1 1020 ? 7.160 -30.913 12.053 1.00 140.75 1020 GLY A CA 1
ATOM 7922 C C . GLY A 1 1020 ? 6.262 -30.102 12.976 1.00 137.99 1020 GLY A C 1
ATOM 7923 O O . GLY A 1 1020 ? 6.440 -30.127 14.198 1.00 136.70 1020 GLY A O 1
ATOM 7924 N N . LEU A 1 1021 ? 5.287 -29.405 12.388 1.00 134.92 1021 LEU A N 1
ATOM 7925 C CA . LEU A 1 1021 ? 4.387 -28.521 13.130 1.00 129.86 1021 LEU A CA 1
ATOM 7926 C C . LEU A 1 1021 ? 3.457 -29.241 14.094 1.00 129.24 1021 LEU A C 1
ATOM 7927 O O . LEU A 1 1021 ? 3.213 -28.749 15.196 1.00 127.23 1021 LEU A O 1
ATOM 7932 N N . ARG A 1 1022 ? 2.946 -30.399 13.676 1.00 129.77 1022 ARG A N 1
ATOM 7933 C CA . ARG A 1 1022 ? 2.182 -31.284 14.560 1.00 130.61 1022 ARG A CA 1
ATOM 7934 C C . ARG A 1 1022 ? 2.966 -31.538 15.845 1.00 128.35 1022 ARG A C 1
ATOM 7935 O O . ARG A 1 1022 ? 2.486 -31.254 16.942 1.00 125.63 1022 ARG A O 1
ATOM 7943 N N . GLU A 1 1023 ? 4.190 -32.039 15.673 1.00 128.24 1023 GLU A N 1
ATOM 7944 C CA . GLU A 1 1023 ? 4.986 -32.652 16.742 1.00 130.12 1023 GLU A CA 1
ATOM 7945 C C . GLU A 1 1023 ? 5.432 -31.694 17.840 1.00 129.57 1023 GLU A C 1
ATOM 7946 O O . GLU A 1 1023 ? 5.819 -32.128 18.928 1.00 131.56 1023 GLU A O 1
ATOM 7952 N N . VAL A 1 1024 ? 5.385 -30.397 17.543 1.00 128.71 1024 VAL A N 1
ATOM 7953 C CA . VAL A 1 1024 ? 5.777 -29.349 18.485 1.00 125.64 1024 VAL A CA 1
ATOM 7954 C C . VAL A 1 1024 ? 4.572 -28.758 19.198 1.00 124.88 1024 VAL A C 1
ATOM 7955 O O . VAL A 1 1024 ? 4.663 -28.321 20.348 1.00 120.50 1024 VAL A O 1
ATOM 7959 N N . ALA A 1 1025 ? 3.445 -28.753 18.496 1.00 127.80 1025 ALA A N 1
ATOM 7960 C CA . ALA A 1 1025 ? 2.202 -28.241 19.037 1.00 130.71 1025 ALA A CA 1
ATOM 7961 C C . ALA A 1 1025 ? 1.834 -28.969 20.316 1.00 130.32 1025 ALA A C 1
ATOM 7962 O O . ALA A 1 1025 ? 2.074 -30.174 20.464 1.00 129.05 1025 ALA A O 1
ATOM 7964 N N . SER A 1 1026 ? 1.261 -28.214 21.240 1.00 129.13 1026 SER A N 1
ATOM 7965 C CA . SER A 1 1026 ? 0.866 -28.748 22.522 1.00 130.12 1026 SER A CA 1
ATOM 7966 C C . SER A 1 1026 ? -0.427 -29.548 22.389 1.00 131.40 1026 SER A C 1
ATOM 7967 O O . SER A 1 1026 ? -0.658 -30.501 23.144 1.00 132.57 1026 SER A O 1
ATOM 7970 N N . CYS A 1 1027 ? -1.245 -29.177 21.405 1.00 131.01 1027 CYS A N 1
ATOM 7971 C CA . CYS A 1 1027 ? -2.570 -29.763 21.229 1.00 131.45 1027 CYS A CA 1
ATOM 7972 C C . CYS A 1 1027 ? -2.938 -29.915 19.771 1.00 132.33 1027 CYS A C 1
ATOM 7973 O O . CYS A 1 1027 ? -2.138 -29.637 18.881 1.00 134.72 1027 CYS A O 1
ATOM 7976 N N . THR A 1 1028 ? -4.169 -30.367 19.550 1.00 131.86 1028 THR A N 1
ATOM 7977 C CA . THR A 1 1028 ? -4.880 -30.122 18.301 1.00 130.35 1028 THR A CA 1
ATOM 7978 C C . THR A 1 1028 ? -6.000 -29.132 18.609 1.00 128.97 1028 THR A C 1
ATOM 7979 O O . THR A 1 1028 ? -6.335 -28.930 19.775 1.00 129.68 1028 THR A O 1
ATOM 7983 N N . ILE A 1 1029 ? -6.574 -28.515 17.578 1.00 127.71 1029 ILE A N 1
ATOM 7984 C CA . ILE A 1 1029 ? -7.704 -27.593 17.765 1.00 125.89 1029 ILE A CA 1
ATOM 7985 C C . ILE A 1 1029 ? -8.874 -28.292 18.480 1.00 126.33 1029 ILE A C 1
ATOM 7986 O O . ILE A 1 1029 ? -9.561 -27.690 19.310 1.00 124.12 1029 ILE A O 1
ATOM 7991 N N . GLU A 1 1030 ? -9.083 -29.565 18.151 1.00 128.05 1030 GLU A N 1
ATOM 7992 C CA . GLU A 1 1030 ? -10.137 -30.363 18.756 1.00 131.83 1030 GLU A CA 1
ATOM 7993 C C . GLU A 1 1030 ? -10.013 -30.340 20.272 1.00 134.44 1030 GLU A C 1
ATOM 7994 O O . GLU A 1 1030 ? -10.879 -29.799 20.959 1.00 135.80 1030 GLU A O 1
ATOM 8000 N N . GLU A 1 1031 ? -8.906 -30.896 20.768 1.00 138.01 1031 GLU A N 1
ATOM 8001 C CA . GLU A 1 1031 ? -8.635 -31.073 22.205 1.00 140.22 1031 GLU A CA 1
ATOM 8002 C C . GLU A 1 1031 ? -8.467 -29.779 23.012 1.00 138.09 1031 GLU A C 1
ATOM 8003 O O . GLU A 1 1031 ? -8.636 -29.796 24.235 1.00 137.42 1031 GLU A O 1
ATOM 8009 N N . LEU A 1 1032 ? -8.117 -28.679 22.337 1.00 136.88 1032 LEU A N 1
ATOM 8010 C CA . LEU A 1 1032 ? -7.760 -27.416 23.001 1.00 133.64 1032 LEU A CA 1
ATOM 8011 C C . LEU A 1 1032 ? -8.665 -27.116 24.186 1.00 135.40 1032 LEU A C 1
ATOM 8012 O O . LEU A 1 1032 ? -8.185 -26.941 25.304 1.00 135.24 1032 LEU A O 1
ATOM 8017 N N . SER A 1 1033 ? -9.970 -27.071 23.933 1.00 137.19 1033 SER A N 1
ATOM 8018 C CA . SER A 1 1033 ? -10.949 -26.843 24.989 1.00 140.41 1033 SER A CA 1
ATOM 8019 C C . SER A 1 1033 ? -10.690 -27.712 26.231 1.00 139.09 1033 SER A C 1
ATOM 8020 O O . SER A 1 1033 ? -10.609 -27.201 27.347 1.00 135.65 1033 SER A O 1
ATOM 8023 N N . GLU A 1 1034 ? -10.509 -29.012 26.016 1.00 140.66 1034 GLU A N 1
ATOM 8024 C CA . GLU A 1 1034 ? -10.453 -29.983 27.109 1.00 143.63 1034 GLU A CA 1
ATOM 8025 C C . GLU A 1 1034 ? -9.066 -30.214 27.731 1.00 144.33 1034 GLU A C 1
ATOM 8026 O O . GLU A 1 1034 ? -8.971 -30.627 28.887 1.00 147.41 1034 GLU A O 1
ATOM 8032 N N . PHE A 1 1035 ? -7.998 -29.967 26.982 1.00 143.64 1035 PHE A N 1
ATOM 8033 C CA . PHE A 1 1035 ? -6.665 -29.954 27.579 1.00 143.94 1035 PHE A CA 1
ATOM 8034 C C . PHE A 1 1035 ? -6.567 -28.732 28.504 1.00 142.20 1035 PHE A C 1
ATOM 8035 O O . PHE A 1 1035 ? -6.134 -28.847 29.654 1.00 141.28 1035 PHE A O 1
ATOM 8043 N N . VAL A 1 1036 ? -7.036 -27.587 28.006 1.00 139.93 1036 VAL A N 1
ATOM 8044 C CA . VAL A 1 1036 ? -6.797 -26.281 28.630 1.00 137.28 1036 VAL A CA 1
ATOM 8045 C C . VAL A 1 1036 ? -7.598 -25.949 29.891 1.00 137.60 1036 VAL A C 1
ATOM 8046 O O . VAL A 1 1036 ? -7.000 -25.637 30.922 1.00 136.74 1036 VAL A O 1
ATOM 8050 N N . ARG A 1 1037 ? -8.927 -26.011 29.818 1.00 139.23 1037 ARG A N 1
ATOM 8051 C CA . ARG A 1 1037 ? -9.773 -25.656 30.967 1.00 142.49 1037 ARG A CA 1
ATOM 8052 C C . ARG A 1 1037 ? -9.126 -26.110 32.272 1.00 139.02 1037 ARG A C 1
ATOM 8053 O O . ARG A 1 1037 ? -9.039 -25.342 33.227 1.00 137.91 1037 ARG A O 1
ATOM 8061 N N . GLU A 1 1038 ? -8.661 -27.356 32.291 1.00 136.69 1038 GLU A N 1
ATOM 8062 C CA . GLU A 1 1038 ? -7.984 -27.895 33.448 1.00 136.12 1038 GLU A CA 1
ATOM 8063 C C . GLU A 1 1038 ? -6.471 -27.704 33.353 1.00 134.81 1038 GLU A C 1
ATOM 8064 O O . GLU A 1 1038 ? -5.758 -28.570 32.838 1.00 134.04 1038 GLU A O 1
ATOM 8070 N N . LEU A 1 1039 ? -6.006 -26.551 33.836 1.00 134.89 1039 LEU A N 1
ATOM 8071 C CA . LEU A 1 1039 ? -4.577 -26.248 34.026 1.00 134.81 1039 LEU A CA 1
ATOM 8072 C C . LEU A 1 1039 ? -4.468 -25.186 35.156 1.00 133.78 1039 LEU A C 1
ATOM 8073 O O . LEU A 1 1039 ? -4.706 -25.525 36.317 1.00 134.14 1039 LEU A O 1
ATOM 8078 N N . PRO A 1 1040 ? -4.087 -23.924 34.854 1.00 132.82 1040 PRO A N 1
ATOM 8079 C CA . PRO A 1 1040 ? -4.336 -22.905 35.861 1.00 132.82 1040 PRO A CA 1
ATOM 8080 C C . PRO A 1 1040 ? -5.502 -22.005 35.430 1.00 133.72 1040 PRO A C 1
ATOM 8081 O O . PRO A 1 1040 ? -6.450 -22.486 34.806 1.00 133.96 1040 PRO A O 1
ATOM 8085 N N . GLY A 1 1041 ? -5.418 -20.713 35.749 1.00 134.95 1041 GLY A N 1
ATOM 8086 C CA . GLY A 1 1041 ? -6.403 -19.721 35.303 1.00 135.01 1041 GLY A CA 1
ATOM 8087 C C . GLY A 1 1041 ? -5.891 -18.853 34.161 1.00 134.43 1041 GLY A C 1
ATOM 8088 O O . GLY A 1 1041 ? -4.865 -18.182 34.294 1.00 134.13 1041 GLY A O 1
ATOM 8089 N N . LYS A 1 1042 ? -6.619 -18.863 33.044 1.00 134.19 1042 LYS A N 1
ATOM 8090 C CA . LYS A 1 1042 ? -6.251 -18.124 31.821 1.00 132.27 1042 LYS A CA 1
ATOM 8091 C C . LYS A 1 1042 ? -4.822 -18.438 31.354 1.00 128.90 1042 LYS A C 1
ATOM 8092 O O . LYS A 1 1042 ? -3.908 -17.624 31.529 1.00 127.92 1042 LYS A O 1
ATOM 8098 N N . PRO A 1 1043 ? -4.636 -19.640 30.771 1.00 126.04 1043 PRO A N 1
ATOM 8099 C CA . PRO A 1 1043 ? -3.349 -20.185 30.327 1.00 124.69 1043 PRO A CA 1
ATOM 8100 C C . PRO A 1 1043 ? -2.872 -19.709 28.943 1.00 123.05 1043 PRO A C 1
ATOM 8101 O O . PRO A 1 1043 ? -3.665 -19.188 28.153 1.00 122.14 1043 PRO A O 1
ATOM 8105 N N . LYS A 1 1044 ? -1.576 -19.887 28.682 1.00 119.86 1044 LYS A N 1
ATOM 8106 C CA . LYS A 1 1044 ? -0.970 -19.610 27.379 1.00 118.12 1044 LYS A CA 1
ATOM 8107 C C . LYS A 1 1044 ? -0.549 -20.943 26.789 1.00 116.31 1044 LYS A C 1
ATOM 8108 O O . LYS A 1 1044 ? -0.169 -21.839 27.537 1.00 117.22 1044 LYS A O 1
ATOM 8114 N N . VAL A 1 1045 ? -0.620 -21.076 25.462 1.00 114.28 1045 VAL A N 1
ATOM 8115 C CA . VAL A 1 1045 ? -0.333 -22.354 24.783 1.00 112.86 1045 VAL A CA 1
ATOM 8116 C C . VAL A 1 1045 ? 0.103 -22.170 23.317 1.00 114.11 1045 VAL A C 1
ATOM 8117 O O . VAL A 1 1045 ? -0.112 -21.102 22.738 1.00 116.41 1045 VAL A O 1
ATOM 8121 N N . LEU A 1 1046 ? 0.714 -23.200 22.723 1.00 113.49 1046 LEU A N 1
ATOM 8122 C CA . LEU A 1 1046 ? 1.182 -23.117 21.330 1.00 111.88 1046 LEU A CA 1
ATOM 8123 C C . LEU A 1 1046 ? 0.455 -24.034 20.359 1.00 110.34 1046 LEU A C 1
ATOM 8124 O O . LEU A 1 1046 ? 0.369 -25.252 20.560 1.00 105.53 1046 LEU A O 1
ATOM 8129 N N . LEU A 1 1047 ? -0.057 -23.418 19.297 1.00 114.27 1047 LEU A N 1
ATOM 8130 C CA . LEU A 1 1047 ? -0.932 -24.084 18.323 1.00 118.83 1047 LEU A CA 1
ATOM 8131 C C . LEU A 1 1047 ? -0.468 -23.925 16.883 1.00 119.86 1047 LEU A C 1
ATOM 8132 O O . LEU A 1 1047 ? 0.029 -22.863 16.481 1.00 120.05 1047 LEU A O 1
ATOM 8137 N N . SER A 1 1048 ? -0.657 -24.987 16.110 1.00 118.94 1048 SER A N 1
ATOM 8138 C CA . SER A 1 1048 ? -0.091 -25.056 14.786 1.00 120.91 1048 SER A CA 1
ATOM 8139 C C . SER A 1 1048 ? -1.119 -25.567 13.820 1.00 121.01 1048 SER A C 1
ATOM 8140 O O . SER A 1 1048 ? -1.661 -26.654 14.020 1.00 121.22 1048 SER A O 1
ATOM 8143 N N . GLY A 1 1049 ? -1.364 -24.784 12.771 1.00 122.40 1049 GLY A N 1
ATOM 8144 C CA . GLY A 1 1049 ? -2.299 -25.142 11.707 1.00 124.92 1049 GLY A CA 1
ATOM 8145 C C . GLY A 1 1049 ? -2.165 -24.225 10.509 1.00 126.74 1049 GLY A C 1
ATOM 8146 O O . GLY A 1 1049 ? -1.125 -23.582 10.335 1.00 129.18 1049 GLY A O 1
ATOM 8147 N N . MET A 1 1050 ? -3.219 -24.151 9.693 1.00 127.16 1050 MET A N 1
ATOM 8148 C CA . MET A 1 1050 ? -3.208 -23.353 8.452 1.00 127.28 1050 MET A CA 1
ATOM 8149 C C . MET A 1 1050 ? -3.979 -22.041 8.587 1.00 126.24 1050 MET A C 1
ATOM 8150 O O . MET A 1 1050 ? -4.967 -21.978 9.322 1.00 128.41 1050 MET A O 1
ATOM 8155 N N . VAL A 1 1051 ? -3.541 -21.010 7.863 1.00 121.62 1051 VAL A N 1
ATOM 8156 C CA . VAL A 1 1051 ? -4.137 -19.676 7.988 1.00 117.77 1051 VAL A CA 1
ATOM 8157 C C . VAL A 1 1051 ? -5.170 -19.412 6.906 1.00 117.02 1051 VAL A C 1
ATOM 8158 O O . VAL A 1 1051 ? -5.039 -19.917 5.791 1.00 115.98 1051 VAL A O 1
ATOM 8162 N N . GLU A 1 1052 ? -6.190 -18.620 7.244 1.00 117.91 1052 GLU A N 1
ATOM 8163 C CA . GLU A 1 1052 ? -7.325 -18.376 6.347 1.00 123.87 1052 GLU A CA 1
ATOM 8164 C C . GLU A 1 1052 ? -8.012 -16.999 6.508 1.00 123.46 1052 GLU A C 1
ATOM 8165 O O . GLU A 1 1052 ? -9.240 -16.906 6.410 1.00 123.01 1052 GLU A O 1
ATOM 8171 N N . GLU A 1 1053 ? -7.229 -15.938 6.721 1.00 124.68 1053 GLU A N 1
ATOM 8172 C CA . GLU A 1 1053 ? -7.791 -14.589 6.904 1.00 124.57 1053 GLU A CA 1
ATOM 8173 C C . GLU A 1 1053 ? -6.805 -13.431 6.689 1.00 124.40 1053 GLU A C 1
ATOM 8174 O O . GLU A 1 1053 ? -5.598 -13.586 6.876 1.00 123.11 1053 GLU A O 1
ATOM 8180 N N . VAL A 1 1054 ? -7.340 -12.268 6.310 1.00 126.28 1054 VAL A N 1
ATOM 8181 C CA . VAL A 1 1054 ? -6.564 -11.021 6.230 1.00 127.10 1054 VAL A CA 1
ATOM 8182 C C . VAL A 1 1054 ? -6.397 -10.398 7.621 1.00 127.99 1054 VAL A C 1
ATOM 8183 O O . VAL A 1 1054 ? -6.762 -10.999 8.640 1.00 128.49 1054 VAL A O 1
ATOM 8187 N N . ARG A 1 1067 ? -7.880 -10.920 12.789 1.00 115.08 1067 ARG A N 1
ATOM 8188 C CA . ARG A 1 1067 ? -8.725 -12.051 13.159 1.00 115.51 1067 ARG A CA 1
ATOM 8189 C C . ARG A 1 1067 ? -8.493 -13.242 12.242 1.00 114.94 1067 ARG A C 1
ATOM 8190 O O . ARG A 1 1067 ? -9.450 -13.851 11.759 1.00 116.19 1067 ARG A O 1
ATOM 8198 N N . PHE A 1 1068 ? -7.227 -13.580 12.007 1.00 113.52 1068 PHE A N 1
ATOM 8199 C CA . PHE A 1 1068 ? -6.902 -14.729 11.167 1.00 111.76 1068 PHE A CA 1
ATOM 8200 C C . PHE A 1 1068 ? -7.509 -16.006 11.741 1.00 106.93 1068 PHE A C 1
ATOM 8201 O O . PHE A 1 1068 ? -7.624 -16.137 12.954 1.00 105.03 1068 PHE A O 1
ATOM 8209 N N . THR A 1 1069 ? -7.934 -16.914 10.860 1.00 103.92 1069 THR A N 1
ATOM 8210 C CA . THR A 1 1069 ? -8.529 -18.201 11.255 1.00 100.47 1069 THR A CA 1
ATOM 8211 C C . THR A 1 1069 ? -7.564 -19.380 11.048 1.00 100.36 1069 THR A C 1
ATOM 8212 O O . THR A 1 1069 ? -7.016 -19.561 9.959 1.00 101.93 1069 THR A O 1
ATOM 8216 N N . LEU A 1 1070 ? -7.362 -20.170 12.103 1.00 97.96 1070 LEU A N 1
ATOM 8217 C CA . LEU A 1 1070 ? -6.392 -21.253 12.083 1.00 96.98 1070 LEU A CA 1
ATOM 8218 C C . LEU A 1 1070 ? -7.052 -22.627 12.057 1.00 99.25 1070 LEU A C 1
ATOM 8219 O O . LEU A 1 1070 ? -7.915 -22.918 12.892 1.00 97.99 1070 LEU A O 1
ATOM 8224 N N . SER A 1 1071 ? -6.621 -23.471 11.111 1.00 101.81 1071 SER A N 1
ATOM 8225 C CA . SER A 1 1071 ? -7.179 -24.824 10.945 1.00 105.07 1071 SER A CA 1
ATOM 8226 C C . SER A 1 1071 ? -6.194 -26.014 10.979 1.00 107.85 1071 SER A C 1
ATOM 8227 O O . SER A 1 1071 ? -5.147 -25.998 10.327 1.00 105.16 1071 SER A O 1
ATOM 8230 N N . ASP A 1 1072 ? -6.565 -27.031 11.763 1.00 112.33 1072 ASP A N 1
ATOM 8231 C CA . ASP A 1 1072 ? -5.938 -28.350 11.760 1.00 116.22 1072 ASP A CA 1
ATOM 8232 C C . ASP A 1 1072 ? -6.751 -29.239 10.854 1.00 117.54 1072 ASP A C 1
ATOM 8233 O O . ASP A 1 1072 ? -7.738 -28.802 10.262 1.00 119.27 1072 ASP A O 1
ATOM 8238 N N . GLU A 1 1073 ? -6.354 -30.503 10.770 1.00 118.72 1073 GLU A N 1
ATOM 8239 C CA . GLU A 1 1073 ? -7.192 -31.527 10.170 1.00 118.97 1073 GLU A CA 1
ATOM 8240 C C . GLU A 1 1073 ? -8.324 -31.785 11.139 1.00 120.36 1073 GLU A C 1
ATOM 8241 O O . GLU A 1 1073 ? -9.123 -32.699 10.936 1.00 118.84 1073 GLU A O 1
ATOM 8247 N N . THR A 1 1074 ? -8.384 -30.956 12.187 1.00 124.90 1074 THR A N 1
ATOM 8248 C CA . THR A 1 1074 ? -9.280 -31.186 13.319 1.00 131.32 1074 THR A CA 1
ATOM 8249 C C . THR A 1 1074 ? -10.097 -29.991 13.824 1.00 133.46 1074 THR A C 1
ATOM 8250 O O . THR A 1 1074 ? -10.884 -30.155 14.758 1.00 138.21 1074 THR A O 1
ATOM 8254 N N . GLY A 1 1075 ? -9.937 -28.803 13.240 1.00 134.12 1075 GLY A N 1
ATOM 8255 C CA . GLY A 1 1075 ? -10.809 -27.682 13.632 1.00 133.06 1075 GLY A CA 1
ATOM 8256 C C . GLY A 1 1075 ? -10.475 -26.291 13.133 1.00 132.14 1075 GLY A C 1
ATOM 8257 O O . GLY A 1 1075 ? -9.565 -26.111 12.333 1.00 131.31 1075 GLY A O 1
ATOM 8258 N N . ALA A 1 1076 ? -11.226 -25.306 13.623 1.00 132.73 1076 ALA A N 1
ATOM 8259 C CA . ALA A 1 1076 ? -11.080 -23.911 13.196 1.00 133.22 1076 ALA A CA 1
ATOM 8260 C C . ALA A 1 1076 ? -11.204 -22.938 14.365 1.00 132.96 1076 ALA A C 1
ATOM 8261 O O . ALA A 1 1076 ? -12.124 -23.046 15.181 1.00 133.09 1076 ALA A O 1
ATOM 8263 N N . LEU A 1 1077 ? -10.282 -21.982 14.434 1.00 131.85 1077 LEU A N 1
ATOM 8264 C CA . LEU A 1 1077 ? -10.256 -21.043 15.548 1.00 131.23 1077 LEU A CA 1
ATOM 8265 C C . LEU A 1 1077 ? -10.031 -19.606 15.161 1.00 131.81 1077 LEU A C 1
ATOM 8266 O O . LEU A 1 1077 ? -9.067 -19.292 14.467 1.00 134.00 1077 LEU A O 1
ATOM 8271 N N . GLU A 1 1078 ? -10.922 -18.739 15.635 1.00 131.88 1078 GLU A N 1
ATOM 8272 C CA . GLU A 1 1078 ? -10.703 -17.301 15.605 1.00 131.45 1078 GLU A CA 1
ATOM 8273 C C . GLU A 1 1078 ? -9.516 -17.007 16.514 1.00 130.85 1078 GLU A C 1
ATOM 8274 O O . GLU A 1 1078 ? -9.503 -17.439 17.662 1.00 130.97 1078 GLU A O 1
ATOM 8280 N N . VAL A 1 1079 ? -8.515 -16.300 15.991 1.00 131.60 1079 VAL A N 1
ATOM 8281 C CA . VAL A 1 1079 ? -7.302 -15.968 16.753 1.00 133.85 1079 VAL A CA 1
ATOM 8282 C C . VAL A 1 1079 ? -6.653 -14.676 16.254 1.00 135.00 1079 VAL A C 1
ATOM 8283 O O . VAL A 1 1079 ? -6.433 -14.520 15.055 1.00 135.95 1079 VAL A O 1
ATOM 8287 N N . VAL A 1 1080 ? -6.371 -13.752 17.177 1.00 136.15 1080 VAL A N 1
ATOM 8288 C CA . VAL A 1 1080 ? -5.758 -12.460 16.836 1.00 137.42 1080 VAL A CA 1
ATOM 8289 C C . VAL A 1 1080 ? -4.505 -12.207 17.676 1.00 137.91 1080 VAL A C 1
ATOM 8290 O O . VAL A 1 1080 ? -4.073 -11.063 17.861 1.00 138.09 1080 VAL A O 1
ATOM 8294 N N . LYS A 1 1094 ? -0.029 -14.699 5.134 1.00 135.43 1094 LYS A N 1
ATOM 8295 C CA . LYS A 1 1094 ? -1.449 -14.665 4.777 1.00 135.01 1094 LYS A CA 1
ATOM 8296 C C . LYS A 1 1094 ? -1.985 -16.055 4.427 1.00 134.81 1094 LYS A C 1
ATOM 8297 O O . LYS A 1 1094 ? -1.630 -17.042 5.079 1.00 134.54 1094 LYS A O 1
ATOM 8303 N N . GLU A 1 1095 ? -2.828 -16.124 3.395 1.00 134.40 1095 GLU A N 1
ATOM 8304 C CA . GLU A 1 1095 ? -3.524 -17.359 3.014 1.00 134.91 1095 GLU A CA 1
ATOM 8305 C C . GLU A 1 1095 ? -2.573 -18.485 2.577 1.00 133.03 1095 GLU A C 1
ATOM 8306 O O . GLU A 1 1095 ? -1.597 -18.250 1.859 1.00 133.51 1095 GLU A O 1
ATOM 8312 N N . ASP A 1 1096 ? -2.878 -19.700 3.029 1.00 130.81 1096 ASP A N 1
ATOM 8313 C CA . ASP A 1 1096 ? -2.106 -20.914 2.726 1.00 130.68 1096 ASP A CA 1
ATOM 8314 C C . ASP A 1 1096 ? -0.599 -20.864 3.009 1.00 129.29 1096 ASP A C 1
ATOM 8315 O O . ASP A 1 1096 ? 0.227 -21.325 2.212 1.00 127.62 1096 ASP A O 1
ATOM 8320 N N . ILE A 1 1097 ? -0.265 -20.292 4.161 1.00 129.16 1097 ILE A N 1
ATOM 8321 C CA . ILE A 1 1097 ? 1.053 -20.457 4.770 1.00 128.98 1097 ILE A CA 1
ATOM 8322 C C . ILE A 1 1097 ? 0.818 -21.054 6.179 1.00 126.46 1097 ILE A C 1
ATOM 8323 O O . ILE A 1 1097 ? -0.056 -20.589 6.920 1.00 123.13 1097 ILE A O 1
ATOM 8328 N N . PRO A 1 1098 ? 1.550 -22.129 6.522 1.00 124.45 1098 PRO A N 1
ATOM 8329 C CA . PRO A 1 1098 ? 1.419 -22.722 7.846 1.00 123.37 1098 PRO A CA 1
ATOM 8330 C C . PRO A 1 1098 ? 2.201 -21.954 8.908 1.00 124.77 1098 PRO A C 1
ATOM 8331 O O . PRO A 1 1098 ? 3.276 -21.414 8.624 1.00 125.48 1098 PRO A O 1
ATOM 8335 N N . LEU A 1 1099 ? 1.657 -21.909 10.121 1.00 126.34 1099 LEU A N 1
ATOM 8336 C CA . LEU A 1 1099 ? 2.288 -21.201 11.243 1.00 127.54 1099 LEU A CA 1
ATOM 8337 C C . LEU A 1 1099 ? 2.273 -22.022 12.523 1.00 126.58 1099 LEU A C 1
ATOM 8338 O O . LEU A 1 1099 ? 1.570 -23.031 12.623 1.00 129.30 1099 LEU A O 1
ATOM 8343 N N . LEU A 1 1100 ? 3.057 -21.570 13.495 1.00 122.17 1100 LEU A N 1
ATOM 8344 C CA . LEU A 1 1100 ? 2.970 -22.054 14.856 1.00 118.27 1100 LEU A CA 1
ATOM 8345 C C . LEU A 1 1100 ? 2.632 -20.821 15.651 1.00 116.26 1100 LEU A C 1
ATOM 8346 O O . LEU A 1 1100 ? 3.157 -19.749 15.372 1.00 116.26 1100 LEU A O 1
ATOM 8351 N N . VAL A 1 1101 ? 1.749 -20.961 16.629 1.00 116.14 1101 VAL A N 1
ATOM 8352 C CA . VAL A 1 1101 ? 1.263 -19.796 17.361 1.00 119.82 1101 VAL A CA 1
ATOM 8353 C C . VAL A 1 1101 ? 1.348 -19.961 18.892 1.00 121.32 1101 VAL A C 1
ATOM 8354 O O . VAL A 1 1101 ? 0.823 -20.935 19.437 1.00 122.87 1101 VAL A O 1
ATOM 8358 N N . LEU A 1 1102 ? 2.017 -19.022 19.571 1.00 118.95 1102 LEU A N 1
ATOM 8359 C CA . LEU A 1 1102 ? 1.992 -18.958 21.038 1.00 116.47 1102 LEU A CA 1
ATOM 8360 C C . LEU A 1 1102 ? 0.958 -17.955 21.507 1.00 115.23 1102 LEU A C 1
ATOM 8361 O O . LEU A 1 1102 ? 1.139 -16.756 21.355 1.00 115.28 1102 LEU A O 1
ATOM 8366 N N . ALA A 1 1103 ? -0.121 -18.453 22.097 1.00 116.08 1103 ALA A N 1
ATOM 8367 C CA . ALA A 1 1103 ? -1.295 -17.635 22.361 1.00 118.37 1103 ALA A CA 1
ATOM 8368 C C . ALA A 1 1103 ? -1.942 -17.912 23.721 1.00 120.65 1103 ALA A C 1
ATOM 8369 O O . ALA A 1 1103 ? -1.968 -19.058 24.175 1.00 121.95 1103 ALA A O 1
ATOM 8371 N N . GLU A 1 1104 ? -2.476 -16.864 24.354 1.00 122.06 1104 GLU A N 1
ATOM 8372 C CA . GLU A 1 1104 ? -3.207 -17.000 25.626 1.00 123.78 1104 GLU A CA 1
ATOM 8373 C C . GLU A 1 1104 ? -4.699 -17.318 25.426 1.00 125.00 1104 GLU A C 1
ATOM 8374 O O . GLU A 1 1104 ? -5.314 -16.891 24.446 1.00 124.44 1104 GLU A O 1
ATOM 8380 N N . VAL A 1 1105 ? -5.272 -18.055 26.378 1.00 126.16 1105 VAL A N 1
ATOM 8381 C CA . VAL A 1 1105 ? -6.629 -18.592 26.255 1.00 128.73 1105 VAL A CA 1
ATOM 8382 C C . VAL A 1 1105 ? -7.483 -18.300 27.498 1.00 130.56 1105 VAL A C 1
ATOM 8383 O O . VAL A 1 1105 ? -6.948 -17.996 28.569 1.00 131.19 1105 VAL A O 1
ATOM 8387 N N . GLU A 1 1106 ? -8.808 -18.394 27.341 1.00 131.36 1106 GLU A N 1
ATOM 8388 C CA . GLU A 1 1106 ? -9.763 -18.217 28.439 1.00 130.85 1106 GLU A CA 1
ATOM 8389 C C . GLU A 1 1106 ? -10.709 -19.406 28.541 1.00 129.77 1106 GLU A C 1
ATOM 8390 O O . GLU A 1 1106 ? -11.496 -19.505 29.482 1.00 128.83 1106 GLU A O 1
ATOM 8396 N N . ARG A 1 1112 ? -12.478 -18.713 23.137 1.00 142.70 1112 ARG A N 1
ATOM 8397 C CA . ARG A 1 1112 ? -11.753 -17.776 22.279 1.00 146.07 1112 ARG A CA 1
ATOM 8398 C C . ARG A 1 1112 ? -10.309 -17.549 22.761 1.00 143.44 1112 ARG A C 1
ATOM 8399 O O . ARG A 1 1112 ? -10.051 -17.490 23.970 1.00 142.82 1112 ARG A O 1
ATOM 8407 N N . VAL A 1 1113 ? -9.395 -17.394 21.796 1.00 141.69 1113 VAL A N 1
ATOM 8408 C CA . VAL A 1 1113 ? -7.934 -17.441 22.009 1.00 138.94 1113 VAL A CA 1
ATOM 8409 C C . VAL A 1 1113 ? -7.178 -16.262 21.388 1.00 140.67 1113 VAL A C 1
ATOM 8410 O O . VAL A 1 1113 ? -7.252 -16.039 20.182 1.00 141.72 1113 VAL A O 1
ATOM 8414 N N . LEU A 1 1114 ? -6.412 -15.539 22.198 1.00 143.13 1114 LEU A N 1
ATOM 8415 C CA . LEU A 1 1114 ? -5.675 -14.373 21.700 1.00 145.33 1114 LEU A CA 1
ATOM 8416 C C . LEU A 1 1114 ? -4.170 -14.640 21.562 1.00 145.39 1114 LEU A C 1
ATOM 8417 O O . LEU A 1 1114 ? -3.512 -15.050 22.522 1.00 145.20 1114 LEU A O 1
ATOM 8422 N N . ALA A 1 1115 ? -3.643 -14.390 20.363 1.00 146.33 1115 ALA A N 1
ATOM 8423 C CA . ALA A 1 1115 ? -2.235 -14.652 20.030 1.00 147.66 1115 ALA A CA 1
ATOM 8424 C C . ALA A 1 1115 ? -1.253 -13.707 20.705 1.00 148.23 1115 ALA A C 1
ATOM 8425 O O . ALA A 1 1115 ? -1.546 -12.525 20.883 1.00 147.31 1115 ALA A O 1
ATOM 8427 N N . GLN A 1 1116 ? -0.088 -14.245 21.071 1.00 150.53 1116 GLN A N 1
ATOM 8428 C CA . GLN A 1 1116 ? 1.041 -13.439 21.561 1.00 153.36 1116 GLN A CA 1
ATOM 8429 C C . GLN A 1 1116 ? 2.229 -13.424 20.580 1.00 152.18 1116 GLN A C 1
ATOM 8430 O O . GLN A 1 1116 ? 2.796 -12.359 20.308 1.00 152.94 1116 GLN A O 1
ATOM 8436 N N . ALA A 1 1117 ? 2.597 -14.596 20.055 1.00 149.98 1117 ALA A N 1
ATOM 8437 C CA . ALA A 1 1117 ? 3.717 -14.715 19.109 1.00 146.07 1117 ALA A CA 1
ATOM 8438 C C . ALA A 1 1117 ? 3.510 -15.803 18.047 1.00 142.98 1117 ALA A C 1
ATOM 8439 O O . ALA A 1 1117 ? 2.791 -16.783 18.268 1.00 140.75 1117 ALA A O 1
ATOM 8441 N N . VAL A 1 1118 ? 4.149 -15.618 16.894 1.00 139.67 1118 VAL A N 1
ATOM 8442 C CA . VAL A 1 1118 ? 3.970 -16.513 15.757 1.00 138.00 1118 VAL A CA 1
ATOM 8443 C C . VAL A 1 1118 ? 5.295 -16.792 15.041 1.00 137.93 1118 VAL A C 1
ATOM 8444 O O . VAL A 1 1118 ? 6.152 -15.909 14.959 1.00 138.25 1118 VAL A O 1
ATOM 8448 N N . TRP A 1 1119 ? 5.454 -18.011 14.520 1.00 138.44 1119 TRP A N 1
ATOM 8449 C CA . TRP A 1 1119 ? 6.671 -18.392 13.786 1.00 139.20 1119 TRP A CA 1
ATOM 8450 C C . TRP A 1 1119 ? 6.411 -19.044 12.441 1.00 137.82 1119 TRP A C 1
ATOM 8451 O O . TRP A 1 1119 ? 5.444 -19.789 12.271 1.00 135.60 1119 TRP A O 1
ATOM 8462 N N . THR A 1 1120 ? 7.304 -18.764 11.498 1.00 138.40 1120 THR A N 1
ATOM 8463 C CA . THR A 1 1120 ? 7.211 -19.304 10.150 1.00 141.71 1120 THR A CA 1
ATOM 8464 C C . THR A 1 1120 ? 7.753 -20.712 10.103 1.00 140.24 1120 THR A C 1
ATOM 8465 O O . THR A 1 1120 ? 8.672 -21.056 10.849 1.00 136.51 1120 THR A O 1
ATOM 8469 N N . LEU A 1 1121 ? 7.171 -21.513 9.214 1.00 142.13 1121 LEU A N 1
ATOM 8470 C CA . LEU A 1 1121 ? 7.589 -22.888 8.984 1.00 144.85 1121 LEU A CA 1
ATOM 8471 C C . LEU A 1 1121 ? 9.104 -23.020 8.979 1.00 145.58 1121 LEU A C 1
ATOM 8472 O O . LEU A 1 1121 ? 9.658 -23.789 9.758 1.00 148.39 1121 LEU A O 1
ATOM 8477 N N . GLU A 1 1122 ? 9.763 -22.256 8.111 1.00 145.82 1122 GLU A N 1
ATOM 8478 C CA . GLU A 1 1122 ? 11.210 -22.359 7.929 1.00 145.82 1122 GLU A CA 1
ATOM 8479 C C . GLU A 1 1122 ? 12.000 -21.819 9.116 1.00 145.84 1122 GLU A C 1
ATOM 8480 O O . GLU A 1 1122 ? 13.190 -22.104 9.247 1.00 145.18 1122 GLU A O 1
ATOM 8486 N N . GLU A 1 1123 ? 11.336 -21.045 9.974 1.00 146.26 1123 GLU A N 1
ATOM 8487 C CA . GLU A 1 1123 ? 11.926 -20.642 11.249 1.00 147.68 1123 GLU A CA 1
ATOM 8488 C C . GLU A 1 1123 ? 11.831 -21.787 12.251 1.00 146.27 1123 GLU A C 1
ATOM 8489 O O . GLU A 1 1123 ? 12.710 -21.945 13.102 1.00 146.74 1123 GLU A O 1
ATOM 8495 N N . VAL A 1 1124 ? 10.773 -22.588 12.133 1.00 145.37 1124 VAL A N 1
ATOM 8496 C CA . VAL A 1 1124 ? 10.576 -23.762 12.997 1.00 145.15 1124 VAL A CA 1
ATOM 8497 C C . VAL A 1 1124 ? 11.456 -24.950 12.566 1.00 144.92 1124 VAL A C 1
ATOM 8498 O O . VAL A 1 1124 ? 11.965 -25.682 13.419 1.00 145.92 1124 VAL A O 1
ATOM 8502 N N . LEU A 1 1125 ? 11.640 -25.134 11.256 1.00 144.40 1125 LEU A N 1
ATOM 8503 C CA . LEU A 1 1125 ? 12.533 -26.184 10.742 1.00 143.28 1125 LEU A CA 1
ATOM 8504 C C . LEU A 1 1125 ? 14.012 -25.780 10.819 1.00 142.62 1125 LEU A C 1
ATOM 8505 O O . LEU A 1 1125 ? 14.895 -26.564 10.455 1.00 143.95 1125 LEU A O 1
ATOM 8510 N N . GLU A 1 1126 ? 14.269 -24.560 11.297 1.00 140.63 1126 GLU A N 1
ATOM 8511 C CA . GLU A 1 1126 ? 15.632 -24.084 11.558 1.00 137.69 1126 GLU A CA 1
ATOM 8512 C C . GLU A 1 1126 ? 16.037 -24.192 13.030 1.00 134.71 1126 GLU A C 1
ATOM 8513 O O . GLU A 1 1126 ? 17.159 -24.606 13.319 1.00 136.43 1126 GLU A O 1
ATOM 8519 N N . ALA A 1 1127 ? 15.140 -23.820 13.949 1.00 129.73 1127 ALA A N 1
ATOM 8520 C CA . ALA A 1 1127 ? 15.402 -23.951 15.389 1.00 126.34 1127 ALA A CA 1
ATOM 8521 C C . ALA A 1 1127 ? 15.742 -25.408 15.720 1.00 126.54 1127 ALA A C 1
ATOM 8522 O O . ALA A 1 1127 ? 15.030 -26.312 15.276 1.00 123.99 1127 ALA A O 1
ATOM 8524 N N . PRO A 1 1128 ? 16.823 -25.634 16.508 1.00 128.88 1128 PRO A N 1
ATOM 8525 C CA . PRO A 1 1128 ? 17.490 -26.936 16.675 1.00 130.97 1128 PRO A CA 1
ATOM 8526 C C . PRO A 1 1128 ? 16.531 -28.049 17.044 1.00 133.89 1128 PRO A C 1
ATOM 8527 O O . PRO A 1 1128 ? 15.487 -27.790 17.651 1.00 136.12 1128 PRO A O 1
ATOM 8531 N N . LYS A 1 1129 ? 16.886 -29.279 16.687 1.00 135.21 1129 LYS A N 1
ATOM 8532 C CA . LYS A 1 1129 ? 15.940 -30.385 16.797 1.00 136.29 1129 LYS A CA 1
ATOM 8533 C C . LYS A 1 1129 ? 16.121 -31.257 18.041 1.00 134.94 1129 LYS A C 1
ATOM 8534 O O . LYS A 1 1129 ? 17.148 -31.173 18.720 1.00 135.70 1129 LYS A O 1
ATOM 8540 N N . ALA A 1 1130 ? 15.089 -32.049 18.346 1.00 132.99 1130 ALA A N 1
ATOM 8541 C CA . ALA A 1 1130 ? 15.061 -32.955 19.504 1.00 130.06 1130 ALA A CA 1
ATOM 8542 C C . ALA A 1 1130 ? 14.500 -34.345 19.154 1.00 126.59 1130 ALA A C 1
ATOM 8543 O O . ALA A 1 1130 ? 13.967 -34.566 18.059 1.00 124.14 1130 ALA A O 1
ATOM 8545 N N . LEU A 1 1131 ? 14.634 -35.284 20.085 1.00 122.93 1131 LEU A N 1
ATOM 8546 C CA . LEU A 1 1131 ? 14.162 -36.631 19.835 1.00 120.24 1131 LEU A CA 1
ATOM 8547 C C . LEU A 1 1131 ? 12.900 -36.942 20.608 1.00 118.65 1131 LEU A C 1
ATOM 8548 O O . LEU A 1 1131 ? 12.805 -36.705 21.815 1.00 117.60 1131 LEU A O 1
ATOM 8553 N N . GLU A 1 1132 ? 11.936 -37.484 19.879 1.00 116.78 1132 GLU A N 1
ATOM 8554 C CA . GLU A 1 1132 ? 10.693 -37.933 20.448 1.00 115.42 1132 GLU A CA 1
ATOM 8555 C C . GLU A 1 1132 ? 10.539 -39.397 20.107 1.00 114.68 1132 GLU A C 1
ATOM 8556 O O . GLU A 1 1132 ? 10.476 -39.774 18.938 1.00 117.04 1132 GLU A O 1
ATOM 8562 N N . VAL A 1 1133 ? 10.507 -40.222 21.137 1.00 112.94 1133 VAL A N 1
ATOM 8563 C CA . VAL A 1 1133 ? 10.184 -41.616 20.973 1.00 113.18 1133 VAL A CA 1
ATOM 8564 C C . VAL A 1 1133 ? 8.677 -41.672 21.150 1.00 112.21 1133 VAL A C 1
ATOM 8565 O O . VAL A 1 1133 ? 8.147 -40.990 22.022 1.00 110.96 1133 VAL A O 1
ATOM 8569 N N . GLU A 1 1134 ? 7.983 -42.435 20.310 1.00 114.00 1134 GLU A N 1
ATOM 8570 C CA . GLU A 1 1134 ? 6.555 -42.690 20.527 1.00 120.22 1134 GLU A CA 1
ATOM 8571 C C . GLU A 1 1134 ? 6.358 -44.039 21.203 1.00 121.78 1134 GLU A C 1
ATOM 8572 O O . GLU A 1 1134 ? 6.897 -45.056 20.764 1.00 122.89 1134 GLU A O 1
ATOM 8578 N N . VAL A 1 1135 ? 5.589 -44.042 22.283 1.00 123.41 1135 VAL A N 1
ATOM 8579 C CA . VAL A 1 1135 ? 5.495 -45.222 23.120 1.00 125.81 1135 VAL A CA 1
ATOM 8580 C C . VAL A 1 1135 ? 4.054 -45.597 23.358 1.00 128.65 1135 VAL A C 1
ATOM 8581 O O . VAL A 1 1135 ? 3.211 -44.731 23.591 1.00 130.78 1135 VAL A O 1
ATOM 8585 N N . ASP A 1 1136 ? 3.788 -46.899 23.315 1.00 131.95 1136 ASP A N 1
ATOM 8586 C CA . ASP A 1 1136 ? 2.455 -47.440 23.544 1.00 135.45 1136 ASP A CA 1
ATOM 8587 C C . ASP A 1 1136 ? 2.183 -47.588 25.049 1.00 135.95 1136 ASP A C 1
ATOM 8588 O O . ASP A 1 1136 ? 3.107 -47.572 25.860 1.00 136.27 1136 ASP A O 1
ATOM 8593 N N . HIS A 1 1137 ? 0.911 -47.721 25.417 1.00 137.25 1137 HIS A N 1
ATOM 8594 C CA . HIS A 1 1137 ? 0.526 -47.951 26.809 1.00 137.25 1137 HIS A CA 1
ATOM 8595 C C . HIS A 1 1137 ? 0.953 -49.338 27.314 1.00 134.43 1137 HIS A C 1
ATOM 8596 O O . HIS A 1 1137 ? 1.131 -49.540 28.518 1.00 132.54 1137 HIS A O 1
ATOM 8603 N N . ALA A 1 1138 ? 1.104 -50.285 26.389 1.00 132.09 1138 ALA A N 1
ATOM 8604 C CA . ALA A 1 1138 ? 1.643 -51.604 26.702 1.00 129.98 1138 ALA A CA 1
ATOM 8605 C C . ALA A 1 1138 ? 3.178 -51.576 26.715 1.00 129.23 1138 ALA A C 1
ATOM 8606 O O . ALA A 1 1138 ? 3.838 -51.980 25.750 1.00 127.44 1138 ALA A O 1
ATOM 8608 N N . LEU A 1 1139 ? 3.724 -51.051 27.813 1.00 129.41 1139 LEU A N 1
ATOM 8609 C CA . LEU A 1 1139 ? 5.157 -51.106 28.129 1.00 127.77 1139 LEU A CA 1
ATOM 8610 C C . LEU A 1 1139 ? 5.316 -51.759 29.503 1.00 131.30 1139 LEU A C 1
ATOM 8611 O O . LEU A 1 1139 ? 4.370 -51.775 30.295 1.00 132.94 1139 LEU A O 1
ATOM 8616 N N . LEU A 1 1140 ? 6.504 -52.281 29.796 1.00 133.54 1140 LEU A N 1
ATOM 8617 C CA . LEU A 1 1140 ? 6.728 -53.026 31.043 1.00 135.30 1140 LEU A CA 1
ATOM 8618 C C . LEU A 1 1140 ? 7.357 -52.208 32.179 1.00 134.59 1140 LEU A C 1
ATOM 8619 O O . LEU A 1 1140 ? 7.651 -51.018 32.042 1.00 132.67 1140 LEU A O 1
ATOM 8624 N N . ASP A 1 1141 ? 7.520 -52.876 33.314 1.00 135.60 1141 ASP A N 1
ATOM 8625 C CA . ASP A 1 1141 ? 8.389 -52.438 34.389 1.00 137.62 1141 ASP A CA 1
ATOM 8626 C C . ASP A 1 1141 ? 9.831 -52.515 33.859 1.00 137.15 1141 ASP A C 1
ATOM 8627 O O . ASP A 1 1141 ? 10.639 -51.608 34.079 1.00 135.93 1141 ASP A O 1
ATOM 8632 N N . GLU A 1 1142 ? 10.117 -53.595 33.124 1.00 137.30 1142 GLU A N 1
ATOM 8633 C CA . GLU A 1 1142 ? 11.448 -53.908 32.582 1.00 137.39 1142 GLU A CA 1
ATOM 8634 C C . GLU A 1 1142 ? 11.713 -53.261 31.216 1.00 135.85 1142 GLU A C 1
ATOM 8635 O O . GLU A 1 1142 ? 12.343 -53.869 30.341 1.00 135.21 1142 GLU A O 1
ATOM 8641 N N . LYS A 1 1143 ? 11.226 -52.033 31.043 1.00 134.09 1143 LYS A N 1
ATOM 8642 C CA . LYS A 1 1143 ? 11.436 -51.261 29.817 1.00 132.02 1143 LYS A CA 1
ATOM 8643 C C . LYS A 1 1143 ? 11.686 -49.795 30.135 1.00 127.68 1143 LYS A C 1
ATOM 8644 O O . LYS A 1 1143 ? 12.409 -49.109 29.418 1.00 125.63 1143 LYS A O 1
ATOM 8650 N N . GLY A 1 1144 ? 11.073 -49.322 31.212 1.00 125.92 1144 GLY A N 1
ATOM 8651 C CA . GLY A 1 1144 ? 11.273 -47.960 31.676 1.00 126.06 1144 GLY A CA 1
ATOM 8652 C C . GLY A 1 1144 ? 11.836 -47.959 33.081 1.00 127.01 1144 GLY A C 1
ATOM 8653 O O . GLY A 1 1144 ? 12.000 -49.017 33.692 1.00 127.41 1144 GLY A O 1
ATOM 8654 N N . ALA A 1 1146 ? 13.946 -50.398 32.642 1.00 133.62 1146 ALA A N 1
ATOM 8655 C CA . ALA A 1 1146 ? 14.953 -49.464 32.154 1.00 133.91 1146 ALA A CA 1
ATOM 8656 C C . ALA A 1 1146 ? 15.566 -49.950 30.845 1.00 134.64 1146 ALA A C 1
ATOM 8657 O O . ALA A 1 1146 ? 16.795 -49.947 30.690 1.00 136.92 1146 ALA A O 1
ATOM 8659 N N . ARG A 1 1147 ? 14.704 -50.385 29.921 1.00 133.49 1147 ARG A N 1
ATOM 8660 C CA . ARG A 1 1147 ? 15.110 -50.763 28.561 1.00 131.48 1147 ARG A CA 1
ATOM 8661 C C . ARG A 1 1147 ? 15.457 -49.515 27.777 1.00 126.54 1147 ARG A C 1
ATOM 8662 O O . ARG A 1 1147 ? 16.599 -49.334 27.355 1.00 126.07 1147 ARG A O 1
ATOM 8670 N N . LEU A 1 1148 ? 14.460 -48.657 27.581 1.00 121.11 1148 LEU A N 1
ATOM 8671 C CA . LEU A 1 1148 ? 14.680 -47.407 26.895 1.00 116.55 1148 LEU A CA 1
ATOM 8672 C C . LEU A 1 1148 ? 15.695 -46.626 27.691 1.00 116.18 1148 LEU A C 1
ATOM 8673 O O . LEU A 1 1148 ? 16.699 -46.183 27.145 1.00 116.48 1148 LEU A O 1
ATOM 8678 N N . LYS A 1 1149 ? 15.454 -46.502 28.992 1.00 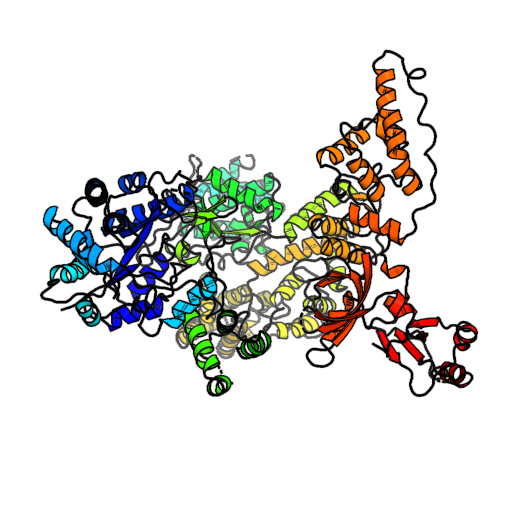116.86 1149 LYS A N 1
ATOM 8679 C CA . LYS A 1 1149 ? 16.301 -45.677 29.846 1.00 122.34 1149 LYS A CA 1
ATOM 8680 C C . LYS A 1 1149 ? 17.799 -45.925 29.684 1.00 119.73 1149 LYS A C 1
ATOM 8681 O O . LYS A 1 1149 ? 18.581 -44.983 29.778 1.00 121.11 1149 LYS A O 1
ATOM 8687 N N . SER A 1 1150 ? 18.194 -47.173 29.421 1.00 118.50 1150 SER A N 1
ATOM 8688 C CA . SER A 1 1150 ? 19.612 -47.497 29.203 1.00 115.33 1150 SER A CA 1
ATOM 8689 C C . SER A 1 1150 ? 20.026 -47.162 27.770 1.00 113.93 1150 SER A C 1
ATOM 8690 O O . SER A 1 1150 ? 21.120 -46.644 27.538 1.00 112.66 1150 SER A O 1
ATOM 8693 N N . LEU A 1 1151 ? 19.136 -47.437 26.818 1.00 114.23 1151 LEU A N 1
ATOM 8694 C CA . LEU A 1 1151 ? 19.411 -47.164 25.403 1.00 114.41 1151 LEU A CA 1
ATOM 8695 C C . LEU A 1 1151 ? 19.712 -45.693 25.167 1.00 109.77 1151 LEU A C 1
ATOM 8696 O O . LEU A 1 1151 ? 20.491 -45.363 24.279 1.00 110.42 1151 LEU A O 1
ATOM 8701 N N . LEU A 1 1152 ? 19.105 -44.821 25.972 1.00 103.56 1152 LEU A N 1
ATOM 8702 C CA . LEU A 1 1152 ? 19.377 -43.394 25.887 1.00 99.45 1152 LEU A CA 1
ATOM 8703 C C . LEU A 1 1152 ? 20.614 -43.036 26.670 1.00 98.92 1152 LEU A C 1
ATOM 8704 O O . LEU A 1 1152 ? 21.372 -42.156 26.264 1.00 98.33 1152 LEU A O 1
ATOM 8709 N N . ASP A 1 1153 ? 20.808 -43.710 27.800 1.00 99.98 1153 ASP A N 1
ATOM 8710 C CA . ASP A 1 1153 ? 21.968 -43.458 28.653 1.00 101.82 1153 ASP A CA 1
ATOM 8711 C C . ASP A 1 1153 ? 23.266 -43.684 27.876 1.00 103.60 1153 ASP A C 1
ATOM 8712 O O . ASP A 1 1153 ? 24.238 -42.954 28.062 1.00 103.74 1153 ASP A O 1
ATOM 8717 N N . GLU A 1 1154 ? 23.255 -44.671 26.984 1.00 105.50 1154 GLU A N 1
ATOM 8718 C CA . GLU A 1 1154 ? 24.452 -45.062 26.238 1.00 109.48 1154 GLU A CA 1
ATOM 8719 C C . GLU A 1 1154 ? 24.908 -44.095 25.123 1.00 109.45 1154 GLU A C 1
ATOM 8720 O O . GLU A 1 1154 ? 26.020 -44.243 24.603 1.00 111.74 1154 GLU A O 1
ATOM 8726 N N . HIS A 1 1155 ? 24.073 -43.120 24.757 1.00 106.81 1155 HIS A N 1
ATOM 8727 C CA . HIS A 1 1155 ? 24.455 -42.135 23.739 1.00 105.60 1155 HIS A CA 1
ATOM 8728 C C . HIS A 1 1155 ? 24.059 -40.724 24.159 1.00 106.80 1155 HIS A C 1
ATOM 8729 O O . HIS A 1 1155 ? 23.188 -40.117 23.531 1.00 110.36 1155 HIS A O 1
ATOM 8736 N N . PRO A 1 1156 ? 24.707 -40.178 25.205 1.00 106.49 1156 PRO A N 1
ATOM 8737 C CA . PRO A 1 1156 ? 24.302 -38.861 25.675 1.00 108.46 1156 PRO A CA 1
ATOM 8738 C C . PRO A 1 1156 ? 24.708 -37.728 24.723 1.00 110.95 1156 PRO A C 1
ATOM 8739 O O . PRO A 1 1156 ? 25.481 -37.946 23.785 1.00 109.18 1156 PRO A O 1
ATOM 8743 N N . GLY A 1 1157 ? 24.171 -36.534 24.970 1.00 114.38 1157 GLY A N 1
ATOM 8744 C CA . GLY A 1 1157 ? 24.481 -35.357 24.164 1.00 117.97 1157 GLY A CA 1
ATOM 8745 C C . GLY A 1 1157 ? 23.833 -34.068 24.639 1.00 118.89 1157 GLY A C 1
ATOM 8746 O O . GLY A 1 1157 ? 23.912 -33.718 25.823 1.00 118.30 1157 GLY A O 1
ATOM 8747 N N . SER A 1 1158 ? 23.188 -33.373 23.699 1.00 120.32 1158 SER A N 1
ATOM 8748 C CA . SER A 1 1158 ? 22.580 -32.059 23.947 1.00 120.46 1158 SER A CA 1
ATOM 8749 C C . SER A 1 1158 ? 21.097 -31.881 23.503 1.00 120.43 1158 SER A C 1
ATOM 8750 O O . SER A 1 1158 ? 20.520 -30.810 23.719 1.00 119.92 1158 SER A O 1
ATOM 8753 N N . LEU A 1 1159 ? 20.493 -32.919 22.904 1.00 120.29 1159 LEU A N 1
ATOM 8754 C CA . LEU A 1 1159 ? 19.057 -32.914 22.536 1.00 117.85 1159 LEU A CA 1
ATOM 8755 C C . LEU A 1 1159 ? 18.205 -33.405 23.693 1.00 119.20 1159 LEU A C 1
ATOM 8756 O O . LEU A 1 1159 ? 18.511 -34.447 24.276 1.00 120.37 1159 LEU A O 1
ATOM 8761 N N . PRO A 1 1160 ? 17.108 -32.687 24.004 1.00 118.91 1160 PRO A N 1
ATOM 8762 C CA . PRO A 1 1160 ? 16.202 -33.187 25.034 1.00 116.77 1160 PRO A CA 1
ATOM 8763 C C . PRO A 1 1160 ? 15.430 -34.374 24.487 1.00 115.04 1160 PRO A C 1
ATOM 8764 O O . PRO A 1 1160 ? 15.360 -34.552 23.266 1.00 114.22 1160 PRO A O 1
ATOM 8768 N N . VAL A 1 1161 ? 14.874 -35.191 25.372 1.00 113.78 1161 VAL A N 1
ATOM 8769 C CA . VAL A 1 1161 ? 14.041 -36.295 24.917 1.00 115.17 1161 VAL A CA 1
ATOM 8770 C C . VAL A 1 1161 ? 12.614 -36.149 25.397 1.00 117.06 1161 VAL A C 1
ATOM 8771 O O . VAL A 1 1161 ? 12.359 -35.722 26.524 1.00 118.51 1161 VAL A O 1
ATOM 8775 N N . TYR A 1 1162 ? 11.696 -36.497 24.504 1.00 117.94 1162 TYR A N 1
ATOM 8776 C CA . TYR A 1 1162 ? 10.276 -36.376 24.747 1.00 119.15 1162 TYR A CA 1
ATOM 8777 C C . TYR A 1 1162 ? 9.603 -37.730 24.571 1.00 114.41 1162 TYR A C 1
ATOM 8778 O O . TYR A 1 1162 ? 10.047 -38.569 23.784 1.00 113.56 1162 TYR A O 1
ATOM 8787 N N . LEU A 1 1163 ? 8.508 -37.925 25.288 1.00 107.67 1163 LEU A N 1
ATOM 8788 C CA . LEU A 1 1163 ? 7.767 -39.154 25.190 1.00 104.60 1163 LEU A CA 1
ATOM 8789 C C . LEU A 1 1163 ? 6.290 -38.908 24.944 1.00 110.17 1163 LEU A C 1
ATOM 8790 O O . LEU A 1 1163 ? 5.609 -38.283 25.762 1.00 114.43 1163 LEU A O 1
ATOM 8795 N N . ARG A 1 1164 ? 5.808 -39.377 23.795 1.00 112.46 1164 ARG A N 1
ATOM 8796 C CA . ARG A 1 1164 ? 4.378 -39.443 23.536 1.00 111.47 1164 ARG A CA 1
ATOM 8797 C C . ARG A 1 1164 ? 3.873 -40.741 24.141 1.00 112.88 1164 ARG A C 1
ATOM 8798 O O . ARG A 1 1164 ? 4.158 -41.836 23.643 1.00 113.87 1164 ARG A O 1
ATOM 8806 N N . VAL A 1 1165 ? 3.151 -40.614 25.244 1.00 114.39 1165 VAL A N 1
ATOM 8807 C CA . VAL A 1 1165 ? 2.527 -41.768 25.864 1.00 117.97 1165 VAL A CA 1
ATOM 8808 C C . VAL A 1 1165 ? 1.019 -41.756 25.583 1.00 119.64 1165 VAL A C 1
ATOM 8809 O O . VAL A 1 1165 ? 0.254 -40.965 26.159 1.00 120.39 1165 VAL A O 1
ATOM 8813 N N . LEU A 1 1166 ? 0.621 -42.632 24.663 1.00 119.75 1166 LEU A N 1
ATOM 8814 C CA . LEU A 1 1166 ? -0.768 -42.799 24.275 1.00 118.79 1166 LEU A CA 1
ATOM 8815 C C . LEU A 1 1166 ? -1.540 -43.490 25.408 1.00 119.80 1166 LEU A C 1
ATOM 8816 O O . LEU A 1 1166 ? -1.570 -44.730 25.497 1.00 118.13 1166 LEU A O 1
ATOM 8821 N N . GLY A 1 1167 ? -2.131 -42.660 26.280 1.00 119.26 1167 GLY A N 1
ATOM 8822 C CA . GLY A 1 1167 ? -2.926 -43.107 27.434 1.00 116.15 1167 GLY A CA 1
ATOM 8823 C C . GLY A 1 1167 ? -4.285 -43.651 27.023 1.00 114.23 1167 GLY A C 1
ATOM 8824 O O . GLY A 1 1167 ? -4.699 -43.481 25.873 1.00 114.41 1167 GLY A O 1
ATOM 8825 N N . PRO A 1 1168 ? -5.001 -44.299 27.961 1.00 111.94 1168 PRO A N 1
ATOM 8826 C CA . PRO A 1 1168 ? -6.251 -44.964 27.600 1.00 111.63 1168 PRO A CA 1
ATOM 8827 C C . PRO A 1 1168 ? -7.307 -43.953 27.165 1.00 114.67 1168 PRO A C 1
ATOM 8828 O O . PRO A 1 1168 ? -8.016 -44.189 26.185 1.00 114.85 1168 PRO A O 1
ATOM 8832 N N . PHE A 1 1169 ? -7.380 -42.833 27.890 1.00 118.82 1169 PHE A N 1
ATOM 8833 C CA . PHE A 1 1169 ? -8.313 -41.727 27.614 1.00 121.19 1169 PHE A CA 1
ATOM 8834 C C . PHE A 1 1169 ? -7.595 -40.373 27.586 1.00 121.24 1169 PHE A C 1
ATOM 8835 O O . PHE A 1 1169 ? -7.652 -39.605 28.549 1.00 120.63 1169 PHE A O 1
ATOM 8843 N N . GLY A 1 1170 ? -6.930 -40.085 26.470 1.00 122.05 1170 GLY A N 1
ATOM 8844 C CA . GLY A 1 1170 ? -6.076 -38.909 26.356 1.00 123.10 1170 GLY A CA 1
ATOM 8845 C C . GLY A 1 1170 ? -4.623 -39.301 26.145 1.00 124.89 1170 GLY A C 1
ATOM 8846 O O . GLY A 1 1170 ? -4.282 -40.488 26.127 1.00 125.07 1170 GLY A O 1
ATOM 8847 N N . GLU A 1 1171 ? -3.762 -38.297 26.009 1.00 125.26 1171 GLU A N 1
ATOM 8848 C CA . GLU A 1 1171 ? -2.381 -38.503 25.602 1.00 125.55 1171 GLU A CA 1
ATOM 8849 C C . GLU A 1 1171 ? -1.542 -37.324 26.083 1.00 125.72 1171 GLU A C 1
ATOM 8850 O O . GLU A 1 1171 ? -1.926 -36.176 25.874 1.00 126.02 1171 GLU A O 1
ATOM 8856 N N . ALA A 1 1172 ? -0.405 -37.610 26.723 1.00 128.23 1172 ALA A N 1
ATOM 8857 C CA . ALA A 1 1172 ? 0.447 -36.571 27.342 1.00 130.52 1172 ALA A CA 1
ATOM 8858 C C . ALA A 1 1172 ? 1.924 -36.632 26.946 1.00 131.23 1172 ALA A C 1
ATOM 8859 O O . ALA A 1 1172 ? 2.456 -37.706 26.667 1.00 132.06 1172 ALA A O 1
ATOM 8861 N N . LEU A 1 1173 ? 2.579 -35.472 26.953 1.00 132.32 1173 LEU A N 1
ATOM 8862 C CA . LEU A 1 1173 ? 3.979 -35.346 26.532 1.00 134.17 1173 LEU A CA 1
ATOM 8863 C C . LEU A 1 1173 ? 4.956 -35.279 27.703 1.00 134.75 1173 LEU A C 1
ATOM 8864 O O . LEU A 1 1173 ? 5.215 -34.204 28.238 1.00 135.98 1173 LEU A O 1
ATOM 8869 N N . PHE A 1 1174 ? 5.503 -36.422 28.100 1.00 135.97 1174 PHE A N 1
ATOM 8870 C CA . PHE A 1 1174 ? 6.550 -36.433 29.113 1.00 137.90 1174 PHE A CA 1
ATOM 8871 C C . PHE A 1 1174 ? 7.890 -36.076 28.481 1.00 141.82 1174 PHE A C 1
ATOM 8872 O O . PHE A 1 1174 ? 8.445 -36.861 27.705 1.00 144.42 1174 PHE A O 1
ATOM 8880 N N . ALA A 1 1175 ? 8.397 -34.885 28.794 1.00 144.06 1175 ALA A N 1
ATOM 8881 C CA . ALA A 1 1175 ? 9.748 -34.501 28.386 1.00 145.34 1175 ALA A CA 1
ATOM 8882 C C . ALA A 1 1175 ? 10.704 -35.097 29.397 1.00 146.55 1175 ALA A C 1
ATOM 8883 O O . ALA A 1 1175 ? 10.622 -34.802 30.593 1.00 144.73 1175 ALA A O 1
ATOM 8885 N N . LEU A 1 1176 ? 11.609 -35.931 28.895 1.00 149.20 1176 LEU A N 1
ATOM 8886 C CA . LEU A 1 1176 ? 12.408 -36.838 29.714 1.00 152.34 1176 LEU A CA 1
ATOM 8887 C C . LEU A 1 1176 ? 12.708 -36.356 31.131 1.00 153.96 1176 LEU A C 1
ATOM 8888 O O . LEU A 1 1176 ? 11.817 -36.332 31.990 1.00 153.23 1176 LEU A O 1
ATOM 8893 N N . ARG A 1 1177 ? 13.960 -35.972 31.360 1.00 156.05 1177 ARG A N 1
ATOM 8894 C CA . ARG A 1 1177 ? 14.454 -35.660 32.688 1.00 158.17 1177 ARG A CA 1
ATOM 8895 C C . ARG A 1 1177 ? 15.828 -35.006 32.586 1.00 158.40 1177 ARG A C 1
ATOM 8896 O O . ARG A 1 1177 ? 15.988 -33.878 32.095 1.00 155.48 1177 ARG A O 1
ATOM 8904 N N . GLU A 1 1178 ? 16.808 -35.764 33.070 1.00 160.35 1178 GLU A N 1
ATOM 8905 C CA . GLU A 1 1178 ? 18.216 -35.431 33.032 1.00 160.38 1178 GLU A CA 1
ATOM 8906 C C . GLU A 1 1178 ? 18.696 -35.668 31.613 1.00 158.52 1178 GLU A C 1
ATOM 8907 O O . GLU A 1 1178 ? 19.061 -34.731 30.901 1.00 158.97 1178 GLU A O 1
ATOM 8913 N N . VAL A 1 1179 ? 18.651 -36.941 31.222 1.00 156.00 1179 VAL A N 1
ATOM 8914 C CA . VAL A 1 1179 ? 19.257 -37.457 29.998 1.00 154.86 1179 VAL A CA 1
ATOM 8915 C C . VAL A 1 1179 ? 19.019 -36.569 28.795 1.00 151.49 1179 VAL A C 1
ATOM 8916 O O . VAL A 1 1179 ? 17.906 -36.088 28.574 1.00 152.10 1179 VAL A O 1
ATOM 8920 N N . ARG A 1 1180 ? 20.085 -36.348 28.034 1.00 147.96 1180 ARG A N 1
ATOM 8921 C CA . ARG A 1 1180 ? 20.003 -35.634 26.772 1.00 145.14 1180 ARG A CA 1
ATOM 8922 C C . ARG A 1 1180 ? 20.805 -36.425 25.752 1.00 141.00 1180 ARG A C 1
ATOM 8923 O O . ARG A 1 1180 ? 21.994 -36.642 25.937 1.00 140.72 1180 ARG A O 1
ATOM 8931 N N . VAL A 1 1181 ? 20.137 -36.873 24.695 1.00 137.05 1181 VAL A N 1
ATOM 8932 C CA . VAL A 1 1181 ? 20.741 -37.728 23.678 1.00 135.92 1181 VAL A CA 1
ATOM 8933 C C . VAL A 1 1181 ? 21.518 -36.920 22.652 1.00 137.50 1181 VAL A C 1
ATOM 8934 O O . VAL A 1 1181 ? 21.236 -35.748 22.458 1.00 139.67 1181 VAL A O 1
ATOM 8938 N N . GLY A 1 1182 ? 22.481 -37.552 21.984 1.00 138.87 1182 GLY A N 1
ATOM 8939 C CA . GLY A 1 1182 ? 23.343 -36.845 21.042 1.00 143.36 1182 GLY A CA 1
ATOM 8940 C C . GLY A 1 1182 ? 23.116 -37.049 19.553 1.00 146.34 1182 GLY A C 1
ATOM 8941 O O . GLY A 1 1182 ? 24.079 -37.178 18.801 1.00 148.32 1182 GLY A O 1
ATOM 8942 N N . GLU A 1 1183 ? 21.855 -37.071 19.123 1.00 148.49 1183 GLU A N 1
ATOM 8943 C CA . GLU A 1 1183 ? 21.490 -37.141 17.688 1.00 151.81 1183 GLU A CA 1
ATOM 8944 C C . GLU A 1 1183 ? 21.588 -38.521 17.017 1.00 151.32 1183 GLU A C 1
ATOM 8945 O O . GLU A 1 1183 ? 20.599 -39.013 16.467 1.00 152.54 1183 GLU A O 1
ATOM 8951 N N . GLU A 1 1184 ? 22.775 -39.127 17.053 1.00 149.80 1184 GLU A N 1
ATOM 8952 C CA . GLU A 1 1184 ? 23.031 -40.445 16.451 1.00 147.12 1184 GLU A CA 1
ATOM 8953 C C . GLU A 1 1184 ? 22.019 -41.496 16.903 1.00 144.62 1184 GLU A C 1
ATOM 8954 O O . GLU A 1 1184 ? 21.894 -42.553 16.281 1.00 143.61 1184 GLU A O 1
ATOM 8960 N N . ALA A 1 1185 ? 21.313 -41.191 17.991 1.00 141.48 1185 ALA A N 1
ATOM 8961 C CA . ALA A 1 1185 ? 20.396 -42.120 18.641 1.00 140.72 1185 ALA A CA 1
ATOM 8962 C C . ALA A 1 1185 ? 19.231 -42.594 17.774 1.00 141.84 1185 ALA A C 1
ATOM 8963 O O . ALA A 1 1185 ? 18.865 -43.768 17.831 1.00 141.10 1185 ALA A O 1
ATOM 8965 N N . LEU A 1 1186 ? 18.655 -41.690 16.980 1.00 144.77 1186 LEU A N 1
ATOM 8966 C CA . LEU A 1 1186 ? 17.485 -42.010 16.145 1.00 145.54 1186 LEU A CA 1
ATOM 8967 C C . LEU A 1 1186 ? 17.726 -43.271 15.324 1.00 145.79 1186 LEU A C 1
ATOM 8968 O O . LEU A 1 1186 ? 16.918 -44.208 15.351 1.00 143.13 1186 LEU A O 1
ATOM 8973 N N . GLY A 1 1187 ? 18.858 -43.278 14.619 1.00 148.10 1187 GLY A N 1
ATOM 8974 C CA . GLY A 1 1187 ? 19.289 -44.402 13.788 1.00 150.53 1187 GLY A CA 1
ATOM 8975 C C . GLY A 1 1187 ? 19.404 -45.727 14.522 1.00 150.89 1187 GLY A C 1
ATOM 8976 O O . GLY A 1 1187 ? 19.073 -46.779 13.957 1.00 153.62 1187 GLY A O 1
ATOM 8977 N N . LEU A 1 1188 ? 19.876 -45.683 15.773 1.00 148.29 1188 LEU A N 1
ATOM 8978 C CA . LEU A 1 1188 ? 19.986 -46.890 16.599 1.00 144.29 1188 LEU A CA 1
ATOM 8979 C C . LEU A 1 1188 ? 18.709 -47.148 17.404 1.00 140.38 1188 LEU A C 1
ATOM 8980 O O . LEU A 1 1188 ? 18.532 -48.230 17.970 1.00 139.26 1188 LEU A O 1
ATOM 8985 N N . LEU A 1 1189 ? 17.817 -46.160 17.431 1.00 136.08 1189 LEU A N 1
ATOM 8986 C CA . LEU A 1 1189 ? 16.596 -46.253 18.220 1.00 133.23 1189 LEU A CA 1
ATOM 8987 C C . LEU A 1 1189 ? 15.411 -46.802 17.427 1.00 133.87 1189 LEU A C 1
ATOM 8988 O O . LEU A 1 1189 ? 14.617 -47.589 17.954 1.00 133.71 1189 LEU A O 1
ATOM 8993 N N . GLU A 1 1190 ? 15.294 -46.402 16.164 1.00 133.51 1190 GLU A N 1
ATOM 8994 C CA . GLU A 1 1190 ? 14.285 -46.992 15.296 1.00 135.34 1190 GLU A CA 1
ATOM 8995 C C . GLU A 1 1190 ? 14.599 -48.464 15.103 1.00 135.37 1190 GLU A C 1
ATOM 8996 O O . GLU A 1 1190 ? 13.794 -49.210 14.549 1.00 135.09 1190 GLU A O 1
ATOM 9002 N N . ALA A 1 1191 ? 15.773 -48.864 15.594 1.00 137.77 1191 ALA A N 1
ATOM 9003 C CA . ALA A 1 1191 ? 16.264 -50.242 15.523 1.00 139.36 1191 ALA A CA 1
ATOM 9004 C C . ALA A 1 1191 ? 15.793 -51.097 16.703 1.00 138.82 1191 ALA A C 1
ATOM 9005 O O . ALA A 1 1191 ? 16.541 -51.916 17.239 1.00 137.91 1191 ALA A O 1
ATOM 9007 N N . GLU A 1 1192 ? 14.548 -50.867 17.099 1.00 138.64 1192 GLU A N 1
ATOM 9008 C CA . GLU A 1 1192 ? 13.793 -51.736 17.990 1.00 139.80 1192 GLU A CA 1
ATOM 9009 C C . GLU A 1 1192 ? 12.335 -51.313 17.846 1.00 140.95 1192 GLU A C 1
ATOM 9010 O O . GLU A 1 1192 ? 12.059 -50.292 17.206 1.00 141.18 1192 GLU A O 1
ATOM 9016 N N . GLY A 1 1193 ? 11.410 -52.089 18.416 1.00 141.76 1193 GLY A N 1
ATOM 9017 C CA . GLY A 1 1193 ? 9.966 -51.845 18.273 1.00 142.59 1193 GLY A CA 1
ATOM 9018 C C . GLY A 1 1193 ? 9.454 -50.462 18.661 1.00 144.02 1193 GLY A C 1
ATOM 9019 O O . GLY A 1 1193 ? 8.309 -50.328 19.096 1.00 143.41 1193 GLY A O 1
ATOM 9020 N N . TYR A 1 1194 ? 10.300 -49.441 18.486 1.00 145.92 1194 TYR A N 1
ATOM 9021 C CA . TYR A 1 1194 ? 9.993 -48.047 18.838 1.00 146.74 1194 TYR A CA 1
ATOM 9022 C C . TYR A 1 1194 ? 9.922 -47.140 17.603 1.00 143.96 1194 TYR A C 1
ATOM 9023 O O . TYR A 1 1194 ? 10.871 -47.088 16.814 1.00 143.52 1194 TYR A O 1
ATOM 9032 N N . ARG A 1 1195 ? 8.797 -46.437 17.450 1.00 140.87 1195 ARG A N 1
ATOM 9033 C CA . ARG A 1 1195 ? 8.632 -45.383 16.440 1.00 137.62 1195 ARG A CA 1
ATOM 9034 C C . ARG A 1 1195 ? 9.302 -44.088 16.908 1.00 136.26 1195 ARG A C 1
ATOM 9035 O O . ARG A 1 1195 ? 9.193 -43.723 18.084 1.00 135.65 1195 ARG A O 1
ATOM 9043 N N . ALA A 1 1196 ? 9.980 -43.387 15.997 1.00 134.48 1196 ALA A N 1
ATOM 9044 C CA . ALA A 1 1196 ? 10.771 -42.208 16.378 1.00 132.65 1196 ALA A CA 1
ATOM 9045 C C . ALA A 1 1196 ? 10.815 -41.094 15.349 1.00 131.00 1196 ALA A C 1
ATOM 9046 O O . ALA A 1 1196 ? 10.648 -41.321 14.155 1.00 130.80 1196 ALA A O 1
ATOM 9048 N N . TYR A 1 1197 ? 11.075 -39.889 15.841 1.00 130.66 1197 TYR A N 1
ATOM 9049 C CA . TYR A 1 1197 ? 11.089 -38.696 15.021 1.00 133.02 1197 TYR A CA 1
ATOM 9050 C C . TYR A 1 1197 ? 12.176 -37.717 15.455 1.00 133.06 1197 TYR A C 1
ATOM 9051 O O . TYR A 1 1197 ? 12.449 -37.562 16.647 1.00 132.96 1197 TYR A O 1
ATOM 9060 N N . LEU A 1 1198 ? 12.778 -37.043 14.479 1.00 132.89 1198 LEU A N 1
ATOM 9061 C CA . LEU A 1 1198 ? 13.671 -35.923 14.755 1.00 133.14 1198 LEU A CA 1
ATOM 9062 C C . LEU A 1 1198 ? 12.834 -34.634 14.694 1.00 130.03 1198 LEU A C 1
ATOM 9063 O O . LEU A 1 1198 ? 12.871 -33.889 13.705 1.00 129.78 1198 LEU A O 1
ATOM 9068 N N . VAL A 1 1199 ? 12.064 -34.397 15.758 1.00 125.79 1199 VAL A N 1
ATOM 9069 C CA . VAL A 1 1199 ? 11.136 -33.260 15.840 1.00 120.56 1199 VAL A CA 1
ATOM 9070 C C . VAL A 1 1199 ? 11.825 -31.980 16.297 1.00 117.48 1199 VAL A C 1
ATOM 9071 O O . VAL A 1 1199 ? 12.831 -32.035 16.996 1.00 119.22 1199 VAL A O 1
ATOM 9075 N N . PRO A 1 1200 ? 11.287 -30.818 15.904 1.00 114.41 1200 PRO A N 1
ATOM 9076 C CA . PRO A 1 1200 ? 11.763 -29.555 16.464 1.00 113.87 1200 PRO A CA 1
ATOM 9077 C C . PRO A 1 1200 ? 11.607 -29.515 17.986 1.00 113.22 1200 PRO A C 1
ATOM 9078 O O . PRO A 1 1200 ? 10.669 -30.107 18.530 1.00 112.83 1200 PRO A O 1
ATOM 9082 N N . ASP A 1 1201 ? 12.523 -28.819 18.658 1.00 111.49 1201 ASP A N 1
ATOM 9083 C CA . ASP A 1 1201 ? 12.539 -28.771 20.117 1.00 110.26 1201 ASP A CA 1
ATOM 9084 C C . ASP A 1 1201 ? 11.559 -27.771 20.712 1.00 110.01 1201 ASP A C 1
ATOM 9085 O O . ASP A 1 1201 ? 11.826 -26.569 20.752 1.00 108.10 1201 ASP A O 1
ATOM 9090 N N . ARG A 1 1202 ? 10.455 -28.317 21.215 1.00 111.42 1202 ARG A N 1
ATOM 9091 C CA . ARG A 1 1202 ? 9.358 -27.598 21.865 1.00 117.81 1202 ARG A CA 1
ATOM 9092 C C . ARG A 1 1202 ? 9.722 -26.437 22.819 1.00 118.83 1202 ARG A C 1
ATOM 9093 O O . ARG A 1 1202 ? 8.946 -25.485 22.961 1.00 117.45 1202 ARG A O 1
ATOM 9101 N N . GLU A 1 1203 ? 10.889 -26.516 23.464 1.00 123.78 1203 GLU A N 1
ATOM 9102 C CA . GLU A 1 1203 ? 11.302 -25.546 24.504 1.00 127.10 1203 GLU A CA 1
ATOM 9103 C C . GLU A 1 1203 ? 11.358 -24.097 24.012 1.00 122.86 1203 GLU A C 1
ATOM 9104 O O . GLU A 1 1203 ? 10.463 -23.304 24.323 1.00 123.84 1203 GLU A O 1
ATOM 9110 N N . VAL A 1 1204 ? 12.407 -23.773 23.251 1.00 117.96 1204 VAL A N 1
ATOM 9111 C CA . VAL A 1 1204 ? 12.658 -22.437 22.680 1.00 116.30 1204 VAL A CA 1
ATOM 9112 C C . VAL A 1 1204 ? 11.458 -21.460 22.693 1.00 114.59 1204 VAL A C 1
ATOM 9113 O O . VAL A 1 1204 ? 11.586 -20.298 23.086 1.00 116.29 1204 VAL A O 1
ATOM 9117 N N . PHE A 1 1205 ? 10.297 -21.956 22.287 1.00 110.79 1205 PHE A N 1
ATOM 9118 C CA . PHE A 1 1205 ? 9.102 -21.150 22.121 1.00 106.48 1205 PHE A CA 1
ATOM 9119 C C . PHE A 1 1205 ? 8.493 -20.791 23.470 1.00 103.96 1205 PHE A C 1
ATOM 9120 O O . PHE A 1 1205 ? 7.735 -21.693 24.040 1.00 101.88 1205 PHE A O 1
#